Protein 8J3Y (pdb70)

Foldseek 3Di:
DDDFAQQDQFEAFADQAAAPLQLQLLQSLHAEYEHLAQAHRPRCRVPSVVSRYAYEHEDQELPHDVVSNVVRCVVPLVHAEYEYHEACLECVTRVAQLLRSLVSQVVVVVVCVVRVHAYERYEHDQYPQPRDQPPDSRSRDRVSRVVSNPVNNDPGGHAEYEYEEQALDLVVVVVVQVVVCVVVHAYEDEEYWHAPPNGDPFLQSRLQSLLSNVLVLLPDPSHRHYHYPHQADPVGQGDPPRGHQAHPRSHGALSVCLSRQAGHLPTADEDQDKHWQSNFPDKDQWTKDAAPDPDFGMKTKDQFKIKTKHKHQYADWDWKKKKWKKAAQWFWKKFKDKQRHTFWIDTGDHQNDQRRIDIDITGTGTDGGGIIMIMIITHNGTMITTIMGIGD/DDDFAQQDQFEAFADQAAAPLQLLLLQSQHAEYEHLAQAHRPRCRVPNVVSRYAYEHEPQALPHDVVSNLVRLVVCLVHAEYEYHEACLECVTRVAQLLRSLVSLVVVVVVCVVSVHAYEYHEHDQYPQPRDQPPDSRSRDRVSRVVSNPVNNDPGGHAEYEYEEQALDLVVVCVVQVVVCVVVHAYEDEEYWHAPPNGDPFLQSRLQSLLSNVLVLLPDPSHRHYHYPHQADPQGQGGPPNGHQAHPRSHGALSVCLSRQAGHLPTADEDQDKHWQSNFPDKDPWTKDAAPPPDFGMKTKDQFKIKTKHKHQYADWDWKKKKWKKEALWFWKKFKDKQPHTFWIDGGDHQNDQRRIDIDITDTGTDGHGIIMIMIITHGGTMITTIMGIDD

Nearest PDB structures (foldseek):
  8j3y-assembly2_B  TM=1.001E+00  e=3.018E-85  Saccharophagus degradans 2-40
  8j3x-assembly1_A  TM=1.000E+00  e=1.881E-82  Saccharophagus degradans 2-40
  6uav-assembly1_A  TM=8.893E-01  e=2.420E-22  Pseudomonas viridiflava
  5la2-assembly2_B  TM=3.800E-01  e=1.276E-14  Acetivibrio thermocellus
  2y8k-assembly1_A  TM=3.798E-01  e=2.659E-14  Acetivibrio thermocellus

Structure (mmCIF, N/CA/C/O backbone):
data_8J3Y
#
_entry.id   8J3Y
#
_cell.length_a   63.479
_cell.length_b   97.802
_cell.length_c   72.421
_cell.angle_alpha   90.00
_cell.angle_beta   108.40
_cell.angle_gamma   90.00
#
_symmetry.space_group_name_H-M   'P 1 21 1'
#
loop_
_entity.id
_entity.type
_entity.pdbx_description
1 polymer 'Putative polysaccharide-binding protein'
2 branched beta-D-glucopyranose-(1-3)-beta-D-glucopyranose-(1-3)-beta-D-glucopyranose-(1-3)-beta-D-glucopyranose-(1-3)-beta-D-glucopyranose
3 branched beta-D-glucopyranose-(1-3)-beta-D-glucopyranose-(1-3)-beta-D-glucopyranose-(1-3)-beta-D-glucopyranose
4 non-polymer GLYCEROL
5 non-polymer beta-D-glucopyranose
6 non-polymer 'MAGNESIUM ION'
7 water water
#
loop_
_atom_site.group_PDB
_atom_site.id
_atom_site.type_symbol
_atom_site.label_atom_id
_atom_site.label_alt_id
_atom_site.label_comp_id
_atom_site.label_asym_id
_atom_site.label_entity_id
_atom_site.label_seq_id
_atom_site.pdbx_PDB_ins_code
_atom_site.Cartn_x
_atom_site.Cartn_y
_atom_site.Cartn_z
_atom_site.occupancy
_atom_site.B_iso_or_equiv
_atom_site.auth_seq_id
_atom_site.auth_comp_id
_atom_site.auth_asym_id
_atom_site.auth_atom_id
_atom_site.pdbx_PDB_model_num
ATOM 1 N N . HIS A 1 1 ? 22.729 39.106 0.921 1.00 33.92 82 HIS A N 1
ATOM 2 C CA . HIS A 1 1 ? 22.568 39.299 2.360 1.00 39.81 82 HIS A CA 1
ATOM 3 C C . HIS A 1 1 ? 21.123 39.043 2.794 1.00 38.04 82 HIS A C 1
ATOM 4 O O . HIS A 1 1 ? 20.435 39.953 3.255 1.00 38.35 82 HIS A O 1
ATOM 6 N N . MET A 1 2 ? 20.683 37.793 2.647 1.00 25.38 83 MET A N 1
ATOM 7 C CA . MET A 1 2 ? 19.282 37.422 2.837 1.00 20.79 83 MET A CA 1
ATOM 8 C C . MET A 1 2 ? 18.906 37.462 4.315 1.00 21.79 83 MET A C 1
ATOM 9 O O . MET A 1 2 ? 19.518 36.772 5.137 1.00 24.35 83 MET A O 1
ATOM 14 N N . ALA A 1 3 ? 17.880 38.244 4.649 1.00 22.82 84 ALA A N 1
ATOM 15 C CA . ALA A 1 3 ? 17.380 38.319 6.019 1.00 22.80 84 ALA A CA 1
ATOM 16 C C . ALA A 1 3 ? 16.477 37.121 6.279 1.00 20.02 84 ALA A C 1
ATOM 17 O O . ALA A 1 3 ? 15.392 37.018 5.699 1.00 23.98 84 ALA A O 1
ATOM 19 N N . GLN A 1 4 ? 16.917 36.215 7.149 1.00 16.99 85 GLN A N 1
ATOM 20 C CA . GLN A 1 4 ? 16.168 35.001 7.440 1.00 15.63 85 GLN A CA 1
ATOM 21 C C . GLN A 1 4 ? 15.134 35.243 8.539 1.00 15.33 85 GLN A C 1
ATOM 22 O O . GLN A 1 4 ? 15.258 36.163 9.354 1.00 17.02 85 GLN A O 1
ATOM 28 N N . ASP A 1 5 ? 14.114 34.387 8.560 1.00 14.75 86 ASP A N 1
ATOM 29 C CA . ASP A 1 5 ? 13.095 34.408 9.597 1.00 14.86 86 ASP A CA 1
ATOM 30 C C . ASP A 1 5 ? 13.695 34.023 10.953 1.00 13.77 86 ASP A C 1
ATOM 31 O O . ASP A 1 5 ? 14.819 33.520 11.055 1.00 13.89 86 ASP A O 1
ATOM 36 N N . MET A 1 6 ? 12.914 34.236 12.007 1.00 15.10 87 MET A N 1
ATOM 37 C CA . MET A 1 6 ? 13.328 33.866 13.358 1.00 15.26 87 MET A CA 1
ATOM 38 C C . MET A 1 6 ? 13.719 32.392 13.421 1.00 13.49 87 MET A C 1
ATOM 39 O O . MET A 1 6 ? 12.929 31.512 13.065 1.00 15.19 87 MET A O 1
ATOM 44 N N . ARG A 1 7 ? 14.942 32.116 13.880 1.00 12.87 88 ARG A N 1
ATOM 45 C CA . ARG A 1 7 ? 15.497 30.765 13.784 1.00 13.22 88 ARG A CA 1
ATOM 46 C C . ARG A 1 7 ? 14.872 29.818 14.803 1.00 11.77 88 ARG A C 1
ATOM 47 O O . ARG A 1 7 ? 14.713 28.622 14.524 1.00 12.64 88 ARG A O 1
ATOM 55 N N . SER A 1 8 ? 14.535 30.329 15.987 1.00 12.90 89 SER A N 1
ATOM 56 C CA . SER A 1 8 ? 13.957 29.540 17.063 1.00 12.38 89 SER A CA 1
ATOM 57 C C . SER A 1 8 ? 13.149 30.460 17.959 1.00 13.58 89 SER A C 1
ATOM 58 O O . SER A 1 8 ? 13.551 31.600 18.211 1.00 15.97 89 SER A O 1
ATOM 61 N N . GLU A 1 9 ? 12.020 29.951 18.444 1.00 14.11 90 GLU A N 1
ATOM 62 C CA . GLU A 1 9 ? 11.256 30.641 19.475 1.00 13.58 90 GLU A CA 1
ATOM 63 C C . GLU A 1 9 ? 11.609 30.173 20.884 1.00 13.61 90 GLU A C 1
ATOM 64 O O . GLU A 1 9 ? 11.347 30.905 21.851 1.00 14.42 90 GLU A O 1
ATOM 70 N N . LYS A 1 10 ? 12.192 28.979 21.017 1.00 11.52 91 LYS A N 1
ATOM 71 C CA . LYS A 1 10 ? 12.496 28.418 22.327 1.00 12.08 91 LYS A CA 1
ATOM 72 C C . LYS A 1 10 ? 13.828 28.909 22.865 1.00 12.06 91 LYS A C 1
ATOM 73 O O . LYS A 1 10 ? 14.027 28.931 24.088 1.00 12.19 91 LYS A O 1
ATOM 79 N N . ARG A 1 11 ? 14.753 29.275 21.979 1.00 11.34 92 ARG A N 1
ATOM 80 C CA . ARG A 1 11 ? 16.149 29.431 22.352 1.00 11.45 92 ARG A CA 1
ATOM 81 C C . ARG A 1 11 ? 16.401 30.748 23.072 1.00 11.29 92 ARG A C 1
ATOM 82 O O . ARG A 1 11 ? 16.006 31.820 22.597 1.00 12.27 92 ARG A O 1
ATOM 90 N N . GLY A 1 12 ? 17.088 30.656 24.208 1.00 11.09 93 GLY A N 1
ATOM 91 C CA . GLY A 1 12 ? 17.462 31.817 24.979 1.00 11.93 93 GLY A CA 1
ATOM 92 C C . GLY A 1 12 ? 18.911 31.750 25.408 1.00 11.98 93 GLY A C 1
ATOM 93 O O . GLY A 1 12 ? 19.679 30.933 24.895 1.00 12.52 93 GLY A O 1
ATOM 94 N N . LEU A 1 13 ? 19.306 32.577 26.364 1.00 12.06 94 LEU A N 1
ATOM 95 C CA . LEU A 1 13 ? 20.675 32.531 26.856 1.00 11.48 94 LEU A CA 1
ATOM 96 C C . LEU A 1 13 ? 20.667 32.937 28.318 1.00 12.20 94 LEU A C 1
ATOM 97 O O . LEU A 1 13 ? 19.848 33.753 28.741 1.00 11.89 94 LEU A O 1
ATOM 102 N N . ALA A 1 14 ? 21.574 32.335 29.086 1.00 11.70 95 ALA A N 1
ATOM 103 C CA . ALA A 1 14 ? 21.810 32.719 30.477 1.00 12.10 95 ALA A CA 1
ATOM 104 C C . ALA A 1 14 ? 23.067 33.585 30.495 1.00 12.21 95 ALA A C 1
ATOM 105 O O . ALA A 1 14 ? 24.168 33.080 30.261 1.00 12.14 95 ALA A O 1
ATOM 107 N N . TYR A 1 15 ? 22.908 34.889 30.742 1.00 12.24 96 TYR A N 1
ATOM 108 C CA . TYR A 1 15 ? 24.048 35.801 30.703 1.00 12.47 96 TYR A CA 1
ATOM 109 C C . TYR A 1 15 ? 23.603 37.171 31.173 1.00 12.31 96 TYR A C 1
ATOM 110 O O . TYR A 1 15 ? 22.489 37.602 30.867 1.00 12.76 96 TYR A O 1
ATOM 119 N N . GLY A 1 16 ? 24.497 37.865 31.874 1.00 12.85 97 GLY A N 1
ATOM 120 C CA . GLY A 1 16 ? 24.139 39.146 32.449 1.00 13.45 97 GLY A CA 1
ATOM 121 C C . GLY A 1 16 ? 24.963 40.349 32.039 1.00 14.38 97 GLY A C 1
ATOM 122 O O . GLY A 1 16 ? 24.811 41.405 32.662 1.00 14.67 97 GLY A O 1
ATOM 123 N N . TYR A 1 17 ? 25.822 40.234 31.022 1.00 12.41 98 TYR A N 1
ATOM 124 C CA . TYR A 1 17 ? 26.706 41.333 30.627 1.00 13.35 98 TYR A CA 1
ATOM 125 C C . TYR A 1 17 ? 26.630 41.603 29.131 1.00 12.76 98 TYR A C 1
ATOM 126 O O . TYR A 1 17 ? 27.638 41.927 28.486 1.00 13.92 98 TYR A O 1
ATOM 135 N N . HIS A 1 18 ? 25.433 41.506 28.552 1.00 12.71 99 HIS A N 1
ATOM 136 C CA . HIS A 1 18 ? 25.287 41.764 27.125 1.00 13.42 99 HIS A CA 1
ATOM 137 C C . HIS A 1 18 ? 25.583 43.218 26.789 1.00 14.18 99 HIS A C 1
ATOM 138 O O . HIS A 1 18 ? 25.238 44.136 27.539 1.00 15.85 99 HIS A O 1
ATOM 145 N N . SER A 1 19 ? 26.174 43.420 25.625 1.00 13.47 100 SER A N 1
ATOM 146 C CA . SER A 1 19 ? 26.150 44.711 24.956 1.00 13.35 100 SER A CA 1
ATOM 147 C C . SER A 1 19 ? 25.076 44.683 23.873 1.00 13.97 100 SER A C 1
ATOM 148 O O . SER A 1 19 ? 24.571 43.626 23.487 1.00 13.33 100 SER A O 1
ATOM 151 N N . GLU A 1 20 ? 24.748 45.866 23.352 1.00 13.83 101 GLU A N 1
ATOM 152 C CA . GLU A 1 20 ? 23.840 45.922 22.214 1.00 14.36 101 GLU A CA 1
ATOM 153 C C . GLU A 1 20 ? 24.416 45.169 21.024 1.00 14.95 101 GLU A C 1
ATOM 154 O O . GLU A 1 20 ? 23.685 44.476 20.307 1.00 15.12 101 GLU A O 1
ATOM 160 N N . ASN A 1 21 ? 25.735 45.242 20.828 1.00 14.63 102 ASN A N 1
ATOM 161 C CA . ASN A 1 21 ? 26.352 44.490 19.740 1.00 15.37 102 ASN A CA 1
ATOM 162 C C . ASN A 1 21 ? 26.188 42.986 19.930 1.00 13.45 102 ASN A C 1
ATOM 163 O O . ASN A 1 21 ? 26.024 42.250 18.948 1.00 13.41 102 ASN A O 1
ATOM 168 N N . ASP A 1 22 ? 26.242 42.506 21.181 1.00 12.52 103 ASP A N 1
ATOM 169 C CA . ASP A 1 22 ? 25.988 41.086 21.432 1.00 13.33 103 ASP A CA 1
ATOM 170 C C . ASP A 1 22 ? 24.571 40.709 21.017 1.00 12.45 103 ASP A C 1
ATOM 171 O O . ASP A 1 22 ? 24.357 39.688 20.351 1.00 13.64 103 ASP A O 1
ATOM 176 N N . LEU A 1 23 ? 23.584 41.521 21.405 1.00 12.67 104 LEU A N 1
ATOM 177 C CA . LEU A 1 23 ? 22.209 41.209 21.024 1.00 12.69 104 LEU A CA 1
ATOM 178 C C . LEU A 1 23 ? 22.026 41.274 19.514 1.00 14.13 104 LEU A C 1
ATOM 179 O O . LEU A 1 23 ? 21.284 40.467 18.936 1.00 15.10 104 LEU A O 1
ATOM 184 N N . LYS A 1 24 ? 22.711 42.208 18.851 1.00 14.52 105 LYS A N 1
ATOM 185 C CA . LYS A 1 24 ? 22.621 42.285 17.398 1.00 15.40 105 LYS A CA 1
ATOM 186 C C . LYS A 1 24 ? 23.240 41.065 16.740 1.00 15.60 105 LYS A C 1
ATOM 187 O O . LYS A 1 24 ? 22.716 40.562 15.740 1.00 16.95 105 LYS A O 1
ATOM 193 N N . ALA A 1 25 ? 24.336 40.550 17.299 1.00 13.90 106 ALA A N 1
ATOM 194 C CA . ALA A 1 25 ? 24.957 39.359 16.729 1.00 14.95 106 ALA A CA 1
ATOM 195 C C . ALA A 1 25 ? 24.037 38.147 16.791 1.00 15.04 106 ALA A C 1
ATOM 196 O O . ALA A 1 25 ? 24.088 37.288 15.907 1.00 17.95 106 ALA A O 1
ATOM 198 N N . MET A 1 26 ? 23.215 38.040 17.828 1.00 14.39 107 MET A N 1
ATOM 199 C CA . MET A 1 26 ? 22.320 36.901 17.983 1.00 13.48 107 MET A CA 1
ATOM 200 C C . MET A 1 26 ? 20.914 37.186 17.484 1.00 13.13 107 MET A C 1
ATOM 201 O O . MET A 1 26 ? 20.056 36.301 17.566 1.00 13.31 107 MET A O 1
ATOM 206 N N . GLN A 1 27 ? 20.660 38.396 16.981 1.00 14.57 108 GLN A N 1
ATOM 207 C CA . GLN A 1 27 ? 19.305 38.819 16.652 1.00 14.99 108 GLN A CA 1
ATOM 208 C C . GLN A 1 27 ? 18.693 37.886 15.617 1.00 13.74 108 GLN A C 1
ATOM 209 O O . GLN A 1 27 ? 19.332 37.513 14.629 1.00 14.76 108 GLN A O 1
ATOM 215 N N . GLY A 1 28 ? 17.440 37.504 15.855 1.00 13.73 109 GLY A N 1
ATOM 216 C CA . GLY A 1 28 ? 16.753 36.591 14.965 1.00 15.61 109 GLY A CA 1
ATOM 217 C C . GLY A 1 28 ? 17.141 35.143 15.136 1.00 15.51 109 GLY A C 1
ATOM 218 O O . GLY A 1 28 ? 16.622 34.288 14.403 1.00 17.53 109 GLY A O 1
ATOM 219 N N . LYS A 1 29 ? 18.040 34.841 16.077 1.00 13.46 110 LYS A N 1
ATOM 220 C CA . LYS A 1 29 ? 18.481 33.484 16.358 1.00 13.87 110 LYS A CA 1
ATOM 221 C C . LYS A 1 29 ? 18.356 33.113 17.823 1.00 13.77 110 LYS A C 1
ATOM 222 O O . LYS A 1 29 ? 18.565 31.944 18.164 1.00 15.20 110 LYS A O 1
ATOM 228 N N . VAL A 1 30 ? 18.071 34.078 18.693 1.00 13.00 111 VAL A N 1
ATOM 229 C CA . VAL A 1 30 ? 17.845 33.883 20.118 1.00 13.03 111 VAL A CA 1
ATOM 230 C C . VAL A 1 30 ? 16.651 34.769 20.459 1.00 14.45 111 VAL A C 1
ATOM 231 O O . VAL A 1 30 ? 16.588 35.921 20.013 1.00 14.69 111 VAL A O 1
ATOM 235 N N . LYS A 1 31 ? 15.686 34.227 21.206 1.00 13.01 112 LYS A N 1
ATOM 236 C CA . LYS A 1 31 ? 14.416 34.896 21.471 1.00 13.67 112 LYS A CA 1
ATOM 237 C C . LYS A 1 31 ? 14.374 35.619 22.808 1.00 13.23 112 LYS A C 1
ATOM 238 O O . LYS A 1 31 ? 13.694 36.648 22.930 1.00 14.43 112 LYS A O 1
ATOM 244 N N . TRP A 1 32 ? 15.060 35.099 23.821 1.00 12.72 113 TRP A N 1
ATOM 245 C CA . TRP A 1 32 ? 14.893 35.588 25.180 1.00 11.90 113 TRP A CA 1
ATOM 246 C C . TRP A 1 32 ? 16.199 35.403 25.939 1.00 11.72 113 TRP A C 1
ATOM 247 O O . TRP A 1 32 ? 17.098 34.676 25.509 1.00 12.74 113 TRP A O 1
ATOM 258 N N . TRP A 1 33 ? 16.301 36.054 27.093 1.00 11.75 114 TRP A N 1
ATOM 259 C CA . TRP A 1 33 ? 17.421 35.760 27.979 1.00 12.68 114 TRP A CA 1
ATOM 260 C C . TRP A 1 33 ? 17.041 36.074 29.416 1.00 11.71 114 TRP A C 1
ATOM 261 O O . TRP A 1 33 ? 16.045 36.755 29.682 1.00 12.96 114 TRP A O 1
ATOM 272 N N . TYR A 1 34 ? 17.838 35.548 30.340 1.00 11.91 115 TYR A N 1
ATOM 273 C CA . TYR A 1 34 ? 17.749 35.926 31.743 1.00 11.96 115 TYR A CA 1
ATOM 274 C C . TYR A 1 34 ? 19.158 36.035 32.293 1.00 12.13 115 TYR A C 1
ATOM 275 O O . TYR A 1 34 ? 20.119 35.553 31.686 1.00 12.78 115 TYR A O 1
ATOM 284 N N . ASN A 1 35 ? 19.272 36.671 33.463 1.00 12.43 116 ASN A N 1
ATOM 285 C CA . ASN A 1 35 ? 20.588 36.973 34.012 1.00 13.29 116 ASN A CA 1
ATOM 286 C C . ASN A 1 35 ? 20.661 36.718 35.510 1.00 13.28 116 ASN A C 1
ATOM 287 O O . ASN A 1 35 ? 21.533 37.281 36.184 1.00 14.00 116 ASN A O 1
ATOM 292 N N . TRP A 1 36 ? 19.758 35.893 36.040 1.00 12.80 117 TRP A N 1
ATOM 293 C CA . TRP A 1 36 ? 19.635 35.548 37.453 1.00 13.84 117 TRP A CA 1
ATOM 294 C C . TRP A 1 36 ? 19.212 36.733 38.307 1.00 15.62 117 TRP A C 1
ATOM 295 O O . TRP A 1 36 ? 19.114 36.585 39.533 1.00 15.65 117 TRP A O 1
ATOM 306 N N . ASP A 1 37 ? 18.932 37.888 37.707 1.00 13.43 118 ASP A N 1
ATOM 307 C CA . ASP A 1 37 ? 18.741 39.152 38.411 1.00 14.35 118 ASP A CA 1
ATOM 308 C C . ASP A 1 37 ? 17.351 39.713 38.107 1.00 14.23 118 ASP A C 1
ATOM 309 O O . ASP A 1 37 ? 16.583 39.169 37.305 1.00 13.73 118 ASP A O 1
ATOM 314 N N . THR A 1 38 ? 17.041 40.842 38.747 1.00 16.19 119 THR A N 1
ATOM 315 C CA . THR A 1 38 ? 15.704 41.425 38.750 1.00 16.91 119 THR A CA 1
ATOM 316 C C . THR A 1 38 ? 15.464 42.437 37.634 1.00 16.06 119 THR A C 1
ATOM 317 O O . THR A 1 38 ? 14.361 42.977 37.542 1.00 18.29 119 THR A O 1
ATOM 321 N N . GLN A 1 39 ? 16.458 42.722 36.797 1.00 16.25 120 GLN A N 1
ATOM 322 C CA . GLN A 1 39 ? 16.276 43.677 35.710 1.00 16.67 120 GLN A CA 1
ATOM 323 C C . GLN A 1 39 ? 17.275 43.349 34.615 1.00 14.94 120 GLN A C 1
ATOM 324 O O . GLN A 1 39 ? 18.323 42.749 34.873 1.00 15.58 120 GLN A O 1
ATOM 330 N N . ALA A 1 40 ? 16.945 43.766 33.393 1.00 14.70 121 ALA A N 1
ATOM 331 C CA . ALA A 1 40 ? 17.777 43.464 32.236 1.00 14.78 121 ALA A CA 1
ATOM 332 C C . ALA A 1 40 ? 19.145 44.123 32.369 1.00 15.96 121 ALA A C 1
ATOM 333 O O . ALA A 1 40 ? 19.292 45.174 33.006 1.00 17.46 121 ALA A O 1
ATOM 335 N N . ASP A 1 41 ? 20.152 43.484 31.752 1.00 15.43 122 ASP A N 1
ATOM 336 C CA . ASP A 1 41 ? 21.525 43.986 31.762 1.00 15.54 122 ASP A CA 1
ATOM 337 C C . ASP A 1 41 ? 21.551 45.478 31.431 1.00 16.57 122 ASP A C 1
ATOM 338 O O . ASP A 1 41 ? 20.895 45.931 30.492 1.00 16.66 122 ASP A O 1
ATOM 343 N N . ALA A 1 42 ? 22.361 46.234 32.180 1.00 17.94 123 ALA A N 1
ATOM 344 C CA . ALA A 1 42 ? 22.280 47.697 32.141 1.00 19.09 123 ALA A CA 1
ATOM 345 C C . ALA A 1 42 ? 22.475 48.259 30.735 1.00 19.13 123 ALA A C 1
ATOM 346 O O . ALA A 1 42 ? 21.767 49.190 30.330 1.00 19.05 123 ALA A O 1
ATOM 348 N N . ASN A 1 43 ? 23.422 47.714 29.972 1.00 17.17 124 ASN A N 1
ATOM 349 C CA . ASN A 1 43 ? 23.755 48.313 28.684 1.00 20.11 124 ASN A CA 1
ATOM 350 C C . ASN A 1 43 ? 22.772 47.970 27.578 1.00 18.19 124 ASN A C 1
ATOM 351 O O . ASN A 1 43 ? 22.876 48.533 26.482 1.00 19.35 124 ASN A O 1
ATOM 356 N N . VAL A 1 44 ? 21.830 47.062 27.825 1.00 16.09 125 VAL A N 1
ATOM 357 C CA . VAL A 1 44 ? 20.784 46.745 26.864 1.00 17.95 125 VAL A CA 1
ATOM 358 C C . VAL A 1 44 ? 19.390 46.985 27.411 1.00 15.78 125 VAL A C 1
ATOM 359 O O . VAL A 1 44 ? 18.413 46.713 26.708 1.00 17.23 125 VAL A O 1
ATOM 363 N N . LYS A 1 45 ? 19.269 47.501 28.639 1.00 17.38 126 LYS A N 1
ATOM 364 C CA . LYS A 1 45 ? 17.960 47.601 29.277 1.00 18.69 126 LYS A CA 1
ATOM 365 C C . LYS A 1 45 ? 17.014 48.489 28.482 1.00 21.56 126 LYS A C 1
ATOM 366 O O . LYS A 1 45 ? 15.817 48.198 28.382 1.00 21.80 126 LYS A O 1
ATOM 372 N N . GLU A 1 46 ? 17.536 49.561 27.882 1.00 20.00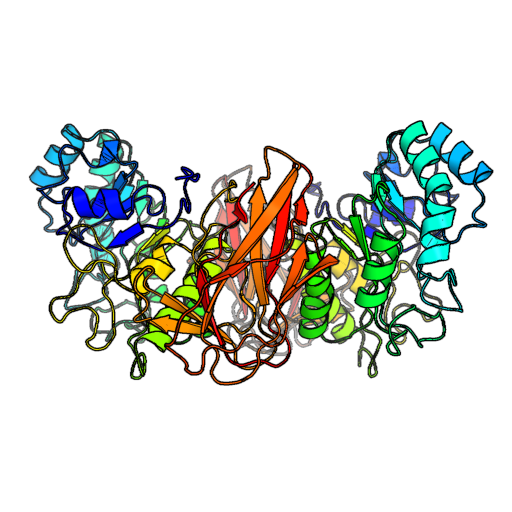 127 GLU A N 1
ATOM 373 C CA . GLU A 1 46 ? 16.674 50.493 27.162 1.00 23.90 127 GLU A CA 1
ATOM 374 C C . GLU A 1 46 ? 16.187 49.911 25.839 1.00 25.47 127 GLU A C 1
ATOM 375 O O . GLU A 1 46 ? 15.020 50.096 25.467 1.00 26.24 127 GLU A O 1
ATOM 381 N N . ASN A 1 47 ? 17.051 49.197 25.114 1.00 19.60 128 ASN A N 1
ATOM 382 C CA . ASN A 1 47 ? 16.775 48.880 23.720 1.00 22.29 128 ASN A CA 1
ATOM 383 C C . ASN A 1 47 ? 16.624 47.400 23.390 1.00 20.54 128 ASN A C 1
ATOM 384 O O . ASN A 1 47 ? 16.437 47.074 22.212 1.00 20.02 128 ASN A O 1
ATOM 389 N N . TYR A 1 48 ? 16.683 46.492 24.369 1.00 17.16 129 TYR A N 1
ATOM 390 C CA . TYR A 1 48 ? 16.700 45.072 24.014 1.00 17.60 129 TYR A CA 1
ATOM 391 C C . TYR A 1 48 ? 15.457 44.664 23.235 1.00 16.44 129 TYR A C 1
ATOM 392 O O . TYR A 1 48 ? 15.532 43.819 22.335 1.00 16.18 129 TYR A O 1
ATOM 401 N N . ALA A 1 49 ? 14.298 45.235 23.574 1.00 16.33 130 ALA A N 1
ATOM 402 C CA . ALA A 1 49 ? 13.071 44.795 22.922 1.00 17.96 130 ALA A CA 1
ATOM 403 C C . ALA A 1 49 ? 13.079 45.121 21.436 1.00 21.29 130 ALA A C 1
ATOM 404 O O . ALA A 1 49 ? 12.459 44.405 20.640 1.00 21.33 130 ALA A O 1
ATOM 406 N N . SER A 1 50 ? 13.804 46.167 21.040 1.00 19.72 131 SER A N 1
ATOM 407 C CA . SER A 1 50 ? 13.853 46.530 19.632 1.00 22.45 131 SER A CA 1
ATOM 408 C C . SER A 1 50 ? 14.655 45.543 18.794 1.00 21.24 131 SER A C 1
ATOM 409 O O . SER A 1 50 ? 14.594 45.616 17.564 1.00 23.13 131 SER A O 1
ATOM 412 N N . TYR A 1 51 ? 15.394 44.624 19.417 1.00 18.89 132 TYR A N 1
ATOM 413 C CA . TYR A 1 51 ? 16.104 43.574 18.701 1.00 18.40 132 TYR A CA 1
ATOM 414 C C . TYR A 1 51 ? 15.400 42.224 18.793 1.00 16.54 132 TYR A C 1
ATOM 415 O O . TYR A 1 51 ? 16.009 41.194 18.482 1.00 17.90 132 TYR A O 1
ATOM 424 N N . GLY A 1 52 ? 14.141 42.209 19.229 1.00 18.47 133 GLY A N 1
ATOM 425 C CA . GLY A 1 52 ? 13.328 41.010 19.218 1.00 17.93 133 GLY A CA 1
ATOM 426 C C . GLY A 1 52 ? 13.370 40.177 20.482 1.00 16.93 133 GLY A C 1
ATOM 427 O O . GLY A 1 52 ? 12.767 39.095 20.508 1.00 17.25 133 GLY A O 1
ATOM 428 N N . TYR A 1 53 ? 14.042 40.644 21.533 1.00 16.39 134 TYR A N 1
ATOM 429 C CA . TYR A 1 53 ? 14.210 39.846 22.739 1.00 15.95 134 TYR A CA 1
ATOM 430 C C . TYR A 1 53 ? 13.137 40.160 23.765 1.00 15.45 134 TYR A C 1
ATOM 431 O O . TYR A 1 53 ? 12.693 41.299 23.899 1.00 16.90 134 TYR A O 1
ATOM 440 N N . ASP A 1 54 ? 12.746 39.144 24.525 1.00 14.96 135 ASP A N 1
ATOM 441 C CA . ASP A 1 54 ? 12.109 39.406 25.805 1.00 15.57 135 ASP A CA 1
ATOM 442 C C . ASP A 1 54 ? 13.060 39.015 26.922 1.00 13.50 135 ASP A C 1
ATOM 443 O O . ASP A 1 54 ? 13.822 38.045 26.797 1.00 16.00 135 ASP A O 1
ATOM 448 N N . PHE A 1 55 ? 13.072 39.821 27.970 1.00 14.77 136 PHE A N 1
ATOM 449 C CA . PHE A 1 55 ? 13.885 39.565 29.141 1.00 14.57 136 PHE A CA 1
ATOM 450 C C . PHE A 1 55 ? 13.016 38.932 30.214 1.00 12.94 136 PHE A C 1
ATOM 451 O O . PHE A 1 55 ? 11.871 39.344 30.422 1.00 15.47 136 PHE A O 1
ATOM 459 N N . VAL A 1 56 ? 13.567 37.934 30.897 1.00 13.73 137 VAL A N 1
ATOM 460 C CA . VAL A 1 56 ? 12.853 37.230 31.954 1.00 13.68 137 VAL A CA 1
ATOM 461 C C . VAL A 1 56 ? 13.543 37.526 33.285 1.00 13.53 137 VAL A C 1
ATOM 462 O O . VAL A 1 56 ? 14.634 37.000 33.548 1.00 13.22 137 VAL A O 1
ATOM 466 N N . PRO A 1 57 ? 12.952 38.342 34.157 1.00 13.74 138 PRO A N 1
ATOM 467 C CA . PRO A 1 57 ? 13.545 38.559 35.481 1.00 14.76 138 PRO A CA 1
ATOM 468 C C . PRO A 1 57 ? 13.478 37.300 36.332 1.00 14.32 138 PRO A C 1
ATOM 469 O O . PRO A 1 57 ? 12.680 36.391 36.085 1.00 14.23 138 PRO A O 1
ATOM 473 N N . MET A 1 58 ? 14.343 37.262 37.343 1.00 14.02 139 MET A N 1
ATOM 474 C CA . MET A 1 58 ? 14.394 36.169 38.305 1.00 13.58 139 MET A CA 1
ATOM 475 C C . MET A 1 58 ? 14.395 36.722 39.722 1.00 15.58 139 MET A C 1
ATOM 476 O O . MET A 1 58 ? 14.993 37.772 39.986 1.00 15.61 139 MET A O 1
ATOM 481 N N . ALA A 1 59 ? 13.710 36.017 40.625 1.00 14.15 140 ALA A N 1
ATOM 482 C CA . ALA A 1 59 ? 13.869 36.190 42.069 1.00 15.06 140 ALA A CA 1
ATOM 483 C C . ALA A 1 59 ? 14.749 35.037 42.542 1.00 14.52 140 ALA A C 1
ATOM 484 O O . ALA A 1 59 ? 14.269 33.920 42.752 1.00 14.69 140 ALA A O 1
ATOM 486 N N . TRP A 1 60 ? 16.048 35.303 42.674 1.00 14.89 141 TRP A N 1
ATOM 487 C CA . TRP A 1 60 ? 17.017 34.236 42.896 1.00 14.65 141 TRP A CA 1
ATOM 488 C C . TRP A 1 60 ? 16.758 33.511 44.218 1.00 14.85 141 TRP A C 1
ATOM 489 O O . TRP A 1 60 ? 16.818 32.276 44.281 1.00 15.07 141 TRP A O 1
ATOM 500 N N . ASP A 1 61 ? 16.467 34.259 45.282 1.00 15.77 142 ASP A N 1
ATOM 501 C CA . ASP A 1 61 ? 15.954 33.686 46.523 1.00 17.27 142 ASP A CA 1
ATOM 502 C C . ASP A 1 61 ? 14.928 34.654 47.095 1.00 16.35 142 ASP A C 1
ATOM 503 O O . ASP A 1 61 ? 14.582 35.660 46.470 1.00 16.96 142 ASP A O 1
ATOM 508 N N . GLU A 1 62 ? 14.452 34.360 48.307 1.00 16.43 143 GLU A N 1
ATOM 509 C CA . GLU A 1 62 ? 13.374 35.158 48.876 1.00 17.96 143 GLU A CA 1
ATOM 510 C C . GLU A 1 62 ? 13.826 36.549 49.295 1.00 19.30 143 GLU A C 1
ATOM 511 O O . GLU A 1 62 ? 12.971 37.388 49.605 1.00 21.57 143 GLU A O 1
ATOM 517 N N . ASN A 1 63 ? 15.129 36.812 49.295 1.00 19.68 144 ASN A N 1
ATOM 518 C CA . ASN A 1 63 ? 15.676 38.111 49.662 1.00 21.02 144 ASN A CA 1
ATOM 519 C C . ASN A 1 63 ? 15.939 39.004 48.455 1.00 19.31 144 ASN A C 1
ATOM 520 O O . ASN A 1 63 ? 16.606 40.036 48.594 1.00 21.75 144 ASN A O 1
ATOM 525 N N . PHE A 1 64 ? 15.420 38.636 47.282 1.00 18.58 145 PHE A N 1
ATOM 526 C CA . PHE A 1 64 ? 15.586 39.438 46.077 1.00 19.61 145 PHE A CA 1
ATOM 527 C C . PHE A 1 64 ? 15.082 40.863 46.296 1.00 21.38 145 PHE A C 1
ATOM 528 O O . PHE A 1 64 ? 14.188 41.116 47.109 1.00 20.80 145 PHE A O 1
ATOM 536 N N . ASN A 1 65 ? 15.668 41.802 45.552 1.00 21.17 146 ASN A N 1
ATOM 537 C CA . ASN A 1 65 ? 15.275 43.204 45.637 1.00 21.06 146 ASN A CA 1
ATOM 538 C C . ASN A 1 65 ? 13.929 43.413 44.952 1.00 21.22 146 ASN A C 1
ATOM 539 O O . ASN A 1 65 ? 13.860 43.615 43.734 1.00 20.52 146 ASN A O 1
ATOM 544 N N . GLU A 1 66 ? 12.847 43.378 45.735 1.00 20.99 147 GLU A N 1
ATOM 545 C CA . GLU A 1 66 ? 11.513 43.475 45.152 1.00 20.54 147 GLU A CA 1
ATOM 546 C C . GLU A 1 66 ? 11.248 44.871 44.604 1.00 21.65 147 GLU A C 1
ATOM 547 O O . GLU A 1 66 ? 10.555 45.028 43.589 1.00 22.70 147 GLU A O 1
ATOM 553 N N . GLU A 1 67 ? 11.784 45.897 45.267 1.00 24.52 148 GLU A N 1
ATOM 554 C CA . GLU A 1 67 ? 11.636 47.257 44.765 1.00 24.79 148 GLU A CA 1
ATOM 555 C C . GLU A 1 67 ? 12.283 47.402 43.395 1.00 20.52 148 GLU A C 1
ATOM 556 O O . GLU A 1 67 ? 11.707 48.014 42.489 1.00 20.87 148 GLU A O 1
ATOM 562 N N . ALA A 1 68 ? 13.475 46.824 43.220 1.00 21.23 149 ALA A N 1
ATOM 563 C CA . ALA A 1 68 ? 14.136 46.876 41.920 1.00 21.87 149 ALA A CA 1
ATOM 564 C C . ALA A 1 68 ? 13.338 46.117 40.869 1.00 21.89 149 ALA A C 1
ATOM 565 O O . ALA A 1 68 ? 13.212 46.574 39.728 1.00 19.83 149 ALA A O 1
ATOM 567 N N . LEU A 1 69 ? 12.773 44.965 41.240 1.00 19.11 150 LEU A N 1
ATOM 568 C CA . LEU A 1 69 ? 12.010 44.174 40.281 1.00 18.90 150 LEU A CA 1
ATOM 569 C C . LEU A 1 69 ? 10.750 44.909 39.838 1.00 19.98 150 LEU A C 1
ATOM 570 O O . LEU A 1 69 ? 10.470 45.009 38.640 1.00 19.84 150 LEU A O 1
ATOM 575 N N . ARG A 1 70 ? 9.985 45.449 40.791 1.00 20.57 151 ARG A N 1
ATOM 576 C CA . ARG A 1 70 ? 8.754 46.150 40.430 1.00 20.38 151 ARG A CA 1
ATOM 577 C C . ARG A 1 70 ? 9.047 47.418 39.632 1.00 19.71 151 ARG A C 1
ATOM 578 O O . ARG A 1 70 ? 8.324 47.738 38.682 1.00 21.27 151 ARG A O 1
ATOM 586 N N . SER A 1 71 ? 10.108 48.142 39.994 1.00 21.43 152 SER A N 1
ATOM 587 C CA . SER A 1 71 ? 10.485 49.324 39.223 1.00 22.18 152 SER A CA 1
ATOM 588 C C . SER A 1 71 ? 10.821 48.961 37.782 1.00 24.21 152 SER A C 1
ATOM 589 O O . SER A 1 71 ? 10.407 49.655 36.844 1.00 24.10 152 SER A O 1
ATOM 592 N N . PHE A 1 72 ? 11.575 47.875 37.584 1.00 21.39 153 PHE A N 1
ATOM 593 C CA . PHE A 1 72 ? 11.877 47.421 36.231 1.00 19.60 153 PHE A CA 1
ATOM 594 C C . PHE A 1 72 ? 10.601 47.060 35.480 1.00 19.34 153 PHE A C 1
ATOM 595 O O . PHE A 1 72 ? 10.416 47.448 34.321 1.00 21.34 153 PHE A O 1
ATOM 603 N N . LEU A 1 73 ? 9.701 46.316 36.131 1.00 19.83 154 LEU A N 1
ATOM 604 C CA . LEU A 1 73 ? 8.453 45.930 35.482 1.00 20.98 154 LEU A CA 1
ATOM 605 C C . LEU A 1 73 ? 7.576 47.136 35.169 1.00 22.86 154 LEU A C 1
ATOM 606 O O . LEU A 1 73 ? 6.839 47.119 34.178 1.00 25.15 154 LEU A O 1
ATOM 611 N N . ASP A 1 74 ? 7.638 48.187 35.995 1.00 24.26 155 ASP A N 1
ATOM 612 C CA . ASP A 1 74 ? 6.897 49.410 35.687 1.00 27.51 155 ASP A CA 1
ATOM 613 C C . ASP A 1 74 ? 7.302 49.973 34.331 1.00 24.74 155 ASP A C 1
ATOM 614 O O . ASP A 1 74 ? 6.458 50.487 33.586 1.00 28.77 155 ASP A O 1
ATOM 619 N N . ASN A 1 75 ? 8.588 49.903 34.002 1.00 24.89 156 ASN A N 1
ATOM 620 C CA . ASN A 1 75 ? 9.118 50.500 32.785 1.00 24.57 156 ASN A CA 1
ATOM 621 C C . ASN A 1 75 ? 9.199 49.529 31.615 1.00 25.39 156 ASN A C 1
ATOM 622 O O . ASN A 1 75 ? 9.587 49.940 30.517 1.00 27.35 156 ASN A O 1
ATOM 627 N N . HIS A 1 76 ? 8.850 48.259 31.812 1.00 23.57 157 HIS A N 1
ATOM 628 C CA . HIS A 1 76 ? 8.977 47.241 30.768 1.00 23.66 157 HIS A CA 1
ATOM 629 C C . HIS A 1 76 ? 7.732 46.371 30.752 1.00 27.62 157 HIS A C 1
ATOM 630 O O . HIS A 1 76 ? 7.722 45.253 31.285 1.00 25.32 157 HIS A O 1
ATOM 637 N N . PRO A 1 77 ? 6.657 46.846 30.116 1.00 26.97 158 PRO A N 1
ATOM 638 C CA . PRO A 1 77 ? 5.397 46.091 30.114 1.00 29.59 158 PRO A CA 1
ATOM 639 C C . PRO A 1 77 ? 5.381 44.895 29.179 1.00 24.51 158 PRO A C 1
ATOM 640 O O . PRO A 1 77 ? 4.417 44.120 29.223 1.00 32.80 158 PRO A O 1
ATOM 644 N N . ASP A 1 78 ? 6.400 44.714 28.338 1.00 27.01 159 ASP A N 1
ATOM 645 C CA . ASP A 1 78 ? 6.454 43.531 27.491 1.00 27.63 159 ASP A CA 1
ATOM 646 C C . ASP A 1 78 ? 6.916 42.286 28.238 1.00 25.23 159 ASP A C 1
ATOM 647 O O . ASP A 1 78 ? 6.811 41.186 27.687 1.00 26.23 159 ASP A O 1
ATOM 649 N N . VAL A 1 79 ? 7.428 42.432 29.463 1.00 20.03 160 VAL A N 1
ATOM 650 C CA . VAL A 1 79 ? 7.863 41.271 30.231 1.00 17.63 160 VAL A CA 1
ATOM 651 C C . VAL A 1 79 ? 6.661 40.381 30.499 1.00 17.96 160 VAL A C 1
ATOM 652 O O . VAL A 1 79 ? 5.592 40.857 30.902 1.00 20.86 160 VAL A O 1
ATOM 656 N N . LYS A 1 80 ? 6.826 39.078 30.265 1.00 17.19 161 LYS A N 1
ATOM 657 C CA . LYS A 1 80 ? 5.728 38.131 30.373 1.00 16.45 161 LYS A CA 1
ATOM 658 C C . LYS A 1 80 ? 5.944 37.040 31.412 1.00 16.00 161 LYS A C 1
ATOM 659 O O . LYS A 1 80 ? 4.978 36.338 31.754 1.00 15.40 161 LYS A O 1
ATOM 665 N N . TYR A 1 81 ? 7.166 36.865 31.912 1.00 15.62 162 TYR A N 1
ATOM 666 C CA . TYR A 1 81 ? 7.495 35.727 32.758 1.00 14.26 162 TYR A CA 1
ATOM 667 C C . TYR A 1 81 ? 8.378 36.179 33.907 1.00 14.65 162 TYR A C 1
ATOM 668 O O . TYR A 1 81 ? 9.106 37.171 33.802 1.00 15.70 162 TYR A O 1
ATOM 677 N N . LEU A 1 82 ? 8.326 35.414 34.998 1.00 14.96 163 LEU A N 1
ATOM 678 C CA . LEU A 1 82 ? 9.182 35.626 36.155 1.00 14.62 163 LEU A CA 1
ATOM 679 C C . LEU A 1 82 ? 9.664 34.269 36.649 1.00 13.39 163 LEU A C 1
ATOM 680 O O . LEU A 1 82 ? 8.855 33.355 36.849 1.00 14.42 163 LEU A O 1
ATOM 685 N N . LEU A 1 83 ? 10.976 34.135 36.818 1.00 12.44 164 LEU A N 1
ATOM 686 C CA . LEU A 1 83 ? 11.589 32.898 37.296 1.00 13.01 164 LEU A CA 1
ATOM 687 C C . LEU A 1 83 ? 11.673 32.895 38.820 1.00 13.85 164 LEU A C 1
ATOM 688 O O . LEU A 1 83 ? 12.142 33.867 39.430 1.00 14.00 164 LEU A O 1
ATOM 693 N N . GLY A 1 84 ? 11.231 31.795 39.425 1.00 13.21 165 GLY A N 1
ATOM 694 C CA . GLY A 1 84 ? 11.351 31.598 40.852 1.00 14.50 165 GLY A CA 1
ATOM 695 C C . GLY A 1 84 ? 12.745 31.158 41.260 1.00 13.48 165 GLY A C 1
ATOM 696 O O . GLY A 1 84 ? 13.699 31.177 40.482 1.00 13.86 165 GLY A O 1
ATOM 697 N N . TRP A 1 85 ? 12.839 30.715 42.516 1.00 13.40 166 TRP A N 1
ATOM 698 C CA . TRP A 1 85 ? 14.124 30.594 43.205 1.00 13.10 166 TRP A CA 1
ATOM 699 C C . TRP A 1 85 ? 15.102 29.700 42.451 1.00 13.25 166 TRP A C 1
ATOM 700 O O . TRP A 1 85 ? 14.728 28.662 41.899 1.00 14.12 166 TRP A O 1
ATOM 711 N N . ASN A 1 86 ? 16.381 30.073 42.483 1.00 12.68 167 ASN A N 1
ATOM 712 C CA . ASN A 1 86 ? 17.423 29.332 41.778 1.00 12.42 167 ASN A CA 1
ATOM 713 C C . ASN A 1 86 ? 17.984 28.241 42.683 1.00 13.40 167 ASN A C 1
ATOM 714 O O . ASN A 1 86 ? 18.693 28.530 43.652 1.00 14.85 167 ASN A O 1
ATOM 719 N N . GLN A 1 87 ? 17.743 26.985 42.327 1.00 13.82 168 GLN A N 1
ATOM 720 C CA . GLN A 1 87 ? 18.284 25.842 43.056 1.00 13.93 168 GLN A CA 1
ATOM 721 C C . GLN A 1 87 ? 18.067 25.915 44.573 1.00 15.69 168 GLN A C 1
ATOM 722 O O . GLN A 1 87 ? 19.023 25.868 45.353 1.00 14.63 168 GLN A O 1
ATOM 728 N N . PRO A 1 88 ? 16.814 26.018 45.020 1.00 12.75 169 PRO A N 1
ATOM 729 C CA . PRO A 1 88 ? 16.560 26.017 46.468 1.00 14.37 169 PRO A CA 1
ATOM 730 C C . PRO A 1 88 ? 17.001 24.736 47.138 1.00 14.65 169 PRO A C 1
ATOM 731 O O . PRO A 1 88 ? 17.244 24.741 48.352 1.00 14.39 169 PRO A O 1
ATOM 735 N N . ASN A 1 89 ? 17.122 23.640 46.392 1.00 14.72 170 ASN A N 1
ATOM 736 C CA . ASN A 1 89 ? 17.599 22.382 46.948 1.00 15.11 170 ASN A CA 1
ATOM 737 C C . ASN A 1 89 ? 19.120 22.309 47.055 1.00 16.60 170 ASN A C 1
ATOM 738 O O . ASN A 1 89 ? 19.643 21.232 47.350 1.00 17.56 170 ASN A O 1
ATOM 743 N N . PHE A 1 90 ? 19.820 23.421 46.842 1.00 16.41 171 PHE A N 1
ATOM 744 C CA . PHE A 1 90 ? 21.263 23.531 47.026 1.00 16.33 171 PHE A CA 1
ATOM 745 C C . PHE A 1 90 ? 21.519 24.483 48.180 1.00 15.77 171 PHE A C 1
ATOM 746 O O . PHE A 1 90 ? 21.067 25.630 48.158 1.00 16.51 171 PHE A O 1
ATOM 754 N N . MET A 1 91 ? 22.261 24.008 49.178 1.00 19.36 172 MET A N 1
ATOM 755 C CA . MET A 1 91 ? 22.607 24.872 50.298 1.00 22.89 172 MET A CA 1
ATOM 756 C C . MET A 1 91 ? 23.421 26.077 49.839 1.00 19.92 172 MET A C 1
ATOM 757 O O . MET A 1 91 ? 23.333 27.153 50.440 1.00 22.75 172 MET A O 1
ATOM 762 N N . GLU A 1 92 ? 24.185 25.928 48.757 1.00 23.21 173 GLU A N 1
ATOM 763 C CA . GLU A 1 92 ? 25.011 27.014 48.245 1.00 24.69 173 GLU A CA 1
ATOM 764 C C . GLU A 1 92 ? 24.266 27.958 47.302 1.00 24.76 173 GLU A C 1
ATOM 765 O O . GLU A 1 92 ? 24.852 28.954 46.862 1.00 25.15 173 GLU A O 1
ATOM 771 N N . GLN A 1 93 ? 22.998 27.678 46.980 1.00 20.03 174 GLN A N 1
ATOM 772 C CA . GLN A 1 93 ? 22.200 28.560 46.134 1.00 19.10 174 GLN A CA 1
ATOM 773 C C . GLN A 1 93 ? 21.051 29.104 46.985 1.00 17.52 174 GLN A C 1
ATOM 774 O O . GLN A 1 93 ? 21.305 29.643 48.059 1.00 18.10 174 GLN A O 1
ATOM 780 N N . ALA A 1 94 ? 19.794 28.952 46.551 1.00 15.33 175 ALA A N 1
ATOM 781 C CA . ALA A 1 94 ? 18.694 29.580 47.285 1.00 17.62 175 ALA A CA 1
ATOM 782 C C . ALA A 1 94 ? 18.453 28.942 48.654 1.00 15.65 175 ALA A C 1
ATOM 783 O O . ALA A 1 94 ? 17.905 29.605 49.541 1.00 16.86 175 ALA A O 1
ATOM 785 N N . ASN A 1 95 ? 18.803 27.665 48.837 1.00 15.31 176 ASN A N 1
ATOM 786 C CA . ASN A 1 95 ? 18.840 27.039 50.165 1.00 16.06 176 ASN A CA 1
ATOM 787 C C . ASN A 1 95 ? 17.502 27.156 50.905 1.00 17.06 176 ASN A C 1
ATOM 788 O O . ASN A 1 95 ? 17.418 27.724 51.997 1.00 17.63 176 ASN A O 1
ATOM 793 N N . LEU A 1 96 ? 16.452 26.590 50.308 1.00 14.64 177 LEU A N 1
ATOM 794 C CA . LEU A 1 96 ? 15.116 26.611 50.893 1.00 15.55 177 LEU A CA 1
ATOM 795 C C . LEU A 1 96 ? 14.538 25.212 50.812 1.00 13.88 177 LEU A C 1
ATOM 796 O O . LEU A 1 96 ? 14.544 24.608 49.736 1.00 14.36 177 LEU A O 1
ATOM 801 N N . THR A 1 97 ? 14.046 24.691 51.943 1.00 13.89 178 THR A N 1
ATOM 802 C CA . THR A 1 97 ? 13.333 23.428 51.899 1.00 13.94 178 THR A CA 1
ATOM 803 C C . THR A 1 97 ? 12.085 23.599 51.033 1.00 13.50 178 THR A C 1
ATOM 804 O O . THR A 1 97 ? 11.650 24.720 50.770 1.00 13.63 178 THR A O 1
ATOM 808 N N . PRO A 1 98 ? 11.481 22.498 50.584 1.00 12.95 179 PRO A N 1
ATOM 809 C CA . PRO A 1 98 ? 10.228 22.646 49.827 1.00 13.26 179 PRO A CA 1
ATOM 810 C C . PRO A 1 98 ? 9.193 23.489 50.550 1.00 13.51 179 PRO A C 1
ATOM 811 O O . PRO A 1 98 ? 8.562 24.358 49.939 1.00 13.80 179 PRO A O 1
ATOM 815 N N . ALA A 1 99 ? 9.033 23.271 51.858 1.00 14.01 180 ALA A N 1
ATOM 816 C CA . ALA A 1 99 ? 8.076 24.046 52.644 1.00 14.16 180 ALA A CA 1
ATOM 817 C C . ALA A 1 99 ? 8.434 25.529 52.671 1.00 13.87 180 ALA A C 1
ATOM 818 O O . ALA A 1 99 ? 7.557 26.389 52.532 1.00 14.45 180 ALA A O 1
ATOM 820 N N . GLU A 1 100 ? 9.718 25.851 52.826 1.00 13.30 181 GLU A N 1
ATOM 821 C CA . GLU A 1 100 ? 10.122 27.256 52.831 1.00 15.43 181 GLU A CA 1
ATOM 822 C C . GLU A 1 100 ? 9.942 27.893 51.457 1.00 13.82 181 GLU A C 1
ATOM 823 O O . GLU A 1 100 ? 9.480 29.040 51.349 1.00 14.96 181 GLU A O 1
ATOM 829 N N . ALA A 1 101 ? 10.300 27.164 50.394 1.00 13.74 182 ALA A N 1
ATOM 830 C CA . ALA A 1 101 ? 10.118 27.678 49.040 1.00 14.43 182 ALA A CA 1
ATOM 831 C C . ALA A 1 101 ? 8.653 27.982 48.767 1.00 14.39 182 ALA A C 1
ATOM 832 O O . ALA A 1 101 ? 8.327 28.976 48.110 1.00 15.02 182 ALA A O 1
ATOM 834 N N . ALA A 1 102 ? 7.750 27.136 49.272 1.00 13.64 183 ALA A N 1
ATOM 835 C CA . ALA A 1 102 ? 6.324 27.393 49.123 1.00 14.52 183 ALA A CA 1
ATOM 836 C C . ALA A 1 102 ? 5.870 28.563 49.990 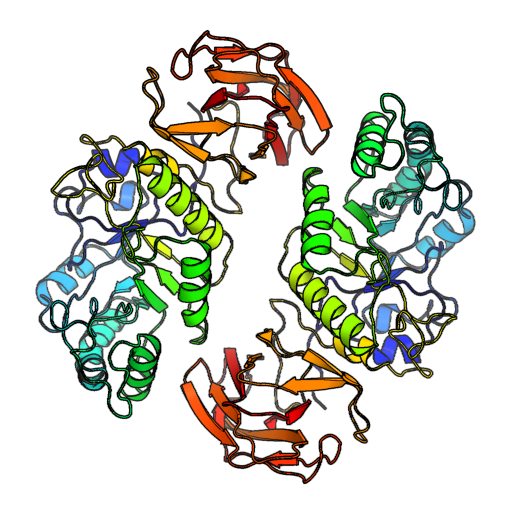1.00 13.97 183 ALA A C 1
ATOM 837 O O . ALA A 1 102 ? 5.054 29.381 49.553 1.00 15.09 183 ALA A O 1
ATOM 839 N N . ALA A 1 103 ? 6.405 28.674 51.208 1.00 14.80 184 ALA A N 1
ATOM 840 C CA . ALA A 1 103 ? 5.946 29.719 52.120 1.00 15.76 184 ALA A CA 1
ATOM 841 C C . ALA A 1 103 ? 6.258 31.115 51.590 1.00 17.03 184 ALA A C 1
ATOM 842 O O . ALA A 1 103 ? 5.505 32.062 51.846 1.00 17.42 184 ALA A O 1
ATOM 844 N N . HIS A 1 104 ? 7.342 31.263 50.829 1.00 14.95 185 HIS A N 1
ATOM 845 C CA . HIS A 1 104 ? 7.714 32.555 50.267 1.00 15.44 185 HIS A CA 1
ATOM 846 C C . HIS A 1 104 ? 7.111 32.808 48.891 1.00 15.73 185 HIS A C 1
ATOM 847 O O . HIS A 1 104 ? 7.208 33.931 48.384 1.00 17.52 185 HIS A O 1
ATOM 854 N N . TRP A 1 105 ? 6.459 31.806 48.305 1.00 14.61 186 TRP A N 1
ATOM 855 C CA . TRP A 1 105 ? 5.901 31.947 46.962 1.00 14.65 186 TRP A CA 1
ATOM 856 C C . TRP A 1 105 ? 4.885 33.076 46.807 1.00 16.83 186 TRP A C 1
ATOM 857 O O . TRP A 1 105 ? 4.854 33.687 45.724 1.00 16.91 186 TRP A O 1
ATOM 868 N N . PRO A 1 106 ? 4.033 33.396 47.794 1.00 17.07 187 PRO A N 1
ATOM 869 C CA . PRO A 1 106 ? 3.042 34.464 47.570 1.00 17.56 187 PRO A CA 1
ATOM 870 C C . PRO A 1 106 ? 3.640 35.802 47.181 1.00 17.04 187 PRO A C 1
ATOM 871 O O . PRO A 1 106 ? 2.964 36.599 46.516 1.00 18.63 187 PRO A O 1
ATOM 875 N N . VAL A 1 107 ? 4.879 36.088 47.576 1.00 17.09 188 VAL A N 1
ATOM 876 C CA . VAL A 1 107 ? 5.501 37.335 47.142 1.00 19.44 188 VAL A CA 1
ATOM 877 C C . VAL A 1 107 ? 5.595 37.377 45.624 1.00 20.13 188 VAL A C 1
ATOM 878 O O . VAL A 1 107 ? 5.343 38.412 44.993 1.00 19.49 188 VAL A O 1
ATOM 882 N N . LEU A 1 108 ? 5.928 36.242 45.010 1.00 16.77 189 LEU A N 1
ATOM 883 C CA . LEU A 1 108 ? 6.038 36.196 43.559 1.00 17.39 189 LEU A CA 1
ATOM 884 C C . LEU A 1 108 ? 4.666 36.224 42.904 1.00 16.51 189 LEU A C 1
ATOM 885 O O . LEU A 1 108 ? 4.487 36.839 41.849 1.00 16.97 189 LEU A O 1
ATOM 890 N N . GLU A 1 109 ? 3.680 35.567 43.520 1.00 17.95 190 GLU A N 1
ATOM 891 C CA . GLU A 1 109 ? 2.330 35.584 42.971 1.00 17.50 190 GLU A CA 1
ATOM 892 C C . GLU A 1 109 ? 1.768 36.996 42.926 1.00 17.15 190 GLU A C 1
ATOM 893 O O . GLU A 1 109 ? 1.074 37.361 41.969 1.00 19.20 190 GLU A O 1
ATOM 899 N N . ALA A 1 110 ? 2.048 37.803 43.954 1.00 18.30 191 ALA A N 1
ATOM 900 C CA . ALA A 1 110 ? 1.550 39.175 43.965 1.00 19.30 191 ALA A CA 1
ATOM 901 C C . ALA A 1 110 ? 2.140 39.983 42.815 1.00 19.83 191 ALA A C 1
ATOM 902 O O . ALA A 1 110 ? 1.428 40.753 42.160 1.00 20.52 191 ALA A O 1
ATOM 904 N N . ILE A 1 111 ? 3.434 39.798 42.540 1.00 18.02 192 ILE A N 1
ATOM 905 C CA . ILE A 1 111 ? 4.070 40.460 41.402 1.00 19.40 192 ILE A CA 1
ATOM 906 C C . ILE A 1 111 ? 3.460 39.982 40.092 1.00 17.36 192 ILE A C 1
ATOM 907 O O . ILE A 1 111 ? 3.182 40.781 39.187 1.00 20.56 192 ILE A O 1
ATOM 912 N N . ALA A 1 112 ? 3.231 38.670 39.971 1.00 19.38 193 ALA A N 1
ATOM 913 C CA . ALA A 1 112 ? 2.643 38.129 38.751 1.00 19.61 193 ALA A CA 1
ATOM 914 C C . ALA A 1 112 ? 1.234 38.663 38.528 1.00 18.27 193 ALA A C 1
ATOM 915 O O . ALA A 1 112 ? 0.842 38.946 37.391 1.00 20.91 193 ALA A O 1
ATOM 917 N N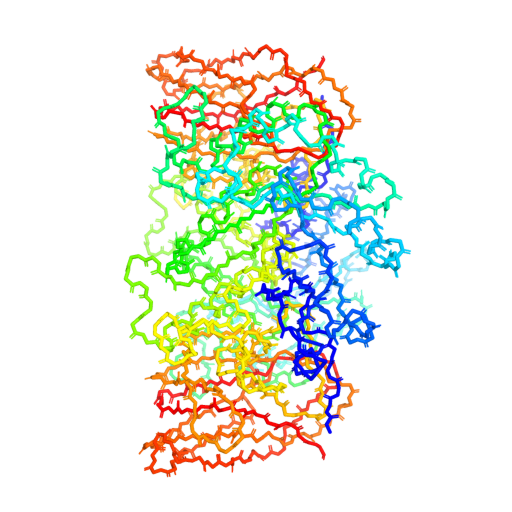 . GLN A 1 113 ? 0.451 38.802 39.601 1.00 21.36 194 GLN A N 1
ATOM 918 C CA . GLN A 1 113 ? -0.883 39.375 39.454 1.00 21.46 194 GLN A CA 1
ATOM 919 C C . GLN A 1 113 ? -0.805 40.843 39.055 1.00 19.90 194 GLN A C 1
ATOM 920 O O . GLN A 1 113 ? -1.528 41.285 38.155 1.00 23.46 194 GLN A O 1
ATOM 926 N N . ASP A 1 114 ? 0.092 41.600 39.687 1.00 19.35 195 ASP A N 1
ATOM 927 C CA . ASP A 1 114 ? 0.158 43.038 39.445 1.00 22.11 195 ASP A CA 1
ATOM 928 C C . ASP A 1 114 ? 0.603 43.359 38.024 1.00 22.26 195 ASP A C 1
ATOM 929 O O . ASP A 1 114 ? 0.205 44.391 37.472 1.00 24.82 195 ASP A O 1
ATOM 934 N N . TYR A 1 115 ? 1.427 42.504 37.417 1.00 21.99 196 TYR A N 1
ATOM 935 C CA . TYR A 1 115 ? 2.010 42.792 36.113 1.00 22.51 196 TYR A CA 1
ATOM 936 C C . TYR A 1 115 ? 1.594 41.794 35.039 1.00 19.40 196 TYR A C 1
ATOM 937 O O . TYR A 1 115 ? 2.132 41.838 33.926 1.00 22.15 196 TYR A O 1
ATOM 946 N N . ASN A 1 116 ? 0.644 40.909 35.339 1.00 20.78 197 ASN A N 1
ATOM 947 C CA . ASN A 1 116 ? 0.139 39.914 34.389 1.00 18.31 197 ASN A CA 1
ATOM 948 C C . ASN A 1 116 ? 1.262 39.032 33.831 1.00 20.59 197 ASN A C 1
ATOM 949 O O . ASN A 1 116 ? 1.471 38.930 32.619 1.00 21.72 197 ASN A O 1
ATOM 954 N N . LEU A 1 117 ? 1.983 38.388 34.743 1.00 17.65 198 LEU A N 1
ATOM 955 C CA . LEU A 1 117 ? 3.080 37.499 34.392 1.00 17.01 198 LEU A CA 1
ATOM 956 C C . LEU A 1 117 ? 2.701 36.055 34.679 1.00 16.29 198 LEU A C 1
ATOM 957 O O . LEU A 1 117 ? 1.832 35.762 35.508 1.00 17.52 198 LEU A O 1
ATOM 962 N N . LYS A 1 118 ? 3.379 35.151 33.984 1.00 16.27 199 LYS A N 1
ATOM 963 C CA . LYS A 1 118 ? 3.381 33.740 34.339 1.00 16.93 199 LYS A CA 1
ATOM 964 C C . LYS A 1 118 ? 4.641 33.416 35.127 1.00 15.31 199 LYS A C 1
ATOM 965 O O . LYS A 1 118 ? 5.679 34.063 34.962 1.00 16.37 199 LYS A O 1
ATOM 971 N N . LEU A 1 119 ? 4.537 32.405 35.988 1.00 14.05 200 LEU A N 1
ATOM 972 C CA . LEU A 1 119 ? 5.598 32.066 36.926 1.00 14.41 200 LEU A CA 1
ATOM 973 C C . LEU A 1 119 ? 6.237 30.727 36.582 1.00 13.41 200 LEU A C 1
ATOM 974 O O . LEU A 1 119 ? 5.543 29.735 36.318 1.00 13.79 200 LEU A O 1
ATOM 979 N N . VAL A 1 120 ? 7.562 30.698 36.630 1.00 13.18 201 VAL A N 1
ATOM 980 C CA . VAL A 1 120 ? 8.333 29.470 36.456 1.00 13.34 201 VAL A CA 1
ATOM 981 C C . VAL A 1 120 ? 8.739 28.956 37.829 1.00 12.67 201 VAL A C 1
ATOM 982 O O . VAL A 1 120 ? 9.273 29.712 38.649 1.00 13.13 201 VAL A O 1
ATOM 986 N N . ALA A 1 121 ? 8.521 27.662 38.063 1.00 12.81 202 ALA A N 1
ATOM 987 C CA . ALA A 1 121 ? 8.856 27.023 39.329 1.00 13.34 202 ALA A CA 1
ATOM 988 C C . ALA A 1 121 ? 10.345 27.180 39.660 1.00 12.97 202 ALA A C 1
ATOM 989 O O . ALA A 1 121 ? 11.165 27.438 38.780 1.00 12.68 202 ALA A O 1
ATOM 991 N N . PRO A 1 122 ? 10.728 26.991 40.931 1.00 13.15 203 PRO A N 1
ATOM 992 C CA . PRO A 1 122 ? 12.153 27.054 41.284 1.00 13.19 203 PRO A CA 1
ATOM 993 C C . PRO A 1 122 ? 12.953 26.026 40.499 1.00 13.21 203 PRO A C 1
ATOM 994 O O . PRO A 1 122 ? 12.541 24.872 40.355 1.00 13.84 203 PRO A O 1
ATOM 998 N N . ALA A 1 123 ? 14.120 26.441 40.009 1.00 13.34 204 ALA A N 1
ATOM 999 C CA . ALA A 1 123 ? 14.941 25.551 39.196 1.00 13.37 204 ALA A CA 1
ATOM 1000 C C . ALA A 1 123 ? 15.601 24.493 40.068 1.00 12.06 204 ALA A C 1
ATOM 1001 O O . ALA A 1 123 ? 16.160 24.808 41.125 1.00 13.65 204 ALA A O 1
ATOM 1003 N N . VAL A 1 124 ? 15.569 23.237 39.615 1.00 12.19 205 VAL A N 1
ATOM 1004 C CA . VAL A 1 124 ? 16.166 22.142 40.364 1.00 13.41 205 VAL A CA 1
ATOM 1005 C C . VAL A 1 124 ? 17.097 21.318 39.487 1.00 12.71 205 VAL A C 1
ATOM 1006 O O . VAL A 1 124 ? 17.011 21.325 38.258 1.00 13.58 205 VAL A O 1
ATOM 1010 N N . ASN A 1 125 ? 17.985 20.589 40.160 1.00 13.95 206 ASN A N 1
ATOM 1011 C CA . ASN A 1 125 ? 18.876 19.586 39.597 1.00 13.42 206 ASN A CA 1
ATOM 1012 C C . ASN A 1 125 ? 19.099 18.586 40.719 1.00 13.78 206 ASN A C 1
ATOM 1013 O O . ASN A 1 125 ? 18.759 18.855 41.872 1.00 14.01 206 ASN A O 1
ATOM 1018 N N . TYR A 1 126 ? 19.645 17.419 40.383 1.00 14.22 207 TYR A N 1
ATOM 1019 C CA . TYR A 1 126 ? 20.243 16.586 41.422 1.00 14.67 207 TYR A CA 1
ATOM 1020 C C . TYR A 1 126 ? 21.199 17.444 42.243 1.00 16.84 207 TYR A C 1
ATOM 1021 O O . TYR A 1 126 ? 21.954 18.251 41.700 1.00 17.20 207 TYR A O 1
ATOM 1030 N N . SER A 1 127 ? 21.171 17.268 43.556 1.00 15.85 208 SER A N 1
ATOM 1031 C CA . SER A 1 127 ? 21.899 18.123 44.482 1.00 16.43 208 SER A CA 1
ATOM 1032 C C . SER A 1 127 ? 22.806 17.295 45.375 1.00 17.02 208 SER A C 1
ATOM 1033 O O . SER A 1 127 ? 22.709 16.065 45.411 1.00 18.55 208 SER A O 1
ATOM 1036 N N . PRO A 1 128 ? 23.704 17.950 46.122 1.00 17.51 209 PRO A N 1
ATOM 1037 C CA . PRO A 1 128 ? 24.489 17.230 47.140 1.00 19.72 209 PRO A CA 1
ATOM 1038 C C . PRO A 1 128 ? 23.653 16.643 48.271 1.00 20.75 209 PRO A C 1
ATOM 1039 O O . PRO A 1 128 ? 24.176 15.826 49.040 1.00 21.86 209 PRO A O 1
ATOM 1043 N N . GLY A 1 129 ? 22.393 17.045 48.411 1.00 17.61 210 GLY A N 1
ATOM 1044 C CA . GLY A 1 129 ? 21.519 16.480 49.419 1.00 18.85 210 GLY A CA 1
ATOM 1045 C C . GLY A 1 129 ? 21.586 17.132 50.779 1.00 19.62 210 GLY A C 1
ATOM 1046 O O . GLY A 1 129 ? 21.268 16.472 51.776 1.00 21.38 210 GLY A O 1
ATOM 1047 N N . ASN A 1 130 ? 21.978 18.402 50.855 1.00 17.90 211 ASN A N 1
ATOM 1048 C CA . ASN A 1 130 ? 22.117 19.115 52.119 1.00 18.93 211 ASN A CA 1
ATOM 1049 C C . ASN A 1 130 ? 20.946 20.040 52.423 1.00 20.79 211 ASN A C 1
ATOM 1050 O O . ASN A 1 130 ? 21.019 20.830 53.372 1.00 23.74 211 ASN A O 1
ATOM 1055 N N . VAL A 1 131 ? 19.884 19.979 51.629 1.00 16.61 212 VAL A N 1
ATOM 1056 C CA . VAL A 1 131 ? 18.609 20.598 51.960 1.00 15.92 212 VAL A CA 1
ATOM 1057 C C . VAL A 1 131 ? 17.631 19.450 52.165 1.00 15.37 212 VAL A C 1
ATOM 1058 O O . VAL A 1 131 ? 17.447 18.614 51.273 1.00 16.10 212 VAL A O 1
ATOM 1062 N N . ASP A 1 132 ? 17.041 19.373 53.356 1.00 17.50 213 ASP A N 1
ATOM 1063 C CA . ASP A 1 132 ? 16.226 18.214 53.692 1.00 18.03 213 ASP A CA 1
ATOM 1064 C C . ASP A 1 132 ? 14.882 18.244 52.975 1.00 16.68 213 ASP A C 1
ATOM 1065 O O . ASP A 1 132 ? 14.202 19.274 52.930 1.00 19.15 213 ASP A O 1
ATOM 1070 N N . ILE A 1 133 ? 14.504 17.097 52.429 1.00 16.67 214 ILE A N 1
ATOM 1071 C CA . ILE A 1 133 ? 13.157 16.825 51.941 1.00 15.85 214 ILE A CA 1
ATOM 1072 C C . ILE A 1 133 ? 12.499 15.906 52.964 1.00 15.26 214 ILE A C 1
ATOM 1073 O O . ILE A 1 133 ? 12.997 14.794 53.188 1.00 16.50 214 ILE A O 1
ATOM 1078 N N . PRO A 1 134 ? 11.408 16.312 53.603 1.00 17.20 215 PRO A N 1
ATOM 1079 C CA . PRO A 1 134 ? 10.757 15.421 54.573 1.00 17.56 215 PRO A CA 1
ATOM 1080 C C . PRO A 1 134 ? 10.231 14.152 53.914 1.00 18.38 215 PRO A C 1
ATOM 1081 O O . PRO A 1 134 ? 9.765 14.162 52.770 1.00 18.99 215 PRO A O 1
ATOM 1085 N N . GLY A 1 135 ? 10.325 13.045 54.646 1.00 19.88 216 GLY A N 1
ATOM 1086 C CA . GLY A 1 135 ? 9.776 11.782 54.196 1.00 21.40 216 GLY A CA 1
ATOM 1087 C C . GLY A 1 135 ? 10.681 10.941 53.327 1.00 20.61 216 GLY A C 1
ATOM 1088 O O . GLY A 1 135 ? 10.234 9.899 52.826 1.00 21.41 216 GLY A O 1
ATOM 1089 N N . THR A 1 136 ? 11.933 11.352 53.127 1.00 18.57 217 THR A N 1
ATOM 1090 C CA . THR A 1 136 ? 12.848 10.577 52.304 1.00 18.60 217 THR A CA 1
ATOM 1091 C C . THR A 1 136 ? 14.273 10.785 52.792 1.00 17.09 217 THR A C 1
ATOM 1092 O O . THR A 1 136 ? 14.618 11.845 53.318 1.00 19.12 217 THR A O 1
ATOM 1096 N N . ASP A 1 137 ? 15.102 9.761 52.595 1.00 20.59 218 ASP A N 1
ATOM 1097 C CA . ASP A 1 137 ? 16.541 9.919 52.731 1.00 19.84 218 ASP A CA 1
ATOM 1098 C C . ASP A 1 137 ? 17.178 10.474 51.466 1.00 21.09 218 ASP A C 1
ATOM 1099 O O . ASP A 1 137 ? 18.336 10.903 51.509 1.00 21.68 218 ASP A O 1
ATOM 1104 N N . ASP A 1 138 ? 16.452 10.467 50.349 1.00 19.46 219 ASP A N 1
ATOM 1105 C CA . ASP A 1 138 ? 16.997 10.880 49.054 1.00 19.04 219 ASP A CA 1
ATOM 1106 C C . ASP A 1 138 ? 16.821 12.386 48.848 1.00 17.32 219 ASP A C 1
ATOM 1107 O O . ASP A 1 138 ? 16.135 12.843 47.931 1.00 17.21 219 ASP A O 1
ATOM 1112 N N . ASP A 1 139 ? 17.468 13.163 49.721 1.00 16.83 220 ASP A N 1
ATOM 1113 C CA . ASP A 1 139 ? 17.367 14.620 49.665 1.00 16.69 220 ASP A CA 1
ATOM 1114 C C . ASP A 1 139 ? 17.961 15.195 48.388 1.00 14.93 220 ASP A C 1
ATOM 1115 O O . ASP A 1 139 ? 17.675 16.349 48.055 1.00 17.03 220 ASP A O 1
ATOM 1120 N N . TYR A 1 140 ? 18.790 14.425 47.688 1.00 16.50 221 TYR A N 1
ATOM 1121 C CA . TYR A 1 140 ? 19.413 14.837 46.435 1.00 16.53 221 TYR A CA 1
ATOM 1122 C C . TYR A 1 140 ? 18.452 14.833 45.252 1.00 16.45 221 TYR A C 1
ATOM 1123 O O . TYR A 1 140 ? 18.826 15.307 44.172 1.00 16.16 221 TYR A O 1
ATOM 1132 N N . ASP A 1 141 ? 17.250 14.293 45.413 1.00 14.80 222 ASP A N 1
ATOM 1133 C CA . ASP A 1 141 ? 16.395 13.939 44.284 1.00 15.03 222 ASP A CA 1
ATOM 1134 C C . ASP A 1 141 ? 15.541 15.137 43.876 1.00 14.69 222 ASP A C 1
ATOM 1135 O O . ASP A 1 141 ? 14.790 15.662 44.710 1.00 14.40 222 ASP A O 1
ATOM 1140 N N . PRO A 1 142 ? 15.622 15.604 42.624 1.00 13.11 223 PRO A N 1
ATOM 1141 C CA . PRO A 1 142 ? 14.895 16.831 42.253 1.00 13.96 223 PRO A CA 1
ATOM 1142 C C . PRO A 1 142 ? 13.394 16.639 42.119 1.00 12.68 223 PRO A C 1
ATOM 1143 O O . PRO A 1 142 ? 12.635 17.598 42.314 1.00 12.72 223 PRO A O 1
ATOM 1147 N N . TRP A 1 143 ? 12.944 15.434 41.764 1.00 13.84 224 TRP A N 1
ATOM 1148 C CA . TRP A 1 143 ? 11.512 15.189 41.658 1.00 12.66 224 TRP A CA 1
ATOM 1149 C C . TRP A 1 143 ? 10.880 15.073 43.037 1.00 13.07 224 TRP A C 1
ATOM 1150 O O . TRP A 1 143 ? 9.761 15.550 43.253 1.00 12.87 224 TRP A O 1
ATOM 1161 N N . LEU A 1 144 ? 11.579 14.449 43.987 1.00 13.87 225 LEU A N 1
ATOM 1162 C CA . LEU A 1 144 ? 11.078 14.464 45.355 1.00 13.50 225 LEU A CA 1
ATOM 1163 C C . LEU A 1 144 ? 10.988 15.891 45.879 1.00 12.66 225 LEU A C 1
ATOM 1164 O O . LEU A 1 144 ? 10.048 16.232 46.600 1.00 13.67 225 LEU A O 1
ATOM 1169 N N . TYR A 1 145 ? 11.939 16.751 45.500 1.00 13.23 226 TYR A N 1
ATOM 1170 C CA . TYR A 1 145 ? 11.856 18.148 45.919 1.00 12.44 226 TYR A CA 1
ATOM 1171 C C . TYR A 1 145 ? 10.616 18.822 45.341 1.00 12.32 226 TYR A C 1
ATOM 1172 O O . TYR A 1 145 ? 9.833 19.445 46.066 1.00 13.11 226 TYR A O 1
ATOM 1181 N N . LEU A 1 146 ? 10.422 18.711 44.023 1.00 12.83 227 LEU A N 1
ATOM 1182 C CA . LEU A 1 146 ? 9.280 19.372 43.403 1.00 12.25 227 LEU A CA 1
ATOM 1183 C C . LEU A 1 146 ? 7.959 18.805 43.906 1.00 12.92 227 LEU A C 1
ATOM 1184 O O . LEU A 1 146 ? 6.998 19.556 44.094 1.00 12.96 227 LEU A O 1
ATOM 1189 N N . ASP A 1 147 ? 7.882 17.481 44.101 1.00 12.83 228 ASP A N 1
ATOM 1190 C CA . ASP A 1 147 ? 6.669 16.882 44.661 1.00 13.17 228 ASP A CA 1
ATOM 1191 C C . ASP A 1 147 ? 6.302 17.565 45.971 1.00 14.55 228 ASP A C 1
ATOM 1192 O O . ASP A 1 147 ? 5.152 17.970 46.184 1.00 14.10 228 ASP A O 1
ATOM 1197 N N . ALA A 1 148 ? 7.287 17.698 46.864 1.00 13.52 229 ALA A N 1
ATOM 1198 C CA . ALA A 1 148 ? 7.054 18.309 48.168 1.00 12.32 229 ALA A CA 1
ATOM 1199 C C . ALA A 1 148 ? 6.739 19.793 48.033 1.00 13.58 229 ALA A C 1
ATOM 1200 O O . ALA A 1 148 ? 5.884 20.322 48.749 1.00 13.90 229 ALA A O 1
ATOM 1202 N N . PHE A 1 149 ? 7.413 20.483 47.111 1.00 12.99 230 PHE A N 1
ATOM 1203 C CA . PHE A 1 149 ? 7.115 21.893 46.878 1.00 12.92 230 PHE A CA 1
ATOM 1204 C C . PHE A 1 149 ? 5.670 22.087 46.432 1.00 13.71 230 PHE A C 1
ATOM 1205 O O . PHE A 1 149 ? 4.945 22.919 46.985 1.00 14.12 230 PHE A O 1
ATOM 1213 N N . PHE A 1 150 ? 5.229 21.320 45.432 1.00 13.73 231 PHE A N 1
ATOM 1214 C CA . PHE A 1 150 ? 3.852 21.452 44.966 1.00 13.35 231 PHE A CA 1
ATOM 1215 C C . PHE A 1 150 ? 2.843 21.092 46.054 1.00 15.49 231 PHE A C 1
ATOM 1216 O O . PHE A 1 150 ? 1.778 21.716 46.144 1.00 16.63 231 PHE A O 1
ATOM 1224 N N . GLU A 1 151 ? 3.143 20.074 46.867 1.00 14.07 232 GLU A N 1
ATOM 1225 C CA . GLU A 1 151 ? 2.234 19.700 47.947 1.00 15.60 232 GLU A CA 1
ATOM 1226 C C . GLU A 1 151 ? 2.113 20.811 48.984 1.00 15.02 232 GLU A C 1
ATOM 1227 O O . GLU A 1 151 ? 1.023 21.055 49.517 1.00 18.15 232 GLU A O 1
ATOM 1233 N N . ALA A 1 152 ? 3.212 21.506 49.275 1.00 14.94 233 ALA A N 1
ATOM 1234 C CA . ALA A 1 152 ? 3.149 22.611 50.223 1.00 15.63 233 ALA A CA 1
ATOM 1235 C C . ALA A 1 152 ? 2.525 23.844 49.594 1.00 16.52 233 ALA A C 1
ATOM 1236 O O . ALA A 1 152 ? 1.825 24.603 50.272 1.00 18.25 233 ALA A O 1
ATOM 1238 N N . CYS A 1 153 ? 2.745 24.042 48.301 1.00 17.13 234 CYS A N 1
ATOM 1239 C CA . CYS A 1 153 ? 2.248 25.209 47.576 1.00 16.13 234 CYS A CA 1
ATOM 1240 C C . CYS A 1 153 ? 0.851 24.955 47.018 1.00 18.55 234 CYS A C 1
ATOM 1241 O O . CYS A 1 153 ? 0.596 25.077 45.817 1.00 18.81 234 CYS A O 1
ATOM 1244 N N . GLU A 1 154 ? -0.067 24.569 47.902 1.00 22.09 235 GLU A N 1
ATOM 1245 C CA . GLU A 1 154 ? -1.426 24.261 47.478 1.00 22.31 235 GLU A CA 1
ATOM 1246 C C . GLU A 1 154 ? -2.103 25.518 46.944 1.00 20.62 235 GLU A C 1
ATOM 1247 O O . GLU A 1 154 ? -2.121 26.558 47.608 1.00 22.45 235 GLU A O 1
ATOM 1253 N N . GLY A 1 155 ? -2.640 25.423 45.730 1.00 20.94 236 GLY A N 1
ATOM 1254 C CA . GLY A 1 155 ? -3.285 26.544 45.081 1.00 22.74 236 GLY A CA 1
ATOM 1255 C C . GLY A 1 155 ? -2.353 27.573 44.478 1.00 21.10 236 GLY A C 1
ATOM 1256 O O . GLY A 1 155 ? -2.835 28.586 43.957 1.00 22.15 236 GLY A O 1
ATOM 1257 N N . CYS A 1 156 ? -1.042 27.358 44.534 1.00 17.80 237 CYS A N 1
ATOM 1258 C CA . CYS A 1 156 ? -0.097 28.347 44.033 1.00 18.71 237 CYS A CA 1
ATOM 1259 C C . CYS A 1 156 ? -0.149 28.443 42.516 1.00 15.42 237 CYS A C 1
ATOM 1260 O O . CYS A 1 156 ? -0.374 27.456 41.810 1.00 17.59 237 CYS A O 1
ATOM 1263 N N . GLN A 1 157 ? 0.090 29.651 42.013 1.00 16.00 238 GLN A N 1
ATOM 1264 C CA . GLN A 1 157 ? 0.269 29.848 40.581 1.00 15.46 238 GLN A CA 1
ATOM 1265 C C . GLN A 1 157 ? 1.669 29.383 40.206 1.00 15.45 238 GLN A C 1
ATOM 1266 O O . GLN A 1 157 ? 2.662 29.992 40.612 1.00 16.16 238 GLN A O 1
ATOM 1272 N N . VAL A 1 158 ? 1.753 28.301 39.433 1.00 14.53 239 VAL A N 1
ATOM 1273 C CA . VAL A 1 158 ? 3.014 27.808 38.884 1.00 14.53 239 VAL A CA 1
ATOM 1274 C C . VAL A 1 158 ? 2.714 27.374 37.457 1.00 14.59 239 VAL A C 1
ATOM 1275 O O . VAL A 1 158 ? 2.023 26.373 37.249 1.00 16.58 239 VAL A O 1
ATOM 1279 N N . ASP A 1 159 ? 3.207 28.129 36.476 1.00 14.10 240 ASP A N 1
ATOM 1280 C CA . ASP A 1 159 ? 2.851 27.892 35.082 1.00 13.54 240 ASP A CA 1
ATOM 1281 C C . ASP A 1 159 ? 3.833 26.978 34.361 1.00 13.97 240 ASP A C 1
ATOM 1282 O O . ASP A 1 159 ? 3.447 26.316 33.388 1.00 15.13 240 ASP A O 1
ATOM 1287 N N . TYR A 1 160 ? 5.084 26.924 34.812 1.00 13.22 241 TYR A N 1
ATOM 1288 C CA . TYR A 1 160 ? 6.144 26.228 34.096 1.00 13.14 241 TYR A CA 1
ATOM 1289 C C . TYR A 1 160 ? 7.077 25.570 35.100 1.00 13.06 241 TYR A C 1
ATOM 1290 O O . TYR A 1 160 ? 7.137 25.970 36.268 1.00 13.85 241 TYR A O 1
ATOM 1299 N N . ILE A 1 161 ? 7.835 24.578 34.628 1.00 13.79 242 ILE A N 1
ATOM 1300 C CA . ILE A 1 161 ? 8.873 23.897 35.404 1.00 12.56 242 ILE A CA 1
ATOM 1301 C C . ILE A 1 161 ? 10.227 24.377 34.903 1.00 13.75 242 ILE A C 1
ATOM 1302 O O . ILE A 1 161 ? 10.438 24.478 33.688 1.00 14.05 242 ILE A O 1
ATOM 1307 N N . ALA A 1 162 ? 11.157 24.640 35.818 1.00 11.58 243 ALA A N 1
ATOM 1308 C CA . ALA A 1 162 ? 12.532 24.972 35.452 1.00 12.45 243 ALA A CA 1
ATOM 1309 C C . ALA A 1 162 ? 13.480 23.842 35.825 1.00 12.39 243 ALA A C 1
ATOM 1310 O O . ALA A 1 162 ? 13.440 23.325 36.956 1.00 12.78 243 ALA A O 1
ATOM 1312 N N . VAL A 1 163 ? 14.366 23.501 34.891 1.00 12.70 244 VAL A N 1
ATOM 1313 C CA . VAL A 1 163 ? 15.283 22.372 35.014 1.00 13.35 244 VAL A CA 1
ATOM 1314 C C . VAL A 1 163 ? 16.706 22.845 34.736 1.00 12.83 244 VAL A C 1
ATOM 1315 O O . VAL A 1 163 ? 16.940 23.615 33.795 1.00 12.73 244 VAL A O 1
ATOM 1319 N N . HIS A 1 164 ? 17.659 22.378 35.545 1.00 12.60 245 HIS A N 1
ATOM 1320 C CA . HIS A 1 164 ? 19.084 22.468 35.252 1.00 11.76 245 HIS A CA 1
ATOM 1321 C C . HIS A 1 164 ? 19.635 21.068 35.024 1.00 13.66 245 HIS A C 1
ATOM 1322 O O . HIS A 1 164 ? 19.206 20.110 35.670 1.00 12.78 245 HIS A O 1
ATOM 1329 N N . CYS A 1 165 ? 20.605 20.953 34.118 1.00 12.67 246 CYS A N 1
ATOM 1330 C CA . CYS A 1 165 ? 21.242 19.664 33.871 1.00 13.95 246 CYS A CA 1
ATOM 1331 C C . CYS A 1 165 ? 22.695 19.871 33.477 1.00 12.85 246 CYS A C 1
ATOM 1332 O O . CYS A 1 165 ? 22.994 20.697 32.609 1.00 13.20 246 CYS A O 1
ATOM 1335 N N . TYR A 1 166 ? 23.591 19.091 34.072 1.00 13.28 247 TYR A N 1
ATOM 1336 C CA . TYR A 1 166 ? 25.004 19.150 33.718 1.00 13.81 247 TYR A CA 1
ATOM 1337 C C . TYR A 1 166 ? 25.552 17.794 33.276 1.00 12.69 247 TYR A C 1
ATOM 1338 O O . TYR A 1 166 ? 26.772 17.612 33.200 1.00 13.48 247 TYR A O 1
ATOM 1347 N N . MET A 1 167 ? 24.669 16.859 32.932 1.00 13.01 248 MET A N 1
ATOM 1348 C CA . MET A 1 167 ? 25.092 15.599 32.339 1.00 14.90 248 MET A CA 1
ATOM 1349 C C . MET A 1 167 ? 25.737 15.858 30.982 1.00 13.99 248 MET A C 1
ATOM 1350 O O . MET A 1 167 ? 25.460 16.857 30.313 1.00 14.55 248 MET A O 1
ATOM 1355 N N . LYS A 1 168 ? 26.590 14.929 30.557 1.00 16.03 249 LYS A N 1
ATOM 1356 C CA . LYS A 1 168 ? 27.323 15.083 29.305 1.00 16.52 249 LYS A CA 1
ATOM 1357 C C . LYS A 1 168 ? 26.916 14.074 28.245 1.00 15.65 249 LYS A C 1
ATOM 1358 O O . LYS A 1 168 ? 27.488 14.076 27.147 1.00 16.68 249 LYS A O 1
ATOM 1364 N N . TYR A 1 169 ? 25.956 13.211 28.536 1.00 15.78 250 TYR A N 1
ATOM 1365 C CA . TYR A 1 169 ? 25.466 12.233 27.580 1.00 16.58 250 TYR A CA 1
ATOM 1366 C C . TYR A 1 169 ? 24.084 12.665 27.119 1.00 16.52 250 TYR A C 1
ATOM 1367 O O . TYR A 1 169 ? 23.189 12.887 27.940 1.00 16.35 250 TYR A O 1
ATOM 1376 N N . GLU A 1 170 ? 23.916 12.798 25.809 1.00 15.61 251 GLU A N 1
ATOM 1377 C CA . GLU A 1 170 ? 22.653 13.305 25.289 1.00 16.46 251 GLU A CA 1
ATOM 1378 C C . GLU A 1 170 ? 21.482 12.392 25.644 1.00 16.29 251 GLU A C 1
ATOM 1379 O O . GLU A 1 170 ? 20.373 12.882 25.895 1.00 16.78 251 GLU A O 1
ATOM 1385 N N . SER A 1 171 ? 21.700 11.074 25.710 1.00 16.14 252 SER A N 1
ATOM 1386 C CA . SER A 1 171 ? 20.601 10.179 26.059 1.00 18.18 252 SER A CA 1
ATOM 1387 C C . SER A 1 171 ? 20.221 10.299 27.530 1.00 16.44 252 SER A C 1
ATOM 1388 O O . SER A 1 171 ? 19.050 10.118 27.883 1.00 18.77 252 SER A O 1
ATOM 1391 N N . ALA A 1 172 ? 21.193 10.586 28.399 1.00 15.26 253 ALA A N 1
ATOM 1392 C CA . ALA A 1 172 ? 20.885 10.860 29.798 1.00 15.18 253 ALA A CA 1
ATOM 1393 C C . ALA A 1 172 ? 20.121 12.169 29.937 1.00 14.14 253 ALA A C 1
ATOM 1394 O O . ALA A 1 172 ? 19.159 12.252 30.704 1.00 14.19 253 ALA A O 1
ATOM 1396 N N . PHE A 1 173 ? 20.536 13.200 29.191 1.00 14.23 254 PHE A N 1
ATOM 1397 C CA . PHE A 1 173 ? 19.842 14.484 29.219 1.00 14.21 254 PHE A CA 1
ATOM 1398 C C . PHE A 1 173 ? 18.382 14.324 28.827 1.00 13.31 254 PHE A C 1
ATOM 1399 O O . PHE A 1 173 ? 17.484 14.860 29.486 1.00 13.25 254 PHE A O 1
ATOM 1407 N N . SER A 1 174 ? 18.120 13.601 27.737 1.00 13.62 255 SER A N 1
ATOM 1408 C CA . SER A 1 174 ? 16.740 13.481 27.285 1.00 14.57 255 SER A CA 1
ATOM 1409 C C . SER A 1 174 ? 15.898 12.678 28.267 1.00 13.53 255 SER A C 1
ATOM 1410 O O . SER A 1 174 ? 14.738 13.028 28.507 1.00 15.01 255 SER A O 1
ATOM 1413 N N . TRP A 1 175 ? 16.457 11.611 28.844 1.00 15.81 256 TRP A N 1
ATOM 1414 C CA . TRP A 1 175 ? 15.727 10.885 29.877 1.00 14.90 256 TRP A CA 1
ATOM 1415 C C . TRP A 1 175 ? 15.411 11.805 31.052 1.00 15.34 256 TRP A C 1
ATOM 1416 O O . TRP A 1 175 ? 14.263 11.884 31.509 1.00 15.31 256 TRP A O 1
ATOM 1427 N N . TYR A 1 176 ? 16.423 12.540 31.520 1.00 13.52 257 TYR A N 1
ATOM 1428 C CA . TYR A 1 176 ? 16.295 13.351 32.725 1.00 13.58 257 TYR A CA 1
ATOM 1429 C C . TYR A 1 176 ? 15.276 14.464 32.536 1.00 11.96 257 TYR A C 1
ATOM 1430 O O . TYR A 1 176 ? 14.359 14.626 33.351 1.00 13.06 257 TYR A O 1
ATOM 1439 N N . VAL A 1 177 ? 15.410 15.242 31.462 1.00 12.71 258 VAL A N 1
ATOM 1440 C CA . VAL A 1 177 ? 14.462 16.330 31.234 1.00 13.47 258 VAL A CA 1
ATOM 1441 C C . VAL A 1 177 ? 13.058 15.774 31.035 1.00 13.72 258 VAL A C 1
ATOM 1442 O O . VAL A 1 177 ? 12.078 16.320 31.554 1.00 13.54 258 VAL A O 1
ATOM 1446 N N . GLY A 1 178 ? 12.944 14.649 30.322 1.00 12.25 259 GLY A N 1
ATOM 1447 C CA . GLY A 1 178 ? 11.635 14.055 30.087 1.00 13.95 259 GLY A CA 1
ATOM 1448 C C . GLY A 1 178 ? 10.912 13.639 31.355 1.00 12.92 259 GLY A C 1
ATOM 1449 O O . GLY A 1 178 ? 9.678 13.621 31.395 1.00 14.37 259 GLY A O 1
ATOM 1450 N N . GLU A 1 179 ? 11.661 13.309 32.410 1.00 12.55 260 GLU A N 1
ATOM 1451 C CA . GLU A 1 179 ? 11.037 12.947 33.676 1.00 12.75 260 GLU A CA 1
ATOM 1452 C C . GLU A 1 179 ? 10.226 14.096 34.257 1.00 13.42 260 GLU A C 1
ATOM 1453 O O . GLU A 1 179 ? 9.256 13.863 34.986 1.00 14.74 260 GLU A O 1
ATOM 1459 N N . PHE A 1 180 ? 10.605 15.339 33.959 1.00 12.28 261 PHE A N 1
ATOM 1460 C CA . PHE A 1 180 ? 9.860 16.478 34.479 1.00 12.21 261 PHE A CA 1
ATOM 1461 C C . PHE A 1 180 ? 8.555 16.734 33.738 1.00 12.97 261 PHE A C 1
ATOM 1462 O O . PHE A 1 180 ? 7.768 17.566 34.195 1.00 13.06 261 PHE A O 1
ATOM 1470 N N . GLU A 1 181 ? 8.286 16.030 32.634 1.00 12.09 262 GLU A N 1
ATOM 1471 C CA . GLU A 1 181 ? 7.023 16.218 31.929 1.00 12.50 262 GLU A CA 1
ATOM 1472 C C . GLU A 1 181 ? 5.828 15.725 32.732 1.00 13.29 262 GLU A C 1
ATOM 1473 O O . GLU A 1 181 ? 4.692 16.078 32.408 1.00 13.64 262 GLU A O 1
ATOM 1479 N N A ARG A 1 182 ? 6.071 14.954 33.794 0.63 12.43 263 ARG A N 1
ATOM 1480 N N B ARG A 1 182 ? 6.058 14.941 33.784 0.37 12.49 263 ARG A N 1
ATOM 1481 C CA A ARG A 1 182 ? 4.988 14.362 34.569 0.63 13.55 263 ARG A CA 1
ATOM 1482 C CA B ARG A 1 182 ? 4.956 14.364 34.545 0.37 13.59 263 ARG A CA 1
ATOM 1483 C C A ARG A 1 182 ? 4.098 15.411 35.219 0.63 12.77 263 ARG A C 1
ATOM 1484 C C B ARG A 1 182 ? 4.083 15.421 35.207 0.37 12.79 263 ARG A C 1
ATOM 1485 O O A ARG A 1 182 ? 2.945 15.107 35.545 0.63 13.78 263 ARG A O 1
ATOM 1486 O O B ARG A 1 182 ? 2.925 15.133 35.529 0.37 13.80 263 ARG A O 1
ATOM 1501 N N . TYR A 1 183 ? 4.607 16.626 35.429 1.00 12.35 264 TYR A N 1
ATOM 1502 C CA . TYR A 1 183 ? 3.859 17.662 36.130 1.00 11.91 264 TYR A CA 1
ATOM 1503 C C . TYR A 1 183 ? 2.849 18.383 35.246 1.00 12.52 264 TYR A C 1
ATOM 1504 O O . TYR A 1 183 ? 2.115 19.241 35.747 1.00 13.73 264 TYR A O 1
ATOM 1513 N N . ASN A 1 184 ? 2.793 18.058 33.952 1.00 12.24 265 ASN A N 1
ATOM 1514 C CA . ASN A 1 184 ? 1.804 18.622 33.037 1.00 12.99 265 ASN A CA 1
ATOM 1515 C C . ASN A 1 184 ? 1.951 20.131 32.894 1.00 13.80 265 ASN A C 1
ATOM 1516 O O . ASN A 1 184 ? 0.964 20.849 32.729 1.00 15.39 265 ASN A O 1
ATOM 1521 N N . LYS A 1 185 ? 3.192 20.610 32.935 1.00 12.56 266 LYS A N 1
ATOM 1522 C CA . LYS A 1 185 ? 3.498 22.008 32.664 1.00 13.73 266 LYS A CA 1
ATOM 1523 C C . LYS A 1 185 ? 4.649 22.086 31.672 1.00 14.56 266 LYS A C 1
ATOM 1524 O O . LYS A 1 185 ? 5.572 21.262 31.727 1.00 14.89 266 LYS A O 1
ATOM 1530 N N . PRO A 1 186 ? 4.649 23.070 30.775 1.00 13.40 267 PRO A N 1
ATOM 1531 C CA . PRO A 1 186 ? 5.779 23.191 29.847 1.00 11.76 267 PRO A CA 1
ATOM 1532 C C . PRO A 1 186 ? 7.072 23.474 30.604 1.00 11.96 267 PRO A C 1
ATOM 1533 O O . PRO A 1 186 ? 7.081 24.124 31.653 1.00 12.94 267 PRO A O 1
ATOM 1537 N N . ILE A 1 187 ? 8.173 22.960 30.072 1.00 12.75 268 ILE A N 1
ATOM 1538 C CA . ILE A 1 187 ? 9.465 22.961 30.751 1.00 12.47 268 ILE A CA 1
ATOM 1539 C C . ILE A 1 187 ? 10.370 24.046 30.175 1.00 11.61 268 ILE A C 1
ATOM 1540 O O . ILE A 1 187 ? 10.464 24.220 28.952 1.00 13.05 268 ILE A O 1
ATOM 1545 N N . TRP A 1 188 ? 11.082 24.745 31.053 1.00 11.75 269 TRP A N 1
ATOM 1546 C CA . TRP A 1 188 ? 12.192 25.609 30.673 1.00 11.03 269 TRP A CA 1
ATOM 1547 C C . TRP A 1 188 ? 13.469 24.948 31.175 1.00 12.20 269 TRP A C 1
ATOM 1548 O O . TRP A 1 188 ? 13.615 24.716 32.383 1.00 12.89 269 TRP A O 1
ATOM 1559 N N . VAL A 1 189 ? 14.393 24.643 30.270 1.00 11.25 270 VAL A N 1
ATOM 1560 C CA . VAL A 1 189 ? 15.719 24.192 30.676 1.00 12.26 270 VAL A CA 1
ATOM 1561 C C . VAL A 1 189 ? 16.573 25.451 30.788 1.00 11.78 270 VAL A C 1
ATOM 1562 O O . VAL A 1 189 ? 17.082 25.959 29.786 1.00 12.19 270 VAL A O 1
ATOM 1566 N N . THR A 1 190 ? 16.688 25.993 32.006 1.00 11.52 271 THR A N 1
ATOM 1567 C CA . THR A 1 190 ? 17.253 27.325 32.184 1.00 11.92 271 THR A CA 1
ATOM 1568 C C . THR A 1 190 ? 18.762 27.314 32.389 1.00 12.43 271 THR A C 1
ATOM 1569 O O . THR A 1 190 ? 19.385 28.382 32.328 1.00 11.95 271 THR A O 1
ATOM 1573 N N . GLU A 1 191 ? 19.376 26.152 32.617 1.00 11.65 272 GLU A N 1
ATOM 1574 C CA . GLU A 1 191 ? 20.828 26.032 32.552 1.00 11.36 272 GLU A CA 1
ATOM 1575 C C . GLU A 1 191 ? 21.150 24.627 32.102 1.00 11.65 272 GLU A C 1
ATOM 1576 O O . GLU A 1 191 ? 20.667 23.671 32.709 1.00 12.33 272 GLU A O 1
ATOM 1582 N N . TRP A 1 192 ? 21.992 24.495 31.085 1.00 11.29 273 TRP A N 1
ATOM 1583 C CA . TRP A 1 192 ? 22.582 23.190 30.836 1.00 11.56 273 TRP A CA 1
ATOM 1584 C C . TRP A 1 192 ? 23.884 23.354 30.077 1.00 11.42 273 TRP A C 1
ATOM 1585 O O . TRP A 1 192 ? 24.093 24.353 29.380 1.00 12.09 273 TRP A O 1
ATOM 1596 N N . ALA A 1 193 ? 24.756 22.367 30.260 1.00 11.23 274 ALA A N 1
ATOM 1597 C CA . ALA A 1 193 ? 25.995 22.179 29.520 1.00 12.73 274 ALA A CA 1
ATOM 1598 C C . ALA A 1 193 ? 26.544 20.830 29.951 1.00 13.26 274 ALA A C 1
ATOM 1599 O O . ALA A 1 193 ? 26.253 20.360 31.053 1.00 13.14 274 ALA A O 1
ATOM 1601 N N . GLY A 1 194 ? 27.348 20.207 29.094 1.00 12.87 275 GLY A N 1
ATOM 1602 C CA . GLY A 1 194 ? 28.024 18.981 29.487 1.00 13.65 275 GLY A CA 1
ATOM 1603 C C . GLY A 1 194 ? 29.141 19.304 30.465 1.00 13.81 275 GLY A C 1
ATOM 1604 O O . GLY A 1 194 ? 30.013 20.131 30.159 1.00 14.24 275 GLY A O 1
ATOM 1605 N N . TRP A 1 195 ? 29.137 18.677 31.642 1.00 13.95 276 TRP A N 1
ATOM 1606 C CA . TRP A 1 195 ? 30.144 19.063 32.631 1.00 14.15 276 TRP A CA 1
ATOM 1607 C C . TRP A 1 195 ? 30.454 17.959 33.632 1.00 15.20 276 TRP A C 1
ATOM 1608 O O . TRP A 1 195 ? 31.620 17.744 33.975 1.00 16.09 276 TRP A O 1
ATOM 1619 N N . ASP A 1 196 ? 29.429 17.269 34.117 1.00 15.63 277 ASP A N 1
ATOM 1620 C CA . ASP A 1 196 ? 29.625 16.220 35.105 1.00 15.23 277 ASP A CA 1
ATOM 1621 C C . ASP A 1 196 ? 30.328 15.010 34.489 1.00 18.16 277 ASP A C 1
ATOM 1622 O O . ASP A 1 196 ? 30.443 14.865 33.268 1.00 17.00 277 ASP A O 1
ATOM 1627 N N . ASP A 1 197 ? 30.799 14.123 35.370 1.00 19.75 278 ASP A N 1
ATOM 1628 C CA . ASP A 1 197 ? 31.414 12.855 34.971 1.00 22.33 278 ASP A CA 1
ATOM 1629 C C . ASP A 1 197 ? 32.617 13.066 34.052 1.00 19.81 278 ASP A C 1
ATOM 1630 O O . ASP A 1 197 ? 32.820 12.331 33.084 1.00 22.12 278 ASP A O 1
ATOM 1632 N N . GLY A 1 198 ? 33.417 14.083 34.352 1.00 19.75 279 GLY A N 1
ATOM 1633 C CA . GLY A 1 198 ? 34.581 14.400 33.561 1.00 19.00 279 GLY A CA 1
ATOM 1634 C C . GLY A 1 198 ? 34.341 15.418 32.465 1.00 17.17 279 GLY A C 1
ATOM 1635 O O . GLY A 1 198 ? 35.305 16.019 31.975 1.00 19.22 279 GLY A O 1
ATOM 1636 N N . GLY A 1 199 ? 33.089 15.628 32.063 1.00 17.45 280 GLY A N 1
ATOM 1637 C CA . GLY A 1 199 ? 32.767 16.633 31.075 1.00 16.37 280 GLY A CA 1
ATOM 1638 C C . GLY A 1 199 ? 33.338 16.333 29.699 1.00 17.69 280 GLY A C 1
ATOM 1639 O O . GLY A 1 199 ? 33.809 15.229 29.415 1.00 17.43 280 GLY A O 1
ATOM 1640 N N . PRO A 1 200 ? 33.293 17.320 28.808 1.00 15.27 281 PRO A N 1
ATOM 1641 C CA . PRO A 1 200 ? 33.794 17.111 27.443 1.00 15.06 281 PRO A CA 1
ATOM 1642 C C . PRO A 1 200 ? 35.310 16.971 27.410 1.00 16.25 281 PRO A C 1
ATOM 1643 O O . PRO A 1 200 ? 36.034 17.688 28.103 1.00 16.62 281 PRO A O 1
ATOM 1647 N N . ALA A 1 201 ? 35.789 16.067 26.546 1.00 16.96 282 ALA A N 1
ATOM 1648 C CA . ALA A 1 201 ? 37.226 15.894 26.362 1.00 17.35 282 ALA A CA 1
ATOM 1649 C C . ALA A 1 201 ? 37.842 17.027 25.554 1.00 17.34 282 ALA A C 1
ATOM 1650 O O . ALA A 1 201 ? 39.055 17.249 25.637 1.00 19.77 282 ALA A O 1
ATOM 1652 N N . ASN A 1 202 ? 37.033 17.748 24.783 1.00 15.84 283 ASN A N 1
ATOM 1653 C CA . ASN A 1 202 ? 37.497 18.835 23.933 1.00 14.94 283 ASN A CA 1
ATOM 1654 C C . ASN A 1 202 ? 36.278 19.656 23.537 1.00 14.42 283 ASN A C 1
ATOM 1655 O O . ASN A 1 202 ? 35.134 19.276 23.801 1.00 14.60 283 ASN A O 1
ATOM 1660 N N . MET A 1 203 ? 36.544 20.789 22.886 1.00 14.33 284 MET A N 1
ATOM 1661 C CA . MET A 1 203 ? 35.473 21.695 22.488 1.00 14.28 284 MET A CA 1
ATOM 1662 C C . MET A 1 203 ? 34.484 21.006 21.554 1.00 14.14 284 MET A C 1
ATOM 1663 O O . MET A 1 203 ? 33.271 21.213 21.666 1.00 13.71 284 MET A O 1
ATOM 1668 N N . GLY A 1 204 ? 34.983 20.189 20.621 1.00 14.37 285 GLY A N 1
ATOM 1669 C CA . GLY A 1 204 ? 34.087 19.509 19.699 1.00 14.28 285 GLY A CA 1
ATOM 1670 C C . GLY A 1 204 ? 33.061 18.641 20.401 1.00 12.58 285 GLY A C 1
ATOM 1671 O O . GLY A 1 204 ? 31.904 18.578 19.985 1.00 13.63 285 GLY A O 1
ATOM 1672 N N . GLU A 1 205 ? 33.466 17.954 21.471 1.00 13.06 286 GLU A N 1
ATOM 1673 C CA . GLU A 1 205 ? 32.510 17.134 22.217 1.00 12.95 286 GLU A CA 1
ATOM 1674 C C . GLU A 1 205 ? 31.386 17.983 22.796 1.00 13.35 286 GLU A C 1
ATOM 1675 O O . GLU A 1 205 ? 30.220 17.566 22.786 1.00 13.78 286 GLU A O 1
ATOM 1681 N N . GLN A 1 206 ? 31.715 19.165 23.321 1.00 12.89 287 GLN A N 1
ATOM 1682 C CA . GLN A 1 206 ? 30.671 20.042 23.836 1.00 12.77 287 GLN A CA 1
ATOM 1683 C C . GLN A 1 206 ? 29.767 20.529 22.712 1.00 13.52 287 GLN A C 1
ATOM 1684 O O . GLN A 1 206 ? 28.545 20.614 22.883 1.00 12.53 287 GLN A O 1
ATOM 1690 N N . MET A 1 207 ? 30.349 20.851 21.554 1.00 12.34 288 MET A N 1
ATOM 1691 C CA . MET A 1 207 ? 29.549 21.272 20.408 1.00 12.39 288 MET A CA 1
ATOM 1692 C C . MET A 1 207 ? 28.599 20.168 19.961 1.00 12.29 288 MET A C 1
ATOM 1693 O O . MET A 1 207 ? 27.432 20.436 19.650 1.00 12.61 288 MET A O 1
ATOM 1698 N N . ASN A 1 208 ? 29.076 18.919 19.925 1.00 11.92 289 ASN A N 1
ATOM 1699 C CA . ASN A 1 208 ? 28.213 17.803 19.542 1.00 12.00 289 ASN A CA 1
ATOM 1700 C C . ASN A 1 208 ? 27.095 17.597 20.548 1.00 12.62 289 ASN A C 1
ATOM 1701 O O . ASN A 1 208 ? 25.953 17.315 20.164 1.00 12.48 289 ASN A O 1
ATOM 1706 N N . PHE A 1 209 ? 27.420 17.689 21.842 1.00 12.44 290 PHE A N 1
ATOM 1707 C CA . PHE A 1 209 ? 26.408 17.527 22.877 1.00 10.74 290 PHE A CA 1
ATOM 1708 C C . PHE A 1 209 ? 25.357 18.628 22.791 1.00 11.29 290 PHE A C 1
ATOM 1709 O O . PHE A 1 209 ? 24.148 18.371 22.892 1.00 12.01 290 PHE A O 1
ATOM 1717 N N . LEU A 1 210 ? 25.806 19.869 22.627 1.00 11.87 291 LEU A N 1
ATOM 1718 C CA . LEU A 1 210 ? 24.875 20.978 22.433 1.00 12.07 291 LEU A CA 1
ATOM 1719 C C . LEU A 1 210 ? 23.971 20.733 21.226 1.00 11.99 291 LEU A C 1
ATOM 1720 O O . LEU A 1 210 ? 22.756 20.935 21.295 1.00 12.07 291 LEU A O 1
ATOM 1725 N N . SER A 1 211 ? 24.543 20.293 20.102 1.00 13.18 292 SER A N 1
ATOM 1726 C CA . SER A 1 211 ? 23.717 20.039 18.923 1.00 12.13 292 SER A CA 1
ATOM 1727 C C . SER A 1 211 ? 22.672 18.961 19.205 1.00 12.05 292 SER A C 1
ATOM 1728 O O . SER A 1 211 ? 21.481 19.128 18.906 1.00 12.52 292 SER A O 1
ATOM 1731 N N . ASP A 1 212 ? 23.102 17.837 19.778 1.00 11.82 293 ASP A N 1
ATOM 1732 C CA . ASP A 1 212 ? 22.171 16.741 20.022 1.00 13.20 293 ASP A CA 1
ATOM 1733 C C . ASP A 1 212 ? 21.027 17.187 20.921 1.00 12.53 293 ASP A C 1
ATOM 1734 O O . ASP A 1 212 ? 19.857 16.865 20.670 1.00 13.40 293 ASP A O 1
ATOM 1739 N N . THR A 1 213 ? 21.346 17.933 21.979 1.00 11.95 294 THR A N 1
ATOM 1740 C CA . THR A 1 213 ? 20.340 18.299 22.970 1.00 12.07 294 THR A CA 1
ATOM 1741 C C . THR A 1 213 ? 19.448 19.447 22.502 1.00 11.36 294 THR A C 1
ATOM 1742 O O . THR A 1 213 ? 18.234 19.406 22.728 1.00 12.55 294 THR A O 1
ATOM 1746 N N . VAL A 1 214 ? 20.012 20.459 21.828 1.00 11.43 295 VAL A N 1
ATOM 1747 C CA . VAL A 1 214 ? 19.185 21.492 21.204 1.00 12.38 295 VAL A CA 1
ATOM 1748 C C . VAL A 1 214 ? 18.185 20.860 20.242 1.00 12.08 295 VAL A C 1
ATOM 1749 O O . VAL A 1 214 ? 16.995 21.201 20.238 1.00 11.96 295 VAL A O 1
ATOM 1753 N N . ARG A 1 215 ? 18.652 19.923 19.408 1.00 11.97 296 ARG A N 1
ATOM 1754 C CA . ARG A 1 215 ? 17.765 19.325 18.414 1.00 10.44 296 ARG A CA 1
ATOM 1755 C C . ARG A 1 215 ? 16.655 18.524 19.073 1.00 12.13 296 ARG A C 1
ATOM 1756 O O . ARG A 1 215 ? 15.499 18.579 18.637 1.00 13.00 296 ARG A O 1
ATOM 1764 N N . TRP A 1 216 ? 16.979 17.793 20.139 1.00 12.03 297 TRP A N 1
ATOM 1765 C CA . TRP A 1 216 ? 15.950 17.066 20.867 1.00 11.71 297 TRP A CA 1
ATOM 1766 C C . TRP A 1 216 ? 14.932 18.024 21.478 1.00 13.11 297 TRP A C 1
ATOM 1767 O O . TRP A 1 216 ? 13.722 17.775 21.421 1.00 12.87 297 TRP A O 1
ATOM 1778 N N . MET A 1 217 ? 15.396 19.143 22.032 1.00 12.46 298 MET A N 1
ATOM 1779 C CA . MET A 1 217 ? 14.472 20.076 22.669 1.00 11.56 298 MET A CA 1
ATOM 1780 C C . MET A 1 217 ? 13.590 20.792 21.654 1.00 12.11 298 MET A C 1
ATOM 1781 O O . MET A 1 217 ? 12.406 21.026 21.921 1.00 12.50 298 MET A O 1
ATOM 1786 N N . GLU A 1 218 ? 14.138 21.139 20.483 1.00 12.13 299 GLU A N 1
ATOM 1787 C CA . GLU A 1 218 ? 13.312 21.760 19.452 1.00 12.29 299 GLU A CA 1
ATOM 1788 C C . GLU A 1 218 ? 12.176 20.840 19.025 1.00 12.03 299 GLU A C 1
ATOM 1789 O O . GLU A 1 218 ? 11.075 21.313 18.728 1.00 12.91 299 GLU A O 1
ATOM 1795 N N . SER A 1 219 ? 12.418 19.534 19.007 1.00 12.60 300 SER A N 1
ATOM 1796 C CA . SER A 1 219 ? 11.420 18.567 18.568 1.00 13.19 300 SER A CA 1
ATOM 1797 C C . SER A 1 219 ? 10.480 18.108 19.674 1.00 14.07 300 SER A C 1
ATOM 1798 O O . SER A 1 219 ? 9.501 17.411 19.376 1.00 15.69 300 SER A O 1
ATOM 1801 N N . ASN A 1 220 ? 10.739 18.476 20.930 1.00 13.44 301 ASN A N 1
ATOM 1802 C CA . ASN A 1 220 ? 9.913 18.063 22.064 1.00 13.93 301 ASN A CA 1
ATOM 1803 C C . ASN A 1 220 ? 8.926 19.182 22.378 1.00 13.06 301 ASN A C 1
ATOM 1804 O O . ASN A 1 220 ? 9.313 20.231 22.904 1.00 13.00 301 ASN A O 1
ATOM 1809 N N . ASP A 1 221 ? 7.644 18.953 22.073 1.00 13.49 302 ASP A N 1
ATOM 1810 C CA . ASP A 1 221 ? 6.628 19.978 22.282 1.00 14.11 302 ASP A CA 1
ATOM 1811 C C . ASP A 1 221 ? 6.487 20.373 23.744 1.00 15.35 302 ASP A C 1
ATOM 1812 O O . ASP A 1 221 ? 5.988 21.467 24.026 1.00 17.39 302 ASP A O 1
ATOM 1817 N N . ASN A 1 222 ? 6.896 19.507 24.674 1.00 13.09 303 ASN A N 1
ATOM 1818 C CA . ASN A 1 222 ? 6.811 19.816 26.098 1.00 16.18 303 ASN A CA 1
ATOM 1819 C C . ASN A 1 222 ? 7.928 20.732 26.594 1.00 12.51 303 ASN A C 1
ATOM 1820 O O . ASN A 1 222 ? 7.880 21.169 27.755 1.00 14.75 303 ASN A O 1
ATOM 1825 N N . ILE A 1 223 ? 8.914 21.050 25.757 1.00 12.51 304 ILE A N 1
ATOM 1826 C CA . ILE A 1 223 ? 9.924 22.050 26.091 1.00 12.68 304 ILE A CA 1
ATOM 1827 C C . ILE A 1 223 ? 9.465 23.399 25.557 1.00 11.86 304 ILE A C 1
ATOM 1828 O O . ILE A 1 223 ? 9.320 23.586 24.343 1.00 12.90 304 ILE A O 1
ATOM 1833 N N . TYR A 1 224 ? 9.281 24.352 26.465 1.00 12.33 305 TYR A N 1
ATOM 1834 C CA . TYR A 1 224 ? 8.867 25.701 26.110 1.00 12.23 305 TYR A CA 1
ATOM 1835 C C . TYR A 1 224 ? 10.077 26.554 25.737 1.00 12.75 305 TYR A C 1
ATOM 1836 O O . TYR A 1 224 ? 10.065 27.265 24.724 1.00 13.02 305 TYR A O 1
ATOM 1845 N N . ARG A 1 225 ? 11.131 26.495 26.549 1.00 12.14 306 ARG A N 1
ATOM 1846 C CA . ARG A 1 225 ? 12.293 27.355 26.375 1.00 12.23 306 ARG A CA 1
ATOM 1847 C C . ARG A 1 225 ? 13.526 26.635 26.888 1.00 11.63 306 ARG A C 1
ATOM 1848 O O . ARG A 1 225 ? 13.442 25.756 27.754 1.00 12.11 306 ARG A O 1
ATOM 1856 N N . TYR A 1 226 ? 14.682 27.033 26.362 1.00 11.82 307 TYR A N 1
ATOM 1857 C CA . TYR A 1 226 ? 15.946 26.536 26.877 1.00 11.53 307 TYR A CA 1
ATOM 1858 C C . TYR A 1 226 ? 16.983 27.645 26.782 1.00 10.47 307 TYR A C 1
ATOM 1859 O O . TYR A 1 226 ? 16.891 28.522 25.914 1.00 11.79 307 TYR A O 1
ATOM 1868 N N . SER A 1 227 ? 17.961 27.609 27.687 1.00 11.85 308 SER A N 1
ATOM 1869 C CA . SER A 1 227 ? 19.046 28.588 27.676 1.00 11.63 308 SER A CA 1
ATOM 1870 C C . SER A 1 227 ? 20.340 27.930 28.121 1.00 12.08 308 SER A C 1
ATOM 1871 O O . SER A 1 227 ? 20.441 27.444 29.251 1.00 12.18 308 SER A O 1
ATOM 1874 N N . TRP A 1 228 ? 21.329 27.950 27.238 1.00 10.92 309 TRP A N 1
ATOM 1875 C CA . TRP A 1 228 ? 22.632 27.366 27.508 1.00 10.68 309 TRP A CA 1
ATOM 1876 C C . TRP A 1 228 ? 23.357 28.141 28.603 1.00 11.63 309 TRP A C 1
ATOM 1877 O O . TRP A 1 228 ? 23.253 29.367 28.703 1.00 12.31 309 TRP A O 1
ATOM 1888 N N . PHE A 1 229 ? 24.106 27.412 29.420 1.00 11.47 310 PHE A N 1
ATOM 1889 C CA . PHE A 1 229 ? 25.003 27.999 30.413 1.00 11.34 310 PHE A CA 1
ATOM 1890 C C . PHE A 1 229 ? 26.401 28.032 29.793 1.00 12.66 310 PHE A C 1
ATOM 1891 O O . PHE A 1 229 ? 27.042 26.982 29.665 1.00 12.25 310 PHE A O 1
ATOM 1899 N N . LEU A 1 230 ? 26.896 29.214 29.406 1.00 11.83 311 LEU A N 1
ATOM 1900 C CA . LEU A 1 230 ? 26.300 30.537 29.602 1.00 12.17 311 LEU A CA 1
ATOM 1901 C C . LEU A 1 230 ? 26.935 31.467 28.557 1.00 12.22 311 LEU A C 1
ATOM 1902 O O . LEU A 1 230 ? 27.800 31.047 27.781 1.00 12.56 311 LEU A O 1
ATOM 1907 N N . GLY A 1 231 ? 26.516 32.731 28.534 1.00 11.79 312 GLY A N 1
ATOM 1908 C CA . GLY A 1 231 ? 26.988 33.635 27.494 1.00 11.83 312 GLY A CA 1
ATOM 1909 C C . GLY A 1 231 ? 28.495 33.765 27.395 1.00 10.94 312 GLY A C 1
ATOM 1910 O O . GLY A 1 231 ? 29.072 33.559 26.322 1.00 12.38 312 GLY A O 1
ATOM 1911 N N . ARG A 1 232 ? 29.141 34.137 28.501 1.00 12.20 313 ARG A N 1
ATOM 1912 C CA . ARG A 1 232 ? 30.591 34.161 28.610 1.00 13.31 313 ARG A CA 1
ATOM 1913 C C . ARG A 1 232 ? 30.957 33.682 30.003 1.00 13.89 313 ARG A C 1
ATOM 1914 O O . ARG A 1 232 ? 30.224 33.918 30.966 1.00 13.11 313 ARG A O 1
ATOM 1922 N N . SER A 1 233 ? 32.085 32.995 30.095 1.00 13.30 314 SER A N 1
ATOM 1923 C CA . SER A 1 233 ? 32.612 32.487 31.351 1.00 13.47 314 SER A CA 1
ATOM 1924 C C . SER A 1 233 ? 33.852 33.286 31.721 1.00 14.92 314 SER A C 1
ATOM 1925 O O . SER A 1 233 ? 34.494 33.906 30.870 1.00 17.06 314 SER A O 1
ATOM 1928 N N A SER A 1 234 ? 34.189 33.255 33.011 0.44 17.55 315 SER A N 1
ATOM 1929 N N B SER A 1 234 ? 34.203 33.255 33.005 0.56 17.55 315 SER A N 1
ATOM 1930 C CA A SER A 1 234 ? 35.375 33.965 33.478 0.44 18.52 315 SER A CA 1
ATOM 1931 C CA B SER A 1 234 ? 35.380 33.997 33.441 0.56 18.49 315 SER A CA 1
ATOM 1932 C C A SER A 1 234 ? 36.635 33.444 32.800 0.44 18.22 315 SER A C 1
ATOM 1933 C C B SER A 1 234 ? 36.652 33.448 32.803 0.56 18.22 315 SER A C 1
ATOM 1934 O O A SER A 1 234 ? 37.500 34.229 32.394 0.44 18.06 315 SER A O 1
ATOM 1935 O O B SER A 1 234 ? 37.543 34.219 32.422 0.56 18.09 315 SER A O 1
ATOM 1940 N N . GLU A 1 235 ? 36.747 32.121 32.654 1.00 16.71 316 GLU A N 1
ATOM 1941 C CA . GLU A 1 235 ? 37.953 31.511 32.090 1.00 18.04 316 GLU A CA 1
ATOM 1942 C C . GLU A 1 235 ? 38.037 31.627 30.572 1.00 17.20 316 GLU A C 1
ATOM 1943 O O . GLU A 1 235 ? 39.140 31.612 30.013 1.00 20.20 316 GLU A O 1
ATOM 1949 N N . GLY A 1 236 ? 36.910 31.721 29.887 1.00 16.34 317 GLY A N 1
ATOM 1950 C CA . GLY A 1 236 ? 36.920 31.913 28.454 1.00 16.07 317 GLY A CA 1
ATOM 1951 C C . GLY A 1 236 ? 36.617 30.643 27.677 1.00 14.61 317 GLY A C 1
ATOM 1952 O O . GLY A 1 236 ? 36.598 29.527 28.197 1.00 15.62 317 GLY A O 1
ATOM 1953 N N . TYR A 1 237 ? 36.434 30.842 26.374 1.00 15.06 318 TYR A N 1
ATOM 1954 C CA . TYR A 1 237 ? 35.725 29.864 25.557 1.00 14.77 318 TYR A CA 1
ATOM 1955 C C . TYR A 1 237 ? 36.538 28.606 25.303 1.00 15.70 318 TYR A C 1
ATOM 1956 O O . TYR A 1 237 ? 35.957 27.534 25.080 1.00 16.95 318 TYR A O 1
ATOM 1965 N N . ASP A 1 238 ? 37.862 28.711 25.295 1.00 14.40 319 ASP A N 1
ATOM 1966 C CA . ASP A 1 238 ? 38.726 27.586 24.967 1.00 15.78 319 ASP A CA 1
ATOM 1967 C C . ASP A 1 238 ? 39.247 26.857 26.195 1.00 17.53 319 ASP A C 1
ATOM 1968 O O . ASP A 1 238 ? 40.135 26.007 26.073 1.00 19.30 319 ASP A O 1
ATOM 1973 N N . GLN A 1 239 ? 38.697 27.146 27.366 1.00 15.23 320 GLN A N 1
ATOM 1974 C CA . GLN A 1 239 ? 39.035 26.443 28.592 1.00 14.60 320 GLN A CA 1
ATOM 1975 C C . GLN A 1 239 ? 37.884 25.526 28.988 1.00 16.63 320 GLN A C 1
ATOM 1976 O O . GLN A 1 239 ? 36.714 25.888 28.843 1.00 14.89 320 GLN A O 1
ATOM 1982 N N . PHE A 1 240 ? 38.226 24.345 29.485 1.00 15.40 321 PHE A N 1
ATOM 1983 C CA . PHE A 1 240 ? 37.232 23.364 29.898 1.00 15.12 321 PHE A CA 1
ATOM 1984 C C . PHE A 1 240 ? 36.231 24.007 30.857 1.00 16.08 321 PHE A C 1
ATOM 1985 O O . PHE A 1 240 ? 36.633 24.744 31.767 1.00 16.62 321 PHE A O 1
ATOM 1993 N N . PRO A 1 241 ? 34.924 23.725 30.722 1.00 15.18 322 PRO A N 1
ATOM 1994 C CA . PRO A 1 241 ? 34.289 22.823 29.755 1.00 13.32 322 PRO A CA 1
ATOM 1995 C C . PRO A 1 241 ? 33.727 23.523 28.507 1.00 13.02 322 PRO A C 1
ATOM 1996 O O . PRO A 1 241 ? 32.747 23.034 27.938 1.00 14.37 322 PRO A O 1
ATOM 2000 N N . TYR A 1 242 ? 34.362 24.612 28.072 1.00 13.41 323 TYR A N 1
ATOM 2001 C CA . TYR A 1 242 ? 34.107 25.213 26.755 1.00 12.25 323 TYR A CA 1
ATOM 2002 C C . TYR A 1 242 ? 32.687 25.775 26.649 1.00 14.32 323 TYR A C 1
ATOM 2003 O O . TYR A 1 242 ? 31.948 25.477 25.711 1.00 17.47 323 TYR A O 1
ATOM 2012 N N . LEU A 1 243 ? 32.325 26.630 27.606 1.00 13.21 324 LEU A N 1
ATOM 2013 C CA . LEU A 1 243 ? 30.936 27.030 27.796 1.00 13.25 324 LEU A CA 1
ATOM 2014 C C . LEU A 1 243 ? 30.500 28.191 26.910 1.00 13.88 324 LEU A C 1
ATOM 2015 O O . LEU A 1 243 ? 29.320 28.260 26.544 1.00 14.52 324 LEU A O 1
ATOM 2020 N N . ASP A 1 244 ? 31.402 29.121 26.580 1.00 11.80 325 ASP A N 1
ATOM 2021 C CA . ASP A 1 244 ? 30.982 30.441 26.115 1.00 13.75 325 ASP A CA 1
ATOM 2022 C C . ASP A 1 244 ? 30.286 30.369 24.763 1.00 12.40 325 ASP A C 1
ATOM 2023 O O . ASP A 1 244 ? 30.745 29.676 23.850 1.00 12.37 325 ASP A O 1
ATOM 2028 N N . VAL A 1 245 ? 29.209 31.145 24.635 1.00 12.46 326 VAL A N 1
ATOM 2029 C CA . VAL A 1 245 ? 28.499 31.356 23.372 1.00 12.80 326 VAL A CA 1
ATOM 2030 C C . VAL A 1 245 ? 29.012 32.593 22.644 1.00 11.62 326 VAL A C 1
ATOM 2031 O O . VAL A 1 245 ? 29.086 32.605 21.411 1.00 13.30 326 VAL A O 1
ATOM 2035 N N . LEU A 1 246 ? 29.365 33.637 23.400 1.00 11.26 327 LEU A N 1
ATOM 2036 C CA . LEU A 1 246 ? 29.844 34.902 22.863 1.00 11.59 327 LEU A CA 1
ATOM 2037 C C . LEU A 1 246 ? 31.351 34.991 23.057 1.00 12.28 327 LEU A C 1
ATOM 2038 O O . LEU A 1 246 ? 31.884 34.528 24.073 1.00 12.73 327 LEU A O 1
ATOM 2043 N N . LEU A 1 247 ? 32.032 35.590 22.077 1.00 13.17 328 LEU A N 1
ATOM 2044 C CA . LEU A 1 247 ? 33.487 35.706 22.120 1.00 13.02 328 LEU A CA 1
ATOM 2045 C C . LEU A 1 247 ? 33.849 37.173 22.320 1.00 13.28 328 LEU A C 1
ATOM 2046 O O . LEU A 1 247 ? 33.553 37.718 23.387 1.00 12.94 328 LEU A O 1
ATOM 2051 N N . ALA A 1 248 ? 34.477 37.827 21.339 1.00 12.73 329 ALA A N 1
ATOM 2052 C CA . ALA A 1 248 ? 34.656 39.271 21.459 1.00 13.24 329 ALA A CA 1
ATOM 2053 C C . ALA A 1 248 ? 33.298 39.970 21.388 1.00 13.09 329 ALA A C 1
ATOM 2054 O O . ALA A 1 248 ? 32.275 39.360 21.061 1.00 13.01 329 ALA A O 1
ATOM 2056 N N . ASP A 1 249 ? 33.282 41.263 21.711 1.00 12.96 330 ASP A N 1
ATOM 2057 C CA . ASP A 1 249 ? 32.051 42.036 21.617 1.00 12.47 330 ASP A CA 1
ATOM 2058 C C . ASP A 1 249 ? 31.386 41.837 20.260 1.00 12.56 330 ASP A C 1
ATOM 2059 O O . ASP A 1 249 ? 32.020 42.002 19.214 1.00 14.08 330 ASP A O 1
ATOM 2064 N N . GLY A 1 250 ? 30.105 41.479 20.280 1.00 12.81 331 GLY A N 1
ATOM 2065 C CA . GLY A 1 250 ? 29.360 41.349 19.040 1.00 13.71 331 GLY A CA 1
ATOM 2066 C C . GLY A 1 250 ? 29.725 40.167 18.173 1.00 13.36 331 GLY A C 1
ATOM 2067 O O . GLY A 1 250 ? 29.367 40.155 16.993 1.00 14.16 331 GLY A O 1
ATOM 2068 N N . GLU A 1 251 ? 30.431 39.179 18.716 1.00 12.78 332 GLU A N 1
ATOM 2069 C CA . GLU A 1 251 ? 30.899 38.031 17.950 1.00 13.15 332 GLU A CA 1
ATOM 2070 C C . GLU A 1 251 ? 30.668 36.745 18.732 1.00 13.35 332 GLU A C 1
ATOM 2071 O O . GLU A 1 251 ? 30.613 36.748 19.968 1.00 13.54 332 GLU A O 1
ATOM 2077 N N . LEU A 1 252 ? 30.535 35.643 17.999 1.00 13.79 333 LEU A N 1
ATOM 2078 C CA . LEU A 1 252 ? 30.236 34.343 18.583 1.00 12.11 333 LEU A CA 1
ATOM 2079 C C . LEU A 1 252 ? 31.477 33.458 18.655 1.00 12.58 333 LEU A C 1
ATOM 2080 O O . LEU A 1 252 ? 32.434 33.610 17.889 1.00 12.97 333 LEU A O 1
ATOM 2085 N N . THR A 1 253 ? 31.442 32.507 19.583 1.00 12.46 334 THR A N 1
ATOM 2086 C CA . THR A 1 253 ? 32.408 31.421 19.591 1.00 11.85 334 THR A CA 1
ATOM 2087 C C . THR A 1 253 ? 31.989 30.359 18.579 1.00 12.43 334 THR A C 1
ATOM 2088 O O . THR A 1 253 ? 30.859 30.365 18.078 1.00 12.43 334 THR A O 1
ATOM 2092 N N . PRO A 1 254 ? 32.870 29.398 18.279 1.00 12.04 335 PRO A N 1
ATOM 2093 C CA . PRO A 1 254 ? 32.426 28.244 17.474 1.00 12.91 335 PRO A CA 1
ATOM 2094 C C . PRO A 1 254 ? 31.188 27.573 18.049 1.00 13.13 335 PRO A C 1
ATOM 2095 O O . PRO A 1 254 ? 30.241 27.277 17.303 1.00 12.96 335 PRO A O 1
ATOM 2099 N N . LEU A 1 255 ? 31.157 27.354 19.367 1.00 11.64 336 LEU A N 1
ATOM 2100 C CA . LEU A 1 255 ? 29.987 26.739 19.979 1.00 11.93 336 LEU A CA 1
ATOM 2101 C C . LEU A 1 255 ? 28.758 27.625 19.838 1.00 11.33 336 LEU A C 1
ATOM 2102 O O . LEU A 1 255 ? 27.653 27.130 19.575 1.00 12.26 336 LEU A O 1
ATOM 2107 N N . GLY A 1 256 ? 28.934 28.939 19.984 1.00 11.70 337 GLY A N 1
ATOM 2108 C CA . GLY A 1 256 ? 27.821 29.854 19.824 1.00 12.53 337 GLY A CA 1
ATOM 2109 C C . GLY A 1 256 ? 27.294 29.896 18.405 1.00 11.36 337 GLY A C 1
ATOM 2110 O O . GLY A 1 256 ? 26.103 30.152 18.192 1.00 12.28 337 GLY A O 1
ATOM 2111 N N . SER A 1 257 ? 28.174 29.694 17.417 1.00 12.42 338 SER A N 1
ATOM 2112 C CA . SER A 1 257 ? 27.718 29.573 16.038 1.00 13.07 338 SER A CA 1
ATOM 2113 C C . SER A 1 257 ? 26.811 28.360 15.871 1.00 12.04 338 SER A C 1
ATOM 2114 O O . SER A 1 257 ? 25.761 28.446 15.230 1.00 12.51 338 SER A O 1
ATOM 2117 N N . VAL A 1 258 ? 27.189 27.223 16.448 1.00 11.48 339 VAL A N 1
ATOM 2118 C CA . VAL A 1 258 ? 26.309 26.056 16.401 1.00 12.45 339 VAL A CA 1
ATOM 2119 C C . VAL A 1 258 ? 24.983 26.369 17.088 1.00 11.47 339 VAL A C 1
ATOM 2120 O O . VAL A 1 258 ? 23.894 26.166 16.530 1.00 12.11 339 VAL A O 1
ATOM 2124 N N . TYR A 1 259 ? 25.064 26.906 18.306 1.00 11.43 340 TYR A N 1
ATOM 2125 C CA . TYR A 1 259 ? 23.877 27.160 19.117 1.00 11.37 340 TYR A CA 1
ATOM 2126 C C . TYR A 1 259 ? 22.883 28.064 18.400 1.00 12.00 340 TYR A C 1
ATOM 2127 O O . TYR A 1 259 ? 21.675 27.803 18.391 1.00 12.82 340 TYR A O 1
ATOM 2136 N N . THR A 1 260 ? 23.371 29.153 17.822 1.00 11.78 341 THR A N 1
ATOM 2137 C CA . THR A 1 260 ? 22.492 30.123 17.191 1.00 12.43 341 THR A CA 1
ATOM 2138 C C . THR A 1 260 ? 22.038 29.701 15.804 1.00 11.19 341 THR A C 1
ATOM 2139 O O . THR A 1 260 ? 21.028 30.220 15.326 1.00 12.72 341 THR A O 1
ATOM 2143 N N . SER A 1 261 ? 22.747 28.783 15.148 1.00 11.07 342 SER A N 1
ATOM 2144 C CA . SER A 1 261 ? 22.393 28.412 13.780 1.00 10.90 342 SER A CA 1
ATOM 2145 C C . SER A 1 261 ? 21.342 27.308 13.683 1.00 12.47 342 SER A C 1
ATOM 2146 O O . SER A 1 261 ? 20.637 27.227 12.668 1.00 12.80 342 SER A O 1
ATOM 2149 N N . ILE A 1 262 ? 21.238 26.430 14.679 1.00 11.40 343 ILE A N 1
ATOM 2150 C CA . ILE A 1 262 ? 20.354 25.270 14.578 1.00 11.03 343 ILE A CA 1
ATOM 2151 C C . ILE A 1 262 ? 18.910 25.732 14.469 1.00 11.82 343 ILE A C 1
ATOM 2152 O O . ILE A 1 262 ? 18.423 26.461 15.345 1.00 11.95 343 ILE A O 1
ATOM 2157 N N . PRO A 1 263 ? 18.191 25.321 13.430 1.00 11.85 344 PRO A N 1
ATOM 2158 C CA . PRO A 1 263 ? 16.825 25.808 13.234 1.00 11.58 344 PRO A CA 1
ATOM 2159 C C . PRO A 1 263 ? 15.813 25.044 14.070 1.00 12.72 344 PRO A C 1
ATOM 2160 O O . PRO A 1 263 ? 16.007 23.886 14.437 1.00 13.19 344 PRO A O 1
ATOM 2164 N N . SER A 1 264 ? 14.690 25.714 14.323 1.00 11.71 345 SER A N 1
ATOM 2165 C CA . SER A 1 264 ? 13.513 25.040 14.844 1.00 11.86 345 SER A CA 1
ATOM 2166 C C . SER A 1 264 ? 12.942 24.095 13.787 1.00 13.40 345 SER A C 1
ATOM 2167 O O . SER A 1 264 ? 13.335 24.112 12.613 1.00 12.60 345 SER A O 1
ATOM 2170 N N . ASN A 1 265 ? 11.962 23.290 14.207 1.00 12.86 346 ASN A N 1
ATOM 2171 C CA . ASN A 1 265 ? 11.353 22.336 13.285 1.00 13.08 346 ASN A CA 1
ATOM 2172 C C . ASN A 1 265 ? 10.683 23.056 12.125 1.00 13.98 346 ASN A C 1
ATOM 2173 O O . ASN A 1 265 ? 10.696 22.564 10.991 1.00 13.71 346 ASN A O 1
ATOM 2178 N N . ASP A 1 266 ? 10.077 24.216 12.391 1.00 12.90 347 ASP A N 1
ATOM 2179 C CA . ASP A 1 266 ? 9.247 24.896 11.401 1.00 13.27 347 ASP A CA 1
ATOM 2180 C C . ASP A 1 266 ? 9.983 25.960 10.604 1.00 12.70 347 ASP A C 1
ATOM 2181 O O . ASP A 1 266 ? 9.475 26.391 9.561 1.00 13.53 347 ASP A O 1
ATOM 2186 N N . PHE A 1 267 ? 11.141 26.415 11.068 1.00 12.84 348 PHE A N 1
ATOM 2187 C CA . PHE A 1 267 ? 11.894 27.416 10.324 1.00 11.28 348 PHE A CA 1
ATOM 2188 C C . PHE A 1 267 ? 12.237 26.885 8.936 1.00 11.46 348 PHE A C 1
ATOM 2189 O O . PHE A 1 267 ? 12.513 25.699 8.762 1.00 12.02 348 PHE A O 1
ATOM 2197 N N . ARG A 1 268 ? 12.242 27.772 7.944 1.00 11.00 349 ARG A N 1
ATOM 2198 C CA . ARG A 1 268 ? 12.694 27.407 6.605 1.00 11.45 349 ARG A CA 1
ATOM 2199 C C . ARG A 1 268 ? 13.622 28.488 6.068 1.00 11.92 349 ARG A C 1
ATOM 2200 O O . ARG A 1 268 ? 13.322 29.677 6.190 1.00 12.59 349 ARG A O 1
ATOM 2208 N N . TYR A 1 269 ? 14.733 28.072 5.454 1.00 11.62 350 TYR A N 1
ATOM 2209 C CA . TYR A 1 269 ? 15.684 29.019 4.876 1.00 12.01 350 TYR A CA 1
ATOM 2210 C C . TYR A 1 269 ? 15.143 29.613 3.584 1.00 12.68 350 TYR A C 1
ATOM 2211 O O . TYR A 1 269 ? 14.621 28.899 2.724 1.00 13.03 350 TYR A O 1
ATOM 2220 N N . LYS A 1 270 ? 15.292 30.924 3.444 1.00 12.16 351 LYS A N 1
ATOM 2221 C CA . LYS A 1 270 ? 15.056 31.598 2.177 1.00 13.65 351 LYS A CA 1
ATOM 2222 C C . LYS A 1 270 ? 16.367 31.681 1.408 1.00 13.89 351 LYS A C 1
ATOM 2223 O O . LYS A 1 270 ? 17.448 31.733 1.999 1.00 14.64 351 LYS A O 1
ATOM 2229 N N . ILE A 1 271 ? 16.264 31.675 0.082 1.00 12.93 352 ILE A N 1
ATOM 2230 C CA . ILE A 1 271 ? 17.434 31.694 -0.796 1.00 13.76 352 ILE A CA 1
ATOM 2231 C C . ILE A 1 271 ? 17.196 32.717 -1.902 1.00 14.20 352 ILE A C 1
ATOM 2232 O O . ILE A 1 271 ? 16.044 33.087 -2.176 1.00 15.70 352 ILE A O 1
ATOM 2237 N N . PRO A 1 272 ? 18.267 33.202 -2.570 1.00 14.50 353 PRO A N 1
ATOM 2238 C CA . PRO A 1 272 ? 19.708 32.956 -2.387 1.00 15.70 353 PRO A CA 1
ATOM 2239 C C . PRO A 1 272 ? 20.191 33.325 -0.995 1.00 15.19 353 PRO A C 1
ATOM 2240 O O . PRO A 1 272 ? 19.705 34.288 -0.405 1.00 15.78 353 PRO A O 1
ATOM 2244 N N . ALA A 1 273 ? 21.133 32.544 -0.466 1.00 13.46 354 ALA A N 1
ATOM 2245 C CA . ALA A 1 273 ? 21.685 32.799 0.853 1.00 13.42 354 ALA A CA 1
ATOM 2246 C C . ALA A 1 273 ? 22.914 31.938 1.054 1.00 14.61 354 ALA A C 1
ATOM 2247 O O . ALA A 1 273 ? 23.063 30.879 0.427 1.00 13.94 354 ALA A O 1
ATOM 2249 N N A ARG A 1 274 ? 23.789 32.400 1.939 0.55 13.99 355 ARG A N 1
ATOM 2250 N N B ARG A 1 274 ? 23.803 32.423 1.917 0.45 14.00 355 ARG A N 1
ATOM 2251 C CA A ARG A 1 274 ? 24.795 31.547 2.546 0.55 13.81 355 ARG A CA 1
ATOM 2252 C CA B ARG A 1 274 ? 24.776 31.573 2.577 0.45 13.81 355 ARG A CA 1
ATOM 2253 C C A ARG A 1 274 ? 24.207 30.973 3.827 0.55 14.38 355 ARG A C 1
ATOM 2254 C C B ARG A 1 274 ? 24.122 30.958 3.804 0.45 14.34 355 ARG A C 1
ATOM 2255 O O A ARG A 1 274 ? 23.625 31.704 4.635 0.55 15.42 355 ARG A O 1
ATOM 2256 O O B ARG A 1 274 ? 23.419 31.638 4.558 0.45 15.03 355 ARG A O 1
ATOM 2271 N N . ILE A 1 275 ? 24.346 29.663 4.000 1.00 12.78 356 ILE A N 1
ATOM 2272 C CA . ILE A 1 275 ? 23.832 28.946 5.155 1.00 13.09 356 ILE A CA 1
ATOM 2273 C C . ILE A 1 275 ? 25.011 28.249 5.811 1.00 12.49 356 ILE A C 1
ATOM 2274 O O . ILE A 1 275 ? 25.777 27.552 5.139 1.00 12.83 356 ILE A O 1
ATOM 2279 N N . GLU A 1 276 ? 25.193 28.468 7.105 1.00 12.98 357 GLU A N 1
ATOM 2280 C CA . GLU A 1 276 ? 26.276 27.782 7.800 1.00 13.96 357 GLU A CA 1
ATOM 2281 C C . GLU A 1 276 ? 26.018 26.281 7.819 1.00 11.90 357 GLU A C 1
ATOM 2282 O O . GLU A 1 276 ? 24.877 25.834 7.956 1.00 13.10 357 GLU A O 1
ATOM 2288 N N . ALA A 1 277 ? 27.084 25.488 7.672 1.00 11.71 358 ALA A N 1
ATOM 2289 C CA . ALA A 1 277 ? 26.892 24.042 7.647 1.00 11.43 358 ALA A CA 1
ATOM 2290 C C . ALA A 1 277 ? 26.228 23.561 8.927 1.00 11.48 358 ALA A C 1
ATOM 2291 O O . ALA A 1 277 ? 25.400 22.646 8.903 1.00 13.04 358 ALA A O 1
ATOM 2293 N N . GLU A 1 278 ? 26.567 24.192 10.056 1.00 11.57 359 GLU A N 1
ATOM 2294 C CA . GLU A 1 278 ? 26.021 23.830 11.360 1.00 12.25 359 GLU A CA 1
ATOM 2295 C C . GLU A 1 278 ? 24.569 24.263 11.541 1.00 12.14 359 GLU A C 1
ATOM 2296 O O . GLU A 1 278 ? 24.004 24.042 12.616 1.00 13.84 359 GLU A O 1
ATOM 2302 N N . GLY A 1 279 ? 23.949 24.845 10.520 1.00 11.57 360 GLY A N 1
ATOM 2303 C CA . GLY A 1 279 ? 22.543 25.187 10.571 1.00 13.23 360 GLY A CA 1
ATOM 2304 C C . GLY A 1 279 ? 21.625 24.163 9.926 1.00 11.47 360 GLY A C 1
ATOM 2305 O O . GLY A 1 279 ? 20.494 24.497 9.563 1.00 12.75 360 GLY A O 1
ATOM 2306 N N . ALA A 1 280 ? 22.067 22.912 9.795 1.00 11.70 361 ALA A N 1
ATOM 2307 C CA . ALA A 1 280 ? 21.228 21.889 9.180 1.00 11.00 361 ALA A CA 1
ATOM 2308 C C . ALA A 1 280 ? 19.990 21.627 10.025 1.00 11.93 361 ALA A C 1
ATOM 2309 O O . ALA A 1 280 ? 20.029 21.667 11.260 1.00 12.09 361 ALA A O 1
ATOM 2311 N N . HIS A 1 281 ? 18.882 21.318 9.342 1.00 12.20 362 HIS A N 1
ATOM 2312 C CA . HIS A 1 281 ? 17.679 20.861 10.024 1.00 11.22 362 HIS A CA 1
ATOM 2313 C C . HIS A 1 281 ? 17.831 19.456 10.577 1.00 11.98 362 HIS A C 1
ATOM 2314 O O . HIS A 1 281 ? 17.182 19.114 11.574 1.00 13.62 362 HIS A O 1
ATOM 2321 N N A SER A 1 282 ? 18.673 18.638 9.951 0.66 12.32 363 SER A N 1
ATOM 2322 N N B SER A 1 282 ? 18.650 18.620 9.948 0.34 12.36 363 SER A N 1
ATOM 2323 C CA A SER A 1 282 ? 18.872 17.252 10.347 0.66 13.97 363 SER A CA 1
ATOM 2324 C CA B SER A 1 282 ? 18.879 17.281 10.467 0.34 13.94 363 SER A CA 1
ATOM 2325 C C A SER A 1 282 ? 20.330 16.893 10.105 0.66 13.11 363 SER A C 1
ATOM 2326 C C B SER A 1 282 ? 20.281 16.832 10.100 0.34 13.09 363 SER A C 1
ATOM 2327 O O A SER A 1 282 ? 20.918 17.316 9.103 0.66 13.18 363 SER A O 1
ATOM 2328 O O B SER A 1 282 ? 20.769 17.107 8.998 0.34 13.04 363 SER A O 1
ATOM 2333 N N . LEU A 1 283 ? 20.914 16.137 11.038 1.00 12.52 364 LEU A N 1
ATOM 2334 C CA . LEU A 1 283 ? 22.264 15.608 10.885 1.00 13.35 364 LEU A CA 1
ATOM 2335 C C . LEU A 1 283 ? 22.235 14.127 11.198 1.00 14.72 364 LEU A C 1
ATOM 2336 O O . LEU A 1 283 ? 21.656 13.717 12.212 1.00 16.86 364 LEU A O 1
ATOM 2341 N N . THR A 1 284 ? 22.870 13.334 10.350 1.00 13.43 365 THR A N 1
ATOM 2342 C CA . THR A 1 284 ? 23.147 11.936 10.646 1.00 14.25 365 THR A CA 1
ATOM 2343 C C . THR A 1 284 ? 24.657 11.753 10.590 1.00 13.10 365 THR A C 1
ATOM 2344 O O . THR A 1 284 ? 25.278 11.975 9.544 1.00 13.70 365 THR A O 1
ATOM 2348 N N . GLY A 1 285 ? 25.250 11.397 11.727 1.00 14.13 366 GLY A N 1
ATOM 2349 C CA . GLY A 1 285 ? 26.670 11.109 11.783 1.00 13.93 366 GLY A CA 1
ATOM 2350 C C . GLY A 1 285 ? 27.600 12.304 11.867 1.00 14.12 366 GLY A C 1
ATOM 2351 O O . GLY A 1 285 ? 28.654 12.216 12.508 1.00 14.81 366 GLY A O 1
ATOM 2352 N N . PHE A 1 286 ? 27.255 13.420 11.222 1.00 13.23 367 PHE A N 1
ATOM 2353 C CA . PHE A 1 286 ? 28.146 14.576 11.217 1.00 12.14 367 PHE A CA 1
ATOM 2354 C C . PHE A 1 286 ? 28.464 15.029 12.637 1.00 13.64 367 PHE A C 1
ATOM 2355 O O . PHE A 1 286 ? 27.584 15.075 13.505 1.00 14.84 367 PHE A O 1
ATOM 2363 N N . LYS A 1 287 ? 29.729 15.368 12.861 1.00 12.84 368 LYS A N 1
ATOM 2364 C CA . LYS A 1 287 ? 30.220 15.947 14.107 1.00 12.98 368 LYS A CA 1
ATOM 2365 C C . LYS A 1 287 ? 30.720 17.365 13.847 1.00 12.98 368 LYS A C 1
ATOM 2366 O O . LYS A 1 287 ? 30.790 17.822 12.699 1.00 13.43 368 LYS A O 1
ATOM 2372 N N . HIS A 1 288 ? 31.056 18.071 14.933 1.00 13.09 369 HIS A N 1
ATOM 2373 C CA . HIS A 1 288 ? 31.370 19.492 14.899 1.00 12.45 369 HIS A CA 1
ATOM 2374 C C . HIS A 1 288 ? 32.773 19.746 15.436 1.00 12.18 369 HIS A C 1
ATOM 2375 O O . HIS A 1 288 ? 33.202 19.113 16.411 1.00 13.53 369 HIS A O 1
ATOM 2382 N N . LEU A 1 289 ? 33.463 20.709 14.831 1.00 12.50 370 LEU A N 1
ATOM 2383 C CA . LEU A 1 289 ? 34.739 21.197 15.334 1.00 13.74 370 LEU A CA 1
ATOM 2384 C C . LEU A 1 289 ? 34.827 22.687 15.062 1.00 12.63 370 LEU A C 1
ATOM 2385 O O . LEU A 1 289 ? 34.115 23.222 14.215 1.00 13.35 370 LEU A O 1
ATOM 2390 N N . ALA A 1 290 ? 35.718 23.362 15.782 1.00 13.78 371 ALA A N 1
ATOM 2391 C CA . ALA A 1 290 ? 36.066 24.718 15.403 1.00 14.13 371 ALA A CA 1
ATOM 2392 C C . ALA A 1 290 ? 36.837 24.691 14.087 1.00 15.47 371 ALA A C 1
ATOM 2393 O O . ALA A 1 290 ? 37.410 23.671 13.701 1.00 17.28 371 ALA A O 1
ATOM 2395 N N . THR A 1 291 ? 36.844 25.820 13.392 1.00 16.85 372 THR A N 1
ATOM 2396 C CA . THR A 1 291 ? 37.618 25.958 12.165 1.00 16.15 372 THR A CA 1
ATOM 2397 C C . THR A 1 291 ? 38.508 27.187 12.243 1.00 19.55 372 THR A C 1
ATOM 2398 O O . THR A 1 291 ? 38.219 28.140 12.973 1.00 21.49 372 THR A O 1
ATOM 2402 N N . THR A 1 292 ? 39.598 27.151 11.480 1.00 18.18 373 THR A N 1
ATOM 2403 C CA . THR A 1 292 ? 40.485 28.295 11.309 1.00 20.85 373 THR A CA 1
ATOM 2404 C C . THR A 1 292 ? 40.296 28.994 9.966 1.00 20.83 373 THR A C 1
ATOM 2405 O O . THR A 1 292 ? 41.115 29.843 9.594 1.00 21.30 373 THR A O 1
ATOM 2409 N N . ASP A 1 293 ? 39.240 28.659 9.228 1.00 18.56 374 ASP A N 1
ATOM 2410 C CA . ASP A 1 293 ? 38.984 29.290 7.942 1.00 15.85 374 ASP A CA 1
ATOM 2411 C C . ASP A 1 293 ? 38.756 30.795 8.122 1.00 20.10 374 ASP A C 1
ATOM 2412 O O . ASP A 1 293 ? 38.466 31.281 9.217 1.00 24.85 374 ASP A O 1
ATOM 2417 N N . THR A 1 294 ? 38.898 31.534 7.018 1.00 22.06 375 THR A N 1
ATOM 2418 C CA . THR A 1 294 ? 38.875 32.991 7.096 1.00 27.98 375 THR A CA 1
ATOM 2419 C C . THR A 1 294 ? 37.482 33.551 7.355 1.00 28.11 375 THR A C 1
ATOM 2420 O O . THR A 1 294 ? 37.366 34.705 7.781 1.00 30.65 375 THR A O 1
ATOM 2424 N N . THR A 1 295 ? 36.426 32.785 7.078 1.00 21.16 376 THR A N 1
ATOM 2425 C CA . THR A 1 295 ? 35.088 33.127 7.540 1.00 25.18 376 THR A CA 1
ATOM 2426 C C . THR A 1 295 ? 34.473 31.884 8.160 1.00 20.32 376 THR A C 1
ATOM 2427 O O . THR A 1 295 ? 34.994 30.777 8.029 1.00 20.82 376 THR A O 1
ATOM 2431 N N . GLY A 1 296 ? 33.368 32.076 8.859 1.00 21.07 377 GLY A N 1
ATOM 2432 C CA . GLY A 1 296 ? 32.774 31.002 9.614 1.00 18.82 377 GLY A CA 1
ATOM 2433 C C . GLY A 1 296 ? 33.542 30.729 10.893 1.00 21.63 377 GLY A C 1
ATOM 2434 O O . GLY A 1 296 ? 34.658 31.211 11.125 1.00 21.51 377 GLY A O 1
ATOM 2435 N N . LEU A 1 297 ? 32.931 29.925 11.724 1.00 16.07 378 LEU A N 1
ATOM 2436 C CA . LEU A 1 297 ? 33.389 29.669 13.083 1.00 14.94 378 LEU A CA 1
ATOM 2437 C C . LEU A 1 297 ? 33.426 28.192 13.434 1.00 15.40 378 LEU A C 1
ATOM 2438 O O . LEU A 1 297 ? 34.299 27.768 14.186 1.00 17.29 378 LEU A O 1
ATOM 2443 N N . ALA A 1 298 ? 32.487 27.405 12.922 1.00 15.38 379 ALA A N 1
ATOM 2444 C CA . ALA A 1 298 ? 32.423 25.976 13.180 1.00 13.96 379 ALA A CA 1
ATOM 2445 C C . ALA A 1 298 ? 32.321 25.253 11.850 1.00 12.59 379 ALA A C 1
ATOM 2446 O O . ALA A 1 298 ? 31.896 25.828 10.843 1.00 13.33 379 ALA A O 1
ATOM 2448 N N . LYS A 1 299 ? 32.743 23.994 11.851 1.00 12.75 380 LYS A N 1
ATOM 2449 C CA . LYS A 1 299 ? 32.613 23.139 10.683 1.00 12.50 380 LYS A CA 1
ATOM 2450 C C . LYS A 1 299 ? 31.949 21.829 11.078 1.00 12.91 380 LYS A C 1
ATOM 2451 O O . LYS A 1 299 ? 32.061 21.366 12.221 1.00 13.24 380 LYS A O 1
ATOM 2457 N N . LEU A 1 300 ? 31.256 21.233 10.115 1.00 12.21 381 LEU A N 1
ATOM 2458 C CA . LEU A 1 300 ? 30.890 19.830 10.224 1.00 12.34 381 LEU A CA 1
ATOM 2459 C C . LEU A 1 300 ? 32.035 18.990 9.686 1.00 11.04 381 LEU A C 1
ATOM 2460 O O . LEU A 1 300 ? 32.748 19.405 8.763 1.00 12.87 381 LEU A O 1
ATOM 2465 N N . ILE A 1 301 ? 32.221 17.815 10.269 1.00 12.39 382 ILE A N 1
ATOM 2466 C CA . ILE A 1 301 ? 33.262 16.908 9.820 1.00 13.15 382 ILE A CA 1
ATOM 2467 C C . ILE A 1 301 ? 32.653 15.552 9.500 1.00 11.98 382 ILE A C 1
ATOM 2468 O O . ILE A 1 301 ? 31.844 15.023 10.274 1.00 12.54 382 ILE A O 1
ATOM 2473 N N . ALA A 1 302 ? 33.012 15.022 8.337 1.00 12.44 383 ALA A N 1
ATOM 2474 C CA . ALA A 1 302 ? 32.584 13.719 7.868 1.00 12.66 383 ALA A CA 1
ATOM 2475 C C . ALA A 1 302 ? 33.769 12.765 7.878 1.00 12.54 383 ALA A C 1
ATOM 2476 O O . ALA A 1 302 ? 34.893 13.153 7.533 1.00 12.83 383 ALA A O 1
ATOM 2478 N N . ALA A 1 303 ? 33.500 11.515 8.235 1.00 12.41 384 ALA A N 1
ATOM 2479 C CA . ALA A 1 303 ? 34.469 10.437 8.127 1.00 13.87 384 ALA A CA 1
ATOM 2480 C C . ALA A 1 303 ? 33.988 9.295 7.251 1.00 15.36 384 ALA A C 1
ATOM 2481 O O . ALA A 1 303 ? 34.799 8.440 6.876 1.00 17.13 384 ALA A O 1
ATOM 2483 N N . SER A 1 304 ? 32.705 9.253 6.904 1.00 13.73 385 SER A N 1
ATOM 2484 C CA . SER A 1 304 ? 32.148 8.119 6.186 1.00 15.10 385 SER A CA 1
ATOM 2485 C C . SER A 1 304 ? 30.985 8.557 5.299 1.00 14.34 385 SER A C 1
ATOM 2486 O O . SER A 1 304 ? 31.205 9.162 4.245 1.00 14.27 385 SER A O 1
ATOM 2489 N N . ASN A 1 305 ? 29.751 8.271 5.721 1.00 14.39 386 ASN A N 1
ATOM 2490 C CA . ASN A 1 305 ? 28.546 8.439 4.911 1.00 13.82 386 ASN A CA 1
ATOM 2491 C C . ASN A 1 305 ? 27.543 9.381 5.569 1.00 13.77 386 ASN A C 1
ATOM 2492 O O . ASN A 1 305 ? 26.327 9.195 5.463 1.00 15.42 386 ASN A O 1
ATOM 2497 N N . GLU A 1 306 ? 28.044 10.415 6.231 1.00 12.96 387 GLU A N 1
ATOM 2498 C CA . GLU A 1 306 ? 27.196 11.340 6.974 1.00 12.16 387 GLU A CA 1
ATOM 2499 C C . GLU A 1 306 ? 26.279 12.146 6.057 1.00 11.60 387 GLU A C 1
ATOM 2500 O O . GLU A 1 306 ? 26.577 12.381 4.883 1.00 12.79 387 GLU A O 1
ATOM 2506 N N . VAL A 1 307 ? 25.159 12.598 6.626 1.00 11.47 388 VAL A N 1
ATOM 2507 C CA . VAL A 1 307 ? 24.130 13.328 5.892 1.00 12.28 388 VAL A CA 1
ATOM 2508 C C . VAL A 1 307 ? 23.720 14.573 6.666 1.00 11.76 388 VAL A C 1
ATOM 2509 O O . VAL A 1 307 ? 23.482 14.515 7.876 1.00 12.70 388 VAL A O 1
ATOM 2513 N N . ALA A 1 308 ? 23.599 15.692 5.957 1.00 11.66 389 ALA A N 1
ATOM 2514 C CA . ALA A 1 308 ? 23.046 16.926 6.498 1.00 11.42 389 ALA A CA 1
ATOM 2515 C C . ALA A 1 308 ? 21.927 17.383 5.576 1.00 11.14 389 ALA A C 1
ATOM 2516 O O . ALA A 1 308 ? 22.098 17.389 4.351 1.00 12.83 389 ALA A O 1
ATOM 2518 N N . GLU A 1 309 ? 20.790 17.770 6.151 1.00 10.97 390 GLU A N 1
ATOM 2519 C CA . GLU A 1 309 ? 19.653 18.252 5.376 1.00 11.16 390 GLU A CA 1
ATOM 2520 C C . GLU A 1 309 ? 19.279 19.663 5.799 1.00 10.94 390 GLU A C 1
ATOM 2521 O O . GLU A 1 309 ? 19.280 19.987 6.995 1.00 12.21 390 GLU A O 1
ATOM 2527 N N . TYR A 1 310 ? 18.947 20.489 4.806 1.00 10.33 391 TYR A N 1
ATOM 2528 C CA . TYR A 1 310 ? 18.580 21.891 4.982 1.00 10.82 391 TYR A CA 1
ATOM 2529 C C . TYR A 1 310 ? 17.216 22.093 4.345 1.00 11.79 391 TYR A C 1
ATOM 2530 O O . TYR A 1 310 ? 17.047 21.833 3.150 1.00 12.47 391 TYR A O 1
ATOM 2539 N N . LYS A 1 311 ? 16.247 22.548 5.134 1.00 11.01 392 LYS A N 1
ATOM 2540 C CA . LYS A 1 311 ? 14.886 22.723 4.636 1.00 11.02 392 LYS A CA 1
ATOM 2541 C C . LYS A 1 311 ? 14.714 24.153 4.140 1.00 11.47 392 LYS A C 1
ATOM 2542 O O . LYS A 1 311 ? 14.936 25.110 4.897 1.00 12.00 392 LYS A O 1
ATOM 2548 N N . LEU A 1 312 ? 14.336 24.285 2.868 1.00 11.70 393 LEU A N 1
ATOM 2549 C CA . LEU A 1 312 ? 14.287 25.554 2.154 1.00 11.82 393 LEU A CA 1
ATOM 2550 C C . LEU A 1 312 ? 12.852 25.944 1.824 1.00 12.85 393 LEU A C 1
ATOM 2551 O O . LEU A 1 312 ? 12.031 25.090 1.475 1.00 13.97 393 LEU A O 1
ATOM 2556 N N . ASN A 1 313 ? 12.569 27.235 1.917 1.00 12.08 394 ASN A N 1
ATOM 2557 C CA . ASN A 1 313 ? 11.347 27.843 1.395 1.00 12.76 394 ASN A CA 1
ATOM 2558 C C . ASN A 1 313 ? 11.783 28.600 0.144 1.00 12.26 394 ASN A C 1
ATOM 2559 O O . ASN A 1 313 ? 12.287 29.723 0.235 1.00 14.03 394 ASN A O 1
ATOM 2564 N N . VAL A 1 314 ? 11.642 27.971 -1.017 1.00 12.60 395 VAL A N 1
ATOM 2565 C CA . VAL A 1 314 ? 12.074 28.580 -2.273 1.00 13.58 395 VAL A CA 1
ATOM 2566 C C . VAL A 1 314 ? 10.930 29.442 -2.791 1.00 12.98 395 VAL A C 1
ATOM 2567 O O . VAL A 1 314 ? 9.902 28.925 -3.237 1.00 14.82 395 VAL A O 1
ATOM 2571 N N . GLU A 1 315 ? 11.110 30.759 -2.730 1.00 13.29 396 GLU A N 1
ATOM 2572 C CA . GLU A 1 315 ? 10.052 31.672 -3.145 1.00 14.98 396 GLU A CA 1
ATOM 2573 C C . GLU A 1 315 ? 10.081 31.943 -4.639 1.00 15.36 396 GLU A C 1
ATOM 2574 O O . GLU A 1 315 ? 9.034 32.232 -5.236 1.00 14.79 396 GLU A O 1
ATOM 2580 N N . GLU A 1 316 ? 11.249 31.827 -5.261 1.00 13.15 397 GLU A N 1
ATOM 2581 C CA . GLU A 1 316 ? 11.415 32.109 -6.682 1.00 13.47 397 GLU A CA 1
ATOM 2582 C C . GLU A 1 316 ? 12.046 30.888 -7.333 1.00 14.12 397 GLU A C 1
ATOM 2583 O O . GLU A 1 316 ? 13.236 30.620 -7.137 1.00 14.70 397 GLU A O 1
ATOM 2589 N N . GLY A 1 317 ? 11.253 30.143 -8.094 1.00 13.86 398 GLY A N 1
ATOM 2590 C CA . GLY A 1 317 ? 11.798 28.998 -8.798 1.00 14.61 398 GLY A CA 1
ATOM 2591 C C . GLY A 1 317 ? 12.831 29.416 -9.826 1.00 16.29 398 GLY A C 1
ATOM 2592 O O . GLY A 1 317 ? 12.759 30.500 -10.408 1.00 17.60 398 GLY A O 1
ATOM 2593 N N . GLY A 1 318 ? 13.802 28.545 -10.055 1.00 16.01 399 GLY A N 1
ATOM 2594 C CA . GLY A 1 318 ? 14.831 28.833 -11.031 1.00 18.24 399 GLY A CA 1
ATOM 2595 C C . GLY A 1 318 ? 16.047 27.953 -10.811 1.00 18.87 399 GLY A C 1
ATOM 2596 O O . GLY A 1 318 ? 16.019 27.004 -10.032 1.00 16.18 399 GLY A O 1
ATOM 2597 N N . ASP A 1 319 ? 17.118 28.303 -11.512 1.00 17.25 400 ASP A N 1
ATOM 2598 C CA . ASP A 1 319 ? 18.356 27.532 -11.502 1.00 16.78 400 ASP A CA 1
ATOM 2599 C C . ASP A 1 319 ? 19.331 28.170 -10.524 1.00 17.43 400 ASP A C 1
ATOM 2600 O O . ASP A 1 319 ? 19.790 29.297 -10.742 1.00 23.49 400 ASP A O 1
ATOM 2605 N N . TYR A 1 320 ? 19.666 27.445 -9.466 1.00 14.08 401 TYR A N 1
ATOM 2606 C CA . TYR A 1 320 ? 20.543 27.944 -8.422 1.00 14.44 401 TYR A CA 1
ATOM 2607 C C . TYR A 1 320 ? 21.856 27.180 -8.448 1.00 13.30 401 TYR A C 1
ATOM 2608 O O . TYR A 1 320 ? 21.868 25.951 -8.565 1.00 16.56 401 TYR A O 1
ATOM 2617 N N . THR A 1 321 ? 22.955 27.907 -8.294 1.00 13.42 402 THR A N 1
ATOM 2618 C CA . THR A 1 321 ? 24.272 27.299 -8.176 1.00 14.07 402 THR A CA 1
ATOM 2619 C C . THR A 1 321 ? 24.567 27.078 -6.698 1.00 13.02 402 THR A C 1
ATOM 2620 O O . THR A 1 321 ? 24.319 27.965 -5.870 1.00 14.01 402 THR A O 1
ATOM 2624 N N . LEU A 1 322 ? 25.063 25.888 -6.367 1.00 12.30 403 LEU A N 1
ATOM 2625 C CA . LEU A 1 322 ? 25.423 25.534 -5.000 1.00 12.60 403 LEU A CA 1
ATOM 2626 C C . LEU A 1 322 ? 26.939 25.579 -4.849 1.00 12.86 403 LEU A C 1
ATOM 2627 O O . LEU A 1 322 ? 27.661 24.885 -5.577 1.00 13.43 403 LEU A O 1
ATOM 2632 N N . ALA A 1 323 ? 27.416 26.381 -3.901 1.00 12.32 404 ALA A N 1
ATOM 2633 C CA . ALA A 1 323 ? 28.825 26.436 -3.534 1.00 12.24 404 ALA A CA 1
ATOM 2634 C C . ALA A 1 323 ? 28.990 25.812 -2.155 1.00 11.94 404 ALA A C 1
ATOM 2635 O O . ALA A 1 323 ? 28.183 26.074 -1.257 1.00 13.13 404 ALA A O 1
ATOM 2637 N N . LEU A 1 324 ? 30.001 24.960 -1.996 1.00 12.09 405 LEU A N 1
ATOM 2638 C CA . LEU A 1 324 ? 30.359 24.384 -0.707 1.00 12.55 405 LEU A CA 1
ATOM 2639 C C . LEU A 1 324 ? 31.771 24.815 -0.345 1.00 12.15 405 LEU A C 1
ATOM 2640 O O . LEU A 1 324 ? 32.679 24.799 -1.191 1.00 12.94 405 LEU A O 1
ATOM 2645 N N . ARG A 1 325 ? 31.952 25.199 0.913 1.00 12.29 406 ARG A N 1
ATOM 2646 C CA . ARG A 1 325 ? 33.265 25.556 1.447 1.00 12.58 406 ARG A CA 1
ATOM 2647 C C . ARG A 1 325 ? 33.791 24.328 2.184 1.00 11.31 406 ARG A C 1
ATOM 2648 O O . ARG A 1 325 ? 33.233 23.937 3.217 1.00 12.36 406 ARG A O 1
ATOM 2656 N N . LEU A 1 326 ? 34.851 23.712 1.640 1.00 12.27 407 LEU A N 1
ATOM 2657 C CA . LEU A 1 326 ? 35.270 22.361 1.996 1.00 12.55 407 LEU A CA 1
ATOM 2658 C C . LEU A 1 326 ? 36.777 22.293 2.211 1.00 12.21 407 LEU A C 1
ATOM 2659 O O . LEU A 1 326 ? 37.546 23.067 1.628 1.00 12.77 407 LEU A O 1
ATOM 2664 N N . ALA A 1 327 ? 37.187 21.324 3.029 1.00 12.59 408 ALA A N 1
ATOM 2665 C CA . ALA A 1 327 ? 38.589 20.967 3.235 1.00 12.71 408 ALA A CA 1
ATOM 2666 C C . ALA A 1 327 ? 38.690 19.451 3.170 1.00 12.80 408 ALA A C 1
ATOM 2667 O O . ALA A 1 327 ? 37.892 18.753 3.806 1.00 13.17 408 ALA A O 1
ATOM 2669 N N . SER A 1 328 ? 39.656 18.930 2.409 1.00 12.41 409 SER A N 1
ATOM 2670 C CA . SER A 1 328 ? 39.760 17.481 2.228 1.00 12.79 409 SER A CA 1
ATOM 2671 C C . SER A 1 328 ? 41.205 17.085 1.947 1.00 12.62 409 SER A C 1
ATOM 2672 O O . SER A 1 328 ? 41.783 17.506 0.939 1.00 13.48 409 SER A O 1
ATOM 2675 N N . SER A 1 329 ? 41.772 16.239 2.814 1.00 13.19 410 SER A N 1
ATOM 2676 C CA . SER A 1 329 ? 43.161 15.810 2.651 1.00 13.98 410 SER A CA 1
ATOM 2677 C C . SER A 1 329 ? 43.337 14.855 1.476 1.00 15.47 410 SER A C 1
ATOM 2678 O O . SER A 1 329 ? 44.368 14.894 0.791 1.00 15.99 410 SER A O 1
ATOM 2681 N N . ALA A 1 330 ? 42.375 13.964 1.241 1.00 14.21 411 ALA A N 1
ATOM 2682 C CA . ALA A 1 330 ? 42.397 13.063 0.099 1.00 14.09 411 ALA A CA 1
ATOM 2683 C C . ALA A 1 330 ? 41.280 13.470 -0.868 1.00 13.88 411 ALA A C 1
ATOM 2684 O O . ALA A 1 330 ? 40.940 14.664 -0.947 1.00 14.96 411 ALA A O 1
ATOM 2686 N N . ASN A 1 331 ? 40.739 12.510 -1.612 1.00 12.76 412 ASN A N 1
ATOM 2687 C CA . ASN A 1 331 ? 39.620 12.801 -2.499 1.00 13.52 412 ASN A CA 1
ATOM 2688 C C . ASN A 1 331 ? 38.309 12.538 -1.773 1.00 15.04 412 ASN A C 1
ATOM 2689 O O . ASN A 1 331 ? 38.092 11.445 -1.235 1.00 16.01 412 ASN A O 1
ATOM 2694 N N . SER A 1 332 ? 37.439 13.541 -1.763 1.00 12.92 413 SER A N 1
ATOM 2695 C CA . SER A 1 332 ? 36.099 13.407 -1.205 1.00 13.16 413 SER A CA 1
ATOM 2696 C C . SER A 1 332 ? 35.046 13.510 -2.301 1.00 13.22 413 SER A C 1
ATOM 2697 O O . SER A 1 332 ? 35.193 14.281 -3.256 1.00 13.62 413 SER A O 1
ATOM 2700 N N . ASP A 1 333 ? 33.980 12.731 -2.148 1.00 12.15 414 ASP A N 1
ATOM 2701 C CA . ASP A 1 333 ? 32.818 12.783 -3.022 1.00 12.92 414 ASP A CA 1
ATOM 2702 C C . ASP A 1 333 ? 31.617 13.137 -2.162 1.00 12.98 414 ASP A C 1
ATOM 2703 O O . ASP A 1 333 ? 31.435 12.566 -1.077 1.00 12.82 414 ASP A O 1
ATOM 2708 N N . ILE A 1 334 ? 30.808 14.075 -2.641 1.00 12.19 415 ILE A N 1
ATOM 2709 C CA . ILE A 1 334 ? 29.653 14.571 -1.903 1.00 12.49 415 ILE A CA 1
ATOM 2710 C C . ILE A 1 334 ? 28.462 14.618 -2.848 1.00 12.94 415 ILE A C 1
ATOM 2711 O O . ILE A 1 334 ? 28.482 15.359 -3.840 1.00 13.37 415 ILE A O 1
ATOM 2716 N N . ALA A 1 335 ? 27.430 13.841 -2.542 1.00 12.23 416 ALA A N 1
ATOM 2717 C CA . ALA A 1 335 ? 26.217 13.806 -3.347 1.00 12.16 416 ALA A CA 1
ATOM 2718 C C . ALA A 1 335 ? 25.236 14.860 -2.854 1.00 11.80 416 ALA A C 1
ATOM 2719 O O . ALA A 1 335 ? 25.077 15.062 -1.647 1.00 12.70 416 ALA A O 1
ATOM 2721 N N . ILE A 1 336 ? 24.601 15.552 -3.794 1.00 11.62 417 ILE A N 1
ATOM 2722 C CA . ILE A 1 336 ? 23.612 16.585 -3.506 1.00 10.84 417 ILE A CA 1
ATOM 2723 C C . ILE A 1 336 ? 22.263 16.085 -3.993 1.00 11.19 417 ILE A C 1
ATOM 2724 O O . ILE A 1 336 ? 22.106 15.759 -5.177 1.00 11.17 417 ILE A O 1
ATOM 2729 N N . ARG A 1 337 ? 21.292 16.033 -3.093 1.00 11.81 418 ARG A N 1
ATOM 2730 C CA . ARG A 1 337 ? 19.939 15.658 -3.464 1.00 11.79 418 ARG A CA 1
ATOM 2731 C C . ARG A 1 337 ? 18.956 16.773 -3.132 1.00 11.36 418 ARG A C 1
ATOM 2732 O O . ARG A 1 337 ? 19.170 17.573 -2.210 1.00 11.53 418 ARG A O 1
ATOM 2740 N N . VAL A 1 338 ? 17.883 16.835 -3.924 1.00 11.52 419 VAL A N 1
ATOM 2741 C CA . VAL A 1 338 ? 16.763 17.732 -3.672 1.00 11.64 419 VAL A CA 1
ATOM 2742 C C . VAL A 1 338 ? 15.520 16.860 -3.580 1.00 12.09 419 VAL A C 1
ATOM 2743 O O . VAL A 1 338 ? 15.195 16.126 -4.526 1.00 11.91 419 VAL A O 1
ATOM 2747 N N . ASP A 1 339 ? 14.864 16.890 -2.427 1.00 11.92 420 ASP A N 1
ATOM 2748 C CA . ASP A 1 339 ? 13.713 16.030 -2.170 1.00 11.80 420 ASP A CA 1
ATOM 2749 C C . ASP A 1 339 ? 14.053 14.575 -2.474 1.00 13.14 420 ASP A C 1
ATOM 2750 O O . ASP A 1 339 ? 13.238 13.817 -3.000 1.00 13.03 420 ASP A O 1
ATOM 2755 N N . GLY A 1 340 ? 15.285 14.187 -2.143 1.00 11.99 421 GLY A N 1
ATOM 2756 C CA . GLY A 1 340 ? 15.724 12.813 -2.244 1.00 12.87 421 GLY A CA 1
ATOM 2757 C C . GLY A 1 340 ? 16.327 12.410 -3.571 1.00 12.67 421 GLY A C 1
ATOM 2758 O O . GLY A 1 340 ? 16.897 11.314 -3.667 1.00 15.79 421 GLY A O 1
ATOM 2759 N N . LEU A 1 341 ? 16.246 13.258 -4.592 1.00 12.55 422 LEU A N 1
ATOM 2760 C CA . LEU A 1 341 ? 16.713 12.913 -5.929 1.00 13.13 422 LEU A CA 1
ATOM 2761 C C . LEU A 1 341 ? 18.066 13.555 -6.207 1.00 12.49 422 LEU A C 1
ATOM 2762 O O . LEU A 1 341 ? 18.283 14.733 -5.907 1.00 12.74 422 LEU A O 1
ATOM 2767 N N . LEU A 1 342 ? 18.969 12.778 -6.797 1.00 13.10 423 LEU A N 1
ATOM 2768 C CA . LEU A 1 342 ? 20.329 13.239 -7.053 1.00 13.72 423 LEU A CA 1
ATOM 2769 C C . LEU A 1 342 ? 20.331 14.327 -8.120 1.00 14.26 423 LEU A C 1
ATOM 2770 O O . LEU A 1 342 ? 19.851 14.110 -9.239 1.00 17.03 423 LEU A O 1
ATOM 2775 N N . VAL A 1 343 ? 20.869 15.496 -7.788 1.00 12.79 424 VAL A N 1
ATOM 2776 C CA . VAL A 1 343 ? 20.994 16.579 -8.757 1.00 13.95 424 VAL A CA 1
ATOM 2777 C C . VAL A 1 343 ? 22.437 16.906 -9.112 1.00 14.03 424 VAL A C 1
ATOM 2778 O O . VAL A 1 343 ? 22.670 17.548 -10.149 1.00 15.09 424 VAL A O 1
ATOM 2782 N N . TYR A 1 344 ? 23.408 16.514 -8.294 1.00 12.05 425 TYR A N 1
ATOM 2783 C CA . TYR A 1 344 ? 24.791 16.892 -8.546 1.00 12.58 425 TYR A CA 1
ATOM 2784 C C . TYR A 1 344 ? 25.656 16.087 -7.599 1.00 12.21 425 TYR A C 1
ATOM 2785 O O . TYR A 1 344 ? 25.230 15.775 -6.484 1.00 12.48 425 TYR A O 1
ATOM 2794 N N . THR A 1 345 ? 26.868 15.752 -8.043 1.00 11.71 426 THR A N 1
ATOM 2795 C CA . THR A 1 345 ? 27.867 15.137 -7.174 1.00 12.99 426 THR A CA 1
ATOM 2796 C C . THR A 1 345 ? 29.160 15.929 -7.288 1.00 13.21 426 THR A C 1
ATOM 2797 O O . THR A 1 345 ? 29.693 16.092 -8.391 1.00 15.03 426 THR A O 1
ATOM 2801 N N . PHE A 1 346 ? 29.652 16.441 -6.161 1.00 12.92 427 PHE A N 1
ATOM 2802 C CA . PHE A 1 346 ? 31.021 16.945 -6.091 1.00 13.49 427 PHE A CA 1
ATOM 2803 C C . PHE A 1 346 ? 31.961 15.749 -6.062 1.00 13.99 427 PHE A C 1
ATOM 2804 O O . PHE A 1 346 ? 31.862 14.899 -5.174 1.00 14.47 427 PHE A O 1
ATOM 2812 N N A GLU A 1 347 ? 32.847 15.654 -7.048 0.49 15.21 428 GLU A N 1
ATOM 2813 N N B GLU A 1 347 ? 32.881 15.693 -7.018 0.51 15.23 428 GLU A N 1
ATOM 2814 C CA A GLU A 1 347 ? 33.712 14.492 -7.200 0.49 15.74 428 GLU A CA 1
ATOM 2815 C CA B GLU A 1 347 ? 33.723 14.528 -7.245 0.51 15.76 428 GLU A CA 1
ATOM 2816 C C A GLU A 1 347 ? 35.171 14.885 -7.032 0.49 14.88 428 GLU A C 1
ATOM 2817 C C B GLU A 1 347 ? 35.189 14.888 -7.055 0.51 14.86 428 GLU A C 1
ATOM 2818 O O A GLU A 1 347 ? 35.603 15.931 -7.521 0.49 15.23 428 GLU A O 1
ATOM 2819 O O B GLU A 1 347 ? 35.647 15.920 -7.551 0.51 15.25 428 GLU A O 1
ATOM 2830 N N . ASP A 1 348 ? 35.923 14.024 -6.348 1.00 14.51 429 ASP A N 1
ATOM 2831 C CA . ASP A 1 348 ? 37.372 14.182 -6.178 1.00 14.31 429 ASP A CA 1
ATOM 2832 C C . ASP A 1 348 ? 37.736 15.569 -5.658 1.00 14.44 429 ASP A C 1
ATOM 2833 O O . ASP A 1 348 ? 38.615 16.261 -6.182 1.00 16.20 429 ASP A O 1
ATOM 2838 N N . ILE A 1 349 ? 37.039 15.976 -4.608 1.00 13.27 430 ILE A N 1
ATOM 2839 C CA . ILE A 1 349 ? 37.318 17.233 -3.929 1.00 13.58 430 ILE A CA 1
ATOM 2840 C C . ILE A 1 349 ? 38.567 17.031 -3.085 1.00 12.86 430 ILE A C 1
ATOM 2841 O O . ILE A 1 349 ? 38.603 16.151 -2.224 1.00 13.12 430 ILE A O 1
ATOM 2846 N N . ASN A 1 350 ? 39.587 17.855 -3.316 1.00 14.53 431 ASN A N 1
ATOM 2847 C CA . ASN A 1 350 ? 40.861 17.691 -2.632 1.00 15.17 431 ASN A CA 1
ATOM 2848 C C . ASN A 1 350 ? 41.471 19.067 -2.429 1.00 15.50 431 ASN A C 1
ATOM 2849 O O . ASN A 1 350 ? 41.616 19.829 -3.387 1.00 18.91 431 ASN A O 1
ATOM 2854 N N . THR A 1 351 ? 41.801 19.391 -1.184 1.00 14.42 432 THR A N 1
ATOM 2855 C CA . THR A 1 351 ? 42.484 20.634 -0.871 1.00 14.87 432 THR A CA 1
ATOM 2856 C C . THR A 1 351 ? 43.859 20.416 -0.263 1.00 15.73 432 THR A C 1
ATOM 2857 O O . THR A 1 351 ? 44.600 21.395 -0.096 1.00 18.14 432 THR A O 1
ATOM 2861 N N . GLY A 1 352 ? 44.204 19.180 0.103 1.00 15.32 433 GLY A N 1
ATOM 2862 C CA . GLY A 1 352 ? 45.502 18.883 0.665 1.00 16.48 433 GLY A CA 1
ATOM 2863 C C . GLY A 1 352 ? 45.610 18.943 2.176 1.00 17.11 433 GLY A C 1
ATOM 2864 O O . GLY A 1 352 ? 46.689 18.649 2.706 1.00 19.93 433 GLY A O 1
ATOM 2865 N N . GLY A 1 353 ? 44.552 19.308 2.895 1.00 16.21 434 GLY A N 1
ATOM 2866 C CA . GLY A 1 353 ? 44.638 19.328 4.345 1.00 17.25 434 GLY A CA 1
ATOM 2867 C C . GLY A 1 353 ? 43.299 19.586 4.996 1.00 16.35 434 GLY A C 1
ATOM 2868 O O . GLY A 1 353 ? 42.372 20.115 4.373 1.00 16.66 434 GLY A O 1
ATOM 2869 N N . VAL A 1 354 ? 43.222 19.230 6.281 1.00 15.60 435 VAL A N 1
ATOM 2870 C CA . VAL A 1 354 ? 41.968 19.348 7.020 1.00 16.00 435 VAL A CA 1
ATOM 2871 C C . VAL A 1 354 ? 41.603 20.789 7.332 1.00 15.87 435 VAL A C 1
ATOM 2872 O O . VAL A 1 354 ? 40.445 21.068 7.663 1.00 18.12 435 VAL A O 1
ATOM 2876 N N . GLU A 1 355 ? 42.554 21.720 7.274 1.00 16.96 436 GLU A N 1
ATOM 2877 C CA . GLU A 1 355 ? 42.230 23.134 7.413 1.00 17.44 436 GLU A CA 1
ATOM 2878 C C . GLU A 1 355 ? 42.740 23.941 6.223 1.00 16.86 436 GLU A C 1
ATOM 2879 O O . GLU A 1 355 ? 43.005 25.139 6.333 1.00 18.84 436 GLU A O 1
ATOM 2885 N N . ALA A 1 356 ? 42.856 23.290 5.069 1.00 16.07 437 ALA A N 1
ATOM 2886 C CA . ALA A 1 356 ? 43.083 23.971 3.800 1.00 16.93 437 ALA A CA 1
ATOM 2887 C C . ALA A 1 356 ? 41.729 24.064 3.106 1.00 15.34 437 ALA A C 1
ATOM 2888 O O . ALA A 1 356 ? 41.162 23.044 2.710 1.00 15.86 437 ALA A O 1
ATOM 2890 N N . TRP A 1 357 ? 41.201 25.277 2.986 1.00 15.99 438 TRP A N 1
ATOM 2891 C CA . TRP A 1 357 ? 39.826 25.501 2.554 1.00 15.46 438 TRP A CA 1
ATOM 2892 C C . TRP A 1 357 ? 39.758 26.013 1.125 1.00 16.95 438 TRP A C 1
ATOM 2893 O O . TRP A 1 357 ? 40.588 26.823 0.698 1.00 17.15 438 TRP A O 1
ATOM 2904 N N A MET A 1 358 ? 38.764 25.529 0.384 0.42 14.17 439 MET A N 1
ATOM 2905 N N B MET A 1 358 ? 38.767 25.525 0.385 0.58 14.14 439 MET A N 1
ATOM 2906 C CA A MET A 1 358 ? 38.455 26.036 -0.944 0.42 14.60 439 MET A CA 1
ATOM 2907 C CA B MET A 1 358 ? 38.452 26.044 -0.934 0.58 14.57 439 MET A CA 1
ATOM 2908 C C A MET A 1 358 ? 36.947 26.006 -1.134 0.42 13.91 439 MET A C 1
ATOM 2909 C C B MET A 1 358 ? 36.941 26.043 -1.098 0.58 13.88 439 MET A C 1
ATOM 2910 O O A MET A 1 358 ? 36.237 25.231 -0.490 0.42 14.15 439 MET A O 1
ATOM 2911 O O B MET A 1 358 ? 36.222 25.328 -0.395 0.58 14.18 439 MET A O 1
ATOM 2920 N N . THR A 1 359 ? 36.464 26.858 -2.030 1.00 14.07 440 THR A N 1
ATOM 2921 C CA . THR A 1 359 ? 35.054 26.908 -2.379 1.00 14.08 440 THR A CA 1
ATOM 2922 C C . THR A 1 359 ? 34.852 26.216 -3.720 1.00 16.15 440 THR A C 1
ATOM 2923 O O . THR A 1 359 ? 35.546 26.526 -4.693 1.00 17.95 440 THR A O 1
ATOM 2927 N N . PHE A 1 360 ? 33.899 25.286 -3.768 1.00 13.49 441 PHE A N 1
ATOM 2928 C CA . PHE A 1 360 ? 33.608 24.476 -4.946 1.00 14.32 441 PHE A CA 1
ATOM 2929 C C . PHE A 1 360 ? 32.169 24.743 -5.362 1.00 14.35 441 PHE A C 1
ATOM 2930 O O . PHE A 1 360 ? 31.266 24.716 -4.521 1.00 15.02 441 PHE A O 1
ATOM 2938 N N . SER A 1 361 ? 31.947 24.979 -6.648 1.00 14.15 442 SER A N 1
ATOM 2939 C CA . SER A 1 361 ? 30.620 25.318 -7.150 1.00 15.92 442 SER A CA 1
ATOM 2940 C C . SER A 1 361 ? 30.080 24.240 -8.078 1.00 16.21 442 SER A C 1
ATOM 2941 O O . SER A 1 361 ? 30.820 23.669 -8.886 1.00 16.88 442 SER A O 1
ATOM 2944 N N . SER A 1 362 ? 28.783 23.982 -7.963 1.00 14.58 443 SER A N 1
ATOM 2945 C CA . SER A 1 362 ? 28.077 23.050 -8.825 1.00 13.58 443 SER A CA 1
ATOM 2946 C C . SER A 1 362 ? 27.712 23.708 -10.152 1.00 13.62 443 SER A C 1
ATOM 2947 O O . SER A 1 362 ? 27.903 24.912 -10.360 1.00 14.24 443 SER A O 1
ATOM 2950 N N . THR A 1 363 ? 27.150 22.902 -11.050 1.00 13.21 444 THR A N 1
ATOM 2951 C CA . THR A 1 363 ? 26.376 23.436 -12.163 1.00 14.05 444 THR A CA 1
ATOM 2952 C C . THR A 1 363 ? 25.006 23.885 -11.640 1.00 15.30 444 THR A C 1
ATOM 2953 O O . THR A 1 363 ? 24.610 23.530 -10.525 1.00 14.32 444 THR A O 1
ATOM 2957 N N . PRO A 1 364 ? 24.269 24.696 -12.399 1.00 15.25 445 PRO A N 1
ATOM 2958 C CA . PRO A 1 364 ? 22.979 25.188 -11.891 1.00 17.36 445 PRO A CA 1
ATOM 2959 C C . PRO A 1 364 ? 21.989 24.056 -11.661 1.00 15.71 445 PRO A C 1
ATOM 2960 O O . PRO A 1 364 ? 21.837 23.155 -12.487 1.00 16.52 445 PRO A O 1
ATOM 2964 N N . ILE A 1 365 ? 21.316 24.115 -10.516 1.00 14.82 446 ILE A N 1
ATOM 2965 C CA . ILE A 1 365 ? 20.370 23.098 -10.079 1.00 14.65 446 ILE A CA 1
ATOM 2966 C C . ILE A 1 365 ? 18.981 23.710 -10.138 1.00 14.98 446 ILE A C 1
ATOM 2967 O O . ILE A 1 365 ? 18.751 24.789 -9.584 1.00 15.53 446 ILE A O 1
ATOM 2972 N N . SER A 1 366 ? 18.049 23.015 -10.783 1.00 15.81 447 SER A N 1
ATOM 2973 C CA . SER A 1 366 ? 16.697 23.537 -10.937 1.00 18.23 447 SER A CA 1
ATOM 2974 C C . SER A 1 366 ? 15.909 23.318 -9.650 1.00 18.54 447 SER A C 1
ATOM 2975 O O . SER A 1 366 ? 15.752 22.182 -9.191 1.00 19.23 447 SER A O 1
ATOM 2978 N N . LEU A 1 367 ? 15.431 24.405 -9.052 1.00 16.66 448 LEU A N 1
ATOM 2979 C CA . LEU A 1 367 ? 14.593 24.341 -7.861 1.00 17.01 448 LEU A CA 1
ATOM 2980 C C . LEU A 1 367 ? 13.256 24.990 -8.177 1.00 16.98 448 LEU A C 1
ATOM 2981 O O . LEU A 1 367 ? 13.205 26.172 -8.526 1.00 20.21 448 LEU A O 1
ATOM 2986 N N . THR A 1 368 ? 12.180 24.228 -8.057 1.00 14.47 449 THR A N 1
ATOM 2987 C CA . THR A 1 368 ? 10.866 24.824 -8.229 1.00 15.36 449 THR A CA 1
ATOM 2988 C C . THR A 1 368 ? 10.505 25.635 -6.988 1.00 15.21 449 THR A C 1
ATOM 2989 O O . THR A 1 368 ? 11.048 25.426 -5.901 1.00 14.59 449 THR A O 1
ATOM 2993 N N . ALA A 1 369 ? 9.569 26.564 -7.149 1.00 14.23 450 ALA A N 1
ATOM 2994 C CA . ALA A 1 369 ? 9.068 27.281 -5.988 1.00 14.19 450 ALA A CA 1
ATOM 2995 C C . ALA A 1 369 ? 8.378 26.307 -5.044 1.00 15.04 450 ALA A C 1
ATOM 2996 O O . ALA A 1 369 ? 7.699 25.372 -5.474 1.00 16.79 450 ALA A O 1
ATOM 2998 N N . GLY A 1 370 ? 8.574 26.516 -3.759 1.00 14.49 451 GLY A N 1
ATOM 2999 C CA . GLY A 1 370 ? 7.955 25.700 -2.746 1.00 14.45 451 GLY A CA 1
ATOM 3000 C C . GLY A 1 370 ? 8.975 25.181 -1.766 1.00 12.80 451 GLY A C 1
ATOM 3001 O O . GLY A 1 370 ? 10.140 25.599 -1.748 1.00 13.43 451 GLY A O 1
ATOM 3002 N N . ASP A 1 371 ? 8.512 24.275 -0.923 1.00 13.18 452 ASP A N 1
ATOM 3003 C CA . ASP A 1 371 ? 9.315 23.726 0.154 1.00 14.00 452 ASP A CA 1
ATOM 3004 C C . ASP A 1 371 ? 10.170 22.590 -0.390 1.00 12.62 452 ASP A C 1
ATOM 3005 O O . ASP A 1 371 ? 9.680 21.742 -1.136 1.00 14.65 452 ASP A O 1
ATOM 3010 N N . HIS A 1 372 ? 11.457 22.587 -0.056 1.00 13.45 453 HIS A N 1
ATOM 3011 C CA . HIS A 1 372 ? 12.358 21.548 -0.535 1.00 11.80 453 HIS A CA 1
ATOM 3012 C C . HIS A 1 372 ? 13.346 21.166 0.549 1.00 12.62 453 HIS A C 1
ATOM 3013 O O . HIS A 1 372 ? 13.681 21.976 1.423 1.00 15.49 453 HIS A O 1
ATOM 3020 N N . ILE A 1 373 ? 13.842 19.937 0.465 1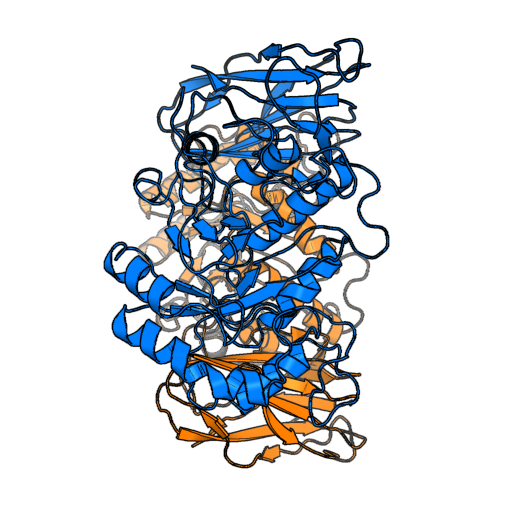.00 11.63 454 ILE A N 1
ATOM 3021 C CA . ILE A 1 373 ? 14.930 19.471 1.321 1.00 11.35 454 ILE A CA 1
ATOM 3022 C C . ILE A 1 373 ? 16.192 19.363 0.476 1.00 12.88 454 ILE A C 1
ATOM 3023 O O . ILE A 1 373 ? 16.231 18.597 -0.497 1.00 12.23 454 ILE A O 1
ATOM 3028 N N . LEU A 1 374 ? 17.215 20.137 0.838 1.00 11.89 455 LEU A N 1
ATOM 3029 C CA . LEU A 1 374 ? 18.545 20.020 0.250 1.00 10.88 455 LEU A CA 1
ATOM 3030 C C . LEU A 1 374 ? 19.357 19.061 1.118 1.00 10.41 455 LEU A C 1
ATOM 3031 O O . LEU A 1 374 ? 19.549 19.317 2.313 1.00 11.94 455 LEU A O 1
ATOM 3036 N N . ARG A 1 375 ? 19.830 17.967 0.530 1.00 11.13 456 ARG A N 1
ATOM 3037 C CA . ARG A 1 375 ? 20.554 16.933 1.256 1.00 11.94 456 ARG A CA 1
ATOM 3038 C C . ARG A 1 375 ? 21.996 16.889 0.769 1.00 12.14 456 ARG A C 1
ATOM 3039 O O . ARG A 1 375 ? 22.248 16.754 -0.439 1.00 13.66 456 ARG A O 1
ATOM 3047 N N . VAL A 1 376 ? 22.932 17.010 1.709 1.00 11.95 457 VAL A N 1
ATOM 3048 C CA . VAL A 1 376 ? 24.366 16.943 1.450 1.00 12.34 457 VAL A CA 1
ATOM 3049 C C . VAL A 1 376 ? 24.861 15.641 2.063 1.00 12.45 457 VAL A C 1
ATOM 3050 O O . VAL A 1 376 ? 24.774 15.459 3.285 1.00 13.33 457 VAL A O 1
ATOM 3054 N N A GLU A 1 377 ? 25.358 14.731 1.218 0.53 13.25 458 GLU A N 1
ATOM 3055 N N B GLU A 1 377 ? 25.388 14.741 1.239 0.47 13.24 458 GLU A N 1
ATOM 3056 C CA A GLU A 1 377 ? 25.697 13.362 1.606 0.53 13.41 458 GLU A CA 1
ATOM 3057 C CA B GLU A 1 377 ? 25.690 13.390 1.695 0.47 13.37 458 GLU A CA 1
ATOM 3058 C C A GLU A 1 377 ? 27.179 13.110 1.354 0.53 12.74 458 GLU A C 1
ATOM 3059 C C B GLU A 1 377 ? 27.127 13.019 1.367 0.47 12.72 458 GLU A C 1
ATOM 3060 O O A GLU A 1 377 ? 27.637 13.188 0.209 0.53 12.59 458 GLU A O 1
ATOM 3061 O O B GLU A 1 377 ? 27.501 12.936 0.192 0.47 11.89 458 GLU A O 1
ATOM 3072 N N . SER A 1 378 ? 27.919 12.771 2.406 1.00 12.57 459 SER A N 1
ATOM 3073 C CA . SER A 1 378 ? 29.276 12.278 2.215 1.00 12.33 459 SER A CA 1
ATOM 3074 C C . SER A 1 378 ? 29.225 10.873 1.620 1.00 13.57 459 SER A C 1
ATOM 3075 O O . SER A 1 378 ? 28.452 10.028 2.081 1.00 13.63 459 SER A O 1
ATOM 3078 N N . LYS A 1 379 ? 30.035 10.620 0.595 1.00 12.97 460 LYS A N 1
ATOM 3079 C CA . LYS A 1 379 ? 30.151 9.283 0.003 1.00 13.23 460 LYS A CA 1
ATOM 3080 C C . LYS A 1 379 ? 31.510 8.705 0.393 1.00 13.51 460 LYS A C 1
ATOM 3081 O O . LYS A 1 379 ? 32.510 8.942 -0.287 1.00 13.72 460 LYS A O 1
ATOM 3087 N N A SER A 1 380 ? 31.543 7.978 1.512 0.47 13.93 461 SER A N 1
ATOM 3088 N N B SER A 1 380 ? 31.527 7.944 1.489 0.53 13.91 461 SER A N 1
ATOM 3089 C CA A SER A 1 380 ? 32.754 7.302 1.990 0.47 13.74 461 SER A CA 1
ATOM 3090 C CA B SER A 1 380 ? 32.731 7.317 2.051 0.53 13.70 461 SER A CA 1
ATOM 3091 C C A SER A 1 380 ? 33.976 8.222 1.952 0.47 13.90 461 SER A C 1
ATOM 3092 C C B SER A 1 380 ? 33.957 8.225 1.946 0.53 13.89 461 SER A C 1
ATOM 3093 O O A SER A 1 380 ? 35.018 7.891 1.379 0.47 15.37 461 SER A O 1
ATOM 3094 O O B SER A 1 380 ? 34.972 7.891 1.331 0.53 15.37 461 SER A O 1
ATOM 3099 N N . SER A 1 381 ? 33.839 9.395 2.571 1.00 12.71 462 SER A N 1
ATOM 3100 C CA . SER A 1 381 ? 34.848 10.443 2.464 1.00 12.89 462 SER A CA 1
ATOM 3101 C C . SER A 1 381 ? 35.156 11.074 3.817 1.00 13.40 462 SER A C 1
ATOM 3102 O O . SER A 1 381 ? 34.390 10.950 4.777 1.00 14.55 462 SER A O 1
ATOM 3105 N N . ARG A 1 382 ? 36.300 11.768 3.876 1.00 12.85 463 ARG A N 1
ATOM 3106 C CA . ARG A 1 382 ? 36.763 12.484 5.064 1.00 12.44 463 ARG A CA 1
ATOM 3107 C C . ARG A 1 382 ? 36.960 13.947 4.689 1.00 12.93 463 ARG A C 1
ATOM 3108 O O . ARG A 1 382 ? 37.888 14.281 3.940 1.00 12.86 463 ARG A O 1
ATOM 3116 N N . PHE A 1 383 ? 36.110 14.831 5.208 1.00 12.12 464 PHE A N 1
ATOM 3117 C CA . PHE A 1 383 ? 36.226 16.236 4.847 1.00 12.57 464 PHE A CA 1
ATOM 3118 C C . PHE A 1 383 ? 35.603 17.114 5.918 1.00 10.82 464 PHE A C 1
ATOM 3119 O O . PHE A 1 383 ? 34.799 16.657 6.740 1.00 12.64 464 PHE A O 1
ATOM 3127 N N . GLY A 1 384 ? 35.966 18.394 5.867 1.00 11.77 465 GLY A N 1
ATOM 3128 C CA . GLY A 1 384 ? 35.342 19.433 6.665 1.00 12.21 465 GLY A CA 1
ATOM 3129 C C . GLY A 1 384 ? 34.468 20.310 5.788 1.00 11.27 465 GLY A C 1
ATOM 3130 O O . GLY A 1 384 ? 34.738 20.487 4.597 1.00 12.24 465 GLY A O 1
ATOM 3131 N N . PHE A 1 385 ? 33.406 20.859 6.382 1.00 12.18 466 PHE A N 1
ATOM 3132 C CA . PHE A 1 385 ? 32.345 21.538 5.641 1.00 11.52 466 PHE A CA 1
ATOM 3133 C C . PHE A 1 385 ? 31.943 22.751 6.473 1.00 12.52 466 PHE A C 1
ATOM 3134 O O . PHE A 1 385 ? 31.393 22.607 7.569 1.00 12.31 466 PHE A O 1
ATOM 3142 N N . ASN A 1 386 ? 32.246 23.947 5.978 1.00 11.41 467 ASN A N 1
ATOM 3143 C CA . ASN A 1 386 ? 32.052 25.164 6.757 1.00 12.01 467 ASN A CA 1
ATOM 3144 C C . ASN A 1 386 ? 30.689 25.807 6.486 1.00 11.64 467 ASN A C 1
ATOM 3145 O O . ASN A 1 386 ? 29.954 26.143 7.422 1.00 12.47 467 ASN A O 1
ATOM 3150 N N . TRP A 1 387 ? 30.352 26.006 5.215 1.00 11.52 468 TRP A N 1
ATOM 3151 C CA . TRP A 1 387 ? 29.113 26.669 4.839 1.00 12.80 468 TRP A CA 1
ATOM 3152 C C . TRP A 1 387 ? 28.778 26.284 3.409 1.00 11.31 468 TRP A C 1
ATOM 3153 O O . TRP A 1 387 ? 29.602 25.721 2.682 1.00 12.16 468 TRP A O 1
ATOM 3164 N N . LEU A 1 388 ? 27.540 26.578 3.028 1.00 12.11 469 LEU A N 1
ATOM 3165 C CA . LEU A 1 388 ? 27.068 26.411 1.668 1.00 11.10 469 LEU A CA 1
ATOM 3166 C C . LEU A 1 388 ? 26.454 27.733 1.232 1.00 13.01 469 LEU A C 1
ATOM 3167 O O . LEU A 1 388 ? 26.021 28.543 2.060 1.00 12.95 469 LEU A O 1
ATOM 3172 N N A GLU A 1 389 ? 26.402 27.954 -0.080 0.65 12.60 470 GLU A N 1
ATOM 3173 N N B GLU A 1 389 ? 26.424 27.945 -0.077 0.35 12.63 470 GLU A N 1
ATOM 3174 C CA A GLU A 1 389 ? 25.733 29.138 -0.599 0.65 13.33 470 GLU A CA 1
ATOM 3175 C CA B GLU A 1 389 ? 25.762 29.101 -0.654 0.35 13.36 470 GLU A CA 1
ATOM 3176 C C A GLU A 1 389 ? 24.987 28.806 -1.881 0.65 14.28 470 GLU A C 1
ATOM 3177 C C B GLU A 1 389 ? 24.928 28.659 -1.842 0.35 14.17 470 GLU A C 1
ATOM 3178 O O A GLU A 1 389 ? 25.552 28.206 -2.799 0.65 14.01 470 GLU A O 1
ATOM 3179 O O B GLU A 1 389 ? 25.362 27.828 -2.645 0.35 12.31 470 GLU A O 1
ATOM 3190 N N . LEU A 1 390 ? 23.722 29.205 -1.933 1.00 13.00 471 LEU A N 1
ATOM 3191 C CA . LEU A 1 390 ? 22.876 29.062 -3.104 1.00 13.00 471 LEU A CA 1
ATOM 3192 C C . LEU A 1 390 ? 22.716 30.440 -3.726 1.00 13.70 471 LEU A C 1
ATOM 3193 O O . LEU A 1 390 ? 22.324 31.390 -3.039 1.00 14.92 471 LEU A O 1
ATOM 3198 N N . THR A 1 391 ? 23.049 30.552 -5.011 1.00 15.33 472 THR A N 1
ATOM 3199 C CA . THR A 1 391 ? 22.961 31.806 -5.745 1.00 16.76 472 THR A CA 1
ATOM 3200 C C . THR A 1 391 ? 22.161 31.576 -7.018 1.00 16.52 472 THR A C 1
ATOM 3201 O O . THR A 1 391 ? 22.106 30.466 -7.542 1.00 16.63 472 THR A O 1
ATOM 3205 N N . ASN A 1 392 ? 21.523 32.628 -7.513 1.00 20.03 473 ASN A N 1
ATOM 3206 C CA . ASN A 1 392 ? 20.837 32.506 -8.797 1.00 19.87 473 ASN A CA 1
ATOM 3207 C C . ASN A 1 392 ? 21.217 33.623 -9.762 1.00 24.67 473 ASN A C 1
ATOM 3208 O O . ASN A 1 392 ? 22.132 34.400 -9.482 1.00 31.64 473 ASN A O 1
ATOM 3214 N N . HIS B 1 1 ? -22.135 5.108 29.186 1.00 42.18 82 HIS B N 1
ATOM 3215 C CA . HIS B 1 1 ? -21.108 4.920 28.168 1.00 43.26 82 HIS B CA 1
ATOM 3216 C C . HIS B 1 1 ? -20.665 6.261 27.594 1.00 41.94 82 HIS B C 1
ATOM 3217 O O . HIS B 1 1 ? -21.467 6.995 27.017 1.00 40.43 82 HIS B O 1
ATOM 3219 N N . MET B 1 2 ? -19.382 6.575 27.753 1.00 34.73 83 MET B N 1
ATOM 3220 C CA . MET B 1 2 ? -18.843 7.845 27.283 1.00 35.14 83 MET B CA 1
ATOM 3221 C C . MET B 1 2 ? -18.488 7.742 25.804 1.00 32.16 83 MET B C 1
ATOM 3222 O O . MET B 1 2 ? -17.700 6.876 25.405 1.00 30.24 83 MET B O 1
ATOM 3227 N N . ALA B 1 3 ? -19.066 8.624 24.993 1.00 31.59 84 ALA B N 1
ATOM 3228 C CA . ALA B 1 3 ? -18.710 8.718 23.581 1.00 29.33 84 ALA B CA 1
ATOM 3229 C C . ALA B 1 3 ? -17.443 9.557 23.480 1.00 24.40 84 ALA B C 1
ATOM 3230 O O . ALA B 1 3 ? -17.488 10.786 23.562 1.00 29.94 84 ALA B O 1
ATOM 3232 N N . GLN B 1 4 ? -16.302 8.892 23.322 1.00 20.62 85 GLN B N 1
ATOM 3233 C CA . GLN B 1 4 ? -15.028 9.594 23.239 1.00 16.82 85 GLN B CA 1
ATOM 3234 C C . GLN B 1 4 ? -14.851 10.228 21.862 1.00 17.05 85 GLN B C 1
ATOM 3235 O O . GLN B 1 4 ? -15.450 9.797 20.869 1.00 20.47 85 GLN B O 1
ATOM 3241 N N . ASP B 1 5 ? -14.010 11.264 21.810 1.00 16.34 86 ASP B N 1
ATOM 3242 C CA . ASP B 1 5 ? -13.621 11.875 20.548 1.00 15.73 86 ASP B CA 1
ATOM 3243 C C . ASP B 1 5 ? -12.849 10.874 19.687 1.00 14.62 86 ASP B C 1
ATOM 3244 O O . ASP B 1 5 ? -12.415 9.817 20.145 1.00 14.42 86 ASP B O 1
ATOM 3249 N N . MET B 1 6 ? -12.645 11.242 18.429 1.00 15.42 87 MET B N 1
ATOM 3250 C CA . MET B 1 6 ? -11.869 10.423 17.506 1.00 13.94 87 MET B CA 1
ATOM 3251 C C . MET B 1 6 ? -10.488 10.107 18.079 1.00 14.06 87 MET B C 1
ATOM 3252 O O . MET B 1 6 ? -9.722 11.010 18.419 1.00 14.72 87 MET B O 1
ATOM 3257 N N . ARG B 1 7 ? -10.160 8.811 18.149 1.00 13.03 88 ARG B N 1
ATOM 3258 C CA . ARG B 1 7 ? -8.961 8.370 18.870 1.00 13.53 88 ARG B CA 1
ATOM 3259 C C . ARG B 1 7 ? -7.685 8.698 18.099 1.00 12.88 88 ARG B C 1
ATOM 3260 O O . ARG B 1 7 ? -6.653 9.021 18.704 1.00 13.25 88 ARG B O 1
ATOM 3268 N N . SER B 1 8 ? -7.733 8.601 16.768 1.00 12.45 89 SER B N 1
ATOM 3269 C CA . SER B 1 8 ? -6.599 8.859 15.896 1.00 12.24 89 SER B CA 1
ATOM 3270 C C . SER B 1 8 ? -7.128 9.313 14.548 1.00 13.77 89 SER B C 1
ATOM 3271 O O . SER B 1 8 ? -8.155 8.808 14.078 1.00 15.86 89 SER B O 1
ATOM 3274 N N . GLU B 1 9 ? -6.432 10.267 13.936 1.00 11.96 90 GLU B N 1
ATOM 3275 C CA . GLU B 1 9 ? -6.707 10.643 12.551 1.00 12.68 90 GLU B CA 1
ATOM 3276 C C . GLU B 1 9 ? -5.834 9.897 11.554 1.00 11.83 90 GLU B C 1
ATOM 3277 O O . GLU B 1 9 ? -6.210 9.788 10.380 1.00 13.55 90 GLU B O 1
ATOM 3283 N N . LYS B 1 10 ? -4.689 9.368 12.001 1.00 10.90 91 LYS B N 1
ATOM 3284 C CA . LYS B 1 10 ? -3.755 8.682 11.114 1.00 11.36 91 LYS B CA 1
ATOM 3285 C C . LYS B 1 10 ? -4.138 7.230 10.882 1.00 10.26 91 LYS B C 1
ATOM 3286 O O . LYS B 1 10 ? -3.787 6.660 9.839 1.00 10.57 91 LYS B O 1
ATOM 3292 N N . ARG B 1 11 ? -4.822 6.617 11.841 1.00 10.55 92 ARG B N 1
ATOM 3293 C CA . ARG B 1 11 ? -4.956 5.167 11.872 1.00 10.28 92 ARG B CA 1
ATOM 3294 C C . ARG B 1 11 ? -5.996 4.651 10.887 1.00 10.94 92 ARG B C 1
ATOM 3295 O O . ARG B 1 11 ? -7.137 5.125 10.858 1.00 11.09 92 ARG B O 1
ATOM 3303 N N . GLY B 1 12 ? -5.590 3.659 10.103 1.00 10.47 93 GLY B N 1
ATOM 3304 C CA . GLY B 1 12 ? -6.452 2.999 9.151 1.00 11.18 93 GLY B CA 1
ATOM 3305 C C . GLY B 1 12 ? -6.349 1.491 9.290 1.00 10.77 93 GLY B C 1
ATOM 3306 O O . GLY B 1 12 ? -5.799 0.980 10.269 1.00 12.25 93 GLY B O 1
ATOM 3307 N N . LEU B 1 13 ? -6.864 0.757 8.312 1.00 10.90 94 LEU B N 1
ATOM 3308 C CA . LEU B 1 13 ? -6.747 -0.696 8.310 1.00 11.81 94 LEU B CA 1
ATOM 3309 C C . LEU B 1 13 ? -6.655 -1.175 6.867 1.00 10.90 94 LEU B C 1
ATOM 3310 O O . LEU B 1 13 ? -7.256 -0.571 5.973 1.00 11.63 94 LEU B O 1
ATOM 3315 N N . ALA B 1 14 ? -5.874 -2.232 6.640 1.00 11.80 95 ALA B N 1
ATOM 3316 C CA . ALA B 1 14 ? -5.815 -2.900 5.345 1.00 11.08 95 ALA B CA 1
ATOM 3317 C C . ALA B 1 14 ? -6.732 -4.116 5.440 1.00 11.33 95 ALA B C 1
ATOM 3318 O O . ALA B 1 14 ? -6.420 -5.069 6.161 1.00 11.77 95 ALA B O 1
ATOM 3320 N N . TYR B 1 15 ? -7.886 -4.059 4.768 1.00 11.54 96 TYR B N 1
ATOM 3321 C CA . TYR B 1 15 ? -8.849 -5.155 4.854 1.00 12.07 96 TYR B CA 1
ATOM 3322 C C . TYR B 1 15 ? -9.973 -4.924 3.859 1.00 11.47 96 TYR B C 1
ATOM 3323 O O . TYR B 1 15 ? -10.429 -3.793 3.691 1.00 12.73 96 TYR B O 1
ATOM 3332 N N . GLY B 1 16 ? -10.452 -6.008 3.243 1.00 13.01 97 GLY B N 1
ATOM 3333 C CA . GLY B 1 16 ? -11.492 -5.891 2.242 1.00 14.46 97 GLY B CA 1
ATOM 3334 C C . GLY B 1 16 ? -12.796 -6.613 2.503 1.00 13.59 97 GLY B C 1
ATOM 3335 O O . GLY B 1 16 ? -13.638 -6.645 1.601 1.00 15.80 97 GLY B O 1
ATOM 3336 N N . TYR B 1 17 ? -12.995 -7.179 3.692 1.00 12.88 98 TYR B N 1
ATOM 3337 C CA . TYR B 1 17 ? -14.197 -7.963 3.973 1.00 14.91 98 TYR B CA 1
ATOM 3338 C C . TYR B 1 17 ? -14.907 -7.476 5.227 1.00 14.98 98 TYR B C 1
ATOM 3339 O O . TYR B 1 17 ? -15.424 -8.269 6.020 1.00 16.97 98 TYR B O 1
ATOM 3348 N N . HIS B 1 18 ? -14.967 -6.157 5.416 1.00 13.33 99 HIS B N 1
ATOM 3349 C CA . HIS B 1 18 ? -15.681 -5.613 6.565 1.00 14.03 99 HIS B CA 1
ATOM 3350 C C . HIS B 1 18 ? -17.182 -5.849 6.431 1.00 15.51 99 HIS B C 1
ATOM 3351 O O . HIS B 1 18 ? -17.753 -5.742 5.343 1.00 16.06 99 HIS B O 1
ATOM 3358 N N . SER B 1 19 ? -17.823 -6.124 7.557 1.00 14.58 100 SER B N 1
ATOM 3359 C CA . SER B 1 19 ? -19.255 -5.914 7.711 1.00 14.81 100 SER B CA 1
ATOM 3360 C C . SER B 1 19 ? -19.477 -4.550 8.347 1.00 14.67 100 SER B C 1
ATOM 3361 O O . SER B 1 19 ? -18.545 -3.915 8.853 1.00 14.57 100 SER B O 1
ATOM 3364 N N . GLU B 1 20 ? -20.735 -4.094 8.329 1.00 14.32 101 GLU B N 1
ATOM 3365 C CA . GLU B 1 20 ? -21.073 -2.886 9.075 1.00 16.25 101 GLU B CA 1
ATOM 3366 C C . GLU B 1 20 ? -20.745 -3.050 10.550 1.00 16.21 101 GLU B C 1
ATOM 3367 O O . GLU B 1 20 ? -20.239 -2.118 11.191 1.00 16.53 101 GLU B O 1
ATOM 3373 N N . ASN B 1 21 ? -21.003 -4.237 11.107 1.00 14.29 102 ASN B N 1
ATOM 3374 C CA . ASN B 1 21 ? -20.672 -4.459 12.510 1.00 16.56 102 ASN B CA 1
ATOM 3375 C C . ASN B 1 21 ? -19.175 -4.304 12.766 1.00 14.62 102 ASN B C 1
ATOM 3376 O O . ASN B 1 21 ? -18.777 -3.782 13.813 1.00 15.21 102 ASN B O 1
ATOM 3381 N N . ASP B 1 22 ? -18.335 -4.774 11.835 1.00 14.76 103 ASP B N 1
ATOM 3382 C CA . ASP B 1 22 ? -16.886 -4.595 11.965 1.00 14.12 103 ASP B CA 1
ATOM 3383 C C . ASP B 1 22 ? -16.523 -3.112 12.029 1.00 15.03 103 ASP B C 1
ATOM 3384 O O . ASP B 1 22 ? -15.756 -2.686 12.899 1.00 14.88 103 ASP B O 1
ATOM 3389 N N . LEU B 1 23 ? -17.057 -2.307 11.104 1.00 14.71 104 LEU B N 1
ATOM 3390 C CA . LEU B 1 23 ? -16.757 -0.876 11.134 1.00 14.25 104 LEU B CA 1
ATOM 3391 C C . LEU B 1 23 ? -17.267 -0.235 12.421 1.00 16.55 104 LEU B C 1
ATOM 3392 O O . LEU B 1 23 ? -16.624 0.665 12.982 1.00 15.14 104 LEU B O 1
ATOM 3397 N N . LYS B 1 24 ? -18.425 -0.679 12.909 1.00 15.45 105 LYS B N 1
ATOM 3398 C CA . LYS B 1 24 ? -18.937 -0.130 14.157 1.00 15.61 105 LYS B CA 1
ATOM 3399 C C . LYS B 1 24 ? -18.061 -0.499 15.345 1.00 14.59 105 LYS B C 1
ATOM 3400 O O . LYS B 1 24 ? -17.905 0.309 16.269 1.00 17.05 105 LYS B O 1
ATOM 3406 N N . ALA B 1 25 ? -17.446 -1.684 15.325 1.00 14.58 106 ALA B N 1
ATOM 3407 C CA . ALA B 1 25 ? -16.552 -2.068 16.408 1.00 16.65 106 ALA B CA 1
ATOM 3408 C C . ALA B 1 25 ? -15.349 -1.143 16.500 1.00 15.14 106 ALA B C 1
ATOM 3409 O O . ALA B 1 25 ? -14.812 -0.938 17.595 1.00 17.91 106 ALA B O 1
ATOM 3411 N N . MET B 1 26 ? -14.906 -0.586 15.374 1.00 13.96 107 MET B N 1
ATOM 3412 C CA . MET B 1 26 ? -13.751 0.298 15.335 1.00 14.17 107 MET B CA 1
ATOM 3413 C C . MET B 1 26 ? -14.134 1.771 15.243 1.00 12.94 107 MET B C 1
ATOM 3414 O O . MET B 1 26 ? -13.246 2.625 15.187 1.00 13.83 107 MET B O 1
ATOM 3419 N N . GLN B 1 27 ? -15.427 2.085 15.241 1.00 13.38 108 GLN B N 1
ATOM 3420 C CA . GLN B 1 27 ? -15.887 3.447 15.001 1.00 13.62 108 GLN B CA 1
ATOM 3421 C C . GLN B 1 27 ? -15.322 4.406 16.035 1.00 12.71 108 GLN B C 1
ATOM 3422 O O . GLN B 1 27 ? -15.328 4.125 17.233 1.00 14.09 108 GLN B O 1
ATOM 3428 N N . GLY B 1 28 ? -14.828 5.544 15.559 1.00 12.89 109 GLY B N 1
ATOM 3429 C CA . GLY B 1 28 ? -14.211 6.513 16.430 1.00 13.92 109 GLY B CA 1
ATOM 3430 C C . GLY B 1 28 ? -12.807 6.165 16.860 1.00 13.85 109 GLY B C 1
ATOM 3431 O O . GLY B 1 28 ? -12.217 6.911 17.650 1.00 15.53 109 GLY B O 1
ATOM 3432 N N . LYS B 1 29 ? -12.263 5.053 16.376 1.00 12.38 110 LYS B N 1
ATOM 3433 C CA . LYS B 1 29 ? -10.920 4.612 16.725 1.00 12.93 110 LYS B CA 1
ATOM 3434 C C . LYS B 1 29 ? -10.070 4.317 15.502 1.00 12.66 110 LYS B C 1
ATOM 3435 O O . LYS B 1 29 ? -8.857 4.123 15.646 1.00 14.33 110 LYS B O 1
ATOM 3441 N N . VAL B 1 30 ? -10.669 4.271 14.314 1.00 12.01 111 VAL B N 1
ATOM 3442 C CA . VAL B 1 30 ? -9.997 4.072 13.038 1.00 12.53 111 VAL B CA 1
ATOM 3443 C C . VAL B 1 30 ? -10.636 5.068 12.078 1.00 11.40 111 VAL B C 1
ATOM 3444 O O . VAL B 1 30 ? -11.864 5.209 12.066 1.00 13.20 111 VAL B O 1
ATOM 3448 N N . LYS B 1 31 ? -9.819 5.783 11.296 1.00 12.21 112 LYS B N 1
ATOM 3449 C CA . LYS B 1 31 ? -10.296 6.874 10.447 1.00 11.97 112 LYS B CA 1
ATOM 3450 C C . LYS B 1 31 ? -10.551 6.472 8.997 1.00 11.61 112 LYS B C 1
ATOM 3451 O O . LYS B 1 31 ? -11.432 7.054 8.345 1.00 11.94 112 LYS B O 1
ATOM 3457 N N . TRP B 1 32 ? -9.794 5.513 8.464 1.00 10.30 113 TRP B N 1
ATOM 3458 C CA . TRP B 1 32 ? -9.829 5.232 7.035 1.00 11.32 113 TRP B CA 1
ATOM 3459 C C . TRP B 1 32 ? -9.493 3.763 6.816 1.00 10.49 113 TRP B C 1
ATOM 3460 O O . TRP B 1 32 ? -9.004 3.078 7.715 1.00 11.18 113 TRP B O 1
ATOM 3471 N N . TRP B 1 33 ? -9.748 3.272 5.606 1.00 10.90 114 TRP B N 1
ATOM 3472 C CA . TRP B 1 33 ? -9.245 1.952 5.249 1.00 11.12 114 TRP B CA 1
ATOM 3473 C C . TRP B 1 33 ? -9.068 1.860 3.743 1.00 11.66 114 TRP B C 1
ATOM 3474 O O . TRP B 1 33 ? -9.551 2.703 2.980 1.00 11.22 114 TRP B O 1
ATOM 3485 N N . TYR B 1 34 ? -8.333 0.831 3.330 1.00 11.07 115 TYR B N 1
ATOM 3486 C CA . TYR B 1 34 ? -8.235 0.457 1.932 1.00 11.99 115 TYR B CA 1
ATOM 3487 C C . TYR B 1 34 ? -8.232 -1.061 1.857 1.00 10.48 115 TYR B C 1
ATOM 3488 O O . TYR B 1 34 ? -8.063 -1.752 2.865 1.00 11.51 115 TYR B O 1
ATOM 3497 N N . ASN B 1 35 ? -8.468 -1.578 0.649 1.00 11.56 116 ASN B N 1
ATOM 3498 C CA . ASN B 1 35 ? -8.668 -3.011 0.466 1.00 11.66 116 ASN B CA 1
ATOM 3499 C C . ASN B 1 35 ? -7.939 -3.537 -0.764 1.00 12.59 116 ASN B C 1
ATOM 3500 O O . ASN B 1 35 ? -8.291 -4.610 -1.271 1.00 13.80 116 ASN B O 1
ATOM 3505 N N . TRP B 1 36 ? -6.940 -2.809 -1.262 1.00 12.62 117 TRP B N 1
ATOM 3506 C CA . TRP B 1 36 ? -6.187 -3.117 -2.475 1.00 12.23 117 TRP B CA 1
ATOM 3507 C C . TRP B 1 36 ? -7.032 -3.044 -3.742 1.00 13.34 117 TRP B C 1
ATOM 3508 O O . TRP B 1 36 ? -6.509 -3.338 -4.829 1.00 14.68 117 TRP B O 1
ATOM 3519 N N . ASP B 1 37 ? -8.294 -2.628 -3.654 1.00 13.65 118 ASP B N 1
ATOM 3520 C CA . ASP B 1 37 ? -9.250 -2.703 -4.751 1.00 14.03 118 ASP B CA 1
ATOM 3521 C C . ASP B 1 37 ? -9.773 -1.305 -5.073 1.00 13.70 118 ASP B C 1
ATOM 3522 O O . ASP B 1 37 ? -9.452 -0.311 -4.405 1.00 13.01 118 ASP B O 1
ATOM 3527 N N . THR B 1 38 ? -10.620 -1.245 -6.101 1.00 15.03 119 THR B N 1
ATOM 3528 C CA . THR B 1 38 ? -11.083 0.005 -6.691 1.00 15.01 119 THR B CA 1
ATOM 3529 C C . THR B 1 38 ? -12.358 0.566 -6.066 1.00 15.25 119 THR B C 1
ATOM 3530 O O . THR B 1 38 ? -12.773 1.665 -6.451 1.00 17.21 119 THR B O 1
ATOM 3534 N N . GLN B 1 39 ? -12.981 -0.137 -5.123 1.00 14.07 120 GLN B N 1
ATOM 3535 C CA . GLN B 1 39 ? -14.217 0.329 -4.503 1.00 13.09 120 GLN B CA 1
ATOM 3536 C C . GLN B 1 39 ? -14.317 -0.266 -3.105 1.00 13.07 120 GLN B C 1
ATOM 3537 O O . GLN B 1 39 ? -13.723 -1.306 -2.805 1.00 13.75 120 GLN B O 1
ATOM 3543 N N . ALA B 1 40 ? -15.092 0.407 -2.252 1.00 13.89 121 ALA B N 1
ATOM 3544 C CA . ALA B 1 40 ? -15.251 -0.026 -0.867 1.00 14.20 121 ALA B CA 1
ATOM 3545 C C . ALA B 1 40 ? -15.872 -1.417 -0.796 1.00 13.20 121 ALA B C 1
ATOM 3546 O O . ALA B 1 40 ? -16.642 -1.817 -1.675 1.00 15.67 121 ALA B O 1
ATOM 3548 N N . ASP B 1 41 ? -15.529 -2.148 0.274 1.00 13.16 122 ASP B N 1
ATOM 3549 C CA . ASP B 1 41 ? -16.068 -3.483 0.516 1.00 14.51 122 ASP B CA 1
ATOM 3550 C C . ASP B 1 41 ? -17.576 -3.483 0.303 1.00 15.06 122 ASP B C 1
ATOM 3551 O O . ASP B 1 41 ? -18.276 -2.567 0.742 1.00 16.34 122 ASP B O 1
ATOM 3556 N N . ALA B 1 42 ? -18.072 -4.543 -0.342 1.00 18.01 123 ALA B N 1
ATOM 3557 C CA . ALA B 1 42 ? -19.459 -4.558 -0.811 1.00 20.74 123 ALA B CA 1
ATOM 3558 C C . ALA B 1 42 ? -20.454 -4.281 0.312 1.00 18.04 123 ALA B C 1
ATOM 3559 O O . ALA B 1 42 ? -21.419 -3.526 0.128 1.00 22.67 123 ALA B O 1
ATOM 3561 N N . ASN B 1 43 ? -20.243 -4.863 1.478 1.00 17.85 124 ASN B N 1
ATOM 3562 C CA . ASN B 1 43 ? -21.281 -4.792 2.496 1.00 20.27 124 ASN B CA 1
ATOM 3563 C C . ASN B 1 43 ? -21.274 -3.493 3.294 1.00 18.12 124 ASN B C 1
ATOM 3564 O O . ASN B 1 43 ? -22.179 -3.283 4.108 1.00 20.21 124 ASN B O 1
ATOM 3569 N N . VAL B 1 44 ? -20.306 -2.601 3.071 1.00 17.38 125 VAL B N 1
ATOM 3570 C CA . VAL B 1 44 ? -20.235 -1.334 3.790 1.00 16.97 125 VAL B CA 1
ATOM 3571 C C . VAL B 1 44 ? -20.236 -0.126 2.872 1.00 16.00 125 VAL B C 1
ATOM 3572 O O . VAL B 1 44 ? -20.079 0.999 3.356 1.00 15.25 125 VAL B O 1
ATOM 3576 N N . LYS B 1 45 ? -20.380 -0.319 1.563 1.00 16.87 126 LYS B N 1
ATOM 3577 C CA . LYS B 1 45 ? -20.262 0.801 0.634 1.00 19.40 126 LYS B CA 1
ATOM 3578 C C . LYS B 1 45 ? -21.282 1.891 0.946 1.00 19.95 126 LYS B C 1
ATOM 3579 O O . LYS B 1 45 ? -20.970 3.085 0.873 1.00 21.58 126 LYS B O 1
ATOM 3585 N N . GLU B 1 46 ? -22.489 1.497 1.346 1.00 18.65 127 GLU B N 1
ATOM 3586 C CA . GLU B 1 46 ? -23.560 2.465 1.557 1.00 20.15 127 GLU B CA 1
ATOM 3587 C C . GLU B 1 46 ? -23.350 3.297 2.823 1.00 19.22 127 GLU B C 1
ATOM 3588 O O . GLU B 1 46 ? -23.633 4.502 2.832 1.00 20.71 127 GLU B O 1
ATOM 3594 N N . ASN B 1 47 ? -22.890 2.679 3.912 1.00 17.51 128 ASN B N 1
ATOM 3595 C CA . ASN B 1 47 ? -22.936 3.310 5.225 1.00 16.88 128 ASN B CA 1
ATOM 3596 C C . ASN B 1 47 ? -21.575 3.624 5.842 1.00 15.80 128 ASN B C 1
ATOM 3597 O O . ASN B 1 47 ? -21.534 4.152 6.955 1.00 15.84 128 ASN B O 1
ATOM 3602 N N . TYR B 1 48 ? -20.459 3.330 5.160 1.00 14.11 129 TYR B N 1
ATOM 3603 C CA . TYR B 1 48 ? -19.163 3.470 5.828 1.00 13.21 129 TYR B CA 1
ATOM 3604 C C . TYR B 1 48 ? -18.919 4.900 6.289 1.00 12.82 129 TYR B C 1
ATOM 3605 O O . TYR B 1 48 ? -18.372 5.123 7.372 1.00 13.51 129 TYR B O 1
ATOM 3614 N N . ALA B 1 49 ? -19.349 5.887 5.498 1.00 12.57 130 ALA B N 1
ATOM 3615 C CA . ALA B 1 49 ? -19.042 7.262 5.876 1.00 13.39 130 ALA B CA 1
ATOM 3616 C C . ALA B 1 49 ? -19.798 7.683 7.127 1.00 13.47 130 ALA B C 1
ATOM 3617 O O . ALA B 1 49 ? -19.303 8.513 7.897 1.00 14.38 130 ALA B O 1
ATOM 3619 N N . SER B 1 50 ? -20.974 7.094 7.363 1.00 13.31 131 SER B N 1
ATOM 3620 C CA . SER B 1 50 ? -21.736 7.393 8.567 1.00 14.36 131 SER B CA 1
ATOM 3621 C C . SER B 1 50 ? -21.024 6.940 9.830 1.00 15.05 131 SER B C 1
ATOM 3622 O O . SER B 1 50 ? -21.361 7.419 10.917 1.00 16.72 131 SER B O 1
ATOM 3625 N N . TYR B 1 51 ? -20.051 6.037 9.717 1.00 14.60 132 TYR B N 1
ATOM 3626 C CA . TYR B 1 51 ? -19.279 5.590 10.868 1.00 14.70 132 TYR B CA 1
ATOM 3627 C C . TYR B 1 51 ? -17.961 6.337 11.001 1.00 13.93 132 TYR B C 1
ATOM 3628 O O . TYR B 1 51 ? -17.116 5.932 11.805 1.00 14.83 132 TYR B O 1
ATOM 3637 N N . GLY B 1 52 ? -17.765 7.403 10.226 1.00 14.65 133 GLY B N 1
ATOM 3638 C CA . GLY B 1 52 ? -16.600 8.254 10.346 1.00 13.47 133 GLY B CA 1
ATOM 3639 C C . GLY B 1 52 ? -15.447 7.927 9.421 1.00 13.00 133 GLY B C 1
ATOM 3640 O O . GLY B 1 52 ? -14.405 8.584 9.511 1.00 15.47 133 GLY B O 1
ATOM 3641 N N . TYR B 1 53 ? -15.594 6.954 8.527 1.00 12.79 134 TYR B N 1
ATOM 3642 C CA . TYR B 1 53 ? -14.482 6.503 7.700 1.00 12.23 134 TYR B CA 1
ATOM 3643 C C . TYR B 1 53 ? -14.464 7.226 6.364 1.00 11.74 134 TYR B C 1
ATOM 3644 O O . TYR B 1 53 ? -15.512 7.576 5.803 1.00 13.63 134 TYR B O 1
ATOM 3653 N N . ASP B 1 54 ? -13.258 7.415 5.835 1.00 12.61 135 ASP B N 1
ATOM 3654 C CA . ASP B 1 54 ? -13.075 7.563 4.404 1.00 12.22 135 ASP B CA 1
ATOM 3655 C C . ASP B 1 54 ? -12.432 6.298 3.849 1.00 12.70 135 ASP B C 1
ATOM 3656 O O . ASP B 1 54 ? -11.633 5.639 4.526 1.00 13.63 135 ASP B O 1
ATOM 3661 N N . PHE B 1 55 ? -12.845 5.927 2.648 1.00 11.72 136 PHE B N 1
ATOM 3662 C CA . PHE B 1 55 ? -12.268 4.799 1.939 1.00 11.71 136 PHE B CA 1
ATOM 3663 C C . PHE B 1 55 ? -11.265 5.307 0.916 1.00 12.05 136 PHE B C 1
ATOM 3664 O O . PHE B 1 55 ? -11.509 6.314 0.243 1.00 11.60 136 PHE B O 1
ATOM 3672 N N . VAL B 1 56 ? -10.151 4.591 0.784 1.00 11.19 137 VAL B N 1
ATOM 3673 C CA . VAL B 1 56 ? -9.104 4.956 -0.170 1.00 11.42 137 VAL B CA 1
ATOM 3674 C C . VAL B 1 56 ? -8.993 3.878 -1.241 1.00 10.53 137 VAL B C 1
ATOM 3675 O O . VAL B 1 56 ? -8.499 2.777 -0.963 1.00 11.46 137 VAL B O 1
ATOM 3679 N N . PRO B 1 57 ? -9.442 4.136 -2.463 1.00 11.20 138 PRO B N 1
ATOM 3680 C CA . PRO B 1 57 ? -9.277 3.143 -3.527 1.00 11.92 138 PRO B CA 1
ATOM 3681 C C . PRO B 1 57 ? -7.816 3.020 -3.925 1.00 12.20 138 PRO B C 1
ATOM 3682 O O . PRO B 1 57 ? -6.998 3.913 -3.686 1.00 12.49 138 PRO B O 1
ATOM 3686 N N . MET B 1 58 ? -7.510 1.893 -4.563 1.00 12.35 139 MET B N 1
ATOM 3687 C CA . MET B 1 58 ? -6.181 1.609 -5.083 1.00 11.31 139 MET B CA 1
ATOM 3688 C C . MET B 1 58 ? -6.287 1.160 -6.532 1.00 12.97 139 MET B C 1
ATOM 3689 O O . MET B 1 58 ? -7.227 0.450 -6.909 1.00 13.54 139 MET B O 1
ATOM 3694 N N . ALA B 1 59 ? -5.316 1.572 -7.334 1.00 12.51 140 ALA B N 1
ATOM 3695 C CA . ALA B 1 59 ? -5.051 0.968 -8.638 1.00 12.49 140 ALA B CA 1
ATOM 3696 C C . ALA B 1 59 ? -3.877 0.012 -8.434 1.00 12.98 140 ALA B C 1
ATOM 3697 O O . ALA B 1 59 ? -2.713 0.430 -8.413 1.00 13.28 140 ALA B O 1
ATOM 3699 N N . TRP B 1 60 ? -4.186 -1.276 -8.280 1.00 12.60 141 TRP B N 1
ATOM 3700 C CA . TRP B 1 60 ? -3.187 -2.237 -7.826 1.00 13.41 141 TRP B CA 1
ATOM 3701 C C . TRP B 1 60 ? -2.062 -2.393 -8.846 1.00 12.86 141 TRP B C 1
ATOM 3702 O O . TRP B 1 60 ? -0.877 -2.426 -8.480 1.00 13.57 141 TRP B O 1
ATOM 3713 N N . ASP B 1 61 ? -2.408 -2.481 -10.128 1.00 13.82 142 ASP B N 1
ATOM 3714 C CA . ASP B 1 61 ? -1.441 -2.391 -11.219 1.00 14.00 142 ASP B CA 1
ATOM 3715 C C . ASP B 1 61 ? -2.108 -1.626 -12.354 1.00 13.82 142 ASP B C 1
ATOM 3716 O O . ASP B 1 61 ? -3.227 -1.115 -12.215 1.00 14.17 142 ASP B O 1
ATOM 3721 N N . GLU B 1 62 ? -1.419 -1.535 -13.492 1.00 15.20 143 GLU B N 1
ATOM 3722 C CA . GLU B 1 62 ? -1.937 -0.736 -14.595 1.00 16.06 143 GLU B CA 1
ATOM 3723 C C . GLU B 1 62 ? -3.152 -1.366 -15.264 1.00 15.45 143 GLU B C 1
ATOM 3724 O O . GLU B 1 62 ? -3.795 -0.705 -16.089 1.00 17.62 143 GLU B O 1
ATOM 3730 N N . ASN B 1 63 ? -3.483 -2.610 -14.929 1.00 15.25 144 ASN B N 1
ATOM 3731 C CA . ASN B 1 63 ? -4.650 -3.291 -15.471 1.00 17.05 144 ASN B CA 1
ATOM 3732 C C . ASN B 1 63 ? -5.864 -3.193 -14.555 1.00 19.38 144 ASN B C 1
ATOM 3733 O O . ASN B 1 63 ? -6.825 -3.949 -14.731 1.00 19.04 144 ASN B O 1
ATOM 3738 N N . PHE B 1 64 ? -5.836 -2.282 -13.585 1.00 16.61 145 PHE B N 1
ATOM 3739 C CA . PHE B 1 64 ? -6.958 -2.099 -12.675 1.00 14.94 145 PHE B CA 1
ATOM 3740 C C . PHE B 1 64 ? -8.219 -1.748 -13.455 1.00 17.10 145 PHE B C 1
ATOM 3741 O O . PHE B 1 64 ? -8.165 -1.156 -14.536 1.00 17.75 145 PHE B O 1
ATOM 3749 N N . ASN B 1 65 ? -9.364 -2.099 -12.878 1.00 17.54 146 ASN B N 1
ATOM 3750 C CA . ASN B 1 65 ? -10.657 -1.832 -13.504 1.00 18.82 146 ASN B CA 1
ATOM 3751 C C . ASN B 1 65 ? -10.988 -0.355 -13.321 1.00 17.16 146 ASN B C 1
ATOM 3752 O O . ASN B 1 65 ? -11.566 0.063 -12.312 1.00 16.38 146 ASN B O 1
ATOM 3757 N N . GLU B 1 66 ? -10.625 0.442 -14.324 1.00 18.07 147 GLU B N 1
ATOM 3758 C CA . GLU B 1 66 ? -10.874 1.875 -14.268 1.00 18.19 147 GLU B CA 1
ATOM 3759 C C . GLU B 1 66 ? -12.364 2.189 -14.291 1.00 18.08 147 GLU B C 1
ATOM 3760 O O . GLU B 1 66 ? -12.800 3.146 -13.642 1.00 19.23 147 GLU B O 1
ATOM 3766 N N . GLU B 1 67 ? -13.158 1.397 -15.018 1.00 20.15 148 GLU B N 1
ATOM 3767 C CA . GLU B 1 67 ? -14.603 1.610 -15.037 1.00 18.74 148 GLU B CA 1
ATOM 3768 C C . GLU B 1 67 ? -15.185 1.483 -13.637 1.00 18.23 148 GLU B C 1
ATOM 3769 O O . GLU B 1 67 ? -16.004 2.310 -13.210 1.00 19.22 148 GLU B O 1
ATOM 3775 N N . ALA B 1 68 ? -14.791 0.433 -12.919 1.00 17.61 149 ALA B N 1
ATOM 3776 C CA . ALA B 1 68 ? -15.271 0.233 -11.558 1.00 17.86 149 ALA B CA 1
ATOM 3777 C C . ALA B 1 68 ? -14.821 1.363 -10.641 1.00 17.09 149 ALA B C 1
ATOM 3778 O O . ALA B 1 68 ? -15.597 1.833 -9.800 1.00 17.56 149 ALA B O 1
ATOM 3780 N N . LEU B 1 69 ? -13.572 1.821 -10.793 1.00 16.29 150 LEU B N 1
ATOM 3781 C CA . LEU B 1 69 ? -13.067 2.891 -9.936 1.00 15.36 150 LEU B CA 1
ATOM 3782 C C . LEU B 1 69 ? -13.823 4.192 -10.180 1.00 16.29 150 LEU B C 1
ATOM 3783 O O . LEU B 1 69 ? -14.283 4.844 -9.235 1.00 15.64 150 LEU B O 1
ATOM 3788 N N . ARG B 1 70 ? -13.971 4.583 -11.446 1.00 17.54 151 ARG B N 1
ATOM 3789 C CA . ARG B 1 70 ? -14.675 5.821 -11.755 1.00 16.70 151 ARG B CA 1
ATOM 3790 C C . ARG B 1 70 ? -16.143 5.755 -11.347 1.00 18.05 151 ARG B C 1
ATOM 3791 O O . ARG B 1 70 ? -16.687 6.735 -10.824 1.00 18.21 151 ARG B O 1
ATOM 3799 N N . SER B 1 71 ? -16.796 4.607 -11.560 1.00 17.56 152 SER B N 1
ATOM 3800 C CA . SER B 1 71 ? -18.195 4.462 -11.153 1.00 17.61 152 SER B CA 1
ATOM 3801 C C . SER B 1 71 ? -18.345 4.594 -9.642 1.00 18.97 152 SER B C 1
ATOM 3802 O O . SER B 1 71 ? -19.320 5.176 -9.152 1.00 20.29 152 SER B O 1
ATOM 3805 N N . PHE B 1 72 ? -17.391 4.049 -8.888 1.00 17.11 153 PHE B N 1
ATOM 3806 C CA . PHE B 1 72 ? -17.414 4.192 -7.439 1.00 17.15 153 PHE B CA 1
ATOM 3807 C C . PHE B 1 72 ? -17.200 5.644 -7.038 1.00 15.36 153 PHE B C 1
ATOM 3808 O O . PHE B 1 72 ? -17.944 6.182 -6.208 1.00 16.40 153 PHE B O 1
ATOM 3816 N N . LEU B 1 73 ? -16.217 6.313 -7.645 1.00 15.62 154 LEU B N 1
ATOM 3817 C CA . LEU B 1 73 ? -15.961 7.708 -7.304 1.00 16.04 154 LEU B CA 1
ATOM 3818 C C . LEU B 1 73 ? -17.150 8.599 -7.642 1.00 17.80 154 LEU B C 1
ATOM 3819 O O . LEU B 1 73 ? -17.418 9.568 -6.922 1.00 18.33 154 LEU B O 1
ATOM 3824 N N . ASP B 1 74 ? -17.873 8.283 -8.724 1.00 16.90 155 ASP B N 1
ATOM 3825 C CA . ASP B 1 74 ? -19.083 9.030 -9.067 1.00 17.14 155 ASP B CA 1
ATOM 3826 C C . ASP B 1 74 ? -20.069 9.070 -7.910 1.00 18.88 155 ASP B C 1
ATOM 3827 O O . ASP B 1 74 ? -20.818 10.045 -7.767 1.00 21.82 155 ASP B O 1
ATOM 3832 N N . ASN B 1 75 ? -20.108 8.017 -7.097 1.00 16.51 156 ASN B N 1
ATOM 3833 C CA . ASN B 1 75 ? -21.044 7.926 -5.988 1.00 17.00 156 ASN B CA 1
ATOM 3834 C C . ASN B 1 75 ? -20.448 8.341 -4.650 1.00 15.62 156 ASN B C 1
ATOM 3835 O O . ASN B 1 75 ? -21.186 8.417 -3.664 1.00 16.96 156 ASN B O 1
ATOM 3840 N N . HIS B 1 76 ? -19.145 8.608 -4.586 1.00 14.89 157 HIS B N 1
ATOM 3841 C CA . HIS B 1 76 ? -18.459 8.883 -3.322 1.00 13.91 157 HIS B CA 1
ATOM 3842 C C . HIS B 1 76 ? -17.512 10.056 -3.481 1.00 14.87 157 HIS B C 1
ATOM 3843 O O . HIS B 1 76 ? -16.284 9.899 -3.484 1.00 14.41 157 HIS B O 1
ATOM 3850 N N . PRO B 1 77 ? -18.058 11.268 -3.608 1.00 13.62 158 PRO B N 1
ATOM 3851 C CA . PRO B 1 77 ? -17.201 12.460 -3.690 1.00 14.02 158 PRO B CA 1
ATOM 3852 C C . PRO B 1 77 ? -16.453 12.754 -2.404 1.00 15.63 158 PRO B C 1
ATOM 3853 O O . PRO B 1 77 ? -15.628 13.682 -2.386 1.00 17.94 158 PRO B O 1
ATOM 3857 N N . ASP B 1 78 ? -16.736 12.014 -1.330 1.00 13.62 159 ASP B N 1
ATOM 3858 C CA . ASP B 1 78 ? -15.998 12.112 -0.078 1.00 13.71 159 ASP B CA 1
ATOM 3859 C C . ASP B 1 78 ? -14.683 11.344 -0.092 1.00 14.50 159 ASP B C 1
ATOM 3860 O O . ASP B 1 78 ? -13.898 11.482 0.850 1.00 16.67 159 ASP B O 1
ATOM 3865 N N . VAL B 1 79 ? -14.412 10.552 -1.125 1.00 14.08 160 VAL B N 1
ATOM 3866 C CA . VAL B 1 79 ? -13.079 9.981 -1.294 1.00 12.18 160 VAL B CA 1
ATOM 3867 C C . VAL B 1 79 ? -12.113 11.106 -1.642 1.00 12.44 160 VAL B C 1
ATOM 3868 O O . VAL B 1 79 ? -12.406 11.954 -2.498 1.00 14.23 160 VAL B O 1
ATOM 3872 N N . LYS B 1 80 ? -10.953 11.126 -0.977 1.00 12.77 161 LYS B N 1
ATOM 3873 C CA . LYS B 1 80 ? -9.976 12.195 -1.148 1.00 13.45 161 LYS B CA 1
ATOM 3874 C C . LYS B 1 80 ? -8.620 11.740 -1.676 1.00 12.03 161 LYS B C 1
ATOM 3875 O O . LYS B 1 80 ? -7.803 12.591 -2.044 1.00 12.83 161 LYS B O 1
ATOM 3881 N N . TYR B 1 81 ? -8.358 10.435 -1.724 1.00 11.86 162 TYR B N 1
ATOM 3882 C CA . TYR B 1 81 ? -7.038 9.916 -2.048 1.00 10.98 162 TYR B CA 1
ATOM 3883 C C . TYR B 1 81 ? -7.185 8.701 -2.950 1.00 12.88 162 TYR B C 1
ATOM 3884 O O . TYR B 1 81 ? -8.204 7.999 -2.931 1.00 12.96 162 TYR B O 1
ATOM 3893 N N . LEU B 1 82 ? -6.129 8.440 -3.721 1.00 12.49 163 LEU B N 1
ATOM 3894 C CA . LEU B 1 82 ? -6.032 7.246 -4.550 1.00 12.36 163 LEU B CA 1
ATOM 3895 C C . LEU B 1 82 ? -4.624 6.682 -4.417 1.00 11.65 163 LEU B C 1
ATOM 3896 O O . LEU B 1 82 ? -3.640 7.419 -4.568 1.00 12.63 163 LEU B O 1
ATOM 3901 N N . LEU B 1 83 ? -4.541 5.386 -4.106 1.00 11.44 164 LEU B N 1
ATOM 3902 C CA . LEU B 1 83 ? -3.263 4.695 -3.956 1.00 10.87 164 LEU B CA 1
ATOM 3903 C C . LEU B 1 83 ? -2.784 4.158 -5.302 1.00 11.10 164 LEU B C 1
ATOM 3904 O O . LEU B 1 83 ? -3.543 3.493 -6.018 1.00 12.30 164 LEU B O 1
ATOM 3909 N N . GLY B 1 84 ? -1.519 4.417 -5.626 1.00 11.30 165 GLY B N 1
ATOM 3910 C CA . GLY B 1 84 ? -0.895 3.871 -6.815 1.00 12.13 165 GLY B CA 1
ATOM 3911 C C . GLY B 1 84 ? -0.461 2.425 -6.635 1.00 11.87 165 GLY B C 1
ATOM 3912 O O . GLY B 1 84 ? -0.779 1.756 -5.651 1.00 12.15 165 GLY B O 1
ATOM 3913 N N . TRP B 1 85 ? 0.325 1.957 -7.611 1.00 11.33 166 TRP B N 1
ATOM 3914 C CA . TRP B 1 85 ? 0.536 0.521 -7.805 1.00 11.74 166 TRP B CA 1
ATOM 3915 C C . TRP B 1 85 ? 1.091 -0.154 -6.550 1.00 11.50 166 TRP B C 1
ATOM 3916 O O . TRP B 1 85 ? 1.929 0.402 -5.837 1.00 12.32 166 TRP B O 1
ATOM 3927 N N . ASN B 1 86 ? 0.646 -1.384 -6.298 1.00 11.40 167 ASN B N 1
ATOM 3928 C CA . ASN B 1 86 ? 1.069 -2.136 -5.117 1.00 11.44 167 ASN B CA 1
ATOM 3929 C C . ASN B 1 86 ? 2.344 -2.920 -5.415 1.00 13.04 167 ASN B C 1
ATOM 3930 O O . ASN B 1 86 ? 2.317 -3.890 -6.178 1.00 13.77 167 ASN B O 1
ATOM 3935 N N . GLN B 1 87 ? 3.452 -2.535 -4.784 1.00 12.19 168 GLN B N 1
ATOM 3936 C CA . GLN B 1 87 ? 4.720 -3.247 -4.911 1.00 12.15 168 GLN B CA 1
ATOM 3937 C C . GLN B 1 87 ? 5.122 -3.507 -6.364 1.00 12.96 168 GLN B C 1
ATOM 3938 O O . GLN B 1 87 ? 5.335 -4.657 -6.767 1.0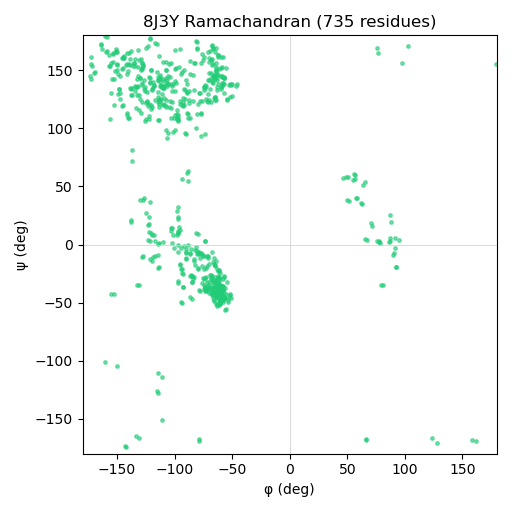0 13.15 168 GLN B O 1
ATOM 3944 N N . PRO B 1 88 ? 5.258 -2.458 -7.168 1.00 12.33 169 PRO B N 1
ATOM 3945 C CA . PRO B 1 88 ? 5.703 -2.662 -8.553 1.00 13.23 169 PRO B CA 1
ATOM 3946 C C . PRO B 1 88 ? 7.093 -3.249 -8.626 1.00 13.89 169 PRO B C 1
ATOM 3947 O O . PRO B 1 88 ? 7.447 -3.859 -9.645 1.00 13.84 169 PRO B O 1
ATOM 3951 N N . ASN B 1 89 ? 7.897 -3.074 -7.578 1.00 12.14 170 ASN B N 1
ATOM 3952 C CA . ASN B 1 89 ? 9.228 -3.667 -7.533 1.00 13.90 170 ASN B CA 1
ATOM 3953 C C . ASN B 1 89 ? 9.223 -5.145 -7.141 1.00 14.62 170 ASN B C 1
ATOM 3954 O O . ASN B 1 89 ? 10.298 -5.722 -6.921 1.00 15.85 170 ASN B O 1
ATOM 3959 N N . PHE B 1 90 ? 8.052 -5.772 -7.060 1.00 14.52 171 PHE B N 1
ATOM 3960 C CA . PHE B 1 90 ? 7.917 -7.210 -6.839 1.00 13.10 171 PHE B CA 1
ATOM 3961 C C . PHE B 1 90 ? 7.359 -7.834 -8.107 1.00 17.17 171 PHE B C 1
ATOM 3962 O O . PHE B 1 90 ? 6.284 -7.445 -8.577 1.00 15.14 171 PHE B O 1
ATOM 3970 N N . MET B 1 91 ? 8.069 -8.827 -8.633 1.00 17.65 172 MET B N 1
ATOM 3971 C CA . MET B 1 91 ? 7.582 -9.521 -9.817 1.00 19.07 172 MET B CA 1
ATOM 3972 C C . MET B 1 91 ? 6.240 -10.195 -9.561 1.00 18.28 172 MET B C 1
ATOM 3973 O O . MET B 1 91 ? 5.427 -10.327 -10.483 1.00 20.29 172 MET B O 1
ATOM 3978 N N . GLU B 1 92 ? 5.977 -10.608 -8.324 1.00 18.91 173 GLU B N 1
ATOM 3979 C CA . GLU B 1 92 ? 4.729 -11.280 -7.987 1.00 20.53 173 GLU B CA 1
ATOM 3980 C C . GLU B 1 92 ? 3.611 -10.320 -7.593 1.00 21.72 173 GLU B C 1
ATOM 3981 O O . GLU B 1 92 ? 2.506 -10.776 -7.285 1.00 23.06 173 GLU B O 1
ATOM 3987 N N . GLN B 1 93 ? 3.864 -9.020 -7.580 1.00 16.72 174 GLN B N 1
ATOM 3988 C CA . GLN B 1 93 ? 2.833 -8.014 -7.336 1.00 16.17 174 GLN B CA 1
ATOM 3989 C C . GLN B 1 93 ? 2.648 -7.191 -8.613 1.00 16.56 174 GLN B C 1
ATOM 3990 O O . GLN B 1 93 ? 2.450 -7.790 -9.674 1.00 17.08 174 GLN B O 1
ATOM 3996 N N . ALA B 1 94 ? 2.715 -5.862 -8.563 1.00 13.99 175 ALA B N 1
ATOM 3997 C CA . ALA B 1 94 ? 2.398 -5.070 -9.749 1.00 15.48 175 ALA B CA 1
ATOM 3998 C C . ALA B 1 94 ? 3.426 -5.248 -10.869 1.00 14.39 175 ALA B C 1
ATOM 3999 O O . ALA B 1 94 ? 3.094 -5.042 -12.042 1.00 15.19 175 ALA B O 1
ATOM 4001 N N . ASN B 1 95 ? 4.677 -5.576 -10.536 1.00 13.89 176 ASN B N 1
ATOM 4002 C CA . ASN B 1 95 ? 5.675 -6.001 -11.521 1.00 14.15 176 ASN B CA 1
ATOM 4003 C C . ASN B 1 95 ? 5.876 -4.969 -12.634 1.00 13.58 176 ASN B C 1
ATOM 4004 O O . ASN B 1 95 ? 5.683 -5.247 -13.816 1.00 15.17 176 ASN B O 1
ATOM 4009 N N . LEU B 1 96 ? 6.283 -3.764 -12.240 1.00 12.98 177 LEU B N 1
ATOM 4010 C CA . LEU B 1 96 ? 6.537 -2.675 -13.173 1.00 13.36 177 LEU B CA 1
ATOM 4011 C C . LEU B 1 96 ? 7.895 -2.061 -12.865 1.00 12.28 177 LEU B C 1
ATOM 4012 O O . LEU B 1 96 ? 8.166 -1.691 -11.715 1.00 12.69 177 LEU B O 1
ATOM 4017 N N . THR B 1 97 ? 8.751 -1.935 -13.886 1.00 13.49 178 THR B N 1
ATOM 4018 C CA . THR B 1 97 ? 9.986 -1.192 -13.683 1.00 12.01 178 THR B CA 1
ATOM 4019 C C . THR B 1 97 ? 9.640 0.257 -13.345 1.00 12.75 178 THR B C 1
ATOM 4020 O O . THR B 1 97 ? 8.517 0.711 -13.582 1.00 11.71 178 THR B O 1
ATOM 4024 N N . PRO B 1 98 ? 10.590 1.008 -12.788 1.00 11.86 179 PRO B N 1
ATOM 4025 C CA . PRO B 1 98 ? 10.312 2.428 -12.525 1.00 12.44 179 PRO B CA 1
ATOM 4026 C C . PRO B 1 98 ? 9.791 3.165 -13.744 1.00 12.66 179 PRO B C 1
ATOM 4027 O O . PRO B 1 98 ? 8.833 3.936 -13.644 1.00 13.01 179 PRO B O 1
ATOM 4031 N N . ALA B 1 99 ? 10.384 2.913 -14.912 1.00 12.14 180 ALA B N 1
ATOM 4032 C CA . ALA B 1 99 ? 9.939 3.580 -16.129 1.00 12.59 180 ALA B CA 1
ATOM 4033 C C . ALA B 1 99 ? 8.512 3.195 -16.492 1.00 12.81 180 ALA B C 1
ATOM 4034 O O . ALA B 1 99 ? 7.722 4.046 -16.920 1.00 12.19 180 ALA B O 1
ATOM 4036 N N . GLU B 1 100 ? 8.174 1.910 -16.378 1.00 12.50 181 GLU B N 1
ATOM 4037 C CA . GLU B 1 100 ? 6.812 1.477 -16.678 1.00 12.75 181 GLU B CA 1
ATOM 4038 C C . GLU B 1 100 ? 5.817 2.062 -15.682 1.00 14.40 181 GLU B C 1
ATOM 4039 O O . GLU B 1 100 ? 4.713 2.479 -16.062 1.00 13.58 181 GLU B O 1
ATOM 4045 N N . ALA B 1 101 ? 6.182 2.076 -14.398 1.00 12.80 182 ALA B N 1
ATOM 4046 C CA . ALA B 1 101 ? 5.297 2.635 -13.383 1.00 12.61 182 ALA B CA 1
ATOM 4047 C C . ALA B 1 101 ? 5.009 4.103 -13.672 1.00 12.04 182 ALA B C 1
ATOM 4048 O O . ALA B 1 101 ? 3.886 4.579 -13.458 1.00 12.99 182 ALA B O 1
ATOM 4050 N N . ALA B 1 102 ? 6.013 4.836 -14.164 1.00 12.39 183 ALA B N 1
ATOM 4051 C CA . ALA B 1 102 ? 5.820 6.232 -14.536 1.00 12.54 183 ALA B CA 1
ATOM 4052 C C . ALA B 1 102 ? 5.014 6.365 -15.825 1.00 13.22 183 ALA B C 1
ATOM 4053 O O . ALA B 1 102 ? 4.180 7.273 -15.950 1.00 14.14 183 ALA B O 1
ATOM 4055 N N . ALA B 1 103 ? 5.259 5.487 -16.801 1.00 13.36 184 ALA B N 1
ATOM 4056 C CA . ALA B 1 103 ? 4.562 5.596 -18.079 1.00 14.05 184 ALA B CA 1
ATOM 4057 C C . ALA B 1 103 ? 3.053 5.441 -17.923 1.00 14.65 184 ALA B C 1
ATOM 4058 O O . ALA B 1 103 ? 2.289 6.049 -18.683 1.00 15.45 184 ALA B O 1
ATOM 4060 N N . HIS B 1 104 ? 2.599 4.635 -16.961 1.00 14.39 185 HIS B N 1
ATOM 4061 C CA . HIS B 1 104 ? 1.170 4.445 -16.737 1.00 14.43 185 HIS B CA 1
ATOM 4062 C C . HIS B 1 104 ? 0.577 5.430 -15.737 1.00 15.02 185 HIS B C 1
ATOM 4063 O O . HIS B 1 104 ? -0.652 5.455 -15.566 1.00 15.55 185 HIS B O 1
ATOM 4070 N N . TRP B 1 105 ? 1.412 6.239 -15.088 1.00 13.89 186 TRP B N 1
ATOM 4071 C CA . TRP B 1 105 ? 0.928 7.206 -14.106 1.00 14.21 186 TRP B CA 1
ATOM 4072 C C . TRP B 1 105 ? -0.127 8.172 -14.639 1.00 15.08 186 TRP B C 1
ATOM 4073 O O . TRP B 1 105 ? -1.035 8.531 -13.865 1.00 14.15 186 TRP B O 1
ATOM 4084 N N . PRO B 1 106 ? -0.063 8.661 -15.891 1.00 15.39 187 PRO B N 1
ATOM 4085 C CA . PRO B 1 106 ? -1.075 9.638 -16.341 1.00 15.99 187 PRO B CA 1
ATOM 4086 C C . PRO B 1 106 ? -2.504 9.151 -16.226 1.00 15.08 187 PRO B C 1
ATOM 4087 O O . PRO B 1 106 ? -3.417 9.975 -16.081 1.00 15.88 187 PRO B O 1
ATOM 4091 N N . VAL B 1 107 ? -2.735 7.845 -16.305 1.00 14.91 188 VAL B N 1
ATOM 4092 C CA . VAL B 1 107 ? -4.082 7.326 -16.101 1.00 16.27 188 VAL B CA 1
ATOM 4093 C C . VAL B 1 107 ? -4.588 7.688 -14.709 1.00 15.64 188 VAL B C 1
ATOM 4094 O O . VAL B 1 107 ? -5.747 8.080 -14.532 1.00 16.74 188 VAL B O 1
ATOM 4098 N N . LEU B 1 108 ? -3.728 7.555 -13.695 1.00 14.44 189 LEU B N 1
ATOM 4099 C CA . LEU B 1 108 ? -4.129 7.905 -12.335 1.00 12.73 189 LEU B CA 1
ATOM 4100 C C . LEU B 1 108 ? -4.259 9.412 -12.170 1.00 15.03 189 LEU B C 1
ATOM 4101 O O . LEU B 1 108 ? -5.144 9.891 -11.450 1.00 15.34 189 LEU B O 1
ATOM 4106 N N . GLU B 1 109 ? -3.394 10.175 -12.836 1.00 14.80 190 GLU B N 1
ATOM 4107 C CA . GLU B 1 109 ? -3.482 11.630 -12.767 1.00 15.43 190 GLU B CA 1
ATOM 4108 C C . GLU B 1 109 ? -4.804 12.138 -13.321 1.00 16.05 190 GLU B C 1
ATOM 4109 O O . GLU B 1 109 ? -5.385 13.081 -12.779 1.00 16.93 190 GLU B O 1
ATOM 4115 N N . ALA B 1 110 ? -5.300 11.526 -14.401 1.00 15.93 191 ALA B N 1
ATOM 4116 C CA . ALA B 1 110 ? -6.572 11.965 -14.966 1.00 17.06 191 ALA B CA 1
ATOM 4117 C C . ALA B 1 110 ? -7.715 11.706 -13.997 1.00 17.82 191 ALA B C 1
ATOM 4118 O O . ALA B 1 110 ? -8.618 12.540 -13.857 1.00 16.57 191 ALA B O 1
ATOM 4120 N N . ILE B 1 111 ? -7.687 10.564 -13.305 1.00 16.65 192 ILE B N 1
ATOM 4121 C CA . ILE B 1 111 ? -8.690 10.278 -12.281 1.00 16.06 192 ILE B CA 1
ATOM 4122 C C . ILE B 1 111 ? -8.591 11.286 -11.145 1.00 15.52 192 ILE B C 1
ATOM 4123 O O . ILE B 1 111 ? -9.605 11.818 -10.671 1.00 16.55 192 ILE B O 1
ATOM 4128 N N . ALA B 1 112 ? -7.366 11.573 -10.697 1.00 14.46 193 ALA B N 1
ATOM 4129 C CA . ALA B 1 112 ? -7.183 12.513 -9.595 1.00 14.50 193 ALA B CA 1
ATOM 4130 C C . ALA B 1 112 ? -7.697 13.889 -9.973 1.00 15.74 193 ALA B C 1
ATOM 4131 O O . ALA B 1 112 ? -8.285 14.590 -9.142 1.00 17.26 193 ALA B O 1
ATOM 4133 N N . GLN B 1 113 ? -7.472 14.298 -11.224 1.00 16.38 194 GLN B N 1
ATOM 4134 C CA . GLN B 1 113 ? -7.980 15.587 -11.686 1.00 17.78 194 GLN B CA 1
ATOM 4135 C C . GLN B 1 113 ? -9.500 15.583 -11.756 1.00 17.71 194 GLN B C 1
ATOM 4136 O O . GLN B 1 113 ? -10.148 16.538 -11.309 1.00 20.12 194 GLN B O 1
ATOM 4142 N N . ASP B 1 114 ? -10.087 14.505 -12.284 1.00 16.91 195 ASP B N 1
ATOM 4143 C CA . ASP B 1 114 ? -11.533 14.460 -12.482 1.00 18.43 195 ASP B CA 1
ATOM 4144 C C . ASP B 1 114 ? -12.292 14.423 -11.162 1.00 21.76 195 ASP B C 1
ATOM 4145 O O . ASP B 1 114 ? -13.451 14.853 -11.103 1.00 19.94 195 ASP B O 1
ATOM 4150 N N . TYR B 1 115 ? -11.678 13.911 -10.096 1.00 17.56 196 TYR B N 1
ATOM 4151 C CA . TYR B 1 115 ? -12.376 13.747 -8.828 1.00 16.63 196 TYR B CA 1
ATOM 4152 C C . TYR B 1 115 ? -11.726 14.514 -7.685 1.00 16.56 196 TYR B C 1
ATOM 4153 O O . TYR B 1 115 ? -12.118 14.331 -6.524 1.00 19.50 196 TYR B O 1
ATOM 4162 N N . ASN B 1 116 ? -10.761 15.373 -7.987 1.00 16.54 197 ASN B N 1
ATOM 4163 C CA . ASN B 1 116 ? -10.072 16.203 -7.001 1.00 16.69 197 ASN B CA 1
ATOM 4164 C C . ASN B 1 116 ? -9.466 15.357 -5.880 1.00 16.77 197 ASN B C 1
ATOM 4165 O O . ASN B 1 116 ? -9.730 15.562 -4.695 1.00 17.37 197 ASN B O 1
ATOM 4170 N N . LEU B 1 117 ? -8.637 14.397 -6.282 1.00 14.93 198 LEU B N 1
ATOM 4171 C CA . LEU B 1 117 ? -7.958 13.491 -5.367 1.00 14.54 198 LEU B CA 1
ATOM 4172 C C . LEU B 1 117 ? -6.480 13.831 -5.279 1.00 13.96 198 LEU B C 1
ATOM 4173 O O . LEU B 1 117 ? -5.891 14.411 -6.193 1.00 14.55 198 LEU B O 1
ATOM 4178 N N . LYS B 1 118 ? -5.880 13.410 -4.174 1.00 13.97 199 LYS B N 1
ATOM 4179 C CA . LYS B 1 118 ? -4.434 13.361 -4.048 1.00 13.21 199 LYS B CA 1
ATOM 4180 C C . LYS B 1 118 ? -3.956 11.933 -4.279 1.00 13.53 199 LYS B C 1
ATOM 4181 O O . LYS B 1 118 ? -4.685 10.970 -4.024 1.00 13.53 199 LYS B O 1
ATOM 4187 N N . LEU B 1 119 ? -2.729 11.807 -4.787 1.00 13.05 200 LEU B N 1
ATOM 4188 C CA . LEU B 1 119 ? -2.177 10.526 -5.203 1.00 12.08 200 LEU B CA 1
ATOM 4189 C C . LEU B 1 119 ? -1.062 10.066 -4.280 1.00 11.48 200 LEU B C 1
ATOM 4190 O O . LEU B 1 119 ? -0.173 10.846 -3.910 1.00 12.41 200 LEU B O 1
ATOM 4195 N N . VAL B 1 120 ? -1.101 8.782 -3.945 1.00 11.46 201 VAL B N 1
ATOM 4196 C CA . VAL B 1 120 ? -0.049 8.141 -3.156 1.00 11.33 201 VAL B CA 1
ATOM 4197 C C . VAL B 1 120 ? 0.837 7.330 -4.097 1.00 11.34 201 VAL B C 1
ATOM 4198 O O . VAL B 1 120 ? 0.339 6.562 -4.933 1.00 11.58 201 VAL B O 1
ATOM 4202 N N . ALA B 1 121 ? 2.149 7.496 -3.947 1.00 11.69 202 ALA B N 1
ATOM 4203 C CA . ALA B 1 121 ? 3.121 6.816 -4.783 1.00 11.49 202 ALA B CA 1
ATOM 4204 C C . ALA B 1 121 ? 2.980 5.298 -4.664 1.00 11.20 202 ALA B C 1
ATOM 4205 O O . ALA B 1 121 ? 2.408 4.789 -3.698 1.00 11.66 202 ALA B O 1
ATOM 4207 N N . PRO B 1 122 ? 3.517 4.554 -5.633 1.00 11.68 203 PRO B N 1
ATOM 4208 C CA . PRO B 1 122 ? 3.467 3.088 -5.543 1.00 11.53 203 PRO B CA 1
ATOM 4209 C C . PRO B 1 122 ? 4.159 2.603 -4.278 1.00 11.91 203 PRO B C 1
ATOM 4210 O O . PRO B 1 122 ? 5.244 3.070 -3.927 1.00 11.99 203 PRO B O 1
ATOM 4214 N N . ALA B 1 123 ? 3.532 1.648 -3.598 1.00 12.15 204 ALA B N 1
ATOM 4215 C CA . ALA B 1 123 ? 4.083 1.145 -2.343 1.00 11.66 204 ALA B CA 1
ATOM 4216 C C . ALA B 1 123 ? 5.291 0.263 -2.601 1.00 11.87 204 ALA B C 1
ATOM 4217 O O . ALA B 1 123 ? 5.271 -0.609 -3.478 1.00 13.20 204 ALA B O 1
ATOM 4219 N N . VAL B 1 124 ? 6.331 0.452 -1.789 1.00 11.85 205 VAL B N 1
ATOM 4220 C CA . VAL B 1 124 ? 7.558 -0.316 -1.934 1.00 12.01 205 VAL B CA 1
ATOM 4221 C C . VAL B 1 124 ? 8.006 -0.889 -0.595 1.00 12.04 205 VAL B C 1
ATOM 4222 O O . VAL B 1 124 ? 7.647 -0.402 0.487 1.00 12.41 205 VAL B O 1
ATOM 4226 N N . ASN B 1 125 ? 8.829 -1.934 -0.699 1.00 13.08 206 ASN B N 1
ATOM 4227 C CA . ASN B 1 125 ? 9.564 -2.562 0.393 1.00 12.85 206 ASN B CA 1
ATOM 4228 C C . ASN B 1 125 ? 10.814 -3.131 -0.260 1.00 13.40 206 ASN B C 1
ATOM 4229 O O . ASN B 1 125 ? 10.908 -3.186 -1.489 1.00 13.65 206 ASN B O 1
ATOM 4234 N N . TYR B 1 126 ? 11.780 -3.552 0.558 1.00 13.44 207 TYR B N 1
ATOM 4235 C CA . TYR B 1 126 ? 12.850 -4.392 0.039 1.00 13.40 207 TYR B CA 1
ATOM 4236 C C . TYR B 1 126 ? 12.230 -5.553 -0.721 1.00 15.13 207 TYR B C 1
ATOM 4237 O O . TYR B 1 126 ? 11.259 -6.158 -0.263 1.00 15.76 207 TYR B O 1
ATOM 4246 N N . SER B 1 127 ? 12.808 -5.878 -1.877 1.00 15.45 208 SER B N 1
ATOM 4247 C CA . SER B 1 127 ? 12.192 -6.889 -2.726 1.00 16.03 208 SER B CA 1
ATOM 4248 C C . SER B 1 127 ? 13.158 -8.033 -3.009 1.00 17.42 208 SER B C 1
ATOM 4249 O O . SER B 1 127 ? 14.351 -7.935 -2.700 1.00 17.91 208 SER B O 1
ATOM 4252 N N . PRO B 1 128 ? 12.684 -9.128 -3.613 1.00 18.30 209 PRO B N 1
ATOM 4253 C CA . PRO B 1 128 ? 13.612 -10.178 -4.067 1.00 18.02 209 PRO B CA 1
ATOM 4254 C C . PRO B 1 128 ? 14.547 -9.741 -5.185 1.00 18.49 209 PRO B C 1
ATOM 4255 O O . PRO B 1 128 ? 15.500 -10.473 -5.489 1.00 22.21 209 PRO B O 1
ATOM 4259 N N . GLY B 1 129 ? 14.319 -8.589 -5.809 1.00 16.03 210 GLY B N 1
ATOM 4260 C CA . GLY B 1 129 ? 15.239 -8.078 -6.802 1.00 17.36 210 GLY B CA 1
ATOM 4261 C C . GLY B 1 129 ? 14.994 -8.546 -8.215 1.00 16.06 210 GLY B C 1
ATOM 4262 O O . GLY B 1 129 ? 15.909 -8.461 -9.044 1.00 19.55 210 GLY B O 1
ATOM 4263 N N . ASN B 1 130 ? 13.794 -9.027 -8.527 1.00 17.19 211 ASN B N 1
ATOM 4264 C CA . ASN B 1 130 ? 13.490 -9.544 -9.854 1.00 18.42 211 ASN B CA 1
ATOM 4265 C C . ASN B 1 130 ? 12.792 -8.534 -10.760 1.00 17.92 211 ASN B C 1
ATOM 4266 O O . ASN B 1 130 ? 12.322 -8.911 -11.836 1.00 22.93 211 ASN B O 1
ATOM 4271 N N . VAL B 1 131 ? 12.709 -7.270 -10.356 1.00 16.43 212 VAL B N 1
ATOM 4272 C CA . VAL B 1 131 ? 12.308 -6.176 -11.236 1.00 16.10 212 VAL B CA 1
ATOM 4273 C C . VAL B 1 131 ? 13.516 -5.265 -11.383 1.00 14.76 212 VAL B C 1
ATOM 4274 O O . VAL B 1 131 ? 14.056 -4.773 -10.385 1.00 16.05 212 VAL B O 1
ATOM 4278 N N . ASP B 1 132 ? 13.956 -5.054 -12.616 1.00 15.67 213 ASP B N 1
ATOM 4279 C CA . ASP B 1 132 ? 15.208 -4.345 -12.830 1.00 16.73 213 ASP B CA 1
ATOM 4280 C C . ASP B 1 132 ? 15.060 -2.848 -12.583 1.00 16.80 213 ASP B C 1
ATOM 4281 O O . ASP B 1 132 ? 14.116 -2.215 -13.070 1.00 21.63 213 ASP B O 1
ATOM 4286 N N . ILE B 1 133 ? 15.997 -2.289 -11.827 1.00 15.37 214 ILE B N 1
ATOM 4287 C CA . ILE B 1 133 ? 16.198 -0.847 -11.732 1.00 15.42 214 ILE B CA 1
ATOM 4288 C C . ILE B 1 133 ? 17.420 -0.508 -12.577 1.00 17.59 214 ILE B C 1
ATOM 4289 O O . ILE B 1 133 ? 18.518 -1.003 -12.280 1.00 16.13 214 ILE B O 1
ATOM 4294 N N . PRO B 1 134 ? 17.287 0.290 -13.631 1.00 16.22 215 PRO B N 1
ATOM 4295 C CA . PRO B 1 134 ? 18.479 0.681 -14.394 1.00 18.52 215 PRO B CA 1
ATOM 4296 C C . PRO B 1 134 ? 19.492 1.425 -13.535 1.00 17.02 215 PRO B C 1
ATOM 4297 O O . PRO B 1 134 ? 19.145 2.171 -12.614 1.00 19.64 215 PRO B O 1
ATOM 4301 N N . GLY B 1 135 ? 20.770 1.193 -13.835 1.00 19.42 216 GLY B N 1
ATOM 4302 C CA . GLY B 1 135 ? 21.846 1.913 -13.195 1.00 20.71 216 GLY B CA 1
ATOM 4303 C C . GLY B 1 135 ? 22.344 1.323 -11.897 1.00 20.24 216 GLY B C 1
ATOM 4304 O O . GLY B 1 135 ? 23.218 1.928 -11.259 1.00 23.45 216 GLY B O 1
ATOM 4305 N N . THR B 1 136 ? 21.820 0.173 -11.479 1.00 17.52 217 THR B N 1
ATOM 4306 C CA . THR B 1 136 ? 22.256 -0.437 -10.232 1.00 17.33 217 THR B CA 1
ATOM 4307 C C . THR B 1 136 ? 22.098 -1.947 -10.306 1.00 17.13 217 THR B C 1
ATOM 4308 O O . THR B 1 136 ? 21.210 -2.465 -10.988 1.00 18.91 217 THR B O 1
ATOM 4312 N N . ASP B 1 137 ? 22.973 -2.651 -9.590 1.00 17.97 218 ASP B N 1
ATOM 4313 C CA . ASP B 1 137 ? 22.780 -4.071 -9.337 1.00 20.45 218 ASP B CA 1
ATOM 4314 C C . ASP B 1 137 ? 21.859 -4.320 -8.153 1.00 17.88 218 ASP B C 1
ATOM 4315 O O . ASP B 1 137 ? 21.411 -5.453 -7.962 1.00 19.24 218 ASP B O 1
ATOM 4320 N N . ASP B 1 138 ? 21.568 -3.285 -7.368 1.00 17.77 219 ASP B N 1
ATOM 4321 C CA . ASP B 1 138 ? 20.796 -3.422 -6.132 1.00 17.52 219 ASP B CA 1
ATOM 4322 C C . ASP B 1 138 ? 19.300 -3.272 -6.412 1.00 16.11 219 ASP B C 1
ATOM 4323 O O . ASP B 1 138 ? 18.630 -2.368 -5.910 1.00 16.68 219 ASP B O 1
ATOM 4328 N N . ASP B 1 139 ? 18.777 -4.177 -7.240 1.00 15.71 220 ASP B N 1
ATOM 4329 C CA . ASP B 1 139 ? 17.376 -4.098 -7.654 1.00 15.68 220 ASP B CA 1
ATOM 4330 C C . ASP B 1 139 ? 16.410 -4.311 -6.498 1.00 16.10 220 ASP B C 1
ATOM 4331 O O . ASP B 1 139 ? 15.227 -3.974 -6.625 1.00 15.88 220 ASP B O 1
ATOM 4336 N N . TYR B 1 140 ? 16.890 -4.856 -5.382 1.00 15.36 221 TYR B N 1
ATOM 4337 C CA . TYR B 1 140 ? 16.078 -5.083 -4.193 1.00 15.56 221 TYR B CA 1
ATOM 4338 C C . TYR B 1 140 ? 15.787 -3.808 -3.410 1.00 15.20 221 TYR B C 1
ATOM 4339 O O . TYR B 1 140 ? 14.987 -3.856 -2.465 1.00 15.90 221 TYR B O 1
ATOM 4348 N N . ASP B 1 141 ? 16.439 -2.696 -3.741 1.00 14.63 222 ASP B N 1
ATOM 4349 C CA . ASP B 1 141 ? 16.493 -1.535 -2.865 1.00 14.59 222 ASP B CA 1
ATOM 4350 C C . ASP B 1 141 ? 15.284 -0.640 -3.127 1.00 13.63 222 ASP B C 1
ATOM 4351 O O . ASP B 1 141 ? 15.072 -0.216 -4.277 1.00 13.53 222 ASP B O 1
ATOM 4356 N N . PRO B 1 142 ? 14.475 -0.324 -2.111 1.00 12.75 223 PRO B N 1
ATOM 4357 C CA . PRO B 1 142 ? 13.234 0.418 -2.374 1.00 12.44 223 PRO B CA 1
ATOM 4358 C C . PRO B 1 142 ? 13.464 1.891 -2.655 1.00 11.58 223 PRO B C 1
ATOM 4359 O O . PRO B 1 142 ? 12.659 2.503 -3.368 1.00 12.55 223 PRO B O 1
ATOM 4363 N N . TRP B 1 143 ? 14.527 2.479 -2.094 1.00 12.30 224 TRP B N 1
ATOM 4364 C CA . TRP B 1 143 ? 14.826 3.886 -2.361 1.00 13.10 224 TRP B CA 1
ATOM 4365 C C . TRP B 1 143 ? 15.381 4.066 -3.767 1.00 12.79 224 TRP B C 1
ATOM 4366 O O . TRP B 1 143 ? 15.043 5.041 -4.449 1.00 13.15 224 TRP B O 1
ATOM 4377 N N . LEU B 1 144 ? 16.214 3.125 -4.231 1.00 12.55 225 LEU B N 1
ATOM 4378 C CA . LEU B 1 144 ? 16.659 3.195 -5.618 1.00 13.33 225 LEU B CA 1
ATOM 4379 C C . LEU B 1 144 ? 15.479 3.071 -6.572 1.00 11.30 225 LEU B C 1
ATOM 4380 O O . LEU B 1 144 ? 15.448 3.726 -7.622 1.00 12.33 225 LEU B O 1
ATOM 4385 N N . TYR B 1 145 ? 14.482 2.248 -6.218 1.00 11.54 226 TYR B N 1
ATOM 4386 C CA . TYR B 1 145 ? 13.288 2.147 -7.053 1.00 12.35 226 TYR B CA 1
ATOM 4387 C C . TYR B 1 145 ? 12.558 3.478 -7.103 1.00 11.71 226 TYR B C 1
ATOM 4388 O O . TYR B 1 145 ? 12.255 3.991 -8.187 1.00 12.07 226 TYR B O 1
ATOM 4397 N N . LEU B 1 146 ? 12.259 4.056 -5.936 1.00 11.07 227 LEU B N 1
ATOM 4398 C CA . LEU B 1 146 ? 11.526 5.316 -5.928 1.00 12.11 227 LEU B CA 1
ATOM 4399 C C . LEU B 1 146 ? 12.307 6.428 -6.615 1.00 12.06 227 LEU B C 1
ATOM 4400 O O . LEU B 1 146 ? 11.714 7.253 -7.317 1.00 12.06 227 LEU B O 1
ATOM 4405 N N . ASP B 1 147 ? 13.629 6.485 -6.405 1.00 12.51 228 ASP B N 1
ATOM 4406 C CA . ASP B 1 147 ? 14.448 7.492 -7.078 1.00 11.75 228 ASP B CA 1
ATOM 4407 C C . ASP B 1 147 ? 14.227 7.426 -8.583 1.00 12.50 228 ASP B C 1
ATOM 4408 O O . ASP B 1 147 ? 13.994 8.442 -9.251 1.00 13.22 228 ASP B O 1
ATOM 4413 N N . ALA B 1 148 ? 14.286 6.217 -9.130 1.00 12.15 229 ALA B N 1
ATOM 4414 C CA . ALA B 1 148 ? 14.137 6.034 -10.565 1.00 13.52 229 ALA B CA 1
ATOM 4415 C C . ALA B 1 148 ? 12.716 6.335 -11.014 1.00 12.14 229 ALA B C 1
ATOM 4416 O O . ALA B 1 148 ? 12.503 6.891 -12.100 1.00 12.74 229 ALA B O 1
ATOM 4418 N N . PHE B 1 149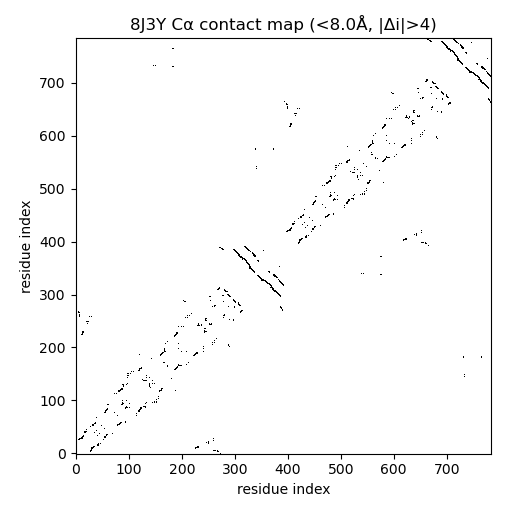 ? 11.729 5.986 -10.186 1.00 11.57 230 PHE B N 1
ATOM 4419 C CA . PHE B 1 149 ? 10.339 6.288 -10.503 1.00 12.31 230 PHE B CA 1
ATOM 4420 C C . PHE B 1 149 ? 10.130 7.787 -10.617 1.00 12.76 230 PHE B C 1
ATOM 4421 O O . PHE B 1 149 ? 9.569 8.273 -11.607 1.00 13.01 230 PHE B O 1
ATOM 4429 N N . PHE B 1 150 ? 10.605 8.543 -9.624 1.00 12.98 231 PHE B N 1
ATOM 4430 C CA . PHE B 1 150 ? 10.425 9.989 -9.658 1.00 13.43 231 PHE B CA 1
ATOM 4431 C C . PHE B 1 150 ? 11.168 10.615 -10.826 1.00 14.20 231 PHE B C 1
ATOM 4432 O O . PHE B 1 150 ? 10.670 11.564 -11.443 1.00 15.30 231 PHE B O 1
ATOM 4440 N N . GLU B 1 151 ? 12.354 10.097 -11.151 1.00 13.16 232 GLU B N 1
ATOM 4441 C CA . GLU B 1 151 ? 13.099 10.646 -12.277 1.00 15.23 232 GLU B CA 1
ATOM 4442 C C . GLU B 1 151 ? 12.362 10.415 -13.590 1.00 14.81 232 GLU B C 1
ATOM 4443 O O . GLU B 1 151 ? 12.342 11.292 -14.463 1.00 17.89 232 GLU B O 1
ATOM 4449 N N . ALA B 1 152 ? 11.734 9.253 -13.744 1.00 13.77 233 ALA B N 1
ATOM 4450 C CA . ALA B 1 152 ? 10.963 8.991 -14.954 1.00 15.26 233 ALA B CA 1
ATOM 4451 C C . ALA B 1 152 ? 9.648 9.752 -14.953 1.00 16.17 233 ALA B C 1
ATOM 4452 O O . ALA B 1 152 ? 9.148 10.126 -16.020 1.00 17.73 233 ALA B O 1
ATOM 4454 N N . CYS B 1 153 ? 9.088 10.007 -13.775 1.00 16.07 234 CYS B N 1
ATOM 4455 C CA . CYS B 1 153 ? 7.784 10.656 -13.643 1.00 16.48 234 CYS B CA 1
ATOM 4456 C C . CYS B 1 153 ? 7.962 12.166 -13.483 1.00 19.31 234 CYS B C 1
ATOM 4457 O O . CYS B 1 153 ? 7.517 12.787 -12.520 1.00 19.14 234 CYS B O 1
ATOM 4460 N N . GLU B 1 154 ? 8.639 12.757 -14.463 1.00 22.22 235 GLU B N 1
ATOM 4461 C CA . GLU B 1 154 ? 8.929 14.183 -14.404 1.00 24.26 235 GLU B CA 1
ATOM 4462 C C . GLU B 1 154 ? 7.635 14.984 -14.482 1.00 20.64 235 GLU B C 1
ATOM 4463 O O . GLU B 1 154 ? 6.827 14.796 -15.394 1.00 22.46 235 GLU B O 1
ATOM 4469 N N . GLY B 1 155 ? 7.429 15.863 -13.506 1.00 20.92 236 GLY B N 1
ATOM 4470 C CA . GLY B 1 155 ? 6.217 16.652 -13.448 1.00 21.34 236 GLY B CA 1
ATOM 4471 C C . GLY B 1 155 ? 4.978 15.918 -12.974 1.00 20.47 236 GLY B C 1
ATOM 4472 O O . GLY B 1 155 ? 3.899 16.524 -12.947 1.00 22.54 236 GLY B O 1
ATOM 4473 N N . CYS B 1 156 ? 5.092 14.648 -12.587 1.00 17.88 237 CYS B N 1
ATOM 4474 C CA . CYS B 1 156 ? 3.923 13.887 -12.163 1.00 16.87 237 CYS B CA 1
ATOM 4475 C C . CYS B 1 156 ? 3.363 14.406 -10.844 1.00 16.65 237 CYS B C 1
ATOM 4476 O O . CYS B 1 156 ? 4.096 14.860 -9.965 1.00 17.03 237 CYS B O 1
ATOM 4479 N N . GLN B 1 157 ? 2.044 14.301 -10.700 1.00 15.11 238 GLN B N 1
ATOM 4480 C CA . GLN B 1 157 ? 1.395 14.558 -9.417 1.00 14.37 238 GLN B CA 1
ATOM 4481 C C . GLN B 1 157 ? 1.621 13.352 -8.515 1.00 13.69 238 GLN B C 1
ATOM 4482 O O . GLN B 1 157 ? 1.097 12.266 -8.777 1.00 13.69 238 GLN B O 1
ATOM 4488 N N . VAL B 1 158 ? 2.389 13.545 -7.450 1.00 13.32 239 VAL B N 1
ATOM 4489 C CA . VAL B 1 158 ? 2.597 12.524 -6.428 1.00 12.62 239 VAL B CA 1
ATOM 4490 C C . VAL B 1 158 ? 2.602 13.264 -5.096 1.00 12.49 239 VAL B C 1
ATOM 4491 O O . VAL B 1 158 ? 3.543 14.009 -4.801 1.00 15.24 239 VAL B O 1
ATOM 4495 N N . ASP B 1 159 ? 1.555 13.076 -4.299 1.00 12.66 240 ASP B N 1
ATOM 4496 C CA . ASP B 1 159 ? 1.384 13.840 -3.074 1.00 13.15 240 ASP B CA 1
ATOM 4497 C C . ASP B 1 159 ? 1.949 13.151 -1.841 1.00 12.58 240 ASP B C 1
ATOM 4498 O O . ASP B 1 159 ? 2.272 13.838 -0.868 1.00 13.76 240 ASP B O 1
ATOM 4503 N N . TYR B 1 160 ? 2.074 11.823 -1.856 1.00 11.31 241 TYR B N 1
ATOM 4504 C CA . TYR B 1 160 ? 2.426 11.059 -0.667 1.00 10.75 241 TYR B CA 1
ATOM 4505 C C . TYR B 1 160 ? 3.304 9.885 -1.069 1.00 10.91 241 TYR B C 1
ATOM 4506 O O . TYR B 1 160 ? 3.299 9.455 -2.224 1.00 12.33 241 TYR B O 1
ATOM 4515 N N . ILE B 1 161 ? 4.031 9.345 -0.089 1.00 12.18 242 ILE B N 1
ATOM 4516 C CA . ILE B 1 161 ? 4.850 8.141 -0.253 1.00 11.09 242 ILE B CA 1
ATOM 4517 C C . ILE B 1 161 ? 4.144 6.996 0.454 1.00 11.40 242 ILE B C 1
ATOM 4518 O O . ILE B 1 161 ? 3.639 7.189 1.564 1.00 12.97 242 ILE B O 1
ATOM 4523 N N . ALA B 1 162 ? 4.119 5.808 -0.159 1.00 11.50 243 ALA B N 1
ATOM 4524 C CA . ALA B 1 162 ? 3.606 4.598 0.491 1.00 11.05 243 ALA B CA 1
ATOM 4525 C C . ALA B 1 162 ? 4.731 3.617 0.808 1.00 10.97 243 ALA B C 1
ATOM 4526 O O . ALA B 1 162 ? 5.568 3.322 -0.057 1.00 12.84 243 ALA B O 1
ATOM 4528 N N . VAL B 1 163 ? 4.710 3.068 2.026 1.00 11.62 244 VAL B N 1
ATOM 4529 C CA . VAL B 1 163 ? 5.763 2.195 2.539 1.00 12.93 244 VAL B CA 1
ATOM 4530 C C . VAL B 1 163 ? 5.136 0.914 3.080 1.00 11.46 244 VAL B C 1
ATOM 4531 O O . VAL B 1 163 ? 4.098 0.956 3.749 1.00 11.65 244 VAL B O 1
ATOM 4535 N N . HIS B 1 164 ? 5.774 -0.219 2.808 1.00 10.87 245 HIS B N 1
ATOM 4536 C CA . HIS B 1 164 ? 5.480 -1.480 3.478 1.00 11.54 245 HIS B CA 1
ATOM 4537 C C . HIS B 1 164 ? 6.691 -1.895 4.298 1.00 11.84 245 HIS B C 1
ATOM 4538 O O . HIS B 1 164 ? 7.830 -1.681 3.874 1.00 11.94 245 HIS B O 1
ATOM 4545 N N . CYS B 1 165 ? 6.453 -2.507 5.462 1.00 11.68 246 CYS B N 1
ATOM 4546 C CA . CYS B 1 165 ? 7.570 -2.981 6.271 1.00 12.66 246 CYS B CA 1
ATOM 4547 C C . CYS B 1 165 ? 7.143 -4.219 7.037 1.00 11.51 246 CYS B C 1
ATOM 4548 O O . CYS B 1 165 ? 6.077 -4.220 7.657 1.00 12.79 246 CYS B O 1
ATOM 4551 N N . TYR B 1 166 ? 7.990 -5.256 7.027 1.00 12.00 247 TYR B N 1
ATOM 4552 C CA . TYR B 1 166 ? 7.718 -6.478 7.773 1.00 12.66 247 TYR B CA 1
ATOM 4553 C C . TYR B 1 166 ? 8.824 -6.809 8.770 1.00 12.85 247 TYR B C 1
ATOM 4554 O O . TYR B 1 166 ? 8.898 -7.940 9.273 1.00 13.56 247 TYR B O 1
ATOM 4563 N N . MET B 1 167 ? 9.652 -5.827 9.102 1.00 12.03 248 MET B N 1
ATOM 4564 C CA . MET B 1 167 ? 10.638 -5.988 10.164 1.00 13.41 248 MET B CA 1
ATOM 4565 C C . MET B 1 167 ? 9.928 -6.200 11.496 1.00 13.88 248 MET B C 1
ATOM 4566 O O . MET B 1 167 ? 8.799 -5.757 11.701 1.00 15.15 248 MET B O 1
ATOM 4571 N N . LYS B 1 168 ? 10.602 -6.889 12.417 1.00 16.49 249 LYS B N 1
ATOM 4572 C CA . LYS B 1 168 ? 10.005 -7.206 13.707 1.00 16.65 249 LYS B CA 1
ATOM 4573 C C . LYS B 1 168 ? 10.633 -6.445 14.864 1.00 15.61 249 LYS B C 1
ATOM 4574 O O . LYS B 1 168 ? 10.242 -6.664 16.014 1.00 17.59 249 LYS B O 1
ATOM 4580 N N . TYR B 1 169 ? 11.596 -5.570 14.600 1.00 16.47 250 TYR B N 1
ATOM 4581 C CA . TYR B 1 169 ? 12.228 -4.769 15.636 1.00 17.22 250 TYR B CA 1
ATOM 4582 C C . TYR B 1 169 ? 11.791 -3.322 15.485 1.00 16.04 250 TYR B C 1
ATOM 4583 O O . TYR B 1 169 ? 11.939 -2.732 14.411 1.00 15.12 250 TYR B O 1
ATOM 4592 N N . GLU B 1 170 ? 11.266 -2.751 16.563 1.00 15.96 251 GLU B N 1
ATOM 4593 C CA . GLU B 1 170 ? 10.707 -1.412 16.460 1.00 14.11 251 GLU B CA 1
ATOM 4594 C C . GLU B 1 170 ? 11.765 -0.378 16.069 1.00 15.98 251 GLU B C 1
ATOM 4595 O O . GLU B 1 170 ? 11.455 0.576 15.344 1.00 16.21 251 GLU B O 1
ATOM 4601 N N . SER B 1 171 ? 13.018 -0.558 16.502 1.00 16.58 252 SER B N 1
ATOM 4602 C CA . SER B 1 171 ? 14.071 0.386 16.129 1.00 16.59 252 SER B CA 1
ATOM 4603 C C . SER B 1 171 ? 14.428 0.268 14.650 1.00 14.68 252 SER B C 1
ATOM 4604 O O . SER B 1 171 ? 14.808 1.265 14.024 1.00 17.65 252 SER B O 1
ATOM 4607 N N . ALA B 1 172 ? 14.329 -0.937 14.087 1.00 14.33 253 ALA B N 1
ATOM 4608 C CA . ALA B 1 172 ? 14.558 -1.102 12.655 1.00 14.91 253 ALA B CA 1
ATOM 4609 C C . ALA B 1 172 ? 13.425 -0.472 11.854 1.00 13.36 253 ALA B C 1
ATOM 4610 O O . ALA B 1 172 ? 13.665 0.207 10.845 1.00 14.34 253 ALA B O 1
ATOM 4612 N N . PHE B 1 173 ? 12.186 -0.662 12.314 1.00 13.33 254 PHE B N 1
ATOM 4613 C CA . PHE B 1 173 ? 11.027 -0.056 11.670 1.00 12.76 254 PHE B CA 1
ATOM 4614 C C . PHE B 1 173 ? 11.165 1.458 11.619 1.00 12.75 254 PHE B C 1
ATOM 4615 O O . PHE B 1 173 ? 10.967 2.079 10.564 1.00 12.83 254 PHE B O 1
ATOM 4623 N N . SER B 1 174 ? 11.496 2.085 12.752 1.00 13.64 255 SER B N 1
ATOM 4624 C CA . SER B 1 174 ? 11.562 3.542 12.772 1.00 14.18 255 SER B CA 1
ATOM 4625 C C . SER B 1 174 ? 12.702 4.056 11.900 1.00 14.08 255 SER B C 1
ATOM 4626 O O . SER B 1 174 ? 12.551 5.073 11.213 1.00 14.27 255 SER B O 1
ATOM 4629 N N . TRP B 1 175 ? 13.839 3.350 11.886 1.00 12.68 256 TRP B N 1
ATOM 4630 C CA . TRP B 1 175 ? 14.914 3.725 10.972 1.00 13.25 256 TRP B CA 1
ATOM 4631 C C . TRP B 1 175 ? 14.438 3.635 9.528 1.00 12.86 256 TRP B C 1
ATOM 4632 O O . TRP B 1 175 ? 14.575 4.588 8.753 1.00 14.00 256 TRP B O 1
ATOM 4643 N N . TYR B 1 176 ? 13.861 2.492 9.168 1.00 12.65 257 TYR B N 1
ATOM 4644 C CA . TYR B 1 176 ? 13.465 2.212 7.794 1.00 12.50 257 TYR B CA 1
ATOM 4645 C C . TYR B 1 176 ? 12.422 3.201 7.289 1.00 12.27 257 TYR B C 1
ATOM 4646 O O . TYR B 1 176 ? 12.584 3.797 6.216 1.00 11.93 257 TYR B O 1
ATOM 4655 N N . VAL B 1 177 ? 11.337 3.385 8.042 1.00 11.55 258 VAL B N 1
ATOM 4656 C CA . VAL B 1 177 ? 10.307 4.329 7.615 1.00 11.98 258 VAL B CA 1
ATOM 4657 C C . VAL B 1 177 ? 10.883 5.738 7.542 1.00 11.68 258 VAL B C 1
ATOM 4658 O O . VAL B 1 177 ? 10.605 6.495 6.604 1.00 11.91 258 VAL B O 1
ATOM 4662 N N . GLY B 1 178 ? 11.715 6.105 8.522 1.00 12.52 259 GLY B N 1
ATOM 4663 C CA . GLY B 1 178 ? 12.333 7.422 8.522 1.00 13.08 259 GLY B CA 1
ATOM 4664 C C . GLY B 1 178 ? 13.157 7.716 7.284 1.00 11.92 259 GLY B C 1
ATOM 4665 O O . GLY B 1 178 ? 13.261 8.877 6.872 1.00 13.25 259 GLY B O 1
ATOM 4666 N N . GLU B 1 179 ? 13.744 6.683 6.671 1.00 12.27 260 GLU B N 1
ATOM 4667 C CA . GLU B 1 179 ? 14.527 6.889 5.451 1.00 12.47 260 GLU B CA 1
ATOM 4668 C C . GLU B 1 179 ? 13.680 7.444 4.314 1.00 12.29 260 GLU B C 1
ATOM 4669 O O . GLU B 1 179 ? 14.207 8.126 3.424 1.00 13.77 260 GLU B O 1
ATOM 4675 N N . PHE B 1 180 ? 12.377 7.165 4.315 1.00 11.54 261 PHE B N 1
ATOM 4676 C CA . PHE B 1 180 ? 11.526 7.655 3.245 1.00 11.38 261 PHE B CA 1
ATOM 4677 C C . PHE B 1 180 ? 11.133 9.113 3.412 1.00 10.83 261 PHE B C 1
ATOM 4678 O O . PHE B 1 180 ? 10.537 9.680 2.490 1.00 11.97 261 PHE B O 1
ATOM 4686 N N . GLU B 1 181 ? 11.458 9.736 4.549 1.00 11.94 262 GLU B N 1
ATOM 4687 C CA . GLU B 1 181 ? 11.171 11.152 4.731 1.00 12.88 262 GLU B CA 1
ATOM 4688 C C . GLU B 1 181 ? 11.986 12.026 3.792 1.00 12.48 262 GLU B C 1
ATOM 4689 O O . GLU B 1 181 ? 11.642 13.198 3.598 1.00 12.92 262 GLU B O 1
ATOM 4695 N N . ARG B 1 182 ? 13.027 11.465 3.175 1.00 12.39 263 ARG B N 1
ATOM 4696 C CA . ARG B 1 182 ? 13.894 12.243 2.302 1.00 12.05 263 ARG B CA 1
ATOM 4697 C C . ARG B 1 182 ? 13.143 12.840 1.120 1.00 11.72 263 ARG B C 1
ATOM 4698 O O . ARG B 1 182 ? 13.608 13.830 0.546 1.00 12.76 263 ARG B O 1
ATOM 4706 N N . TYR B 1 183 ? 12.013 12.245 0.721 1.00 11.50 264 TYR B N 1
ATOM 4707 C CA . TYR B 1 183 ? 11.312 12.672 -0.482 1.00 12.79 264 TYR B CA 1
ATOM 4708 C C . TYR B 1 183 ? 10.435 13.894 -0.255 1.00 10.58 264 TYR B C 1
ATOM 4709 O O . TYR B 1 183 ? 9.834 14.387 -1.210 1.00 12.54 264 TYR B O 1
ATOM 4718 N N . ASN B 1 184 ? 10.363 14.391 0.980 1.00 11.91 265 ASN B N 1
ATOM 4719 C CA . ASN B 1 184 ? 9.624 15.615 1.302 1.00 12.16 265 ASN B CA 1
ATOM 4720 C C . ASN B 1 184 ? 8.130 15.492 1.006 1.00 12.83 265 ASN B C 1
ATOM 4721 O O . ASN B 1 184 ? 7.483 16.451 0.583 1.00 14.13 265 ASN B O 1
ATOM 4726 N N . LYS B 1 185 ? 7.579 14.304 1.229 1.00 12.23 266 LYS B N 1
ATOM 4727 C CA . LYS B 1 185 ? 6.149 14.064 1.106 1.00 12.11 266 LYS B CA 1
ATOM 4728 C C . LYS B 1 185 ? 5.680 13.298 2.334 1.00 12.20 266 LYS B C 1
ATOM 4729 O O . LYS B 1 185 ? 6.401 12.426 2.835 1.00 13.24 266 LYS B O 1
ATOM 4735 N N . PRO B 1 186 ? 4.492 13.587 2.850 1.00 10.90 267 PRO B N 1
ATOM 4736 C CA . PRO B 1 186 ? 4.012 12.822 4.009 1.00 11.07 267 PRO B CA 1
ATOM 4737 C C . PRO B 1 186 ? 3.867 11.350 3.641 1.00 11.10 267 PRO B C 1
ATOM 4738 O O . PRO B 1 186 ? 3.565 10.989 2.497 1.00 11.34 267 PRO B O 1
ATOM 4742 N N . ILE B 1 187 ? 4.135 10.493 4.617 1.00 11.41 268 ILE B N 1
ATOM 4743 C CA . ILE B 1 187 ? 4.240 9.049 4.408 1.00 11.47 268 ILE B CA 1
ATOM 4744 C C . ILE B 1 187 ? 2.974 8.339 4.861 1.00 10.68 268 ILE B C 1
ATOM 4745 O O . ILE B 1 187 ? 2.426 8.632 5.933 1.00 10.82 268 ILE B O 1
ATOM 4750 N N . TRP B 1 188 ? 2.537 7.373 4.065 1.00 10.88 269 TRP B N 1
ATOM 4751 C CA . TRP B 1 188 ? 1.529 6.401 4.467 1.00 10.40 269 TRP B CA 1
ATOM 4752 C C . TRP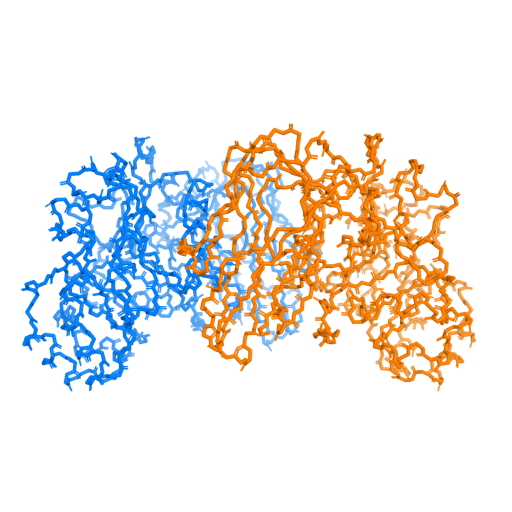 B 1 188 ? 2.223 5.055 4.597 1.00 9.84 269 TRP B C 1
ATOM 4753 O O . TRP B 1 188 ? 2.798 4.559 3.618 1.00 11.19 269 TRP B O 1
ATOM 4764 N N . VAL B 1 189 ? 2.185 4.467 5.789 1.00 10.16 270 VAL B N 1
ATOM 4765 C CA . VAL B 1 189 ? 2.658 3.097 5.988 1.00 10.66 270 VAL B CA 1
ATOM 4766 C C . VAL B 1 189 ? 1.440 2.211 5.759 1.00 10.75 270 VAL B C 1
ATOM 4767 O O . VAL B 1 189 ? 0.624 2.006 6.664 1.00 11.27 270 VAL B O 1
ATOM 4771 N N . THR B 1 190 ? 1.300 1.702 4.538 1.00 10.52 271 THR B N 1
ATOM 4772 C CA . THR B 1 190 ? 0.062 1.051 4.131 1.00 10.46 271 THR B CA 1
ATOM 4773 C C . THR B 1 190 ? 0.028 -0.443 4.415 1.00 10.47 271 THR B C 1
ATOM 4774 O O . THR B 1 190 ? -1.045 -1.051 4.310 1.00 11.24 271 THR B O 1
ATOM 4778 N N . GLU B 1 191 ? 1.162 -1.056 4.746 1.00 11.02 272 GLU B N 1
ATOM 4779 C CA . GLU B 1 191 ? 1.162 -2.401 5.310 1.00 11.19 272 GLU B CA 1
ATOM 4780 C C . GLU B 1 191 ? 2.327 -2.499 6.272 1.00 10.37 272 GLU B C 1
ATOM 4781 O O . GLU B 1 191 ? 3.459 -2.181 5.896 1.00 11.43 272 GLU B O 1
ATOM 4787 N N . TRP B 1 192 ? 2.069 -2.976 7.483 1.00 10.47 273 TRP B N 1
ATOM 4788 C CA . TRP B 1 192 ? 3.183 -3.407 8.313 1.00 11.27 273 TRP B CA 1
ATOM 4789 C C . TRP B 1 192 ? 2.684 -4.394 9.351 1.00 11.33 273 TRP B C 1
ATOM 4790 O O . TRP B 1 192 ? 1.502 -4.396 9.716 1.00 11.63 273 TRP B O 1
ATOM 4801 N N . ALA B 1 193 ? 3.604 -5.257 9.778 1.00 11.31 274 ALA B N 1
ATOM 4802 C CA . ALA B 1 193 ? 3.463 -6.202 10.881 1.00 11.55 274 ALA B CA 1
ATOM 4803 C C . ALA B 1 193 ? 4.832 -6.816 11.107 1.00 11.92 274 ALA B C 1
ATOM 4804 O O . ALA B 1 193 ? 5.646 -6.885 10.180 1.00 12.77 274 ALA B O 1
ATOM 4806 N N . GLY B 1 194 ? 5.095 -7.264 12.331 1.00 12.81 275 GLY B N 1
ATOM 4807 C CA . GLY B 1 194 ? 6.325 -7.992 12.592 1.00 13.13 275 GLY B CA 1
ATOM 4808 C C . GLY B 1 194 ? 6.254 -9.367 11.953 1.00 14.21 275 GLY B C 1
ATOM 4809 O O . GLY B 1 194 ? 5.315 -10.130 12.225 1.00 14.59 275 GLY B O 1
ATOM 4810 N N . TRP B 1 195 ? 7.210 -9.695 11.080 1.00 13.43 276 TRP B N 1
ATOM 4811 C CA . TRP B 1 195 ? 7.091 -10.981 10.392 1.00 14.37 276 TRP B CA 1
ATOM 4812 C C . TRP B 1 195 ? 8.438 -11.556 9.971 1.00 16.17 276 TRP B C 1
ATOM 4813 O O . TRP B 1 195 ? 8.672 -12.761 10.117 1.00 17.64 276 TRP B O 1
ATOM 4824 N N . ASP B 1 196 ? 9.321 -10.715 9.445 1.00 15.07 277 ASP B N 1
ATOM 4825 C CA . ASP B 1 196 ? 10.606 -11.176 8.944 1.00 17.03 277 ASP B CA 1
ATOM 4826 C C . ASP B 1 196 ? 11.516 -11.601 10.096 1.00 17.55 277 ASP B C 1
ATOM 4827 O O . ASP B 1 196 ? 11.262 -11.321 11.271 1.00 18.16 277 ASP B O 1
ATOM 4832 N N . ASP B 1 197 ? 12.593 -12.304 9.735 1.00 19.82 278 ASP B N 1
ATOM 4833 C CA . ASP B 1 197 ? 13.634 -12.704 10.685 1.00 23.07 278 ASP B CA 1
ATOM 4834 C C . ASP B 1 197 ? 13.066 -13.554 11.820 1.00 18.89 278 ASP B C 1
ATOM 4835 O O . ASP B 1 197 ? 13.452 -13.409 12.979 1.00 22.04 278 ASP B O 1
ATOM 4840 N N . GLY B 1 198 ? 12.138 -14.445 11.480 1.00 19.56 279 GLY B N 1
ATOM 4841 C CA . GLY B 1 198 ? 11.503 -15.310 12.447 1.00 21.46 279 GLY B CA 1
ATOM 4842 C C . GLY B 1 198 ? 10.211 -14.774 13.028 1.00 19.49 279 GLY B C 1
ATOM 4843 O O . GLY B 1 198 ? 9.422 -15.553 13.577 1.00 21.03 279 GLY B O 1
ATOM 4844 N N . GLY B 1 199 ? 9.976 -13.472 12.934 1.00 18.27 280 GLY B N 1
ATOM 4845 C CA . GLY B 1 199 ? 8.739 -12.896 13.400 1.00 18.80 280 GLY B CA 1
ATOM 4846 C C . GLY B 1 199 ? 8.552 -12.986 14.904 1.00 17.39 280 GLY B C 1
ATOM 4847 O O . GLY B 1 199 ? 9.476 -13.298 15.667 1.00 19.26 280 GLY B O 1
ATOM 4848 N N . PRO B 1 200 ? 7.331 -12.720 15.356 1.00 16.05 281 PRO B N 1
ATOM 4849 C CA . PRO B 1 200 ? 7.056 -12.737 16.798 1.00 16.51 281 PRO B CA 1
ATOM 4850 C C . PRO B 1 200 ? 7.070 -14.152 17.353 1.00 16.41 281 PRO B C 1
ATOM 4851 O O . PRO B 1 200 ? 6.575 -15.090 16.725 1.00 17.40 281 PRO B O 1
ATOM 4855 N N . ALA B 1 201 ? 7.613 -14.291 18.567 1.00 17.62 282 ALA B N 1
ATOM 4856 C CA . ALA B 1 201 ? 7.602 -15.585 19.242 1.00 17.53 282 ALA B CA 1
ATOM 4857 C C . ALA B 1 201 ? 6.237 -15.927 19.819 1.00 17.85 282 ALA B C 1
ATOM 4858 O O . ALA B 1 201 ? 5.971 -17.098 20.112 1.00 18.86 282 ALA B O 1
ATOM 4860 N N . ASN B 1 202 ? 5.374 -14.933 19.998 1.00 15.52 283 ASN B N 1
ATOM 4861 C CA . ASN B 1 202 ? 4.049 -15.143 20.557 1.00 15.70 283 ASN B CA 1
ATOM 4862 C C . ASN B 1 202 ? 3.210 -13.907 20.263 1.00 13.92 283 ASN B C 1
ATOM 4863 O O . ASN B 1 202 ? 3.720 -12.886 19.801 1.00 14.58 283 ASN B O 1
ATOM 4868 N N . MET B 1 203 ? 1.917 -14.011 20.564 1.00 14.00 284 MET B N 1
ATOM 4869 C CA . MET B 1 203 ? 0.994 -12.910 20.311 1.00 13.65 284 MET B CA 1
ATOM 4870 C C . MET B 1 203 ? 1.415 -11.653 21.063 1.00 13.57 284 MET B C 1
ATOM 4871 O O . MET B 1 203 ? 1.335 -10.541 20.525 1.00 13.58 284 MET B O 1
ATOM 4876 N N . GLY B 1 204 ? 1.888 -11.806 22.297 1.00 13.59 285 GLY B N 1
ATOM 4877 C CA . GLY B 1 204 ? 2.311 -10.648 23.071 1.00 13.83 285 GLY B CA 1
ATOM 4878 C C . GLY B 1 204 ? 3.416 -9.858 22.398 1.00 13.19 285 GLY B C 1
ATOM 4879 O O . GLY B 1 204 ? 3.404 -8.627 22.410 1.00 14.26 285 GLY B O 1
ATOM 4880 N N . GLU B 1 205 ? 4.377 -10.551 21.785 1.00 13.37 286 GLU B N 1
ATOM 4881 C CA . GLU B 1 205 ? 5.442 -9.854 21.075 1.00 13.85 286 GLU B CA 1
ATOM 4882 C C . GLU B 1 205 ? 4.893 -9.017 19.926 1.00 13.19 286 GLU B C 1
ATOM 4883 O O . GLU B 1 205 ? 5.346 -7.888 19.708 1.00 12.81 286 GLU B O 1
ATOM 4889 N N . GLN B 1 206 ? 3.923 -9.554 19.178 1.00 12.54 287 GLN B N 1
ATOM 4890 C CA . GLN B 1 206 ? 3.310 -8.765 18.114 1.00 12.71 287 GLN B CA 1
ATOM 4891 C C . GLN B 1 206 ? 2.569 -7.560 18.682 1.00 12.60 287 GLN B C 1
ATOM 4892 O O . GLN B 1 206 ? 2.650 -6.459 18.123 1.00 13.03 287 GLN B O 1
ATOM 4898 N N . MET B 1 207 ? 1.858 -7.738 19.803 1.00 12.83 288 MET B N 1
ATOM 4899 C CA . MET B 1 207 ? 1.156 -6.617 20.420 1.00 12.80 288 MET B CA 1
ATOM 4900 C C . MET B 1 207 ? 2.129 -5.537 20.875 1.00 12.28 288 MET B C 1
ATOM 4901 O O . MET B 1 207 ? 1.855 -4.344 20.718 1.00 12.57 288 MET B O 1
ATOM 4906 N N . ASN B 1 208 ? 3.263 -5.936 21.461 1.00 12.59 289 ASN B N 1
ATOM 4907 C CA . ASN B 1 208 ? 4.255 -4.962 21.907 1.00 11.59 289 ASN B CA 1
ATOM 4908 C C . ASN B 1 208 ? 4.860 -4.212 20.731 1.00 12.23 289 ASN B C 1
ATOM 4909 O O . ASN B 1 208 ? 5.065 -2.991 20.797 1.00 12.82 289 ASN B O 1
ATOM 4914 N N . PHE B 1 209 ? 5.171 -4.935 19.653 1.00 11.68 290 PHE B N 1
ATOM 4915 C CA . PHE B 1 209 ? 5.716 -4.310 18.458 1.00 12.28 290 PHE B CA 1
ATOM 4916 C C . PHE B 1 209 ? 4.719 -3.323 17.867 1.00 11.54 290 PHE B C 1
ATOM 4917 O O . PHE B 1 209 ? 5.080 -2.200 17.495 1.00 11.93 290 PHE B O 1
ATOM 4925 N N . LEU B 1 210 ? 3.456 -3.735 17.764 1.00 11.75 291 LEU B N 1
ATOM 4926 C CA . LEU B 1 210 ? 2.420 -2.836 17.270 1.00 11.95 291 LEU B CA 1
ATOM 4927 C C . LEU B 1 210 ? 2.336 -1.577 18.124 1.00 11.31 291 LEU B C 1
ATOM 4928 O O . LEU B 1 210 ? 2.271 -0.461 17.601 1.00 11.52 291 LEU B O 1
ATOM 4933 N N . SER B 1 211 ? 2.338 -1.731 19.448 1.00 11.76 292 SER B N 1
ATOM 4934 C CA . SER B 1 211 ? 2.263 -0.562 20.321 1.00 11.72 292 SER B CA 1
ATOM 4935 C C . SER B 1 211 ? 3.449 0.370 20.108 1.00 12.36 292 SER B C 1
ATOM 4936 O O . SER B 1 211 ? 3.281 1.584 19.960 1.00 12.22 292 SER B O 1
ATOM 4939 N N . ASP B 1 212 ? 4.663 -0.179 20.110 1.00 12.04 293 ASP B N 1
ATOM 4940 C CA . ASP B 1 212 ? 5.840 0.665 19.943 1.00 11.31 293 ASP B CA 1
ATOM 4941 C C . ASP B 1 212 ? 5.791 1.433 18.629 1.00 12.00 293 ASP B C 1
ATOM 4942 O O . ASP B 1 212 ? 6.125 2.623 18.581 1.00 12.94 293 ASP B O 1
ATOM 4947 N N . THR B 1 213 ? 5.399 0.760 17.548 1.00 11.91 294 THR B N 1
ATOM 4948 C CA . THR B 1 213 ? 5.447 1.389 16.228 1.00 11.98 294 THR B CA 1
ATOM 4949 C C . THR B 1 213 ? 4.278 2.347 15.990 1.00 11.13 294 THR B C 1
ATOM 4950 O O . THR B 1 213 ? 4.473 3.416 15.403 1.00 11.51 294 THR B O 1
ATOM 4954 N N . VAL B 1 214 ? 3.074 1.995 16.445 1.00 11.03 295 VAL B N 1
ATOM 4955 C CA . VAL B 1 214 ? 1.957 2.942 16.410 1.00 11.19 295 VAL B CA 1
ATOM 4956 C C . VAL B 1 214 ? 2.328 4.212 17.152 1.00 10.84 295 VAL B C 1
ATOM 4957 O O . VAL B 1 214 ? 2.096 5.322 16.671 1.00 11.44 295 VAL B O 1
ATOM 4961 N N . ARG B 1 215 ? 2.907 4.064 18.344 1.00 11.41 296 ARG B N 1
ATOM 4962 C CA . ARG B 1 215 ? 3.212 5.231 19.160 1.00 12.51 296 ARG B CA 1
ATOM 4963 C C . ARG B 1 215 ? 4.261 6.107 18.495 1.00 11.66 296 ARG B C 1
ATOM 4964 O O . ARG B 1 215 ? 4.134 7.336 18.489 1.00 12.24 296 ARG B O 1
ATOM 4972 N N . TRP B 1 216 ? 5.275 5.490 17.878 1.00 11.73 297 TRP B N 1
ATOM 4973 C CA . TRP B 1 216 ? 6.266 6.261 17.136 1.00 11.60 297 TRP B CA 1
ATOM 4974 C C . TRP B 1 216 ? 5.617 7.002 15.971 1.00 11.38 297 TRP B C 1
ATOM 4975 O O . TRP B 1 216 ? 5.903 8.182 15.734 1.00 12.46 297 TRP B O 1
ATOM 4986 N N . MET B 1 217 ? 4.714 6.337 15.245 1.00 11.63 298 MET B N 1
ATOM 4987 C CA . MET B 1 217 ? 4.092 6.999 14.099 1.00 11.40 298 MET B CA 1
ATOM 4988 C C . MET B 1 217 ? 3.152 8.125 14.520 1.00 11.05 298 MET B C 1
ATOM 4989 O O . MET B 1 217 ? 3.075 9.156 13.840 1.00 11.76 298 MET B O 1
ATOM 4994 N N . GLU B 1 218 ? 2.411 7.953 15.621 1.00 11.79 299 GLU B N 1
ATOM 4995 C CA . GLU B 1 218 ? 1.560 9.049 16.082 1.00 11.08 299 GLU B CA 1
ATOM 4996 C C . GLU B 1 218 ? 2.379 10.295 16.396 1.00 12.62 299 GLU B C 1
ATOM 4997 O O . GLU B 1 218 ? 1.930 11.423 16.152 1.00 12.75 299 GLU B O 1
ATOM 5003 N N . SER B 1 219 ? 3.586 10.114 16.924 1.00 12.72 300 SER B N 1
ATOM 5004 C CA . SER B 1 219 ? 4.415 11.247 17.315 1.00 12.41 300 SER B CA 1
ATOM 5005 C C . SER B 1 219 ? 5.269 11.802 16.183 1.00 13.76 300 SER B C 1
ATOM 5006 O O . SER B 1 219 ? 5.888 12.855 16.361 1.00 15.81 300 SER B O 1
ATOM 5009 N N . ASN B 1 220 ? 5.304 11.149 15.024 1.00 13.05 301 ASN B N 1
ATOM 5010 C CA . ASN B 1 220 ? 6.133 11.578 13.897 1.00 13.23 301 ASN B CA 1
ATOM 5011 C C . ASN B 1 220 ? 5.254 12.365 12.931 1.00 12.75 301 ASN B C 1
ATOM 5012 O O . ASN B 1 220 ? 4.421 11.782 12.232 1.00 12.77 301 ASN B O 1
ATOM 5017 N N . ASP B 1 221 ? 5.469 13.685 12.860 1.00 13.77 302 ASP B N 1
ATOM 5018 C CA . ASP B 1 221 ? 4.632 14.543 12.026 1.00 13.99 302 ASP B CA 1
ATOM 5019 C C . ASP B 1 221 ? 4.730 14.199 10.552 1.00 14.41 302 ASP B C 1
ATOM 5020 O O . ASP B 1 221 ? 3.824 14.552 9.794 1.00 16.37 302 ASP B O 1
ATOM 5025 N N . ASN B 1 222 ? 5.799 13.527 10.131 1.00 12.39 303 ASN B N 1
ATOM 5026 C CA . ASN B 1 222 ? 5.957 13.160 8.733 1.00 13.81 303 ASN B CA 1
ATOM 5027 C C . ASN B 1 222 ? 5.169 11.915 8.345 1.00 12.47 303 ASN B C 1
ATOM 5028 O O . ASN B 1 222 ? 5.138 11.577 7.158 1.00 14.09 303 ASN B O 1
ATOM 5033 N N . ILE B 1 223 ? 4.537 11.236 9.302 1.00 11.27 304 ILE B N 1
ATOM 5034 C CA . ILE B 1 223 ? 3.633 10.134 8.991 1.00 10.90 304 ILE B CA 1
ATOM 5035 C C . ILE B 1 223 ? 2.228 10.699 8.899 1.00 11.57 304 ILE B C 1
ATOM 5036 O O . ILE B 1 223 ? 1.698 11.236 9.879 1.00 11.73 304 ILE B O 1
ATOM 5041 N N . TYR B 1 224 ? 1.612 10.545 7.732 1.00 10.98 305 TYR B N 1
ATOM 5042 C CA . TYR B 1 224 ? 0.256 11.008 7.492 1.00 11.08 305 TYR B CA 1
ATOM 5043 C C . TYR B 1 224 ? -0.759 9.950 7.918 1.00 10.95 305 TYR B C 1
ATOM 5044 O O . TYR B 1 224 ? -1.744 10.257 8.596 1.00 11.46 305 TYR B O 1
ATOM 5053 N N . ARG B 1 225 ? -0.510 8.695 7.546 1.00 10.37 306 ARG B N 1
ATOM 5054 C CA . ARG B 1 225 ? -1.465 7.621 7.768 1.00 10.32 306 ARG B CA 1
ATOM 5055 C C . ARG B 1 225 ? -0.710 6.314 7.945 1.00 10.76 306 ARG B C 1
ATOM 5056 O O . ARG B 1 225 ? 0.399 6.149 7.424 1.00 11.18 306 ARG B O 1
ATOM 5064 N N . TYR B 1 226 ? -1.329 5.364 8.646 1.00 11.05 307 TYR B N 1
ATOM 5065 C CA . TYR B 1 226 ? -0.782 4.017 8.725 1.00 10.05 307 TYR B CA 1
ATOM 5066 C C . TYR B 1 226 ? -1.932 3.025 8.765 1.00 10.33 307 TYR B C 1
ATOM 5067 O O . TYR B 1 226 ? -3.023 3.347 9.236 1.00 10.94 307 TYR B O 1
ATOM 5076 N N . SER B 1 227 ? -1.681 1.811 8.276 1.00 10.18 308 SER B N 1
ATOM 5077 C CA . SER B 1 227 ? -2.694 0.758 8.305 1.00 10.34 308 SER B CA 1
ATOM 5078 C C . SER B 1 227 ? -2.020 -0.587 8.527 1.00 10.62 308 SER B C 1
ATOM 5079 O O . SER B 1 227 ? -1.208 -1.022 7.707 1.00 11.65 308 SER B O 1
ATOM 5082 N N . TRP B 1 228 ? -2.375 -1.239 9.631 1.00 10.06 309 TRP B N 1
ATOM 5083 C CA . TRP B 1 228 ? -1.837 -2.544 9.984 1.00 10.70 309 TRP B CA 1
ATOM 5084 C C . TRP B 1 228 ? -2.277 -3.602 8.979 1.00 11.79 309 TRP B C 1
ATOM 5085 O O . TRP B 1 228 ? -3.400 -3.565 8.457 1.00 12.19 309 TRP B O 1
ATOM 5096 N N . PHE B 1 229 ? -1.370 -4.542 8.710 1.00 11.30 310 PHE B N 1
ATOM 5097 C CA . PHE B 1 229 ? -1.649 -5.730 7.903 1.00 11.16 310 PHE B CA 1
ATOM 5098 C C . PHE B 1 229 ? -1.953 -6.874 8.874 1.00 12.40 310 PHE B C 1
ATOM 5099 O O . PHE B 1 229 ? -1.039 -7.389 9.529 1.00 12.71 310 PHE B O 1
ATOM 5107 N N . LEU B 1 230 ? -3.221 -7.280 8.999 1.00 12.54 311 LEU B N 1
ATOM 5108 C CA . LEU B 1 230 ? -4.372 -6.833 8.219 1.00 13.22 311 LEU B CA 1
ATOM 5109 C C . LEU B 1 230 ? -5.637 -7.180 9.037 1.00 12.59 311 LEU B C 1
ATOM 5110 O O . LEU B 1 230 ? -5.542 -7.735 10.140 1.00 12.73 311 LEU B O 1
ATOM 5115 N N . GLY B 1 231 ? -6.818 -6.840 8.518 1.00 12.49 312 GLY B N 1
ATOM 5116 C CA . GLY B 1 231 ? -8.038 -6.992 9.298 1.00 12.97 312 GLY B CA 1
ATOM 5117 C C . GLY B 1 231 ? -8.274 -8.391 9.834 1.00 12.99 312 GLY B C 1
ATOM 5118 O O . GLY B 1 231 ? -8.466 -8.580 11.036 1.00 12.82 312 GLY B O 1
ATOM 5119 N N . ARG B 1 232 ? -8.289 -9.374 8.935 1.00 13.34 313 ARG B N 1
ATOM 5120 C CA . ARG B 1 232 ? -8.343 -10.785 9.293 1.00 14.07 313 ARG B CA 1
ATOM 5121 C C . ARG B 1 232 ? -7.424 -11.539 8.347 1.00 13.12 313 ARG B C 1
ATOM 5122 O O . ARG B 1 232 ? -7.248 -11.137 7.200 1.00 13.52 313 ARG B O 1
ATOM 5130 N N . SER B 1 233 ? -6.840 -12.630 8.840 1.00 13.01 314 SER B N 1
ATOM 5131 C CA . SER B 1 233 ? -5.877 -13.415 8.083 1.00 12.80 314 SER B CA 1
ATOM 5132 C C . SER B 1 233 ? -6.369 -14.847 7.947 1.00 13.67 314 SER B C 1
ATOM 5133 O O . SER B 1 233 ? -7.207 -15.314 8.718 1.00 14.43 314 SER B O 1
ATOM 5136 N N A SER B 1 234 ? -5.829 -15.551 6.952 0.46 13.57 315 SER B N 1
ATOM 5137 N N B SER B 1 234 ? -5.823 -15.553 6.959 0.54 13.56 315 SER B N 1
ATOM 5138 C CA A SER B 1 234 ? -6.131 -16.973 6.835 0.46 13.19 315 SER B CA 1
ATOM 5139 C CA B SER B 1 234 ? -6.136 -16.973 6.836 0.54 13.16 315 SER B CA 1
ATOM 5140 C C A SER B 1 234 ? -5.515 -17.764 7.980 0.46 15.39 315 SER B C 1
ATOM 5141 C C B SER B 1 234 ? -5.501 -17.780 7.960 0.54 15.38 315 SER B C 1
ATOM 5142 O O A SER B 1 234 ? -6.107 -18.746 8.441 0.46 15.69 315 SER B O 1
ATOM 5143 O O B SER B 1 234 ? -6.065 -18.793 8.386 0.54 15.71 315 SER B O 1
ATOM 5148 N N . GLU B 1 235 ? -4.338 -17.344 8.451 1.00 14.22 316 GLU B N 1
ATOM 5149 C CA . GLU B 1 235 ? -3.675 -18.041 9.550 1.00 15.85 316 GLU B CA 1
ATOM 5150 C C . GLU B 1 235 ? -4.518 -18.002 10.816 1.00 15.56 316 GLU B C 1
ATOM 5151 O O . GLU B 1 235 ? -4.564 -18.981 11.571 1.00 18.47 316 GLU B O 1
ATOM 5157 N N . GLY B 1 236 ? -5.179 -16.882 11.071 1.00 14.98 317 GLY B N 1
ATOM 5158 C CA . GLY B 1 236 ? -5.955 -16.723 12.280 1.00 15.81 317 GLY B CA 1
ATOM 5159 C C . GLY B 1 236 ? -5.191 -15.968 13.359 1.00 14.63 317 GLY B C 1
ATOM 5160 O O . GLY B 1 236 ? -3.958 -15.938 13.397 1.00 15.62 317 GLY B O 1
ATOM 5161 N N . TYR B 1 237 ? -5.953 -15.366 14.271 1.00 15.20 318 TYR B N 1
ATOM 5162 C CA . TYR B 1 237 ? -5.375 -14.382 15.180 1.00 14.87 318 TYR B CA 1
ATOM 5163 C C . TYR B 1 237 ? -4.417 -15.004 16.180 1.00 15.69 318 TYR B C 1
ATOM 5164 O O . TYR B 1 237 ? -3.492 -14.329 16.645 1.00 16.80 318 TYR B O 1
ATOM 5173 N N . ASP B 1 238 ? -4.630 -16.263 16.552 1.00 15.23 319 ASP B N 1
ATOM 5174 C CA . ASP B 1 238 ? -3.801 -16.911 17.558 1.00 16.84 319 ASP B CA 1
ATOM 5175 C C . ASP B 1 238 ? -2.779 -17.860 16.957 1.00 16.88 319 ASP B C 1
ATOM 5176 O O . ASP B 1 238 ? -2.178 -18.657 17.688 1.00 19.45 319 ASP B O 1
ATOM 5181 N N . GLN B 1 239 ? -2.561 -17.782 15.653 1.00 14.85 320 GLN B N 1
ATOM 5182 C CA . GLN B 1 239 ? -1.512 -18.517 14.971 1.00 15.13 320 GLN B CA 1
ATOM 5183 C C . GLN B 1 239 ? -0.509 -17.526 14.396 1.00 15.08 320 GLN B C 1
ATOM 5184 O O . GLN B 1 239 ? -0.877 -16.416 14.000 1.00 14.53 320 GLN B O 1
ATOM 5190 N N . PHE B 1 240 ? 0.752 -17.936 14.339 1.00 14.98 321 PHE B N 1
ATOM 5191 C CA . PHE B 1 240 ? 1.813 -17.081 13.828 1.00 15.83 321 PHE B CA 1
ATOM 5192 C C . PHE B 1 240 ? 1.434 -16.552 12.445 1.00 15.37 321 PHE B C 1
ATOM 5193 O O . PHE B 1 240 ? 0.939 -17.316 11.602 1.00 17.57 321 PHE B O 1
ATOM 5201 N N . PRO B 1 241 ? 1.673 -15.260 12.156 1.00 15.26 322 PRO B N 1
ATOM 5202 C CA . PRO B 1 241 ? 2.308 -14.250 13.008 1.00 15.42 322 PRO B CA 1
ATOM 5203 C C . PRO B 1 241 ? 1.318 -13.329 13.754 1.00 14.53 322 PRO B C 1
ATOM 5204 O O . PRO B 1 241 ? 1.662 -12.175 14.057 1.00 15.39 322 PRO B O 1
ATOM 5208 N N . TYR B 1 242 ? 0.119 -13.829 14.065 1.00 13.46 323 TYR B N 1
ATOM 5209 C CA . TYR B 1 242 ? -0.801 -13.149 14.987 1.00 13.09 323 TYR B CA 1
ATOM 5210 C C . TYR B 1 242 ? -1.267 -11.795 14.447 1.00 15.00 323 TYR B C 1
ATOM 5211 O O . TYR B 1 242 ? -1.258 -10.783 15.156 1.00 16.05 323 TYR B O 1
ATOM 5220 N N . LEU B 1 243 ? -1.753 -11.791 13.208 1.00 12.90 324 LEU B N 1
ATOM 5221 C CA . LEU B 1 243 ? -1.968 -10.541 12.483 1.00 13.19 324 LEU B CA 1
ATOM 5222 C C . LEU B 1 243 ? -3.308 -9.878 12.770 1.00 14.01 324 LEU B C 1
ATOM 5223 O O . LEU B 1 243 ? -3.402 -8.647 12.720 1.00 13.90 324 LEU B O 1
ATOM 5228 N N . ASP B 1 244 ? -4.353 -10.649 13.044 1.00 13.18 325 ASP B N 1
ATOM 5229 C CA . ASP B 1 244 ? -5.714 -10.152 12.879 1.00 12.94 325 ASP B CA 1
ATOM 5230 C C . ASP B 1 244 ? -6.049 -9.048 13.874 1.00 12.79 325 ASP B C 1
ATOM 5231 O O . ASP B 1 244 ? -5.720 -9.139 15.059 1.00 12.31 325 ASP B O 1
ATOM 5236 N N . VAL B 1 245 ? -6.766 -8.038 13.384 1.00 12.68 326 VAL B N 1
ATOM 5237 C CA . VAL B 1 245 ? -7.348 -6.978 14.208 1.00 12.38 326 VAL B CA 1
ATOM 5238 C C . VAL B 1 245 ? -8.785 -7.306 14.620 1.00 12.18 326 VAL B C 1
ATOM 5239 O O . VAL B 1 245 ? -9.207 -6.985 15.737 1.00 12.47 326 VAL B O 1
ATOM 5243 N N . LEU B 1 246 ? -9.547 -7.937 13.732 1.00 12.90 327 LEU B N 1
ATOM 5244 C CA . LEU B 1 246 ? -10.942 -8.280 13.942 1.00 14.21 327 LEU B CA 1
ATOM 5245 C C . LEU B 1 246 ? -11.031 -9.775 14.202 1.00 13.56 327 LEU B C 1
ATOM 5246 O O . LEU B 1 246 ? -10.255 -10.556 13.647 1.00 14.49 327 LEU B O 1
ATOM 5251 N N . LEU B 1 247 ? -11.969 -10.163 15.066 1.00 14.66 328 LEU B N 1
ATOM 5252 C CA . LEU B 1 247 ? -12.162 -11.574 15.383 1.00 14.73 328 LEU B CA 1
ATOM 5253 C C . LEU B 1 247 ? -13.537 -12.016 14.892 1.00 15.30 328 LEU B C 1
ATOM 5254 O O . LEU B 1 247 ? -13.760 -12.072 13.680 1.00 15.38 328 LEU B O 1
ATOM 5259 N N . ALA B 1 248 ? -14.470 -12.310 15.799 1.00 15.36 329 ALA B N 1
ATOM 5260 C CA . ALA B 1 248 ? -15.827 -12.584 15.350 1.00 17.53 329 ALA B CA 1
ATOM 5261 C C . ALA B 1 248 ? -16.420 -11.323 14.729 1.00 17.20 329 ALA B C 1
ATOM 5262 O O . ALA B 1 248 ? -15.886 -10.218 14.870 1.00 15.62 329 ALA B O 1
ATOM 5264 N N . ASP B 1 249 ? -17.529 -11.491 14.014 1.00 16.86 330 ASP B N 1
ATOM 5265 C CA . ASP B 1 249 ? -18.188 -10.346 13.404 1.00 16.31 330 ASP B CA 1
ATOM 5266 C C . ASP B 1 249 ? -18.427 -9.258 14.443 1.00 16.79 330 ASP B C 1
ATOM 5267 O O . ASP B 1 249 ? -18.974 -9.515 15.522 1.00 17.59 330 ASP B O 1
ATOM 5272 N N . GLY B 1 250 ? -17.976 -8.044 14.129 1.00 15.16 331 GLY B N 1
ATOM 5273 C CA . GLY B 1 250 ? -18.186 -6.925 15.027 1.00 16.82 331 GLY B CA 1
ATOM 5274 C C . GLY B 1 250 ? -17.390 -6.952 16.311 1.00 15.50 331 GLY B C 1
ATOM 5275 O O . GLY B 1 250 ? -17.747 -6.243 17.258 1.00 15.39 331 GLY B O 1
ATOM 5276 N N . GLU B 1 251 ? -16.317 -7.741 16.379 1.00 13.86 332 GLU B N 1
ATOM 5277 C CA . GLU B 1 251 ? -15.518 -7.866 17.590 1.00 14.88 332 GLU B CA 1
ATOM 5278 C C . GLU B 1 251 ? -14.043 -7.806 17.228 1.00 13.63 332 GLU B C 1
ATOM 5279 O O . GLU B 1 251 ? -13.653 -8.119 16.101 1.00 14.81 332 GLU B O 1
ATOM 5285 N N . LEU B 1 252 ? -13.228 -7.424 18.205 1.00 13.74 333 LEU B N 1
ATOM 5286 C CA . LEU B 1 252 ? -11.796 -7.247 18.022 1.00 13.31 333 LEU B CA 1
ATOM 5287 C C . LEU B 1 252 ? -11.024 -8.396 18.655 1.00 14.38 333 LEU B C 1
ATOM 5288 O O . LEU B 1 252 ? -11.492 -9.043 19.596 1.00 14.93 333 LEU B O 1
ATOM 5293 N N . THR B 1 253 ? -9.820 -8.633 18.139 1.00 12.75 334 THR B N 1
ATOM 5294 C CA . THR B 1 253 ? -8.862 -9.505 18.800 1.00 13.72 334 THR B CA 1
ATOM 5295 C C . THR B 1 253 ? -8.166 -8.736 19.918 1.00 13.59 334 THR B C 1
ATOM 5296 O O . THR B 1 253 ? -8.274 -7.508 20.012 1.00 12.87 334 THR B O 1
ATOM 5300 N N . PRO B 1 254 ? -7.424 -9.428 20.790 1.00 12.98 335 PRO B N 1
ATOM 5301 C CA . PRO B 1 254 ? -6.565 -8.696 21.742 1.00 13.45 335 PRO B CA 1
ATOM 5302 C C . PRO B 1 254 ? -5.681 -7.666 21.060 1.00 12.48 335 PRO B C 1
ATOM 5303 O O . PRO B 1 254 ? -5.593 -6.514 21.513 1.00 13.09 335 PRO B O 1
ATOM 5307 N N . LEU B 1 255 ? -5.038 -8.056 19.959 1.00 12.32 336 LEU B N 1
ATOM 5308 C CA . LEU B 1 255 ? -4.182 -7.132 19.229 1.00 12.69 336 LEU B CA 1
ATOM 5309 C C . LEU B 1 255 ? -4.989 -5.975 18.671 1.00 12.02 336 LEU B C 1
ATOM 5310 O O . LEU B 1 255 ? -4.544 -4.821 18.716 1.00 12.43 336 LEU B O 1
ATOM 5315 N N . GLY B 1 256 ? -6.182 -6.264 18.148 1.00 12.05 337 GLY B N 1
ATOM 5316 C CA . GLY B 1 256 ? -7.039 -5.198 17.662 1.00 13.22 337 GLY B CA 1
ATOM 5317 C C . GLY B 1 256 ? -7.474 -4.231 18.745 1.00 12.46 337 GLY B C 1
ATOM 5318 O O . GLY B 1 256 ? -7.688 -3.044 18.475 1.00 12.52 337 GLY B O 1
ATOM 5319 N N . SER B 1 257 ? -7.649 -4.725 19.974 1.00 12.37 338 SER B N 1
ATOM 5320 C CA . SER B 1 257 ? -7.976 -3.843 21.081 1.00 12.39 338 SER B CA 1
ATOM 5321 C C . SER B 1 257 ? -6.828 -2.880 21.351 1.00 12.72 338 SER B C 1
ATOM 5322 O O . SER B 1 257 ? -7.042 -1.685 21.572 1.00 12.57 338 SER B O 1
ATOM 5325 N N . VAL B 1 258 ? -5.591 -3.378 21.332 1.00 12.32 339 VAL B N 1
ATOM 5326 C CA . VAL B 1 258 ? -4.442 -2.482 21.473 1.00 12.00 339 VAL B CA 1
ATOM 5327 C C . VAL B 1 258 ? -4.422 -1.460 20.340 1.00 12.16 339 VAL B C 1
ATOM 5328 O O . VAL B 1 258 ? -4.291 -0.252 20.570 1.00 12.20 339 VAL B O 1
ATOM 5332 N N . TYR B 1 259 ? -4.535 -1.946 19.101 1.00 11.30 340 TYR B N 1
ATOM 5333 C CA . TYR B 1 259 ? -4.410 -1.093 17.920 1.00 10.43 340 TYR B CA 1
ATOM 5334 C C . TYR B 1 259 ? -5.419 0.042 17.950 1.00 11.37 340 TYR B C 1
ATOM 5335 O O . TYR B 1 259 ? -5.079 1.198 17.668 1.00 12.30 340 TYR B O 1
ATOM 5344 N N . THR B 1 260 ? -6.669 -0.271 18.279 1.00 11.84 341 THR B N 1
ATOM 5345 C CA . THR B 1 260 ? -7.731 0.724 18.248 1.00 10.83 341 THR B CA 1
ATOM 5346 C C . THR B 1 260 ? -7.743 1.623 19.480 1.00 11.45 341 THR B C 1
ATOM 5347 O O . THR B 1 260 ? -8.290 2.731 19.406 1.00 12.05 341 THR B O 1
ATOM 5351 N N . SER B 1 261 ? -7.146 1.189 20.595 1.00 11.83 342 SER B N 1
ATOM 5352 C CA . SER B 1 261 ? -7.184 1.976 21.826 1.00 11.41 342 SER B CA 1
ATOM 5353 C C . SER B 1 261 ? -6.106 3.044 21.914 1.00 12.27 342 SER B C 1
ATOM 5354 O O . SER B 1 261 ? -6.305 4.037 22.621 1.00 12.17 342 SER B O 1
ATOM 5357 N N . ILE B 1 262 ? -4.962 2.872 21.256 1.00 11.10 343 ILE B N 1
ATOM 5358 C CA . ILE B 1 262 ? -3.841 3.792 21.443 1.00 11.68 343 ILE B CA 1
ATOM 5359 C C . ILE B 1 262 ? -4.215 5.180 20.942 1.00 11.62 343 ILE B C 1
ATOM 5360 O O . ILE B 1 262 ? -4.586 5.343 19.767 1.00 12.14 343 ILE B O 1
ATOM 5365 N N . PRO B 1 263 ? -4.108 6.209 21.774 1.00 11.80 344 PRO B N 1
ATOM 5366 C CA . PRO B 1 263 ? -4.527 7.548 21.352 1.00 12.16 344 PRO B CA 1
ATOM 5367 C C . PRO B 1 263 ? -3.456 8.278 20.557 1.00 11.80 344 PRO B C 1
ATOM 5368 O O . PRO B 1 263 ? -2.258 8.008 20.669 1.00 12.44 344 PRO B O 1
ATOM 5372 N N . SER B 1 264 ? -3.924 9.238 19.752 1.00 11.69 345 SER B N 1
ATOM 5373 C CA . SER B 1 264 ? -3.033 10.214 19.143 1.00 11.51 345 SER B CA 1
ATOM 5374 C C . SER B 1 264 ? -2.440 11.131 20.216 1.00 13.02 345 SER B C 1
ATOM 5375 O O . SER B 1 264 ? -2.853 11.132 21.378 1.00 12.49 345 SER B O 1
ATOM 5378 N N . ASN B 1 265 ? -1.466 11.945 19.802 1.00 11.50 346 ASN B N 1
ATOM 5379 C CA . ASN B 1 265 ? -0.842 12.870 20.742 1.00 13.66 346 ASN B CA 1
ATOM 5380 C C . ASN B 1 265 ? -1.872 13.833 21.328 1.00 13.14 346 ASN B C 1
ATOM 5381 O O . ASN B 1 265 ? -1.791 14.200 22.510 1.00 14.74 346 ASN B O 1
ATOM 5386 N N . ASP B 1 266 ? -2.833 14.276 20.513 1.00 12.89 347 ASP B N 1
ATOM 5387 C CA . ASP B 1 266 ? -3.734 15.358 20.904 1.00 13.89 347 ASP B CA 1
ATOM 5388 C C . ASP B 1 266 ? -5.059 14.888 21.482 1.00 13.56 347 ASP B C 1
ATOM 5389 O O . ASP B 1 266 ? -5.745 15.681 22.133 1.00 14.52 347 ASP B O 1
ATOM 5394 N N . PHE B 1 267 ? -5.438 13.635 21.259 1.00 12.30 348 PHE B N 1
ATOM 5395 C CA . PHE B 1 267 ? -6.660 13.106 21.842 1.00 12.23 348 PHE B CA 1
ATOM 5396 C C . PHE B 1 267 ? -6.626 13.236 23.364 1.00 12.92 348 PHE B C 1
ATOM 5397 O O . PHE B 1 267 ? -5.580 13.064 23.996 1.00 11.90 348 PHE B O 1
ATOM 5405 N N . ARG B 1 268 ? -7.786 13.517 23.958 1.00 12.17 349 ARG B N 1
ATOM 5406 C CA . ARG B 1 268 ? -7.919 13.527 25.407 1.00 13.02 349 ARG B CA 1
ATOM 5407 C C . ARG B 1 268 ? -9.171 12.759 25.806 1.00 13.91 349 ARG B C 1
ATOM 5408 O O . ARG B 1 268 ? -10.235 12.944 25.208 1.00 13.62 349 ARG B O 1
ATOM 5416 N N . TYR B 1 269 ? -9.045 11.908 26.827 1.00 11.93 350 TYR B N 1
ATOM 5417 C CA . TYR B 1 269 ? -10.180 11.149 27.340 1.00 12.30 350 TYR B CA 1
ATOM 5418 C C . TYR B 1 269 ? -11.134 12.041 28.121 1.00 13.24 350 TYR B C 1
ATOM 5419 O O . TYR B 1 269 ? -10.712 12.855 28.952 1.00 13.59 350 TYR B O 1
ATOM 5428 N N . LYS B 1 270 ? -12.426 11.857 27.873 1.00 13.69 351 LYS B N 1
ATOM 5429 C CA . LYS B 1 270 ? -13.481 12.453 28.681 1.00 13.72 351 LYS B CA 1
ATOM 5430 C C . LYS B 1 270 ? -13.949 11.449 29.725 1.00 14.40 351 LYS B C 1
ATOM 5431 O O . LYS B 1 270 ? -13.847 10.232 29.534 1.00 14.53 351 LYS B O 1
ATOM 5437 N N . ILE B 1 271 ? -14.455 11.976 30.837 1.00 13.73 352 ILE B N 1
ATOM 5438 C CA . ILE B 1 271 ? -14.888 11.151 31.964 1.00 16.04 352 ILE B CA 1
ATOM 5439 C C . ILE B 1 271 ? -16.192 11.712 32.516 1.00 14.93 352 ILE B C 1
ATOM 5440 O O . ILE B 1 271 ? -16.524 12.880 32.275 1.00 15.82 352 ILE B O 1
ATOM 5445 N N . PRO B 1 272 ? -16.974 10.890 33.258 1.00 14.97 353 PRO B N 1
ATOM 5446 C CA . PRO B 1 272 ? -16.806 9.474 33.622 1.00 14.20 353 PRO B CA 1
ATOM 5447 C C . PRO B 1 272 ? -16.678 8.548 32.428 1.00 14.79 353 PRO B C 1
ATOM 5448 O O . PRO B 1 272 ? -17.327 8.752 31.397 1.00 16.68 353 PRO B O 1
ATOM 5452 N N . ALA B 1 273 ? -15.841 7.522 32.568 1.00 14.58 354 ALA B N 1
ATOM 5453 C CA . ALA B 1 273 ? -15.631 6.581 31.481 1.00 13.86 354 ALA B CA 1
ATOM 5454 C C . ALA B 1 273 ? -14.846 5.389 31.990 1.00 13.90 354 ALA B C 1
ATOM 5455 O O . ALA B 1 273 ? -14.115 5.480 32.985 1.00 14.87 354 ALA B O 1
ATOM 5457 N N A ARG B 1 274 ? -15.029 4.263 31.311 0.56 13.71 355 ARG B N 1
ATOM 5458 N N B ARG B 1 274 ? -14.996 4.274 31.281 0.44 13.75 355 ARG B N 1
ATOM 5459 C CA A ARG B 1 274 ? -14.057 3.188 31.352 0.56 14.62 355 ARG B CA 1
ATOM 5460 C CA B ARG B 1 274 ? -14.062 3.163 31.366 0.44 14.64 355 ARG B CA 1
ATOM 5461 C C A ARG B 1 274 ? -13.025 3.445 30.263 0.56 14.50 355 ARG B C 1
ATOM 5462 C C B ARG B 1 274 ? -13.037 3.309 30.249 0.44 14.54 355 ARG B C 1
ATOM 5463 O O A ARG B 1 274 ? -13.368 3.829 29.139 0.56 14.55 355 ARG B O 1
ATOM 5464 O O B ARG B 1 274 ? -13.405 3.460 29.079 0.44 15.99 355 ARG B O 1
ATOM 5479 N N . ILE B 1 275 ? -11.757 3.264 30.612 1.00 13.55 356 ILE B N 1
ATOM 5480 C CA . ILE B 1 275 ? -10.647 3.429 29.683 1.00 13.05 356 ILE B CA 1
ATOM 5481 C C . ILE B 1 275 ? -9.837 2.138 29.706 1.00 13.01 356 ILE B C 1
ATOM 5482 O O . ILE B 1 275 ? -9.446 1.668 30.780 1.00 13.13 356 ILE B O 1
ATOM 5487 N N . GLU B 1 276 ? -9.599 1.548 28.536 1.00 13.45 357 GLU B N 1
ATOM 5488 C CA . GLU B 1 276 ? -8.797 0.331 28.492 1.00 12.70 357 GLU B CA 1
ATOM 5489 C C . GLU B 1 276 ? -7.361 0.631 28.898 1.00 12.81 357 GLU B C 1
ATOM 5490 O O . GLU B 1 276 ? -6.804 1.676 28.555 1.00 13.09 357 GLU B O 1
ATOM 5496 N N . ALA B 1 277 ? -6.752 -0.294 29.643 1.00 12.99 358 ALA B N 1
ATOM 5497 C CA . ALA B 1 277 ? -5.379 -0.061 30.075 1.00 12.50 358 ALA B CA 1
ATOM 5498 C C . ALA B 1 277 ? -4.454 0.143 28.884 1.00 12.05 358 ALA B C 1
ATOM 5499 O O . ALA B 1 277 ? -3.536 0.971 28.933 1.00 13.00 358 ALA B O 1
ATOM 5501 N N . GLU B 1 278 ? -4.718 -0.571 27.785 1.00 12.44 359 GLU B N 1
ATOM 5502 C CA . GLU B 1 278 ? -3.928 -0.470 26.567 1.00 12.15 359 GLU B CA 1
ATOM 5503 C C . GLU B 1 278 ? -4.182 0.821 25.794 1.00 13.17 359 GLU B C 1
ATOM 5504 O O . GLU B 1 278 ? -3.603 1.000 24.717 1.00 14.01 359 GLU B O 1
ATOM 5510 N N . GLY B 1 279 ? -5.014 1.721 26.310 1.00 11.98 360 GLY B N 1
ATOM 5511 C CA . GLY B 1 279 ? -5.205 3.033 25.710 1.00 11.97 360 GLY B CA 1
ATOM 5512 C C . GLY B 1 279 ? -4.393 4.155 26.334 1.00 11.54 360 GLY B C 1
ATOM 5513 O O . GLY B 1 279 ? -4.754 5.319 26.207 1.00 12.68 360 GLY B O 1
ATOM 5514 N N . ALA B 1 280 ? -3.282 3.837 26.993 1.00 12.61 361 ALA B N 1
ATOM 5515 C CA . ALA B 1 280 ? -2.477 4.876 27.618 1.00 12.09 361 ALA B CA 1
ATOM 5516 C C . ALA B 1 280 ? -1.861 5.793 26.563 1.00 12.01 361 ALA B C 1
ATOM 5517 O O . ALA B 1 280 ? -1.479 5.355 25.470 1.00 12.54 361 ALA B O 1
ATOM 5519 N N . HIS B 1 281 ? -1.730 7.076 26.920 1.00 12.32 362 HIS B N 1
ATOM 5520 C CA . HIS B 1 281 ? -0.975 8.017 26.095 1.00 12.48 362 HIS B CA 1
ATOM 5521 C C . HIS B 1 281 ? 0.521 7.735 26.111 1.00 13.05 362 HIS B C 1
ATOM 5522 O O . HIS B 1 281 ? 1.217 8.043 25.139 1.00 13.47 362 HIS B O 1
ATOM 5529 N N A SER B 1 282 ? 1.031 7.160 27.199 0.58 13.39 363 SER B N 1
ATOM 5530 N N B SER B 1 282 ? 1.041 7.158 27.187 0.42 13.40 363 SER B N 1
ATOM 5531 C CA A SER B 1 282 ? 2.448 6.874 27.355 0.58 14.09 363 SER B CA 1
ATOM 5532 C CA B SER B 1 282 ? 2.453 6.816 27.213 0.42 14.13 363 SER B CA 1
ATOM 5533 C C A SER B 1 282 ? 2.587 5.572 28.129 0.58 13.72 363 SER B C 1
ATOM 5534 C C B SER B 1 282 ? 2.660 5.638 28.145 0.42 13.72 363 SER B C 1
ATOM 5535 O O A SER B 1 282 ? 1.799 5.301 29.042 0.58 13.45 363 SER B O 1
ATOM 5536 O O B SER B 1 282 ? 2.009 5.534 29.189 0.42 13.82 363 SER B O 1
ATOM 5541 N N . LEU B 1 283 ? 3.572 4.758 27.747 1.00 13.78 364 LEU B N 1
ATOM 5542 C CA . LEU B 1 283 ? 3.913 3.545 28.476 1.00 14.79 364 LEU B CA 1
ATOM 5543 C C . LEU B 1 283 ? 5.414 3.529 28.661 1.00 16.49 364 LEU B C 1
ATOM 5544 O O . LEU B 1 283 ? 6.163 3.761 27.707 1.00 19.32 364 LEU B O 1
ATOM 5549 N N . THR B 1 284 ? 5.851 3.240 29.875 1.00 14.42 365 THR B N 1
ATOM 5550 C CA . THR B 1 284 ? 7.247 2.948 30.151 1.00 15.26 365 THR B CA 1
ATOM 5551 C C . THR B 1 284 ? 7.293 1.534 30.709 1.00 15.83 365 THR B C 1
ATOM 5552 O O . THR B 1 284 ? 6.671 1.250 31.738 1.00 15.40 365 THR B O 1
ATOM 5556 N N . GLY B 1 285 ? 7.979 0.639 30.004 1.00 15.87 366 GLY B N 1
ATOM 5557 C CA . GLY B 1 285 ? 8.160 -0.722 30.470 1.00 15.64 366 GLY B CA 1
ATOM 5558 C C . GLY B 1 285 ? 6.989 -1.665 30.269 1.00 14.67 366 GLY B C 1
ATOM 5559 O O . GLY B 1 285 ? 7.194 -2.860 30.033 1.00 16.46 366 GLY B O 1
ATOM 5560 N N . PHE B 1 286 ? 5.753 -1.170 30.375 1.00 14.03 367 PHE B N 1
ATOM 5561 C CA . PHE B 1 286 ? 4.602 -2.065 30.312 1.00 13.31 367 PHE B CA 1
ATOM 5562 C C . PHE B 1 286 ? 4.581 -2.841 28.998 1.00 13.37 367 PHE B C 1
ATOM 5563 O O . PHE B 1 286 ? 4.850 -2.290 27.922 1.00 15.00 367 PHE B O 1
ATOM 5571 N N . LYS B 1 287 ? 4.245 -4.125 29.094 1.00 13.96 368 LYS B N 1
ATOM 5572 C CA . LYS B 1 287 ? 4.076 -5.002 27.944 1.00 14.62 368 LYS B CA 1
ATOM 5573 C C . LYS B 1 287 ? 2.632 -5.480 27.904 1.00 14.23 368 LYS B C 1
ATOM 5574 O O . LYS B 1 287 ? 1.854 -5.223 28.830 1.00 14.95 368 LYS B O 1
ATOM 5580 N N . HIS B 1 288 ? 2.277 -6.186 26.826 1.00 12.89 369 HIS B N 1
ATOM 5581 C CA . HIS B 1 288 ? 0.895 -6.537 26.524 1.00 13.69 369 HIS B CA 1
ATOM 5582 C C . HIS B 1 288 ? 0.734 -8.046 26.412 1.00 13.37 369 HIS B C 1
ATOM 5583 O O . HIS B 1 288 ? 1.610 -8.737 25.874 1.00 14.79 369 HIS B O 1
ATOM 5590 N N . LEU B 1 289 ? -0.417 -8.541 26.861 1.00 14.27 370 LEU B N 1
ATOM 5591 C CA . LEU B 1 289 ? -0.810 -9.928 26.660 1.00 14.03 370 LEU B CA 1
ATOM 5592 C C . LEU B 1 289 ? -2.316 -9.980 26.469 1.00 14.25 370 LEU B C 1
ATOM 5593 O O . LEU B 1 289 ? -3.042 -9.055 26.840 1.00 14.46 370 LEU B O 1
ATOM 5598 N N . ALA B 1 290 ? -2.793 -11.075 25.890 1.00 14.39 371 ALA B N 1
ATOM 5599 C CA . ALA B 1 290 ? -4.218 -11.338 25.907 1.00 14.90 371 ALA B CA 1
ATOM 5600 C C . ALA B 1 290 ? -4.658 -11.640 27.333 1.00 16.23 371 ALA B C 1
ATOM 5601 O O . ALA B 1 290 ? -3.853 -12.011 28.190 1.00 17.32 371 ALA B O 1
ATOM 5603 N N . THR B 1 291 ? -5.948 -11.469 27.588 1.00 17.56 372 THR B N 1
ATOM 5604 C CA . THR B 1 291 ? -6.507 -11.800 28.891 1.00 17.93 372 THR B CA 1
ATOM 5605 C C . THR B 1 291 ? -7.713 -12.712 28.727 1.00 21.67 372 THR B C 1
ATOM 5606 O O . THR B 1 291 ? -8.411 -12.673 27.710 1.00 23.13 372 THR B O 1
ATOM 5610 N N . THR B 1 292 ? -7.944 -13.543 29.741 1.00 20.78 373 THR B N 1
ATOM 5611 C CA . THR B 1 292 ? -9.145 -14.358 29.822 1.00 19.72 373 THR B CA 1
ATOM 5612 C C . THR B 1 292 ? -10.217 -13.737 30.708 1.00 20.62 373 THR B C 1
ATOM 5613 O O . THR B 1 292 ? -11.224 -14.389 30.991 1.00 23.17 373 THR B O 1
ATOM 5617 N N . ASP B 1 293 ? -10.023 -12.498 31.160 1.00 19.57 374 ASP B N 1
ATOM 5618 C CA . ASP B 1 293 ? -11.068 -11.807 31.904 1.00 18.87 374 ASP B CA 1
ATOM 5619 C C . ASP B 1 293 ? -12.326 -11.687 31.046 1.00 25.68 374 ASP B C 1
ATOM 5620 O O . ASP B 1 293 ? -12.263 -11.632 29.815 1.00 34.06 374 ASP B O 1
ATOM 5625 N N . THR B 1 294 ? -13.482 -11.636 31.719 1.00 26.90 375 THR B N 1
ATOM 5626 C CA . THR B 1 294 ? -14.762 -11.726 31.019 1.00 33.52 375 THR B CA 1
ATOM 5627 C C . THR B 1 294 ? -15.005 -10.520 30.119 1.00 33.03 375 THR B C 1
ATOM 5628 O O . THR B 1 294 ? -15.551 -10.664 29.019 1.00 38.30 375 THR B O 1
ATOM 5632 N N . THR B 1 295 ? -14.618 -9.328 30.555 1.00 27.62 376 THR B N 1
ATOM 5633 C CA . THR B 1 295 ? -14.647 -8.188 29.655 1.00 32.57 376 THR B CA 1
ATOM 5634 C C . THR B 1 295 ? -13.228 -7.718 29.390 1.00 21.89 376 THR B C 1
ATOM 5635 O O . THR B 1 295 ? -12.287 -8.065 30.102 1.00 24.13 376 THR B O 1
ATOM 5639 N N . GLY B 1 296 ? -13.079 -6.950 28.331 1.00 24.99 377 GLY B N 1
ATOM 5640 C CA . GLY B 1 296 ? -11.763 -6.595 27.869 1.00 21.95 377 GLY B CA 1
ATOM 5641 C C . GLY B 1 296 ? -11.109 -7.749 27.130 1.00 21.72 377 GLY B C 1
ATOM 5642 O O . GLY B 1 296 ? -11.525 -8.915 27.193 1.00 23.59 377 GLY B O 1
ATOM 5643 N N . LEU B 1 297 ? -10.065 -7.407 26.433 1.00 17.48 378 LEU B N 1
ATOM 5644 C CA . LEU B 1 297 ? -9.416 -8.288 25.473 1.00 14.69 378 LEU B CA 1
ATOM 5645 C C . LEU B 1 297 ? -7.913 -8.364 25.664 1.00 15.25 378 LEU B C 1
ATOM 5646 O O . LEU B 1 297 ? -7.323 -9.424 25.451 1.00 18.09 378 LEU B O 1
ATOM 5651 N N . ALA B 1 298 ? -7.282 -7.268 26.062 1.00 14.61 379 ALA B N 1
ATOM 5652 C CA . ALA B 1 298 ? -5.850 -7.240 26.291 1.00 14.60 379 ALA B CA 1
ATOM 5653 C C . ALA B 1 298 ? -5.578 -6.660 27.665 1.00 12.64 379 ALA B C 1
ATOM 5654 O O . ALA B 1 298 ? -6.388 -5.905 28.216 1.00 13.56 379 ALA B O 1
ATOM 5656 N N . LYS B 1 299 ? -4.418 -7.011 28.211 1.00 12.94 380 LYS B N 1
ATOM 5657 C CA . LYS B 1 299 ? -3.986 -6.477 29.489 1.00 12.55 380 LYS B CA 1
ATOM 5658 C C . LYS B 1 299 ? -2.573 -5.940 29.359 1.00 13.21 380 LYS B C 1
ATOM 5659 O O . LYS B 1 299 ? -1.780 -6.423 28.546 1.00 13.32 380 LYS B O 1
ATOM 5665 N N . LEU B 1 300 ? -2.267 -4.933 30.165 1.00 12.42 381 LEU B N 1
ATOM 5666 C CA . LEU B 1 300 ? -0.888 -4.576 30.439 1.00 12.68 381 LEU B CA 1
ATOM 5667 C C . LEU B 1 300 ? -0.365 -5.469 31.553 1.00 12.16 381 LEU B C 1
ATOM 5668 O O . LEU B 1 300 ? -1.102 -5.847 32.473 1.00 13.56 381 LEU B O 1
ATOM 5673 N N . ILE B 1 301 ? 0.917 -5.802 31.472 1.00 12.10 382 ILE B N 1
ATOM 5674 C CA . ILE B 1 301 ? 1.570 -6.667 32.447 1.00 13.02 382 ILE B CA 1
ATOM 5675 C C . ILE B 1 301 ? 2.768 -5.925 33.023 1.00 12.80 382 ILE B C 1
ATOM 5676 O O . ILE B 1 301 ? 3.563 -5.339 32.274 1.00 12.60 382 ILE B O 1
ATOM 5681 N N . ALA B 1 302 ? 2.878 -5.929 34.350 1.00 13.96 383 ALA B N 1
ATOM 5682 C CA . ALA B 1 302 ? 3.996 -5.332 35.064 1.00 13.38 383 ALA B CA 1
ATOM 5683 C C . ALA B 1 302 ? 4.901 -6.426 35.611 1.00 14.47 383 ALA B C 1
ATOM 5684 O O . ALA B 1 302 ? 4.425 -7.425 36.166 1.00 14.32 383 ALA B O 1
ATOM 5686 N N . ALA B 1 303 ? 6.207 -6.218 35.459 1.00 12.96 384 ALA B N 1
ATOM 5687 C CA . ALA B 1 303 ? 7.230 -7.060 36.061 1.00 13.37 384 ALA B CA 1
ATOM 5688 C C . ALA B 1 303 ? 8.065 -6.327 37.098 1.00 14.64 384 ALA B C 1
ATOM 5689 O O . ALA B 1 303 ? 8.844 -6.974 37.806 1.00 14.55 384 ALA B O 1
ATOM 5691 N N . SER B 1 304 ? 7.924 -5.003 37.217 1.00 13.33 385 SER B N 1
ATOM 5692 C CA . SER B 1 304 ? 8.804 -4.196 38.054 1.00 13.81 385 SER B CA 1
ATOM 5693 C C . SER B 1 304 ? 8.174 -2.844 38.404 1.00 12.75 385 SER B C 1
ATOM 5694 O O . SER B 1 304 ? 7.317 -2.763 39.295 1.00 14.01 385 SER B O 1
ATOM 5697 N N . ASN B 1 305 ? 8.590 -1.783 37.713 1.00 13.59 386 ASN B N 1
ATOM 5698 C CA . ASN B 1 305 ? 8.245 -0.405 38.054 1.00 13.08 386 ASN B CA 1
ATOM 5699 C C . ASN B 1 305 ? 7.654 0.334 36.863 1.00 13.17 386 ASN B C 1
ATOM 5700 O O . ASN B 1 305 ? 7.896 1.533 36.667 1.00 14.58 386 ASN B O 1
ATOM 5705 N N . GLU B 1 306 ? 6.848 -0.359 36.069 1.00 12.64 387 GLU B N 1
ATOM 5706 C CA . GLU B 1 306 ? 6.297 0.207 34.843 1.00 12.97 387 GLU B CA 1
ATOM 5707 C C . GLU B 1 306 ? 5.301 1.331 35.130 1.00 11.93 387 GLU B C 1
ATOM 5708 O O . GLU B 1 306 ? 4.675 1.388 36.193 1.00 13.05 387 GLU B O 1
ATOM 5714 N N . VAL B 1 307 ? 5.155 2.235 34.157 1.00 11.54 388 VAL B N 1
ATOM 5715 C CA . VAL B 1 307 ? 4.306 3.422 34.275 1.00 12.29 388 VAL B CA 1
ATOM 5716 C C . VAL B 1 307 ? 3.415 3.549 33.041 1.00 12.97 388 VAL B C 1
ATOM 5717 O O . VAL B 1 307 ? 3.876 3.385 31.904 1.00 12.88 388 VAL B O 1
ATOM 5721 N N . ALA B 1 308 ? 2.140 3.862 33.265 1.00 11.79 389 ALA B N 1
ATOM 5722 C CA . ALA B 1 308 ? 1.200 4.209 32.207 1.00 12.40 389 ALA B CA 1
ATOM 5723 C C . ALA B 1 308 ? 0.558 5.552 32.526 1.00 12.39 389 ALA B C 1
ATOM 5724 O O . ALA B 1 308 ? 0.165 5.801 33.669 1.00 13.55 389 ALA B O 1
ATOM 5726 N N . GLU B 1 309 ? 0.454 6.419 31.524 1.00 11.13 390 GLU B N 1
ATOM 5727 C CA . GLU B 1 309 ? -0.171 7.726 31.695 1.00 12.38 390 GLU B CA 1
ATOM 5728 C C . GLU B 1 309 ? -1.341 7.888 30.739 1.00 11.98 390 GLU B C 1
ATOM 5729 O O . GLU B 1 309 ? -1.258 7.496 29.570 1.00 12.96 390 GLU B O 1
ATOM 5735 N N . TYR B 1 310 ? -2.425 8.479 31.249 1.00 11.46 391 TYR B N 1
ATOM 5736 C CA . TYR B 1 310 ? -3.665 8.715 30.515 1.00 11.84 391 TYR B CA 1
ATOM 5737 C C . TYR B 1 310 ? -3.966 10.204 30.594 1.00 12.08 391 TYR B C 1
ATOM 5738 O O . TYR B 1 310 ? -4.084 10.753 31.700 1.00 12.71 391 TYR B O 1
ATOM 5747 N N . LYS B 1 311 ? -4.108 10.850 29.441 1.00 11.54 392 LYS B N 1
ATOM 5748 C CA . LYS B 1 311 ? -4.340 12.290 29.393 1.00 12.13 392 LYS B CA 1
ATOM 5749 C C . LYS B 1 311 ? -5.836 12.559 29.295 1.00 12.01 392 LYS B C 1
ATOM 5750 O O . LYS B 1 311 ? -6.511 12.062 28.381 1.00 12.85 392 LYS B O 1
ATOM 5756 N N . LEU B 1 312 ? -6.344 13.340 30.244 1.00 12.62 393 LEU B N 1
ATOM 5757 C CA . LEU B 1 312 ? -7.768 13.548 30.454 1.00 12.94 393 LEU B CA 1
ATOM 5758 C C . LEU B 1 312 ? -8.159 14.990 30.162 1.00 12.90 393 LEU B C 1
ATOM 5759 O O . LEU B 1 312 ? -7.429 15.923 30.508 1.00 14.29 393 LEU B O 1
ATOM 5764 N N . ASN B 1 313 ? -9.330 15.154 29.553 1.00 13.23 394 ASN B N 1
ATOM 5765 C CA . ASN B 1 313 ? -10.025 16.434 29.429 1.00 13.28 394 ASN B CA 1
ATOM 5766 C C . ASN B 1 313 ? -11.206 16.341 30.388 1.00 13.92 394 ASN B C 1
ATOM 5767 O O . ASN B 1 313 ? -12.233 15.737 30.066 1.00 15.02 394 ASN B O 1
ATOM 5772 N N . VAL B 1 314 ? -11.052 16.920 31.575 1.00 14.12 395 VAL B N 1
ATOM 5773 C CA . VAL B 1 314 ? -12.077 16.855 32.611 1.00 14.19 395 VAL B CA 1
ATOM 5774 C C . VAL B 1 314 ? -13.026 18.033 32.414 1.00 15.23 395 VAL B C 1
ATOM 5775 O O . VAL B 1 314 ? -12.664 19.184 32.667 1.00 16.13 395 VAL B O 1
ATOM 5779 N N . GLU B 1 315 ? -14.244 17.737 31.966 1.00 17.29 396 GLU B N 1
ATOM 5780 C CA . GLU B 1 315 ? -15.206 18.797 31.681 1.00 16.83 396 GLU B CA 1
ATOM 5781 C C . GLU B 1 315 ? -15.961 19.243 32.926 1.00 20.34 396 GLU B C 1
ATOM 5782 O O . GLU B 1 315 ? -16.369 20.408 33.016 1.00 21.34 396 GLU B O 1
ATOM 5788 N N . GLU B 1 316 ? -16.156 18.350 33.888 1.00 18.41 397 GLU B N 1
ATOM 5789 C CA . GLU B 1 316 ? -16.858 18.671 35.125 1.00 18.90 397 GLU B CA 1
ATOM 5790 C C . GLU B 1 316 ? -15.925 18.383 36.295 1.00 17.42 397 GLU B C 1
ATOM 5791 O O . GLU B 1 316 ? -15.654 17.218 36.611 1.00 18.01 397 GLU B O 1
ATOM 5793 N N . GLY B 1 317 ? -15.433 19.436 36.938 1.00 18.75 398 GLY B N 1
ATOM 5794 C CA . GLY B 1 317 ? -14.578 19.245 38.093 1.00 18.52 398 GLY B CA 1
ATOM 5795 C C . GLY B 1 317 ? -15.321 18.572 39.230 1.00 19.67 398 GLY B C 1
ATOM 5796 O O . GLY B 1 317 ? -16.535 18.725 39.388 1.00 20.72 398 GLY B O 1
ATOM 5797 N N . GLY B 1 318 ? -14.588 17.805 40.021 1.00 17.98 399 GLY B N 1
ATOM 5798 C CA . GLY B 1 318 ? -15.167 17.205 41.203 1.00 20.69 399 GLY B CA 1
ATOM 5799 C C . GLY B 1 318 ? -14.373 15.992 41.645 1.00 17.60 399 GLY B C 1
ATOM 5800 O O . GLY B 1 318 ? -13.262 15.748 41.183 1.00 18.25 399 GLY B O 1
ATOM 5801 N N . ASP B 1 319 ? -14.974 15.246 42.567 1.00 17.48 400 ASP B N 1
ATOM 5802 C CA . ASP B 1 319 ? -14.352 14.055 43.127 1.00 18.97 400 ASP B CA 1
ATOM 5803 C C . ASP B 1 319 ? -14.749 12.840 42.301 1.00 19.89 400 ASP B C 1
ATOM 5804 O O . ASP B 1 319 ? -15.940 12.577 42.104 1.00 24.05 400 ASP B O 1
ATOM 5809 N N . TYR B 1 320 ? -13.751 12.104 41.821 1.00 15.47 401 TYR B N 1
ATOM 5810 C CA . TYR B 1 320 ? -13.965 10.905 41.027 1.00 15.44 401 TYR B CA 1
ATOM 5811 C C . TYR B 1 320 ? -13.358 9.711 41.742 1.00 14.64 401 TYR B C 1
ATOM 5812 O O . TYR B 1 320 ? -12.277 9.812 42.327 1.00 17.39 401 TYR B O 1
ATOM 5821 N N . THR B 1 321 ? -14.063 8.591 41.705 1.00 14.45 402 THR B N 1
ATOM 5822 C CA . THR B 1 321 ? -13.524 7.336 42.209 1.00 13.93 402 THR B CA 1
ATOM 5823 C C . THR B 1 321 ? -12.839 6.614 41.057 1.00 13.55 402 THR B C 1
ATOM 5824 O O . THR B 1 321 ? -13.395 6.531 39.955 1.00 14.29 402 THR B O 1
ATOM 5828 N N . LEU B 1 322 ? -11.627 6.123 41.305 1.00 12.50 403 LEU B N 1
ATOM 5829 C CA . LEU B 1 322 ? -10.865 5.385 40.305 1.00 12.05 403 LEU B CA 1
ATOM 5830 C C . LEU B 1 322 ? -10.957 3.904 40.630 1.00 12.60 403 LEU B C 1
ATOM 5831 O O . LEU B 1 322 ? -10.611 3.488 41.743 1.00 13.86 403 LEU B O 1
ATOM 5836 N N . ALA B 1 323 ? -11.450 3.118 39.682 1.00 12.57 404 ALA B N 1
ATOM 5837 C CA . ALA B 1 323 ? -11.456 1.666 39.801 1.00 12.27 404 ALA B CA 1
ATOM 5838 C C . ALA B 1 323 ? -10.443 1.072 38.830 1.00 12.35 404 ALA B C 1
ATOM 5839 O O . ALA B 1 323 ? -10.345 1.505 37.674 1.00 13.25 404 ALA B O 1
ATOM 5841 N N . LEU B 1 324 ? -9.670 0.098 39.299 1.00 12.24 405 LEU B N 1
ATOM 5842 C CA . LEU B 1 324 ? -8.751 -0.645 38.451 1.00 12.59 405 LEU B CA 1
ATOM 5843 C C . LEU B 1 324 ? -9.149 -2.112 38.430 1.00 12.05 405 LEU B C 1
ATOM 5844 O O . LEU B 1 324 ? -9.461 -2.697 39.473 1.00 12.77 405 LEU B O 1
ATOM 5849 N N . ARG B 1 325 ? -9.106 -2.706 37.242 1.00 12.24 406 ARG B N 1
ATOM 5850 C CA . ARG B 1 325 ? -9.361 -4.128 37.048 1.00 12.28 406 ARG B CA 1
ATOM 5851 C C . ARG B 1 325 ? -8.008 -4.834 36.993 1.00 11.53 406 ARG B C 1
ATOM 5852 O O . ARG B 1 325 ? -7.236 -4.637 36.046 1.00 12.26 406 ARG B O 1
ATOM 5860 N N . LEU B 1 326 ? -7.714 -5.645 38.015 1.00 11.73 407 LEU B N 1
ATOM 5861 C CA . LEU B 1 326 ? -6.363 -6.132 38.258 1.00 12.48 407 LEU B CA 1
ATOM 5862 C C . LEU B 1 326 ? -6.354 -7.620 38.575 1.00 13.01 407 LEU B C 1
ATOM 5863 O O . LEU B 1 326 ? -7.333 -8.182 39.076 1.00 13.47 407 LEU B O 1
ATOM 5868 N N . ALA B 1 327 ? -5.201 -8.239 38.327 1.00 12.39 408 ALA B N 1
ATOM 5869 C CA . ALA B 1 327 ? -4.936 -9.619 38.719 1.00 13.22 408 ALA B CA 1
ATOM 5870 C C . ALA B 1 327 ? -3.515 -9.684 39.249 1.00 12.30 408 ALA B C 1
ATOM 5871 O O . ALA B 1 327 ? -2.601 -9.112 38.647 1.00 13.67 408 ALA B O 1
ATOM 5873 N N . SER B 1 328 ? -3.319 -10.367 40.376 1.00 12.56 409 SER B N 1
ATOM 5874 C CA . SER B 1 328 ? -1.987 -10.410 40.971 1.00 13.38 409 SER B CA 1
ATOM 5875 C C . SER B 1 328 ? -1.821 -11.661 41.823 1.00 14.19 409 SER B C 1
ATOM 5876 O O . SER B 1 328 ? -2.668 -11.952 42.675 1.00 15.89 409 SER B O 1
ATOM 5879 N N . SER B 1 329 ? -0.723 -12.396 41.599 1.00 14.42 410 SER B N 1
ATOM 5880 C CA . SER B 1 329 ? -0.437 -13.602 42.378 1.00 13.86 410 SER B CA 1
ATOM 5881 C C . SER B 1 329 ? 0.217 -13.305 43.724 1.00 15.21 410 SER B C 1
ATOM 5882 O O . SER B 1 329 ? 0.207 -14.170 44.607 1.00 17.52 410 SER B O 1
ATOM 5885 N N . ALA B 1 330 ? 0.778 -12.113 43.907 1.00 15.54 411 ALA B N 1
ATOM 5886 C CA . ALA B 1 330 ? 1.435 -11.713 45.144 1.00 14.54 411 ALA B CA 1
ATOM 5887 C C . ALA B 1 330 ? 1.024 -10.277 45.429 1.00 15.71 411 ALA B C 1
ATOM 5888 O O . ALA B 1 330 ? 0.488 -9.590 44.554 1.00 16.99 411 ALA B O 1
ATOM 5890 N N . ASN B 1 331 ? 1.283 -9.810 46.650 1.00 14.06 412 ASN B N 1
ATOM 5891 C CA . ASN B 1 331 ? 0.903 -8.446 47.005 1.00 15.43 412 ASN B CA 1
ATOM 5892 C C . ASN B 1 331 ? 1.539 -7.442 46.051 1.00 15.49 412 ASN B C 1
ATOM 5893 O O . ASN B 1 331 ? 2.755 -7.463 45.818 1.00 16.65 412 ASN B O 1
ATOM 5898 N N . SER B 1 332 ? 0.716 -6.538 45.519 1.00 13.78 413 SER B N 1
ATOM 5899 C CA . SER B 1 332 ? 1.170 -5.505 44.592 1.00 14.88 413 SER B CA 1
ATOM 5900 C C . SER B 1 332 ? 0.735 -4.133 45.084 1.00 13.70 413 SER B C 1
ATOM 5901 O O . SER B 1 332 ? -0.377 -3.971 45.604 1.00 14.50 413 SER B O 1
ATOM 5904 N N . ASP B 1 333 ? 1.610 -3.146 44.909 1.00 14.29 414 ASP B N 1
ATOM 5905 C CA . ASP B 1 333 ? 1.289 -1.752 45.165 1.00 14.21 414 ASP B CA 1
ATOM 5906 C C . ASP B 1 333 ? 1.280 -1.004 43.841 1.00 13.50 414 ASP B C 1
ATOM 5907 O O . ASP B 1 333 ? 2.188 -1.171 43.014 1.00 13.53 414 ASP B O 1
ATOM 5912 N N . ILE B 1 334 ? 0.268 -0.159 43.659 1.00 12.87 415 ILE B N 1
ATOM 5913 C CA . ILE B 1 334 ? 0.115 0.651 42.457 1.00 13.06 415 ILE B CA 1
ATOM 5914 C C . ILE B 1 334 ? -0.143 2.087 42.888 1.00 12.39 415 ILE B C 1
ATOM 5915 O O . ILE B 1 334 ? -1.177 2.376 43.507 1.00 13.61 415 ILE B O 1
ATOM 5920 N N . ALA B 1 335 ? 0.779 2.987 42.556 1.00 12.86 416 ALA B N 1
ATOM 5921 C CA . ALA B 1 335 ? 0.657 4.393 42.921 1.00 12.02 416 ALA B CA 1
ATOM 5922 C C . ALA B 1 335 ? -0.078 5.152 41.826 1.00 12.37 416 ALA B C 1
ATOM 5923 O O . ALA B 1 335 ? 0.143 4.910 40.636 1.00 13.17 416 ALA B O 1
ATOM 5925 N N . ILE B 1 336 ? -0.929 6.088 42.240 1.00 11.21 417 ILE B N 1
ATOM 5926 C CA . ILE B 1 336 ? -1.738 6.907 41.345 1.00 11.60 417 ILE B CA 1
ATOM 5927 C C . ILE B 1 336 ? -1.313 8.352 41.531 1.00 10.79 417 ILE B C 1
ATOM 5928 O O . ILE B 1 336 ? -1.358 8.885 42.654 1.00 12.17 417 ILE B O 1
ATOM 5933 N N . ARG B 1 337 ? -0.931 8.998 40.436 1.00 11.32 418 ARG B N 1
ATOM 5934 C CA . ARG B 1 337 ? -0.607 10.412 40.466 1.00 11.74 418 ARG B CA 1
ATOM 5935 C C . ARG B 1 337 ? -1.510 11.185 39.519 1.00 12.30 418 ARG B C 1
ATOM 5936 O O . ARG B 1 337 ? -1.981 10.666 38.499 1.00 12.39 418 ARG B O 1
ATOM 5944 N N . VAL B 1 338 ? -1.746 12.438 39.878 1.00 11.93 419 VAL B N 1
ATOM 5945 C CA . VAL B 1 338 ? -2.450 13.392 39.035 1.00 12.23 419 VAL B CA 1
ATOM 5946 C C . VAL B 1 338 ? -1.506 14.563 38.842 1.00 12.55 419 VAL B C 1
ATOM 5947 O O . VAL B 1 338 ? -1.064 15.178 39.822 1.00 12.84 419 VAL B O 1
ATOM 5951 N N . ASP B 1 339 ? -1.171 14.852 37.586 1.00 12.94 420 ASP B N 1
ATOM 5952 C CA . ASP B 1 339 ? -0.197 15.893 37.258 1.00 12.44 420 ASP B CA 1
ATOM 5953 C C . ASP B 1 339 ? 1.085 15.738 38.065 1.00 13.04 420 ASP B C 1
ATOM 5954 O O . ASP B 1 339 ? 1.687 16.709 38.525 1.00 13.47 420 ASP B O 1
ATOM 5959 N N . GLY B 1 340 ? 1.493 14.488 38.255 1.00 12.64 421 GLY B N 1
ATOM 5960 C CA . GLY B 1 340 ? 2.758 14.174 38.857 1.00 14.11 421 GLY B CA 1
ATOM 5961 C C . GLY B 1 340 ? 2.746 14.019 40.360 1.00 15.58 421 GLY B C 1
ATOM 5962 O O . GLY B 1 340 ? 3.770 13.608 40.923 1.00 16.69 421 GLY B O 1
ATOM 5963 N N . LEU B 1 341 ? 1.636 14.323 41.034 1.00 12.92 422 LEU B N 1
ATOM 5964 C CA . LEU B 1 341 ? 1.568 14.280 42.490 1.00 14.85 422 LEU B CA 1
ATOM 5965 C C . LEU B 1 341 ? 0.757 13.084 42.974 1.00 13.92 422 LEU B C 1
ATOM 5966 O O . LEU B 1 341 ? -0.301 12.768 42.421 1.00 13.99 422 LEU B O 1
ATOM 5971 N N . LEU B 1 342 ? 1.246 12.438 44.029 1.00 15.44 423 LEU B N 1
ATOM 5972 C CA . LEU B 1 342 ? 0.620 11.222 44.536 1.00 15.31 423 LEU B CA 1
ATOM 5973 C C . LEU B 1 342 ? -0.726 11.540 45.176 1.00 15.11 423 LEU B C 1
ATOM 5974 O O . LEU B 1 342 ? -0.802 12.355 46.106 1.00 18.54 423 LEU B O 1
ATOM 5979 N N . VAL B 1 343 ? -1.782 10.884 44.696 1.00 14.10 424 VAL B N 1
ATOM 5980 C CA . VAL B 1 343 ? -3.118 11.061 45.250 1.00 15.05 424 VAL B CA 1
ATOM 5981 C C . VAL B 1 343 ? -3.666 9.808 45.919 1.00 15.25 424 VAL B C 1
ATOM 5982 O O . VAL B 1 343 ? -4.590 9.923 46.739 1.00 15.94 424 VAL B O 1
ATOM 5986 N N . TYR B 1 344 ? -3.141 8.625 45.610 1.00 13.98 425 TYR B N 1
ATOM 5987 C CA . TYR B 1 344 ? -3.709 7.389 46.127 1.00 13.26 425 TYR B CA 1
ATOM 5988 C C . TYR B 1 344 ? -2.738 6.265 45.806 1.00 13.24 425 TYR B C 1
ATOM 5989 O O . TYR B 1 344 ? -2.042 6.313 44.790 1.00 12.66 425 TYR B O 1
ATOM 5998 N N . THR B 1 345 ? -2.697 5.256 46.673 1.00 13.60 426 THR B N 1
ATOM 5999 C CA . THR B 1 345 ? -1.945 4.042 46.397 1.00 13.82 426 THR B CA 1
ATOM 6000 C C . THR B 1 345 ? -2.853 2.853 46.655 1.00 13.07 426 THR B C 1
ATOM 6001 O O . THR B 1 345 ? -3.433 2.746 47.742 1.00 15.02 426 THR B O 1
ATOM 6005 N N . PHE B 1 346 ? -2.999 1.985 45.662 1.00 12.99 427 PHE B N 1
ATOM 6006 C CA . PHE B 1 346 ? -3.595 0.671 45.875 1.00 13.88 427 PHE B CA 1
ATOM 6007 C C . PHE B 1 346 ? -2.544 -0.203 46.542 1.00 14.20 427 PHE B C 1
ATOM 6008 O O . PHE B 1 346 ? -1.483 -0.451 45.963 1.00 15.57 427 PHE B O 1
ATOM 6016 N N A GLU B 1 347 ? -2.815 -0.654 47.763 0.50 14.17 428 GLU B N 1
ATOM 6017 N N B GLU B 1 347 ? -2.833 -0.668 47.748 0.50 14.17 428 GLU B N 1
ATOM 6018 C CA A GLU B 1 347 ? -1.822 -1.345 48.580 0.50 16.25 428 GLU B CA 1
ATOM 6019 C CA B GLU B 1 347 ? -1.851 -1.365 48.562 0.50 16.25 428 GLU B CA 1
ATOM 6020 C C A GLU B 1 347 ? -2.172 -2.822 48.730 0.50 16.25 428 GLU B C 1
ATOM 6021 C C B GLU B 1 347 ? -2.194 -2.844 48.681 0.50 16.23 428 GLU B C 1
ATOM 6022 O O A GLU B 1 347 ? -3.320 -3.163 49.037 0.50 16.36 428 GLU B O 1
ATOM 6023 O O B GLU B 1 347 ? -3.352 -3.207 48.913 0.50 16.31 428 GLU B O 1
ATOM 6034 N N . ASP B 1 348 ? -1.176 -3.690 48.529 1.00 15.58 429 ASP B N 1
ATOM 6035 C CA . ASP B 1 348 ? -1.310 -5.137 48.753 1.00 17.48 429 ASP B CA 1
ATOM 6036 C C . ASP B 1 348 ? -2.451 -5.756 47.948 1.00 16.71 429 ASP B C 1
ATOM 6037 O O . ASP B 1 348 ? -3.234 -6.564 48.453 1.00 16.86 429 ASP B O 1
ATOM 6042 N N . ILE B 1 349 ? -2.561 -5.354 46.684 1.00 14.96 430 ILE B N 1
ATOM 6043 C CA . ILE B 1 349 ? -3.495 -5.999 45.770 1.00 15.72 430 ILE B CA 1
ATOM 6044 C C . ILE B 1 349 ? -3.057 -7.440 45.562 1.00 14.71 430 ILE B C 1
ATOM 6045 O O . ILE B 1 349 ? -1.910 -7.706 45.189 1.00 15.14 430 ILE B O 1
ATOM 6050 N N . ASN B 1 350 ? -3.975 -8.380 45.772 1.00 14.36 431 ASN B N 1
ATOM 6051 C CA . ASN B 1 350 ? -3.626 -9.795 45.686 1.00 15.39 431 ASN B CA 1
ATOM 6052 C C . ASN B 1 350 ? -4.910 -10.550 45.388 1.00 14.22 431 ASN B C 1
ATOM 6053 O O . ASN B 1 350 ? -5.777 -10.665 46.264 1.00 18.50 431 ASN B O 1
ATOM 6058 N N . THR B 1 351 ? -5.038 -11.054 44.167 1.00 14.16 432 THR B N 1
ATOM 6059 C CA . THR B 1 351 ? -6.227 -11.780 43.750 1.00 15.05 432 THR B CA 1
ATOM 6060 C C . THR B 1 351 ? -6.027 -13.286 43.772 1.00 16.23 432 THR B C 1
ATOM 6061 O O . THR B 1 351 ? -6.963 -14.023 43.453 1.00 18.39 432 THR B O 1
ATOM 6065 N N . GLY B 1 352 ? -4.825 -13.760 44.095 1.00 15.43 433 GLY B N 1
ATOM 6066 C CA . GLY B 1 352 ? -4.548 -15.180 44.115 1.00 17.97 433 GLY B CA 1
ATOM 6067 C C . GLY B 1 352 ? -4.138 -15.791 42.792 1.00 18.83 433 GLY B C 1
ATOM 6068 O O . GLY B 1 352 ? -3.940 -17.009 42.727 1.00 19.47 433 GLY B O 1
ATOM 6069 N N . GLY B 1 353 ? -4.010 -15.005 41.729 1.00 17.59 434 GLY B N 1
ATOM 6070 C CA . GLY B 1 353 ? -3.569 -15.574 40.468 1.00 18.17 434 GLY B CA 1
ATOM 6071 C C . GLY B 1 353 ? -3.511 -14.542 39.365 1.00 16.59 434 GLY B C 1
ATOM 6072 O O . GLY B 1 353 ? -4.221 -13.531 39.390 1.00 17.62 434 GLY B O 1
ATOM 6073 N N . VAL B 1 354 ? -2.665 -14.839 38.373 1.00 16.94 435 VAL B N 1
ATOM 6074 C CA . VAL B 1 354 ? -2.441 -13.919 37.256 1.00 18.51 435 VAL B CA 1
ATOM 6075 C C . VAL B 1 354 ? -3.643 -13.822 36.329 1.00 19.17 435 VAL B C 1
ATOM 6076 O O . VAL B 1 354 ? -3.726 -12.892 35.516 1.00 18.21 435 VAL B O 1
ATOM 6080 N N . GLU B 1 355 ? -4.579 -14.766 36.406 1.00 18.68 436 GLU B N 1
ATOM 6081 C CA . GLU B 1 355 ? -5.821 -14.655 35.648 1.00 20.71 436 GLU B CA 1
ATOM 6082 C C . GLU B 1 355 ? -7.051 -14.682 36.547 1.00 17.52 436 GLU B C 1
ATOM 6083 O O . GLU B 1 355 ? -8.151 -15.013 36.089 1.00 19.03 436 GLU B O 1
ATOM 6089 N N . ALA B 1 356 ? -6.879 -14.315 37.812 1.00 15.75 437 ALA B N 1
ATOM 6090 C CA . ALA B 1 356 ? -7.979 -14.129 38.750 1.00 17.69 437 ALA B CA 1
ATOM 6091 C C . ALA B 1 356 ? -8.184 -12.624 38.879 1.00 13.94 437 ALA B C 1
ATOM 6092 O O . ALA B 1 356 ? -7.339 -11.920 39.441 1.00 15.66 437 ALA B O 1
ATOM 6094 N N . TRP B 1 357 ? -9.287 -12.133 38.329 1.00 15.24 438 TRP B N 1
ATOM 6095 C CA . TRP B 1 357 ? -9.513 -10.703 38.175 1.00 15.06 438 TRP B CA 1
ATOM 6096 C C . TRP B 1 357 ? -10.454 -10.175 39.245 1.00 15.05 438 TRP B C 1
ATOM 6097 O O . TRP B 1 357 ? -11.438 -10.831 39.607 1.00 16.26 438 TRP B O 1
ATOM 6108 N N A MET B 1 358 ? -10.150 -8.976 39.741 0.47 14.06 439 MET B N 1
ATOM 6109 N N B MET B 1 358 ? -10.134 -8.993 39.767 0.53 14.04 439 MET B N 1
ATOM 6110 C CA A MET B 1 358 ? -11.011 -8.275 40.682 0.47 14.20 439 MET B CA 1
ATOM 6111 C CA B MET B 1 358 ? -11.014 -8.271 40.672 0.53 14.19 439 MET B CA 1
ATOM 6112 C C A MET B 1 358 ? -10.924 -6.782 40.404 0.47 13.94 439 MET B C 1
ATOM 6113 C C B MET B 1 358 ? -10.971 -6.798 40.304 0.53 14.04 439 MET B C 1
ATOM 6114 O O A MET B 1 358 ? -9.911 -6.286 39.903 0.47 13.31 439 MET B O 1
ATOM 6115 O O B MET B 1 358 ? -10.039 -6.328 39.645 0.53 12.79 439 MET B O 1
ATOM 6124 N N . THR B 1 359 ? -11.998 -6.072 40.728 1.00 13.67 440 THR B N 1
ATOM 6125 C CA . THR B 1 359 ? -12.059 -4.628 40.558 1.00 13.76 440 THR B CA 1
ATOM 6126 C C . THR B 1 359 ? -11.843 -3.971 41.911 1.00 13.02 440 THR B C 1
ATOM 6127 O O . THR B 1 359 ? -12.510 -4.327 42.891 1.00 15.68 440 THR B O 1
ATOM 6131 N N . PHE B 1 360 ? -10.912 -3.027 41.968 1.00 12.71 441 PHE B N 1
ATOM 6132 C CA . PHE B 1 360 ? -10.553 -2.330 43.193 1.00 14.29 441 PHE B CA 1
ATOM 6133 C C . PHE B 1 360 ? -10.825 -0.843 43.025 1.00 14.38 441 PHE B C 1
ATOM 6134 O O . PHE B 1 360 ? -10.473 -0.254 41.997 1.00 14.57 441 PHE B O 1
ATOM 6142 N N . SER B 1 361 ? -11.433 -0.230 44.038 1.00 15.03 442 SER B N 1
ATOM 6143 C CA . SER B 1 361 ? -11.806 1.175 43.975 1.00 14.53 442 SER B CA 1
ATOM 6144 C C . SER B 1 361 ? -10.992 1.994 44.964 1.00 14.45 442 SER B C 1
ATOM 6145 O O . SER B 1 361 ? -10.761 1.568 46.100 1.00 16.16 442 SER B O 1
ATOM 6148 N N . SER B 1 362 ? -10.582 3.179 44.530 1.00 13.16 443 SER B N 1
ATOM 6149 C CA . SER B 1 362 ? -9.888 4.135 45.372 1.00 13.63 443 SER B CA 1
ATOM 6150 C C . SER B 1 362 ? -10.880 4.906 46.240 1.00 13.88 443 SER B C 1
ATOM 6151 O O . SER B 1 362 ? -12.098 4.788 46.091 1.00 14.37 443 SER B O 1
ATOM 6154 N N . THR B 1 363 ? -10.334 5.720 47.142 1.00 14.59 444 THR B N 1
ATOM 6155 C CA . THR B 1 363 ? -11.103 6.801 47.736 1.00 14.89 444 THR B CA 1
ATOM 6156 C C . THR B 1 363 ? -11.258 7.918 46.696 1.00 14.99 444 THR B C 1
ATOM 6157 O O . THR B 1 363 ? -10.525 7.958 45.704 1.00 14.20 444 THR B O 1
ATOM 6161 N N . PRO B 1 364 ? -12.223 8.822 46.867 1.00 15.36 445 PRO B N 1
ATOM 6162 C CA . PRO B 1 364 ? -12.448 9.834 45.826 1.00 17.51 445 PRO B CA 1
ATOM 6163 C C . PRO B 1 364 ? -11.236 10.735 45.618 1.00 16.07 445 PRO B C 1
ATOM 6164 O O . PRO B 1 364 ? -10.592 11.179 46.571 1.00 18.07 445 PRO B O 1
ATOM 6168 N N . ILE B 1 365 ? -10.942 11.017 44.351 1.00 15.55 446 ILE B N 1
ATOM 6169 C CA . ILE B 1 365 ? -9.791 11.818 43.951 1.00 15.80 446 ILE B CA 1
ATOM 6170 C C . ILE B 1 365 ? -10.311 13.106 43.328 1.00 15.82 446 ILE B C 1
ATOM 6171 O O . ILE B 1 365 ? -11.185 13.069 42.457 1.00 16.42 446 ILE B O 1
ATOM 6176 N N . SER B 1 366 ? -9.773 14.240 43.762 1.00 17.67 447 SER B N 1
ATOM 6177 C CA . SER B 1 366 ? -10.216 15.530 43.240 1.00 17.79 447 SER B CA 1
ATOM 6178 C C . SER B 1 366 ? -9.598 15.783 41.868 1.00 19.19 447 SER B C 1
ATOM 6179 O O . SER B 1 366 ? -8.371 15.771 41.716 1.00 20.81 447 SER B O 1
ATOM 6182 N N . LEU B 1 367 ? -10.447 16.015 40.866 1.00 18.32 448 LEU B N 1
ATOM 6183 C CA . LEU B 1 367 ? -10.006 16.375 39.521 1.00 18.45 448 LEU B CA 1
ATOM 6184 C C . LEU B 1 367 ? -10.686 17.685 39.142 1.00 18.66 448 LEU B C 1
ATOM 6185 O O . LEU B 1 367 ? -11.896 17.705 38.886 1.00 21.61 448 LEU B O 1
ATOM 6190 N N . THR B 1 368 ? -9.915 18.770 39.114 1.00 17.52 449 THR B N 1
ATOM 6191 C CA . THR B 1 368 ? -10.447 20.052 38.683 1.00 17.47 449 THR B CA 1
ATOM 6192 C C . THR B 1 368 ? -10.729 20.024 37.186 1.00 17.36 449 THR B C 1
ATOM 6193 O O . THR B 1 368 ? -10.169 19.221 36.435 1.00 16.54 449 THR B O 1
ATOM 6197 N N . ALA B 1 369 ? -11.622 20.911 36.753 1.00 17.50 450 ALA B N 1
ATOM 6198 C CA . ALA B 1 369 ? -11.911 21.035 35.334 1.00 16.58 450 ALA B CA 1
ATOM 6199 C C . ALA B 1 369 ? -10.637 21.384 34.585 1.00 17.16 450 ALA B C 1
ATOM 6200 O O . ALA B 1 369 ? -9.827 22.189 35.052 1.00 19.39 450 ALA B O 1
ATOM 6202 N N . GLY B 1 370 ? -10.450 20.758 33.428 1.00 16.62 451 GLY B N 1
ATOM 6203 C CA . GLY B 1 370 ? -9.277 21.033 32.631 1.00 17.15 451 GLY B CA 1
ATOM 6204 C C . GLY B 1 370 ? -8.458 19.801 32.316 1.00 13.74 451 GLY B C 1
ATOM 6205 O O . GLY B 1 370 ? -8.911 18.665 32.493 1.00 15.76 451 GLY B O 1
ATOM 6206 N N . ASP B 1 371 ? -7.250 20.041 31.839 1.00 14.74 452 ASP B N 1
ATOM 6207 C CA . ASP B 1 371 ? -6.380 19.007 31.304 1.00 14.21 452 ASP B CA 1
ATOM 6208 C C . ASP B 1 371 ? -5.535 18.417 32.428 1.00 15.03 452 ASP B C 1
ATOM 6209 O O . ASP B 1 371 ? -4.925 19.157 33.210 1.00 16.09 452 ASP B O 1
ATOM 6214 N N . HIS B 1 372 ? -5.508 17.088 32.523 1.00 13.79 453 HIS B N 1
ATOM 6215 C CA . HIS B 1 372 ? -4.735 16.414 33.559 1.00 13.82 453 HIS B CA 1
ATOM 6216 C C . HIS B 1 372 ? -4.076 15.157 33.014 1.00 14.16 453 HIS B C 1
ATOM 6217 O O . HIS B 1 372 ? -4.546 14.547 32.051 1.00 14.85 453 HIS B O 1
ATOM 6224 N N . ILE B 1 373 ? -2.987 14.763 33.6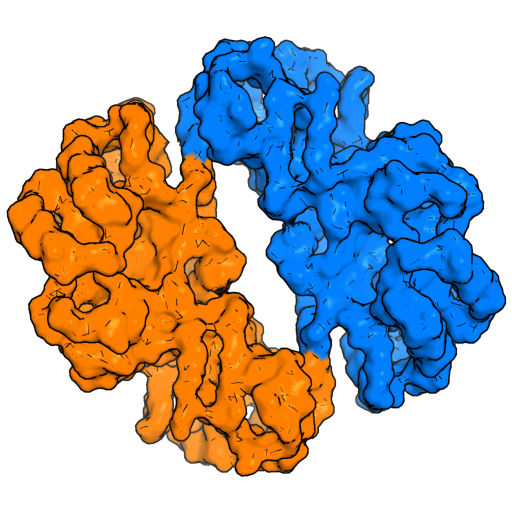63 1.00 12.26 454 ILE B N 1
ATOM 6225 C CA . ILE B 1 373 ? -2.337 13.483 33.410 1.00 12.67 454 ILE B CA 1
ATOM 6226 C C . ILE B 1 373 ? -2.597 12.568 34.598 1.00 12.55 454 ILE B C 1
ATOM 6227 O O . ILE B 1 373 ? -2.225 12.888 35.739 1.00 12.65 454 ILE B O 1
ATOM 6232 N N . LEU B 1 374 ? -3.242 11.440 34.333 1.00 11.86 455 LEU B N 1
ATOM 6233 C CA . LEU B 1 374 ? -3.411 10.374 35.311 1.00 12.34 455 LEU B CA 1
ATOM 6234 C C . LEU B 1 374 ? -2.296 9.356 35.099 1.00 11.42 455 LEU B C 1
ATOM 6235 O O . LEU B 1 374 ? -2.180 8.777 34.013 1.00 12.44 455 LEU B O 1
ATOM 6240 N N . ARG B 1 375 ? -1.492 9.131 36.129 1.00 11.64 456 ARG B N 1
ATOM 6241 C CA . ARG B 1 375 ? -0.337 8.252 36.043 1.00 12.06 456 ARG B CA 1
ATOM 6242 C C . ARG B 1 375 ? -0.564 7.053 36.951 1.00 13.01 456 ARG B C 1
ATOM 6243 O O . ARG B 1 375 ? -0.884 7.216 38.136 1.00 13.51 456 ARG B O 1
ATOM 6251 N N . VAL B 1 376 ? -0.418 5.858 36.384 1.00 12.09 457 VAL B N 1
ATOM 6252 C CA . VAL B 1 376 ? -0.560 4.588 37.091 1.00 13.59 457 VAL B CA 1
ATOM 6253 C C . VAL B 1 376 ? 0.814 3.929 37.114 1.00 13.48 457 VAL B C 1
ATOM 6254 O O . VAL B 1 376 ? 1.373 3.632 36.053 1.00 14.08 457 VAL B O 1
ATOM 6258 N N . GLU B 1 377 ? 1.362 3.702 38.314 1.00 13.85 458 GLU B N 1
ATOM 6259 C CA . GLU B 1 377 ? 2.751 3.272 38.483 1.00 13.70 458 GLU B CA 1
ATOM 6260 C C . GLU B 1 377 ? 2.819 1.974 39.276 1.00 13.12 458 GLU B C 1
ATOM 6261 O O . GLU B 1 377 ? 2.374 1.926 40.427 1.00 13.63 458 GLU B O 1
ATOM 6267 N N . SER B 1 378 ? 3.426 0.942 38.694 1.00 13.01 459 SER B N 1
ATOM 6268 C CA . SER B 1 378 ? 3.731 -0.253 39.468 1.00 13.05 459 SER B CA 1
ATOM 6269 C C . SER B 1 378 ? 4.854 0.071 40.440 1.00 12.19 459 SER B C 1
ATOM 6270 O O . SER B 1 378 ? 5.880 0.624 40.043 1.00 14.18 459 SER B O 1
ATOM 6273 N N . LYS B 1 379 ? 4.670 -0.263 41.712 1.00 12.64 460 LYS B N 1
ATOM 6274 C CA . LYS B 1 379 ? 5.704 -0.052 42.726 1.00 13.72 460 LYS B CA 1
ATOM 6275 C C . LYS B 1 379 ? 6.296 -1.418 43.071 1.00 13.42 460 LYS B C 1
ATOM 6276 O O . LYS B 1 379 ? 5.795 -2.126 43.949 1.00 14.55 460 LYS B O 1
ATOM 6282 N N . SER B 1 380 ? 7.357 -1.790 42.360 1.00 12.53 461 SER B N 1
ATOM 6283 C CA . SER B 1 380 ? 8.062 -3.058 42.576 1.00 13.84 461 SER B CA 1
ATOM 6284 C C . SER B 1 380 ? 7.084 -4.227 42.696 1.00 13.95 461 SER B C 1
ATOM 6285 O O . SER B 1 380 ? 7.044 -4.946 43.701 1.00 14.03 461 SER B O 1
ATOM 6288 N N . SER B 1 381 ? 6.273 -4.401 41.653 1.00 12.79 462 SER B N 1
ATOM 6289 C CA . SER B 1 381 ? 5.154 -5.327 41.712 1.00 12.84 462 SER B CA 1
ATOM 6290 C C . SER B 1 381 ? 4.958 -6.020 40.372 1.00 13.37 462 SER B C 1
ATOM 6291 O O . SER B 1 381 ? 5.449 -5.571 39.329 1.00 14.29 462 SER B O 1
ATOM 6294 N N . ARG B 1 382 ? 4.216 -7.127 40.419 1.00 12.77 463 ARG B N 1
ATOM 6295 C CA . ARG B 1 382 ? 3.947 -7.986 39.267 1.00 14.33 463 ARG B CA 1
ATOM 6296 C C . ARG B 1 382 ? 2.443 -8.200 39.218 1.00 14.81 463 ARG B C 1
ATOM 6297 O O . ARG B 1 382 ? 1.888 -8.866 40.097 1.00 15.17 463 ARG B O 1
ATOM 6305 N N . PHE B 1 383 ? 1.781 -7.677 38.187 1.00 12.05 464 PHE B N 1
ATOM 6306 C CA . PHE B 1 383 ? 0.327 -7.781 38.103 1.00 12.31 464 PHE B CA 1
ATOM 6307 C C . PHE B 1 383 ? -0.105 -7.573 36.662 1.00 11.31 464 PHE B C 1
ATOM 6308 O O . PHE B 1 383 ? 0.664 -7.088 35.822 1.00 13.06 464 PHE B O 1
ATOM 6316 N N . GLY B 1 384 ? -1.355 -7.936 36.397 1.00 12.12 465 GLY B N 1
ATOM 6317 C CA . GLY B 1 384 ? -2.019 -7.625 35.146 1.00 12.05 465 GLY B CA 1
ATOM 6318 C C . GLY B 1 384 ? -3.057 -6.537 35.357 1.00 10.77 465 GLY B C 1
ATOM 6319 O O . GLY B 1 384 ? -3.645 -6.421 36.437 1.00 12.26 465 GLY B O 1
ATOM 6320 N N . PHE B 1 385 ? -3.290 -5.738 34.310 1.00 11.98 466 PHE B N 1
ATOM 6321 C CA . PHE B 1 385 ? -4.097 -4.519 34.407 1.00 11.35 466 PHE B CA 1
ATOM 6322 C C . PHE B 1 385 ? -4.914 -4.432 33.122 1.00 11.71 466 PHE B C 1
ATOM 6323 O O . PHE B 1 385 ? -4.359 -4.257 32.031 1.00 12.25 466 PHE B O 1
ATOM 6331 N N . ASN B 1 386 ? -6.233 -4.577 33.253 1.00 12.15 467 ASN B N 1
ATOM 6332 C CA . ASN B 1 386 ? -7.131 -4.697 32.105 1.00 12.03 467 ASN B CA 1
ATOM 6333 C C . ASN B 1 386 ? -7.726 -3.352 31.692 1.00 12.70 467 ASN B C 1
ATOM 6334 O O . ASN B 1 386 ? -7.685 -2.981 30.510 1.00 13.16 467 ASN B O 1
ATOM 6339 N N . TRP B 1 387 ? -8.265 -2.607 32.650 1.00 12.14 468 TRP B N 1
ATOM 6340 C CA . TRP B 1 387 ? -8.916 -1.335 32.366 1.00 13.00 468 TRP B CA 1
ATOM 6341 C C . TRP B 1 387 ? -9.038 -0.559 33.664 1.00 13.04 468 TRP B C 1
ATOM 6342 O O . TRP B 1 387 ? -8.832 -1.091 34.760 1.00 13.09 468 TRP B O 1
ATOM 6353 N N . LEU B 1 388 ? -9.382 0.716 33.516 1.00 12.12 469 LEU B N 1
ATOM 6354 C CA . LEU B 1 388 ? -9.675 1.595 34.635 1.00 12.19 469 LEU B CA 1
ATOM 6355 C C . LEU B 1 388 ? -11.006 2.279 34.369 1.00 12.69 469 LEU B C 1
ATOM 6356 O O . LEU B 1 388 ? -11.449 2.403 33.220 1.00 13.47 469 LEU B O 1
ATOM 6361 N N A GLU B 1 389 ? -11.642 2.733 35.443 0.55 13.18 470 GLU B N 1
ATOM 6362 N N B GLU B 1 389 ? -11.641 2.727 35.451 0.45 13.18 470 GLU B N 1
ATOM 6363 C CA A GLU B 1 389 ? -12.875 3.492 35.313 0.55 13.11 470 GLU B CA 1
ATOM 6364 C CA B GLU B 1 389 ? -12.889 3.472 35.372 0.45 13.11 470 GLU B CA 1
ATOM 6365 C C A GLU B 1 389 ? -12.860 4.645 36.300 0.55 13.77 470 GLU B C 1
ATOM 6366 C C B GLU B 1 389 ? -12.821 4.663 36.310 0.45 13.78 470 GLU B C 1
ATOM 6367 O O A GLU B 1 389 ? -12.458 4.483 37.456 0.55 14.98 470 GLU B O 1
ATOM 6368 O O B GLU B 1 389 ? -12.359 4.543 37.448 0.45 14.87 470 GLU B O 1
ATOM 6379 N N . LEU B 1 390 ? -13.274 5.813 35.825 1.00 12.68 471 LEU B N 1
ATOM 6380 C CA . LEU B 1 390 ? -13.445 6.999 36.651 1.00 13.24 471 LEU B CA 1
ATOM 6381 C C . LEU B 1 390 ? -14.925 7.335 36.673 1.00 13.14 471 LEU B C 1
ATOM 6382 O O . LEU B 1 390 ? -15.545 7.472 35.612 1.00 14.46 471 LEU B O 1
ATOM 6387 N N . THR B 1 391 ? -15.486 7.451 37.874 1.00 13.79 472 THR B N 1
ATOM 6388 C CA . THR B 1 391 ? -16.903 7.722 38.057 1.00 14.60 472 THR B CA 1
ATOM 6389 C C . THR B 1 391 ? -17.063 8.855 39.055 1.00 17.11 472 THR B C 1
ATOM 6390 O O . THR B 1 391 ? -16.221 9.055 39.930 1.00 16.74 472 THR B O 1
ATOM 6394 N N . ASN B 1 392 ? -18.164 9.587 38.932 1.00 18.97 473 ASN B N 1
ATOM 6395 C CA . ASN B 1 392 ? -18.473 10.633 39.907 1.00 21.14 473 ASN B CA 1
ATOM 6396 C C . ASN B 1 392 ? -19.874 10.461 40.484 1.00 28.19 473 ASN B C 1
ATOM 6397 O O . ASN B 1 392 ? -20.541 9.449 40.256 1.00 27.89 473 ASN B O 1
#

Radius of gyration: 28.63 Å; Cα contacts (8 Å, |Δi|>4): 2054; chains: 2; bounding box: 69×69×73 Å

Secondary structure (DSSP, 8-state):
---PPPS-SSEEEE-S---HHHHHHHTTT--EEE-SSSS--GGGTTTGGGGT-EE--B--STTS-HHHHHHHHHH-TT--EEE--B-TT-TTTT---HHHHHHTHHHHHHHHHHHT-EEEPPBB----S-S--TT-S-TT-HHHHHHHHHHHSTT----BEEEEE----HHHHHHHHHHGGGGSS-EEEEEE-S-STT--SSHHHHHHHHHHHHHHHHH-TTEEEEEEE-S--SS-TTSTT---SB-STT-B-HHHHHHHHPPPSS--EESSEEEEGGG-SEEES-EEEE--SSS-SEEEEESSS-EEEEEEEESS-EEEEEEEEEE-SS-EEEEEEETTEEEEEEEEE--SSTT--EEEE---EEE-SEEEEEEEEE-S--EEEEEEEEE-/---PPPS-SSEEEE-S---HHHHHHHTTT--EEE-SSSS--GGGTTTGGGGT-EE--B--STT--HHHHHHHHHH-TT--EEE--B-TTSTTTT---HHHHHHTHHHHHHHHHHHT-EEEPPBB----S-SPPTT-S-TT-HHHHHHHHHHHSTT----BEEEEE--S-HHHHHHHHHHGGGGSS-EEEEEE-S-STT--SSHHHHHHHHHHHHHHHHH-TTEEEEEEE-SS-SS-TTSTT---SB-STT-B-HHHHHHHHPPPSS--B-SSEEEEGGG-SEEES-EEEE--SSS-SEEEEESSS-EEEEEEEESS-EEEEEEEEEEESS-EEEEEEETTEEEEEEEEE--SEEEEEEEEEPSPEEE-SEEEEEEEEEES--EEEEEEEEE-

Organism: Saccharophagus degradans (strain 2-40 / ATCC 43961 / DSM 17024) (NCBI:txid203122)

B-factor: mean 18.67, std 7.86, range [9.59, 58.34]

Solvent-accessible surface area: 30250 Å² total; per-residue (Å²): 158,70,88,47,66,58,18,0,108,32,0,0,0,0,14,20,182,4,31,54,75,1,0,104,31,1,83,24,61,2,45,0,1,0,17,56,68,7,44,2,8,85,118,0,74,156,50,6,60,85,30,43,6,13,0,0,0,2,0,80,26,54,120,27,87,61,144,28,0,59,59,10,4,93,110,32,126,62,7,126,17,0,1,1,0,5,16,0,0,34,95,140,64,6,70,10,38,2,59,78,0,8,76,68,0,71,58,0,25,39,0,2,131,91,57,136,7,104,0,0,1,0,1,0,15,77,14,102,21,92,6,82,4,94,92,39,140,56,25,97,25,0,20,56,0,0,13,19,0,23,100,53,8,161,81,33,55,12,41,9,0,2,0,0,0,29,36,56,124,75,75,32,0,27,131,0,0,22,50,0,44,28,4,51,58,53,0,0,0,1,13,0,0,1,96,75,78,62,3,9,78,70,30,4,81,1,0,30,13,0,3,58,1,0,42,72,0,10,72,24,138,60,2,76,15,0,0,0,37,27,0,53,30,127,136,21,65,79,90,97,8,34,9,6,0,1,69,55,85,21,103,21,1,10,3,0,8,0,0,1,4,0,7,20,69,125,10,59,3,48,7,46,10,88,4,41,0,0,0,0,26,43,40,93,43,8,102,3,68,43,18,113,18,125,67,22,62,0,8,0,52,2,57,54,92,19,21,0,20,0,42,0,50,2,96,124,46,34,83,0,38,0,13,0,42,0,0,1,63,70,90,1,44,0,4,0,39,16,31,1,41,80,59,53,28,4,123,93,11,75,27,58,18,98,63,40,26,108,60,44,70,11,87,84,7,86,5,95,66,32,65,17,9,2,29,0,23,4,101,94,6,171,7,4,0,0,24,0,58,1,56,124,160,70,88,42,66,52,17,1,108,34,0,0,0,0,15,18,182,3,30,56,70,2,0,97,28,0,78,22,62,0,45,0,0,0,16,56,69,7,46,1,7,85,115,0,76,157,55,1,50,83,26,41,7,14,0,0,0,3,0,80,25,53,117,26,84,60,121,24,0,61,48,9,3,96,116,25,122,57,4,126,19,0,2,1,0,5,17,0,0,36,93,138,65,6,71,8,38,2,59,80,0,8,75,67,0,72,59,0,27,40,0,2,130,92,57,138,7,104,0,0,1,0,2,0,16,79,13,102,21,93,6,82,4,92,90,37,140,57,25,100,25,0,20,56,0,0,13,18,0,24,99,52,7,163,82,33,56,11,40,7,0,2,0,0,1,29,39,52,119,75,74,33,0,26,131,0,0,23,47,0,43,29,4,48,56,53,0,0,0,0,13,0,0,1,80,76,116,62,3,8,75,71,31,5,80,1,0,31,12,0,3,66,1,0,41,72,0,10,71,24,137,59,2,77,14,0,0,0,36,28,0,58,20,125,81,21,64,74,101,87,1,33,2,8,0,1,70,52,83,23,104,22,1,10,3,0,8,0,0,1,5,1,6,19,72,125,10,62,2,45,9,51,8,107,3,45,0,0,0,0,26,46,39,92,45,9,109,4,74,43,18,109,14,129,68,23,65,0,10,0,47,2,67,51,83,16,20,0,20,0,47,0,47,2,118,58,47,34,90,1,39,0,14,0,44,0,0,0,70,58,91,2,47,0,5,0,35,16,32,1,43,84,62,52,37,4,123,92,10,71,21,66,17,91,64,39,31,94,63,43,72,11,86,88,6,77,1,86,69,32,69,19,9,2,30,0,13,1,101,76,4,130,5,2,0,0,13,0,51,1,57,131

InterPro domains:
  IPR005084 Carbohydrate binding module family 6 [PS51175] (354-472)
  IPR008979 Galactose-binding-like domain superfamily [SSF49785] (350-472)
  IPR017853 Glycoside hydrolase superfamily [SSF51445] (129-315)
  IPR024655 Asl1-like, glycosyl hydrolase catalytic domain [PF11790] (93-340)
  IPR053183 Alkali-sensitive linkage protein [PTHR34154] (73-343)

Sequence (784 aa):
HMAQDMRSEKRGLAYGYHSENDLKAMQGKVKWWYNWDTQADANVKENYASYGYDFVPMAWDENFNEEALRSFLDNHPDVKYLLGWNQPNFMEQANLTPAEAAAHWPVLEAIAQDYNLKLVAPAVNYSPGNVDIPGTDDDYDPWLYLDAFFEACEGCQVDYIAVHCYMKYESAFSWYVGEFERRYNKPIWVTEWAGWDDGGPANMGEQMNFLSDTVRWMESNDNIYRYSWFLGRSSSEGYDQFPYLDVLLADGELTPLGSVYTSIPSNDFRYKIPARRIEAEGAHSSLTGFKHLATTDTTGLAKLIAASNEVAEYKLNVEEGGDYTLALRLASSANSDIAIRVDGLLVYTFEEDINTGGVEAWMMTFSSTPISLTAGDHILRVEESKSSSRFGFNWLEELTNHMAQDMRSEKRGLAYGYHSENDLKAMQGKVKWWYNWDTQADANVKENYASYGYDFVPMAWDENFNEEALRSFLDNHPDVKYLLGWNQPNFMEQANLTPAEAAAHWPVLEAIAQDYNLKLVAPAVNYSPGNVDIPGTDDDYDPWLYLDAFFEACEGCQVDYIAVHCYMKYESAFSWYVGEFERYNKPIWVTEWAGWDDGGPANMGEQMNFLSDTVRWMESNDNIYRYSWFLGRSSSEGYDQFPYLDVLLADGELTPLGSVYTSIPSNDFRYKIPARRIEAEGAHSSLTGFKHLATTDTTGLAKLIAASNEVAEYKLNVEEGGDYTLALRLASSANSDIAIRVDGLLVYTFEEDINTGGVEAWMMTFSSTPISLTAGDHILRVESKSSRFGFNWLEELTN